Protein 3EUF (pdb70)

Sequence (1174 aa):
DCPVRLLNPNIAKMKEDILYHFNLTTSRHNFPALFGDVKFVCVGGSPSRMKAFIRCVGAELGLDCPGRDYPNICAGTDRYAMYKVGPVLSVSHGMGIPSISIMLHELIKLLYYARCSNVTIIRIGTSGGIGLEPGTVVITEQAVDTCFKAEFEQIVLGKRVIRKTDLNKKLVQELLLCSAELSEFTTVVGNTMCTLDFYEGQGRLDGALCSYTEKDKQAYLEAAYAAGVRNIEMESSVFAAMCSACGLQAAVVCVTLLNRLEGDQISSPRNVLSEYQQRPQRLVSYFIKKKLSDCPVRLLNPNIAKMKEDILYHFNLTTSRHNFPALFGDVKFVCVGGSPSRMKAFIRCVGAELGLDCPGRDYPNICAGTDRYAMYKVGPVLSVSHGMGIPSISIMLHELIKLLYYARCSNVTIIRIGTSGGIGLEPGTVVITEQAVDTCFKAEFEQIVLGKRVIRKTDLNKKLVQELLLCSAELSEFTTVVGNTMCTLDFYEGQGRLDGALCSYTEKDKQAYLEAAYAAGVRNIEMESSVFAAMCSACGLQAAVVCVTLLNRLEGDQISSPRNVLSEYQQRPQRLVSYFIKKKLSDCPVRLLNPNIAKMKEDILYHFNLTTSRHNFPALFGDVKFVCVGGSPSRMKAFIRCVGAELGLDCPGRDYPNICAGTDRYAMYKVGPVLSVSHGMGIPSISIMLHELIKLLYYARCSNVTIIRIGTSGGIGLEPGTVVITEQAVDTCFKAEFEQIVLGKRVIRKTDLNKKLVQELLLCSAELSEFTTVVGNTMCTLDFYEGQGRLDGALCSYTEKDKQAYLEAAYAAGVRNIEMESSVFAAMCSACGLQAAVVCVTLLNRLEGDQISSPRNVLSEYQQRPQRLVSYFIKKKLSKDCPVRLLNPNIAKMKEDILYHFNLTTSRHNFPALFGDVKFVCVGGSPSRMKAFIRCVGAELGLDCPGRDYPNICAGTDRYAMYKVGPVLSVSHGMGIPSISIMLHELIKLLYYARCSNVTIIRIGTSGGIGLEPGTVVITEQAVDTCFKAEFEQIVLGKRVIRKTDLNKKLVQELLLCSAELSEFTTVVGNTMCTLDFYEGQGRLDGALCSYTEKDKQAYLEAAYAAGVRNIEMESSVFAAMCSACGLQAAVVCVTLLNRLEGDQISSPRNVLSEYQQRPQRLVSYFIKKKLSK

B-factor: mean 30.0, std 9.81, range [10.23, 72.26]

Radius of gyration: 35.37 Å; Cα contacts (8 Å, |Δi|>4): 2721; chains: 4; bounding box: 83×85×97 Å

Foldseek 3Di:
DAWFFDPDPVVVVDPKDALPQLRDIPVPDQLLVVQLQAAEEEEEADQVVLLVLVQLLCVLLVVHDPPDDWDFSSPVHVLKTWTDRGNYIGIHQHAFAVSNLSVLVSVSVSSNSSRHGNHAYEYEYAWAFAPDAALEKEKEPAEAELVRAQWDWDADPNRIDIFGFDADPVVSVLLVVLCVVVVPHHYYYWHEYAFGDLDQRQLAPPDPDDPDDPVVNLVSSVVNVVSTHTTYGGHRNSVRRPQVVRRHHYIYMYGHQHHPNVHDDHPDDPVVSVVSSCPSSVSVSSSVSVVVD/DFAFFDPDPCVVVDPKDALPQLRDIVVPDQLQVPQVLAAEEEEEADQVVLQVLQQLLCVLQVNHDVPDRFDFSSPPHDLKTWGDTGRYIGIHQHAFAVSNVSVLVSVSVSSNSNRYGNHAYEYEYAWAFAPDAALEKEWAPAEAELVLHQWDWDADPNRIDIFGFDAAPVVSVLLVVLCVVVVPHHYDYWHEYAFGDDDVRQQAPPDPDHDDDPVVSLVSSVVSVVSTHTTYGGHRRSVRRSCVVRGHRYIYMYGHQYHPNVHDDHPDDPVVSVVSSCVVSVSVSSSVSVVVD/DFWFADDDPCVVVDPWDQLPQLRDIVVPDQLLVPQVLAAEEEEEADPVVLQVLQQLLCVLQVNHDPPDGFDFSSPPHDLKTWGDDGNYIGIHQHAFAVSNLSVLVSVSVSRVSSRYGNHAYEYEYEWAFAPDAALEKEKAQAEAELVLAQWDWDADPNRIDIFGFHADPVVSVLLVVLCVVVVPHHYYYWHEYAFGDDDQRQQAPPDPDDDDDPVVNLVSSVVSVVSTHTTYGHHRRSVRRSQVVRNYRYIYMYGYQHHPNVHDDRPDDPVVSVVSSCVVSVSVSSSVSVVVVD/DFWFADPDPCVVVDPKDALPQLRDIPVPDQLLVPQVLAAEEEEEADQVVLVVLQQLLCVLQVVDDPPDDQDFSSPVHDLKTWGDDGNYIYIYQHAFAVSNLSVLVSVSVSRVSSRHGNHAYEYEYAWAFAPDAALEKEKAQAEAELVLAQWDWDADPNRIDIFGFGAAPVVSVLLVVLCVVVVPHHYYYWHEYAFGDLDVRQQAPDDPDDDDDPVVNLVSSVVNVVSTHTTYGHHRRSVRRSQVVRGHRYIYMYGYQYHPNVHRDHPDDPVVSVVSSCVSSVSVSSSVSVVVVD

Nearest PDB structures (foldseek):
  3eue-assembly1_A  TM=9.875E-01  e=6.104E-57  Homo sapiens
  3kvy-assembly1_A  TM=9.926E-01  e=6.799E-54  Bos taurus
  3kvy-assembly1_B  TM=9.927E-01  e=3.232E-53  Bos taurus
  3kvr-assembly1_A  TM=9.915E-01  e=7.047E-53  Bos taurus
  3p0f-assembly1_A  TM=9.669E-01  e=2.764E-44  Homo sapiens

Structure (mmCIF, N/CA/C/O backbone):
data_3EUF
#
_entry.id   3EUF
#
_cell.length_a   66.197
_cell.length_b   74.442
_cell.length_c   262.707
_cell.angle_alpha   90.00
_cell.angle_beta   90.00
_cell.angle_gamma   90.00
#
_symmetry.space_group_name_H-M   'P 21 21 21'
#
loop_
_entity.id
_entity.type
_entity.pdbx_description
1 polymer 'Uridine phosphorylase 1'
2 non-polymer 1-((2-HYDROXYETHOXY)METHYL)-5-BENZYLPYRIMIDINE-2,4(1H,3H)-DIONE
3 non-polymer 'PHOSPHATE ION'
4 water water
#
loop_
_atom_site.group_PDB
_atom_site.id
_atom_site.type_symbol
_atom_site.label_atom_id
_atom_site.label_alt_id
_atom_site.label_comp_id
_atom_site.label_asym_id
_atom_site.label_entity_id
_atom_site.label_seq_id
_atom_site.pdbx_PDB_ins_code
_atom_site.Cartn_x
_atom_site.Cartn_y
_atom_site.Cartn_z
_atom_site.occupancy
_atom_site.B_iso_or_equiv
_atom_site.auth_seq_id
_atom_site.auth_comp_id
_atom_site.auth_asym_id
_atom_site.auth_atom_id
_atom_site.pdbx_PDB_model_num
ATOM 1 N N . ASP A 1 34 ? 25.049 66.388 3.437 1.00 65.66 16 ASP A N 1
ATOM 2 C CA . ASP A 1 34 ? 25.252 67.758 4.015 1.00 65.29 16 ASP A CA 1
ATOM 3 C C . ASP A 1 34 ? 25.639 68.805 2.956 1.00 64.65 16 ASP A C 1
ATOM 4 O O . ASP A 1 34 ? 24.811 69.655 2.602 1.00 64.86 16 ASP A O 1
ATOM 9 N N . CYS A 1 35 ? 26.882 68.760 2.461 1.00 63.62 17 CYS A N 1
ATOM 10 C CA . CYS A 1 35 ? 27.323 69.722 1.429 1.00 62.02 17 CYS A CA 1
ATOM 11 C C . CYS A 1 35 ? 27.673 69.121 0.043 1.00 60.29 17 CYS A C 1
ATOM 12 O O . CYS A 1 35 ? 28.789 68.621 -0.182 1.00 59.48 17 CYS A O 1
ATOM 15 N N . PRO A 1 36 ? 26.713 69.199 -0.898 1.00 58.77 18 PRO A N 1
ATOM 16 C CA . PRO A 1 36 ? 26.865 68.611 -2.231 1.00 57.03 18 PRO A CA 1
ATOM 17 C C . PRO A 1 36 ? 27.767 69.453 -3.141 1.00 55.00 18 PRO A C 1
ATOM 18 O O . PRO A 1 36 ? 27.733 70.687 -3.097 1.00 53.93 18 PRO A O 1
ATOM 22 N N . VAL A 1 37 ? 28.584 68.784 -3.949 1.00 53.10 19 VAL A N 1
ATOM 23 C CA . VAL A 1 37 ? 29.350 69.503 -4.966 1.00 51.26 19 VAL A CA 1
ATOM 24 C C . VAL A 1 37 ? 28.342 70.199 -5.867 1.00 50.39 19 VAL A C 1
ATOM 25 O O . VAL A 1 37 ? 27.341 69.595 -6.232 1.00 50.36 19 VAL A O 1
ATOM 29 N N . ARG A 1 38 ? 28.610 71.462 -6.193 1.00 49.25 20 ARG A N 1
ATOM 30 C CA . ARG A 1 38 ? 27.754 72.235 -7.075 1.00 48.72 20 ARG A CA 1
ATOM 31 C C . ARG A 1 38 ? 28.494 72.782 -8.311 1.00 47.62 20 ARG A C 1
ATOM 32 O O . ARG A 1 38 ? 29.691 73.106 -8.261 1.00 47.64 20 ARG A O 1
ATOM 40 N N . LEU A 1 39 ? 27.768 72.895 -9.419 1.00 46.12 21 LEU A N 1
ATOM 41 C CA . LEU A 1 39 ? 28.293 73.556 -10.614 1.00 44.85 21 LEU A CA 1
ATOM 42 C C . LEU A 1 39 ? 27.683 74.933 -10.708 1.00 43.99 21 LEU A C 1
ATOM 43 O O . LEU A 1 39 ? 26.616 75.166 -10.141 1.00 43.81 21 LEU A O 1
ATOM 48 N N . LEU A 1 40 ? 28.360 75.827 -11.428 1.00 43.02 22 LEU A N 1
ATOM 49 C CA . LEU A 1 40 ? 27.864 77.171 -11.726 1.00 42.15 22 LEU A CA 1
ATOM 50 C C . LEU A 1 40 ? 27.674 77.317 -13.241 1.00 41.11 22 LEU A C 1
ATOM 51 O O . LEU A 1 40 ? 28.218 78.236 -13.898 1.00 39.73 22 LEU A O 1
ATOM 56 N N . ASN A 1 41 ? 26.903 76.377 -13.779 1.00 40.46 23 ASN A N 1
ATOM 57 C CA . ASN A 1 41 ? 26.606 76.323 -15.209 1.00 39.82 23 ASN A CA 1
ATOM 58 C C . ASN A 1 41 ? 25.195 75.765 -15.474 1.00 39.51 23 ASN A C 1
ATOM 59 O O . ASN A 1 41 ? 24.993 74.561 -15.368 1.00 39.67 23 ASN A O 1
ATOM 64 N N . PRO A 1 42 ? 24.227 76.638 -15.850 1.00 40.28 24 PRO A N 1
ATOM 65 C CA . PRO A 1 42 ? 22.832 76.184 -16.123 1.00 40.47 24 PRO A CA 1
ATOM 66 C C . PRO A 1 42 ? 22.674 75.215 -17.320 1.00 40.70 24 PRO A C 1
ATOM 67 O O . PRO A 1 42 ? 21.680 74.457 -17.390 1.00 40.22 24 PRO A O 1
ATOM 71 N N . ASN A 1 43 ? 23.660 75.208 -18.228 1.00 38.98 25 ASN A N 1
ATOM 72 C CA . ASN A 1 43 ? 23.601 74.379 -19.440 1.00 38.45 25 ASN A CA 1
ATOM 73 C C . ASN A 1 43 ? 23.747 72.884 -19.194 1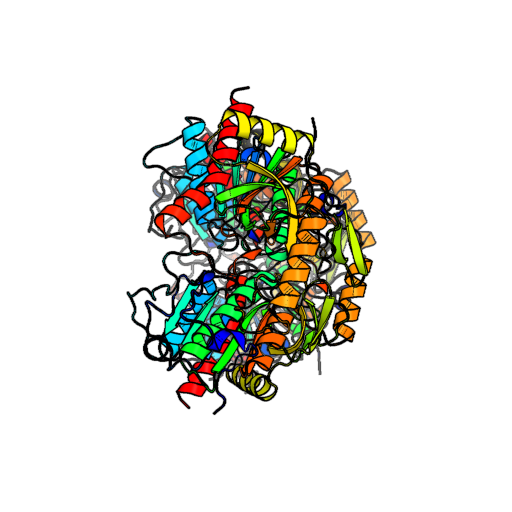.00 38.45 25 ASN A C 1
ATOM 74 O O . ASN A 1 43 ? 23.310 72.074 -20.008 1.00 38.40 25 ASN A O 1
ATOM 79 N N . ILE A 1 44 ? 24.359 72.520 -18.074 1.00 38.20 26 ILE A N 1
ATOM 80 C CA . ILE A 1 44 ? 24.640 71.126 -17.795 1.00 39.15 26 ILE A CA 1
ATOM 81 C C . ILE A 1 44 ? 23.337 70.339 -17.628 1.00 40.49 26 ILE A C 1
ATOM 82 O O . ILE A 1 44 ? 23.203 69.229 -18.150 1.00 40.63 26 ILE A O 1
ATOM 87 N N . ALA A 1 45 ? 22.378 70.954 -16.941 1.00 41.93 27 ALA A N 1
ATOM 88 C CA . ALA A 1 45 ? 21.074 70.343 -16.657 1.00 42.97 27 ALA A CA 1
ATOM 89 C C . ALA A 1 45 ? 20.346 69.888 -17.926 1.00 43.58 27 ALA A C 1
ATOM 90 O O . ALA A 1 45 ? 19.615 68.898 -17.913 1.00 43.81 27 ALA A O 1
ATOM 92 N N . LYS A 1 46 ? 20.588 70.609 -19.022 1.00 44.50 28 LYS A N 1
ATOM 93 C CA . LYS A 1 46 ? 19.901 70.429 -20.311 1.00 44.68 28 LYS A CA 1
ATOM 94 C C . LYS A 1 46 ? 20.557 69.436 -21.249 1.00 44.45 28 LYS A C 1
ATOM 95 O O . LYS A 1 46 ? 20.059 69.207 -22.356 1.00 45.24 28 LYS A O 1
ATOM 101 N N . MET A 1 47 ? 21.684 68.870 -20.834 1.00 43.12 29 MET A N 1
ATOM 102 C CA . MET A 1 47 ? 22.438 67.966 -21.678 1.00 42.22 29 MET A CA 1
ATOM 103 C C . MET A 1 47 ? 21.928 66.539 -21.499 1.00 42.15 29 MET A C 1
ATOM 104 O O . MET A 1 47 ? 21.708 66.088 -20.378 1.00 42.13 29 MET A O 1
ATOM 109 N N . LYS A 1 48 ? 21.761 65.830 -22.608 1.00 42.10 30 LYS A N 1
ATOM 110 C CA . LYS A 1 48 ? 21.361 64.406 -22.578 1.00 42.66 30 LYS A CA 1
ATOM 111 C C . LYS A 1 48 ? 22.480 63.465 -22.053 1.00 41.59 30 LYS A C 1
ATOM 112 O O . LYS A 1 48 ? 22.236 62.589 -21.221 1.00 41.40 30 LYS A O 1
ATOM 118 N N . GLU A 1 49 ? 23.693 63.660 -22.567 1.00 40.26 31 GLU A N 1
ATOM 119 C CA . GLU A 1 49 ? 24.882 62.914 -22.163 1.00 38.63 31 GLU A CA 1
ATOM 120 C C . GLU A 1 49 ? 26.047 63.909 -22.105 1.00 37.52 31 GLU A C 1
ATOM 121 O O . GLU A 1 49 ? 25.992 64.980 -22.725 1.00 38.45 31 GLU A O 1
ATOM 127 N N . ASP A 1 50 ? 27.113 63.551 -21.391 1.00 34.91 32 ASP A N 1
ATOM 128 C CA . ASP A 1 50 ? 28.272 64.434 -21.303 1.00 32.07 32 ASP A CA 1
ATOM 129 C C . ASP A 1 50 ? 29.503 63.577 -21.400 1.00 29.84 32 ASP A C 1
ATOM 130 O O . ASP A 1 50 ? 29.485 62.422 -21.031 1.00 29.58 32 ASP A O 1
ATOM 135 N N . ILE A 1 51 ? 30.543 64.129 -21.996 1.00 28.57 33 ILE A N 1
ATOM 136 C CA . ILE A 1 51 ? 31.782 63.397 -22.174 1.00 27.08 33 ILE A CA 1
ATOM 137 C C . ILE A 1 51 ? 32.883 64.172 -21.475 1.00 26.51 33 ILE A C 1
ATOM 138 O O . ILE A 1 51 ? 33.110 65.334 -21.799 1.00 24.91 33 ILE A O 1
ATOM 143 N N . LEU A 1 52 ? 33.583 63.507 -20.550 1.00 25.63 34 LEU A N 1
ATOM 144 C CA . LEU A 1 52 ? 34.717 64.103 -19.880 1.00 23.93 34 LEU A CA 1
ATOM 145 C C . LEU A 1 52 ? 35.893 63.756 -20.755 1.00 22.95 34 LEU A C 1
ATOM 146 O O . LEU A 1 52 ? 36.537 62.731 -20.563 1.00 20.52 34 LEU A O 1
ATOM 151 N N . TYR A 1 53 ? 36.090 64.576 -21.788 1.00 22.99 35 TYR A N 1
ATOM 152 C CA . TYR A 1 53 ? 36.985 64.249 -22.882 1.00 24.01 35 TYR A CA 1
ATOM 153 C C . TYR A 1 53 ? 38.374 63.863 -22.432 1.00 22.41 35 TYR A C 1
ATOM 154 O O . TYR A 1 53 ? 38.962 62.946 -22.977 1.00 22.10 35 TYR A O 1
ATOM 163 N N . HIS A 1 54 ? 38.912 64.581 -21.455 1.00 21.74 36 HIS A N 1
ATOM 164 C CA . HIS A 1 54 ? 40.320 64.388 -21.104 1.00 21.84 36 HIS A CA 1
ATOM 165 C C . HIS A 1 54 ? 40.575 63.276 -20.079 1.00 22.51 36 HIS A C 1
ATOM 166 O O . HIS A 1 54 ? 41.736 62.981 -19.781 1.00 22.56 36 HIS A O 1
ATOM 173 N N . PHE A 1 55 ? 39.488 62.711 -19.541 1.00 22.59 37 PHE A N 1
ATOM 174 C CA . PHE A 1 55 ? 39.503 61.511 -18.686 1.00 23.87 37 PHE A CA 1
ATOM 175 C C . PHE A 1 55 ? 39.072 60.242 -19.440 1.00 25.06 37 PHE A C 1
ATOM 176 O O . PHE A 1 55 ? 39.228 59.151 -18.910 1.00 25.62 37 PHE A O 1
ATOM 184 N N . ASN A 1 56 ? 38.525 60.381 -20.660 1.00 25.22 38 ASN A N 1
ATOM 185 C CA . ASN A 1 56 ? 37.911 59.229 -21.381 1.00 27.09 38 ASN A CA 1
ATOM 186 C C . ASN A 1 56 ? 36.785 58.558 -20.558 1.00 27.34 38 ASN A C 1
ATOM 187 O O . ASN A 1 56 ? 36.699 57.320 -20.464 1.00 27.96 38 ASN A O 1
ATOM 192 N N . LEU A 1 57 ? 35.970 59.385 -19.904 1.00 27.36 39 LEU A N 1
ATOM 193 C CA . LEU A 1 57 ? 34.812 58.900 -19.158 1.00 27.52 39 LEU A CA 1
ATOM 194 C C . LEU A 1 57 ? 33.545 59.570 -19.726 1.00 27.43 39 LEU A C 1
ATOM 195 O O . LEU A 1 57 ? 33.567 60.746 -20.041 1.00 27.66 39 LEU A O 1
ATOM 200 N N . THR A 1 58 ? 32.454 58.820 -19.876 1.00 27.32 40 THR A N 1
ATOM 201 C CA . THR A 1 58 ? 31.228 59.411 -20.426 1.00 28.81 40 THR A CA 1
ATOM 202 C C . THR A 1 58 ? 30.068 58.904 -19.604 1.00 29.61 40 THR A C 1
ATOM 203 O O . THR A 1 58 ? 30.108 57.764 -19.128 1.00 29.26 40 THR A O 1
ATOM 207 N N . THR A 1 59 ? 29.039 59.736 -19.463 1.00 30.94 41 THR A N 1
ATOM 208 C CA . THR A 1 59 ? 27.836 59.370 -18.716 1.00 33.25 41 THR A CA 1
ATOM 209 C C . THR A 1 59 ? 27.080 58.249 -19.453 1.00 34.36 41 THR A C 1
ATOM 210 O O . THR A 1 59 ? 26.260 57.562 -18.858 1.00 35.93 41 THR A O 1
ATOM 214 N N . SER A 1 60 ? 27.376 58.019 -20.733 1.00 35.17 42 SER A N 1
ATOM 215 C CA . SER A 1 60 ? 26.662 56.963 -21.453 1.00 36.56 42 SER A CA 1
ATOM 216 C C . SER A 1 60 ? 27.233 55.591 -21.106 1.00 36.75 42 SER A C 1
ATOM 217 O O . SER A 1 60 ? 26.503 54.607 -21.081 1.00 37.50 42 SER A O 1
ATOM 220 N N . ARG A 1 61 ? 28.529 55.553 -20.811 1.00 35.93 43 ARG A N 1
ATOM 221 C CA . ARG A 1 61 ? 29.284 54.315 -20.640 1.00 35.98 43 ARG A CA 1
ATOM 222 C C . ARG A 1 61 ? 29.591 54.014 -19.196 1.00 35.51 43 ARG A C 1
ATOM 223 O O . ARG A 1 61 ? 29.817 52.850 -18.839 1.00 35.20 43 ARG A O 1
ATOM 231 N N . HIS A 1 62 ? 29.657 55.061 -18.371 1.00 34.62 44 HIS A N 1
ATOM 232 C CA . HIS A 1 62 ? 30.157 54.902 -16.996 1.00 34.23 44 HIS A CA 1
ATOM 233 C C . HIS A 1 62 ? 29.112 55.261 -15.983 1.00 34.15 44 HIS A C 1
ATOM 234 O O . HIS A 1 62 ? 28.390 56.244 -16.154 1.00 34.04 44 HIS A O 1
ATOM 241 N N . ASN A 1 63 ? 29.035 54.419 -14.955 1.00 33.89 45 ASN A N 1
ATOM 242 C CA . ASN A 1 63 ? 28.120 54.587 -13.837 1.00 34.08 45 ASN A CA 1
ATOM 243 C C . ASN A 1 63 ? 28.811 55.468 -12.769 1.00 33.91 45 ASN A C 1
ATOM 244 O O . ASN A 1 63 ? 29.575 54.965 -11.951 1.00 34.82 45 ASN A O 1
ATOM 249 N N . PHE A 1 64 ? 28.554 56.776 -12.783 1.00 33.53 46 PHE A N 1
ATOM 250 C CA . PHE A 1 64 ? 29.316 57.685 -11.917 1.00 33.98 46 PHE A CA 1
ATOM 251 C C . PHE A 1 64 ? 29.108 57.468 -10.414 1.00 33.90 46 PHE A C 1
ATOM 252 O O . PHE A 1 64 ? 30.090 57.310 -9.696 1.00 34.72 46 PHE A O 1
ATOM 260 N N . PRO A 1 65 ? 27.850 57.429 -9.934 1.00 34.90 47 PRO A N 1
ATOM 261 C CA . PRO A 1 65 ? 27.698 57.117 -8.479 1.00 35.27 47 PRO A CA 1
ATOM 262 C C . PRO A 1 65 ? 28.333 55.776 -8.031 1.00 34.96 47 PRO A C 1
ATOM 263 O O . PRO A 1 65 ? 28.909 55.710 -6.936 1.00 34.00 47 PRO A O 1
ATOM 267 N N . ALA A 1 66 ? 28.241 54.741 -8.872 1.00 34.93 48 ALA A N 1
ATOM 268 C CA . ALA A 1 6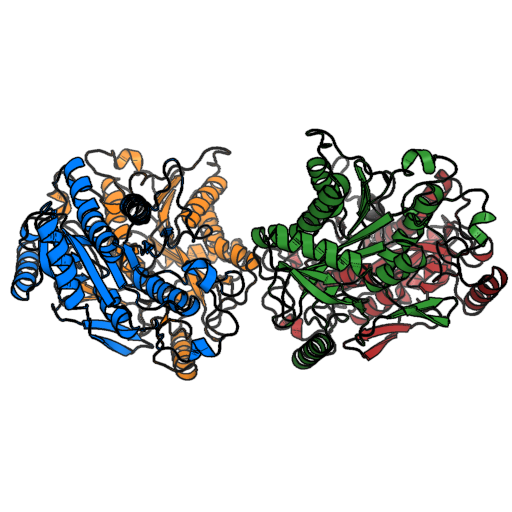6 ? 28.810 53.423 -8.554 1.00 35.73 48 ALA A CA 1
ATOM 269 C C . ALA A 1 66 ? 30.321 53.520 -8.472 1.00 36.02 48 ALA A C 1
ATOM 270 O O . ALA A 1 66 ? 30.928 52.950 -7.544 1.00 37.14 48 ALA A O 1
ATOM 272 N N . LEU A 1 67 ? 30.934 54.269 -9.399 1.00 35.29 49 LEU A N 1
ATOM 273 C CA . LEU A 1 67 ? 32.398 54.368 -9.420 1.00 34.90 49 LEU A CA 1
ATOM 274 C C . LEU A 1 67 ? 32.980 55.304 -8.352 1.00 34.33 49 LEU A C 1
ATOM 275 O O . LEU A 1 67 ? 34.071 55.019 -7.812 1.00 34.98 49 LEU A O 1
ATOM 280 N N . PHE A 1 68 ? 32.290 56.418 -8.072 1.00 33.48 50 PHE A N 1
ATOM 281 C CA . PHE A 1 68 ? 32.905 57.541 -7.334 1.00 32.96 50 PHE A CA 1
ATOM 282 C C . PHE A 1 68 ? 32.057 58.127 -6.240 1.00 31.98 50 PHE A C 1
ATOM 283 O O . PHE A 1 68 ? 32.517 59.023 -5.572 1.00 31.19 50 PHE A O 1
ATOM 291 N N . GLY A 1 69 ? 30.818 57.655 -6.083 1.00 32.14 51 GLY A N 1
ATOM 292 C CA . GLY A 1 69 ? 29.901 58.200 -5.073 1.00 31.76 51 GLY A CA 1
ATOM 293 C C . GLY A 1 69 ? 30.484 58.259 -3.666 1.00 31.96 51 GLY A C 1
ATOM 294 O O . GLY A 1 69 ? 30.141 59.163 -2.887 1.00 32.45 51 GLY A O 1
ATOM 295 N N . ASP A 1 70 ? 31.410 57.352 -3.364 1.00 32.24 52 ASP A N 1
ATOM 296 C CA . ASP A 1 70 ? 31.962 57.287 -2.001 1.00 33.84 52 ASP A CA 1
ATOM 297 C C . ASP A 1 70 ? 33.189 58.178 -1.783 1.00 32.88 52 ASP A C 1
ATOM 298 O O . ASP A 1 70 ? 33.702 58.296 -0.660 1.00 33.38 52 ASP A O 1
ATOM 303 N N . VAL A 1 71 ? 33.623 58.863 -2.836 1.00 31.42 53 VAL A N 1
ATOM 304 C CA . VAL A 1 71 ? 34.772 59.787 -2.706 1.00 29.22 53 VAL A CA 1
ATOM 305 C C . VAL A 1 71 ? 34.605 60.954 -1.695 1.00 28.31 53 VAL A C 1
ATOM 306 O O . VAL A 1 71 ? 33.638 61.740 -1.767 1.00 27.68 53 VAL A O 1
ATOM 310 N N . LYS A 1 72 ? 35.564 61.093 -0.775 1.00 27.27 54 LYS A N 1
ATOM 311 C CA . LYS A 1 72 ? 35.496 62.161 0.235 1.00 27.58 54 LYS A CA 1
ATOM 312 C C . LYS A 1 72 ? 36.745 63.050 0.227 1.00 27.26 54 LYS A C 1
ATOM 313 O O . LYS A 1 72 ? 36.724 64.188 0.695 1.00 27.06 54 LYS A O 1
ATOM 319 N N . PHE A 1 73 ? 37.829 62.501 -0.313 1.00 26.92 55 PHE A N 1
ATOM 320 C CA . PHE A 1 73 ? 39.087 63.225 -0.405 1.00 27.06 55 PHE A CA 1
ATOM 321 C C . PHE A 1 73 ? 39.612 63.136 -1.837 1.00 26.35 55 PHE A C 1
ATOM 322 O O . PHE A 1 73 ? 39.641 62.044 -2.417 1.00 26.99 55 PHE A O 1
ATOM 330 N N . VAL A 1 74 ? 39.992 64.279 -2.407 1.00 26.26 56 VAL A N 1
ATOM 331 C CA . VAL A 1 74 ? 40.639 64.266 -3.713 1.00 24.36 56 VAL A CA 1
ATOM 332 C C . VAL A 1 74 ? 42.008 64.886 -3.558 1.00 23.29 56 VAL A C 1
ATOM 333 O O . VAL A 1 74 ? 42.131 65.979 -3.063 1.00 23.81 56 VAL A O 1
ATOM 337 N N . CYS A 1 75 ? 43.040 64.179 -3.983 1.00 22.86 57 CYS A N 1
ATOM 338 C CA . CYS A 1 75 ? 44.362 64.793 -3.941 1.00 22.89 57 CYS A CA 1
ATOM 339 C C . CYS A 1 75 ? 44.848 64.960 -5.393 1.00 21.67 57 CYS A C 1
ATOM 340 O O . CYS A 1 75 ? 44.702 64.034 -6.171 1.00 21.14 57 CYS A O 1
ATOM 343 N N . VAL A 1 76 ? 45.452 66.114 -5.715 1.00 20.71 58 VAL A N 1
ATOM 344 C CA . VAL A 1 76 ? 45.867 66.395 -7.096 1.00 19.44 58 VAL A CA 1
ATOM 345 C C . VAL A 1 76 ? 47.303 66.915 -7.129 1.00 20.00 58 VAL A C 1
ATOM 346 O O . VAL A 1 76 ? 47.749 67.569 -6.173 1.00 19.66 58 VAL A O 1
ATOM 350 N N . GLY A 1 77 ? 48.047 66.587 -8.193 1.00 18.39 59 GLY A N 1
ATOM 351 C CA . GLY A 1 77 ? 49.471 66.962 -8.282 1.00 19.09 59 GLY A CA 1
ATOM 352 C C . GLY A 1 77 ? 49.924 66.831 -9.733 1.00 18.55 59 GLY A C 1
ATOM 353 O O . GLY A 1 77 ? 49.248 66.241 -10.533 1.00 17.53 59 GLY A O 1
ATOM 354 N N . GLY A 1 78 ? 51.044 67.440 -10.064 1.00 19.50 60 GLY A N 1
ATOM 355 C CA . GLY A 1 78 ? 51.428 67.577 -11.452 1.00 20.47 60 GLY A CA 1
ATOM 356 C C . GLY A 1 78 ? 51.817 66.251 -12.067 1.00 21.65 60 GLY A C 1
ATOM 357 O O . GLY A 1 78 ? 51.428 65.958 -13.181 1.00 21.21 60 GLY A O 1
ATOM 358 N N . SER A 1 79 ? 52.606 65.458 -11.345 1.00 22.02 61 SER A N 1
ATOM 359 C CA . SER A 1 79 ? 53.196 64.233 -11.884 1.00 23.89 61 SER A CA 1
ATOM 360 C C . SER A 1 79 ? 52.351 62.959 -11.683 1.00 25.15 61 SER A C 1
ATOM 361 O O . SER A 1 79 ? 52.055 62.599 -10.528 1.00 23.48 61 SER A O 1
ATOM 364 N N . PRO A 1 80 ? 52.000 62.257 -12.799 1.00 24.95 62 PRO A N 1
ATOM 365 C CA . PRO A 1 80 ? 51.226 60.993 -12.773 1.00 25.43 62 PRO A CA 1
ATOM 366 C C . PRO A 1 80 ? 51.877 59.934 -11.862 1.00 25.82 62 PRO A C 1
ATOM 367 O O . PRO A 1 80 ? 51.186 59.254 -11.100 1.00 25.03 62 PRO A O 1
ATOM 371 N N . SER A 1 81 ? 53.202 59.814 -11.906 1.00 26.40 63 SER A N 1
ATOM 372 C CA . SER A 1 81 ? 53.861 58.830 -11.037 1.00 26.59 63 SER A CA 1
ATOM 373 C C . SER A 1 81 ? 53.848 59.208 -9.544 1.00 26.03 63 SER A C 1
ATOM 374 O O . SER A 1 81 ? 53.734 58.318 -8.695 1.00 24.06 63 SER A O 1
ATOM 377 N N . ARG A 1 82 ? 53.876 60.504 -9.241 1.00 23.44 64 ARG A N 1
ATOM 378 C CA . ARG A 1 82 ? 53.660 60.976 -7.867 1.00 24.95 64 ARG A CA 1
ATOM 379 C C . ARG A 1 82 ? 52.255 60.633 -7.396 1.00 24.19 64 ARG A C 1
ATOM 380 O O . ARG A 1 82 ? 52.053 60.212 -6.236 1.00 24.11 64 ARG A O 1
ATOM 388 N N . MET A 1 83 ? 51.271 60.807 -8.283 1.00 24.05 65 MET A N 1
ATOM 389 C CA . MET A 1 83 ? 49.870 60.550 -7.910 1.00 24.60 65 MET A CA 1
ATOM 390 C C . MET A 1 83 ? 49.561 59.070 -7.692 1.00 25.01 65 MET A C 1
ATOM 391 O O . MET A 1 83 ? 48.765 58.736 -6.815 1.00 24.75 65 MET A O 1
ATOM 396 N N . LYS A 1 84 ? 50.223 58.198 -8.459 1.00 26.33 66 LYS A N 1
ATOM 397 C CA . LYS A 1 84 ? 50.157 56.754 -8.206 1.00 26.74 66 LYS A CA 1
ATOM 398 C C . LYS A 1 84 ? 50.864 56.379 -6.884 1.00 27.34 66 LYS A C 1
ATOM 399 O O . LYS A 1 84 ? 50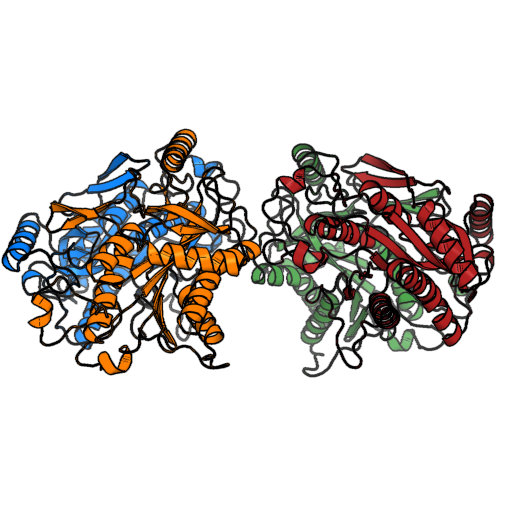.310 55.609 -6.075 1.00 28.26 66 LYS A O 1
ATOM 405 N N . ALA A 1 85 ? 52.070 56.909 -6.672 1.00 26.11 67 ALA A N 1
ATOM 406 C CA . ALA A 1 85 ? 52.795 56.780 -5.382 1.00 25.69 67 ALA A CA 1
ATOM 407 C C . ALA A 1 85 ? 51.931 57.244 -4.231 1.00 25.66 67 ALA A C 1
ATOM 408 O O . ALA A 1 85 ? 51.944 56.627 -3.135 1.00 26.14 67 ALA A O 1
ATOM 410 N N . PHE A 1 86 ? 51.161 58.316 -4.454 1.00 24.14 68 PHE A N 1
ATOM 411 C CA . PHE A 1 86 ? 50.266 58.838 -3.432 1.00 25.63 68 PHE A CA 1
ATOM 412 C C . PHE A 1 86 ? 49.161 57.824 -3.075 1.00 26.58 68 PHE A C 1
ATOM 413 O O . PHE A 1 86 ? 48.931 57.518 -1.892 1.00 26.07 68 PHE A O 1
ATOM 421 N N . ILE A 1 87 ? 48.474 57.314 -4.090 1.00 25.88 69 ILE A N 1
ATOM 422 C CA . ILE A 1 87 ? 47.399 56.387 -3.826 1.00 27.22 69 ILE A CA 1
ATOM 423 C C . ILE A 1 87 ? 47.858 55.118 -3.065 1.00 27.69 69 ILE A C 1
ATOM 424 O O . ILE A 1 87 ? 47.129 54.644 -2.193 1.00 28.07 69 ILE A O 1
ATOM 429 N N . ARG A 1 88 ? 49.041 54.601 -3.411 1.00 29.39 70 ARG A N 1
ATOM 430 C CA . ARG A 1 88 ? 49.666 53.462 -2.773 1.00 31.98 70 ARG A CA 1
ATOM 431 C C . ARG A 1 88 ? 50.006 53.772 -1.310 1.00 33.15 70 ARG A C 1
ATOM 432 O O . ARG A 1 88 ? 49.837 52.929 -0.420 1.00 32.52 70 ARG A O 1
ATOM 440 N N . CYS A 1 89 ? 50.507 54.988 -1.075 1.00 35.25 71 CYS A N 1
ATOM 441 C CA . CYS A 1 89 ? 50.810 55.474 0.284 1.00 36.33 71 CYS A CA 1
ATOM 442 C C . CYS A 1 89 ? 49.555 55.506 1.178 1.00 37.40 71 CYS A C 1
ATOM 443 O O . CYS A 1 89 ? 49.557 54.950 2.296 1.00 36.59 71 CYS A O 1
ATOM 446 N N . VAL A 1 90 ? 48.488 56.128 0.670 1.00 37.91 72 VAL A N 1
ATOM 447 C CA . VAL A 1 90 ? 47.150 56.127 1.294 1.00 39.99 72 VAL A CA 1
ATOM 448 C C . VAL A 1 90 ? 46.569 54.711 1.488 1.00 41.24 72 VAL A C 1
ATOM 449 O O . VAL A 1 90 ? 46.022 54.385 2.558 1.00 41.61 72 VAL A O 1
ATOM 453 N N . GLY A 1 91 ? 46.677 53.871 0.460 1.00 42.48 73 GLY A N 1
ATOM 454 C CA . GLY A 1 91 ? 46.218 52.481 0.551 1.00 44.56 73 GLY A CA 1
ATOM 455 C C . GLY A 1 91 ? 46.780 51.839 1.811 1.00 45.84 73 GLY A C 1
ATOM 456 O O . GLY A 1 91 ? 46.013 51.368 2.675 1.00 46.52 73 GLY A O 1
ATOM 457 N N . ALA A 1 92 ? 48.109 51.867 1.926 1.00 46.15 74 ALA A N 1
ATOM 458 C CA . ALA A 1 92 ? 48.822 51.283 3.052 1.00 47.54 74 ALA A CA 1
ATOM 459 C C . ALA A 1 92 ? 48.530 51.948 4.409 1.00 48.64 74 ALA A C 1
ATOM 460 O O . ALA A 1 92 ? 48.496 51.265 5.438 1.00 49.23 74 ALA A O 1
ATOM 462 N N . GLU A 1 93 ? 48.332 53.264 4.417 1.00 49.20 75 GLU A N 1
ATOM 463 C CA . GLU A 1 93 ? 47.968 53.996 5.639 1.00 50.80 75 GLU A CA 1
ATOM 464 C C . GLU A 1 93 ? 46.607 53.586 6.167 1.00 51.89 75 GLU A C 1
ATOM 465 O O . GLU A 1 93 ? 46.401 53.458 7.377 1.00 52.45 75 GLU A O 1
ATOM 471 N N . LEU A 1 94 ? 45.667 53.425 5.247 1.00 53.08 76 LEU A N 1
ATOM 472 C CA . LEU A 1 94 ? 44.284 53.153 5.583 1.00 54.20 76 LEU A CA 1
ATOM 473 C C . LEU A 1 94 ? 44.066 51.682 5.902 1.00 55.05 76 LEU A C 1
ATOM 474 O O . LEU A 1 94 ? 42.989 51.308 6.371 1.00 55.78 76 LEU A O 1
ATOM 479 N N . GLY A 1 95 ? 45.091 50.862 5.654 1.00 55.94 77 GLY A N 1
ATOM 480 C CA . GLY A 1 95 ? 45.009 49.418 5.823 1.00 56.67 77 GLY A CA 1
ATOM 481 C C . GLY A 1 95 ? 44.002 48.850 4.842 1.00 57.47 77 GLY A C 1
ATOM 482 O O . GLY A 1 95 ? 43.677 47.654 4.879 1.00 57.90 77 GLY A O 1
ATOM 483 N N . LEU A 1 96 ? 43.499 49.715 3.962 1.00 57.93 78 LEU A N 1
ATOM 484 C CA . LEU A 1 96 ? 42.735 49.276 2.791 1.00 58.11 78 LEU A CA 1
ATOM 485 C C . LEU A 1 96 ? 43.719 48.721 1.752 1.00 58.02 78 LEU A C 1
ATOM 486 O O . LEU A 1 96 ? 43.372 48.532 0.588 1.00 58.28 78 LEU A O 1
ATOM 491 N N . ASP A 1 97 ? 44.934 48.436 2.221 1.00 57.75 79 ASP A N 1
ATOM 492 C CA . ASP A 1 97 ? 46.077 48.051 1.401 1.00 58.84 79 ASP A CA 1
ATOM 493 C C . ASP A 1 97 ? 45.811 46.870 0.510 1.00 59.24 79 ASP A C 1
ATOM 494 O O . ASP A 1 97 ? 44.882 46.088 0.736 1.00 59.59 79 ASP A O 1
ATOM 499 N N . CYS A 1 98 ? 46.693 46.728 -0.475 1.00 60.44 80 CYS A N 1
ATOM 500 C CA . CYS A 1 98 ? 46.527 45.848 -1.625 1.00 61.08 80 CYS A CA 1
ATOM 501 C C . CYS A 1 98 ? 47.903 45.174 -1.845 1.00 61.56 80 CYS A C 1
ATOM 502 O O . CYS A 1 98 ? 48.532 45.341 -2.914 1.00 61.59 80 CYS A O 1
ATOM 505 N N . PRO A 1 99 ? 48.366 44.381 -0.833 1.00 61.75 81 PRO A N 1
ATOM 506 C CA . PRO A 1 99 ? 49.793 44.024 -0.666 1.00 61.50 81 PRO A CA 1
ATOM 507 C C . PRO A 1 99 ? 50.225 42.872 -1.586 1.00 61.29 81 PRO A C 1
ATOM 508 O O . PRO A 1 99 ? 49.786 41.722 -1.417 1.00 61.54 81 PRO A O 1
ATOM 512 N N . GLY A 1 100 ? 51.084 43.194 -2.552 1.00 60.97 82 GLY A N 1
ATOM 513 C CA . GLY A 1 100 ? 51.376 42.299 -3.681 1.00 59.82 82 GLY A CA 1
ATOM 514 C C . GLY A 1 100 ? 50.641 42.675 -4.971 1.00 59.45 82 GLY A C 1
ATOM 515 O O . GLY A 1 100 ? 50.864 42.037 -6.010 1.00 59.43 82 GLY A O 1
ATOM 516 N N . ARG A 1 101 ? 49.794 43.720 -4.927 1.00 58.52 83 ARG A N 1
ATOM 517 C CA . ARG A 1 101 ? 48.874 44.029 -6.047 1.00 57.87 83 ARG A CA 1
ATOM 518 C C . ARG A 1 101 ? 48.834 45.514 -6.543 1.00 56.32 83 ARG A C 1
ATOM 519 O O . ARG A 1 101 ? 49.689 46.338 -6.154 1.00 56.27 83 ARG A O 1
ATOM 527 N N . ASP A 1 102 ? 47.828 45.837 -7.376 1.00 53.95 84 ASP A N 1
ATOM 528 C CA . ASP A 1 102 ? 47.847 47.021 -8.270 1.00 51.65 84 ASP A CA 1
ATOM 529 C C . ASP A 1 102 ? 46.672 48.001 -8.138 1.00 49.01 84 ASP A C 1
ATOM 530 O O . ASP A 1 102 ? 45.583 47.638 -7.681 1.00 48.02 84 ASP A O 1
ATOM 535 N N . TYR A 1 103 ? 46.902 49.239 -8.581 1.00 45.82 85 TYR A N 1
ATOM 536 C CA . TYR A 1 103 ? 45.890 50.281 -8.547 1.00 42.70 85 TYR A CA 1
ATOM 537 C C . TYR A 1 103 ? 45.676 50.706 -9.993 1.00 41.09 85 TYR A C 1
ATOM 538 O O . TYR A 1 103 ? 46.558 51.366 -10.585 1.00 40.29 85 TYR A O 1
ATOM 547 N N . PRO A 1 104 ? 44.531 50.318 -10.589 1.00 39.44 86 PRO A N 1
ATOM 548 C CA . PRO A 1 104 ? 44.409 50.615 -12.018 1.00 37.97 86 PRO A CA 1
ATOM 549 C C . PRO A 1 104 ? 44.199 52.114 -12.311 1.00 36.19 86 PRO A C 1
ATOM 550 O O . PRO A 1 104 ? 43.483 52.809 -11.577 1.00 35.93 86 PRO A O 1
ATOM 554 N N . ASN A 1 105 ? 44.833 52.592 -13.382 1.00 34.46 87 ASN A N 1
ATOM 555 C CA . ASN A 1 105 ? 44.540 53.942 -13.937 1.00 32.31 87 ASN A CA 1
ATOM 556 C C . ASN A 1 105 ? 43.129 53.975 -14.513 1.00 32.28 87 ASN A C 1
ATOM 557 O O . ASN A 1 105 ? 42.812 53.301 -15.504 1.00 31.60 87 ASN A O 1
ATOM 562 N N . ILE A 1 106 ? 42.287 54.784 -13.891 1.00 31.64 88 ILE A N 1
ATOM 563 C CA . ILE A 1 106 ? 40.899 54.925 -14.286 1.00 33.00 88 ILE A CA 1
ATOM 564 C C . ILE A 1 106 ? 40.780 55.587 -15.677 1.00 33.88 88 ILE A C 1
ATOM 565 O O . ILE A 1 106 ? 39.751 55.438 -16.367 1.00 33.54 88 ILE A O 1
ATOM 570 N N . CYS A 1 107 ? 41.836 56.316 -16.062 1.00 34.23 89 CYS A N 1
ATOM 571 C CA . CYS A 1 107 ? 41.900 57.013 -17.363 1.00 35.74 89 CYS A CA 1
ATOM 572 C C . CYS A 1 107 ? 42.601 56.198 -18.448 1.00 36.75 89 CYS A C 1
ATOM 573 O O . CYS A 1 107 ? 42.914 56.743 -19.507 1.00 37.97 89 CYS A O 1
ATOM 576 N N . ALA A 1 108 ? 42.904 54.922 -18.197 1.00 37.82 90 ALA A N 1
ATOM 577 C CA . ALA A 1 108 ? 43.485 54.086 -19.247 1.00 39.00 90 ALA A CA 1
ATOM 578 C C . ALA A 1 108 ? 42.677 54.337 -20.554 1.00 39.03 90 ALA A C 1
ATOM 579 O O . ALA A 1 108 ? 41.447 54.534 -20.521 1.00 39.89 90 ALA A O 1
ATOM 581 N N . GLY A 1 109 ? 43.371 54.472 -21.681 1.00 39.04 91 GLY A N 1
ATOM 582 C CA . GLY A 1 109 ? 42.700 54.877 -22.935 1.00 37.41 91 GLY A CA 1
ATOM 583 C C . GLY A 1 109 ? 43.015 56.309 -23.401 1.00 37.16 91 GLY A C 1
ATOM 584 O O . GLY A 1 109 ? 42.762 56.682 -24.553 1.00 36.77 91 GLY A O 1
ATOM 585 N N . THR A 1 110 ? 43.550 57.116 -22.487 1.00 35.74 92 THR A N 1
ATOM 586 C CA . THR A 1 110 ? 43.985 58.490 -22.780 1.00 33.70 92 THR A CA 1
ATOM 587 C C . THR A 1 110 ? 45.255 58.737 -21.979 1.00 31.83 92 THR A C 1
ATOM 588 O O . THR A 1 110 ? 45.497 58.076 -20.958 1.00 31.57 92 THR A O 1
ATOM 592 N N . ASP A 1 111 ? 46.089 59.662 -22.415 1.00 29.01 93 ASP A N 1
ATOM 593 C CA . ASP A 1 111 ? 47.201 60.006 -21.545 1.00 27.72 93 ASP A CA 1
ATOM 594 C C . ASP A 1 111 ? 47.280 61.457 -21.179 1.00 25.48 93 ASP A C 1
ATOM 595 O O . ASP A 1 111 ? 48.340 61.938 -20.849 1.00 25.57 93 ASP A O 1
ATOM 600 N N . ARG A 1 112 ? 46.152 62.158 -21.188 1.00 24.14 94 ARG A N 1
ATOM 601 C CA . ARG A 1 112 ? 46.123 63.564 -20.773 1.00 22.74 94 ARG A CA 1
ATOM 602 C C . ARG A 1 112 ? 46.324 63.679 -19.231 1.00 23.58 94 ARG A C 1
ATOM 603 O O . ARG A 1 112 ? 47.108 64.516 -18.743 1.00 22.80 94 ARG A O 1
ATOM 611 N N . TYR A 1 113 ? 45.623 62.825 -18.479 1.00 21.59 95 TYR A N 1
ATOM 612 C CA . TYR A 1 113 ? 45.743 62.772 -17.019 1.00 23.19 95 TYR A CA 1
ATOM 613 C C . TYR A 1 113 ? 45.659 61.322 -16.579 1.00 23.83 95 TYR A C 1
ATOM 614 O O . TYR A 1 113 ? 45.015 60.520 -17.268 1.00 24.55 95 TYR A O 1
ATOM 623 N N . ALA A 1 114 ? 46.190 61.031 -15.383 1.00 24.01 96 ALA A N 1
ATOM 624 C CA . ALA A 1 114 ? 46.025 59.749 -14.725 1.00 23.93 96 ALA A CA 1
ATOM 625 C C . ALA A 1 114 ? 45.149 59.890 -13.480 1.00 24.35 96 ALA A C 1
ATOM 626 O O . ALA A 1 114 ? 45.103 60.948 -12.847 1.00 23.60 96 ALA A O 1
ATOM 628 N N . MET A 1 115 ? 44.434 58.827 -13.140 1.00 24.30 97 MET A N 1
ATOM 629 C CA . MET A 1 115 ? 43.483 58.884 -12.048 1.00 25.19 97 MET A CA 1
ATOM 630 C C . MET A 1 115 ? 43.411 57.545 -11.307 1.00 25.55 97 MET A C 1
ATOM 631 O O . MET A 1 115 ? 43.327 56.495 -11.935 1.00 23.14 97 MET A O 1
ATOM 636 N N . TYR A 1 116 ? 43.480 57.594 -9.967 1.00 25.68 98 TYR A N 1
ATOM 637 C CA . TYR A 1 116 ? 43.467 56.371 -9.155 1.00 26.86 98 TYR A CA 1
ATOM 638 C C . TYR A 1 116 ? 42.535 56.537 -7.977 1.00 27.21 98 TYR A C 1
ATOM 639 O O . TYR A 1 116 ? 42.258 57.650 -7.547 1.00 26.29 98 TYR A O 1
ATOM 648 N N . LYS A 1 117 ? 42.073 55.411 -7.434 1.00 29.16 99 LYS A N 1
ATOM 649 C CA . LYS A 1 117 ? 41.096 55.422 -6.363 1.00 30.89 99 LYS A CA 1
ATOM 650 C C . LYS A 1 117 ? 41.373 54.283 -5.360 1.00 31.75 99 LYS A C 1
ATOM 651 O O . LYS A 1 117 ? 41.635 53.140 -5.737 1.00 30.44 99 LYS A O 1
ATOM 657 N N . VAL A 1 118 ? 41.358 54.624 -4.079 1.00 33.72 100 VAL A N 1
ATOM 658 C CA . VAL A 1 118 ? 41.383 53.613 -3.011 1.00 34.85 100 VAL A CA 1
ATOM 659 C C . VAL A 1 118 ? 40.445 54.119 -1.928 1.00 34.64 100 VAL A C 1
ATOM 660 O O . VAL A 1 118 ? 40.655 55.173 -1.348 1.00 34.25 100 VAL A O 1
ATOM 664 N N . GLY A 1 119 ? 39.360 53.382 -1.702 1.00 35.69 101 GLY A N 1
ATOM 665 C CA . GLY A 1 119 ? 38.241 53.879 -0.884 1.00 35.42 101 GLY A CA 1
ATOM 666 C C . GLY A 1 119 ? 37.621 55.240 -1.164 1.00 34.39 101 GLY A C 1
ATOM 667 O O . GLY A 1 119 ? 37.186 55.538 -2.284 1.00 36.38 101 GLY A O 1
ATOM 668 N N . PRO A 1 120 ? 37.548 56.100 -0.125 1.00 34.21 102 PRO A N 1
ATOM 669 C CA . PRO A 1 120 ? 36.926 57.392 -0.313 1.00 31.69 102 PRO A CA 1
ATOM 670 C C . PRO A 1 120 ? 37.939 58.425 -0.848 1.00 29.49 102 PRO A C 1
ATOM 671 O O . PRO A 1 120 ? 37.653 59.593 -0.829 1.00 28.75 102 PRO A O 1
ATOM 675 N N . VAL A 1 121 ? 39.092 57.950 -1.298 1.00 28.08 103 VAL A N 1
ATOM 676 C CA . VAL A 1 121 ? 40.163 58.824 -1.792 1.00 27.50 103 VAL A CA 1
ATOM 677 C C . VAL A 1 121 ? 40.407 58.650 -3.316 1.00 27.09 103 VAL A C 1
ATOM 678 O O . VAL A 1 121 ? 40.607 57.528 -3.817 1.00 28.16 103 VAL A O 1
ATOM 682 N N . LEU A 1 122 ? 40.456 59.774 -4.015 1.00 26.44 104 LEU A N 1
ATOM 683 C CA . LEU A 1 122 ? 40.787 59.778 -5.436 1.00 25.72 104 LEU A CA 1
ATOM 684 C C . LEU A 1 122 ? 42.099 60.604 -5.616 1.00 24.44 104 LEU A C 1
ATOM 685 O O . LEU A 1 122 ? 42.305 61.580 -4.914 1.00 23.38 104 LEU A O 1
ATOM 690 N N . SER A 1 123 ? 42.974 60.158 -6.517 1.00 22.79 105 SER A N 1
ATOM 691 C CA . SER A 1 123 ? 44.256 60.809 -6.786 1.00 23.42 105 SER A CA 1
ATOM 692 C C . SER A 1 123 ? 44.240 61.115 -8.283 1.00 23.36 105 SER A C 1
ATOM 693 O O . SER A 1 123 ? 43.891 60.216 -9.075 1.00 24.62 105 SER A O 1
ATOM 696 N N . VAL A 1 124 ? 44.521 62.374 -8.660 1.00 21.50 106 VAL A N 1
ATOM 697 C CA . VAL A 1 124 ? 44.433 62.806 -10.084 1.00 20.97 106 VAL A CA 1
ATOM 698 C C . VAL A 1 124 ? 45.670 63.659 -10.443 1.00 20.91 106 VAL A C 1
ATOM 699 O O . VAL A 1 124 ? 46.003 64.614 -9.715 1.00 19.38 106 VAL A O 1
ATOM 703 N N . SER A 1 125 ? 46.346 63.336 -11.547 1.00 20.75 107 SER A N 1
ATOM 704 C CA . SER A 1 125 ? 47.438 64.200 -12.005 1.00 21.40 107 SER A CA 1
ATOM 705 C C . SER A 1 125 ? 46.838 65.432 -12.726 1.00 22.05 107 SER A C 1
ATOM 706 O O . SER A 1 125 ? 45.634 65.426 -13.127 1.00 22.66 107 SER A O 1
ATOM 709 N N . HIS A 1 126 ? 47.638 66.483 -12.875 1.00 20.38 108 HIS A N 1
ATOM 710 C CA . HIS A 1 126 ? 47.148 67.669 -13.562 1.00 19.69 108 HIS A CA 1
ATOM 711 C C . HIS A 1 126 ? 48.140 68.300 -14.547 1.00 18.62 108 HIS A C 1
ATOM 712 O O . HIS A 1 126 ? 47.831 69.337 -15.094 1.00 16.35 108 HIS A O 1
ATOM 719 N N . GLY A 1 127 ? 49.291 67.672 -14.781 1.00 18.37 109 GLY A N 1
ATOM 720 C CA . GLY A 1 127 ? 50.311 68.330 -15.597 1.00 20.26 109 GLY A CA 1
ATOM 721 C C . GLY A 1 127 ? 50.829 69.634 -14.998 1.00 20.67 109 GLY A C 1
ATOM 722 O O . GLY A 1 127 ? 50.658 69.914 -13.796 1.00 21.74 109 GLY A O 1
ATOM 723 N N . MET A 1 128 ? 51.489 70.449 -15.831 1.00 19.58 110 MET A N 1
ATOM 724 C CA . MET A 1 128 ? 52.027 71.713 -15.391 1.00 19.42 110 MET A CA 1
ATOM 725 C C . MET A 1 128 ? 51.305 72.940 -15.980 1.00 18.76 110 MET A C 1
ATOM 726 O O . MET A 1 128 ? 51.147 73.037 -17.214 1.00 18.05 110 MET A O 1
ATOM 731 N N . GLY A 1 129 ? 50.923 73.862 -15.099 1.00 17.11 111 GLY A N 1
ATOM 732 C CA . GLY A 1 129 ? 50.480 75.191 -15.525 1.00 17.03 111 GLY A CA 1
ATOM 733 C C . GLY A 1 129 ? 48.981 75.387 -15.373 1.00 17.47 111 GLY A C 1
ATOM 734 O O . GLY A 1 129 ? 48.195 74.392 -15.284 1.00 17.68 111 GLY A O 1
ATOM 735 N N . ILE A 1 130 ? 48.582 76.648 -15.328 1.00 16.57 112 ILE A N 1
ATOM 736 C CA . ILE A 1 130 ? 47.147 76.991 -15.164 1.00 18.97 112 ILE A CA 1
ATOM 737 C C . ILE A 1 130 ? 46.212 76.261 -16.130 1.00 17.70 112 ILE A C 1
ATOM 738 O O . ILE A 1 130 ? 45.175 75.684 -15.709 1.00 18.45 112 ILE A O 1
ATOM 743 N N . PRO A 1 131 ? 46.493 76.339 -17.455 1.00 17.72 113 PRO A N 1
ATOM 744 C CA . PRO A 1 131 ? 45.527 75.675 -18.362 1.00 16.81 113 PRO A CA 1
ATOM 745 C C . PRO A 1 131 ? 45.384 74.197 -18.147 1.00 17.22 113 PRO A C 1
ATOM 746 O O . PRO A 1 131 ? 44.299 73.676 -18.324 1.00 18.25 113 PRO A O 1
ATOM 750 N N . SER A 1 132 ? 46.488 73.499 -17.856 1.00 15.95 114 SER A N 1
ATOM 751 C CA . SER A 1 132 ? 46.442 72.048 -17.651 1.00 15.90 114 SER A CA 1
ATOM 752 C C . SER A 1 132 ? 45.616 71.656 -16.415 1.00 16.39 114 SER A C 1
ATOM 753 O O . SER A 1 132 ? 44.754 70.737 -16.465 1.00 16.88 114 SER A O 1
ATOM 756 N N . ILE A 1 133 ? 45.793 72.378 -15.316 1.00 16.20 115 ILE A N 1
ATOM 757 C CA . ILE A 1 133 ? 44.961 72.053 -14.151 1.00 16.46 115 ILE A CA 1
ATOM 758 C C . ILE A 1 133 ? 43.516 72.559 -14.339 1.00 16.12 115 ILE A C 1
ATOM 759 O O . ILE A 1 133 ? 42.603 71.952 -13.848 1.00 16.80 115 ILE A O 1
ATOM 764 N N . SER A 1 134 ? 43.324 73.654 -15.065 1.00 16.48 116 SER A N 1
ATOM 765 C CA . SER A 1 134 ? 41.975 74.200 -15.283 1.00 18.20 116 SER A CA 1
ATOM 766 C C . SER A 1 134 ? 41.083 73.158 -15.989 1.00 17.63 116 SER A C 1
ATOM 767 O O . SER A 1 134 ? 39.935 72.895 -15.568 1.00 16.23 116 SER A O 1
ATOM 770 N N . ILE A 1 135 ? 41.582 72.572 -17.088 1.00 17.77 117 ILE A N 1
ATOM 771 C CA . ILE A 1 135 ? 40.855 71.540 -17.761 1.00 18.89 117 ILE A CA 1
ATOM 772 C C . ILE A 1 135 ? 40.526 70.361 -16.818 1.00 19.64 117 ILE A C 1
ATOM 773 O O . ILE A 1 135 ? 39.376 69.848 -16.827 1.00 19.21 117 ILE A O 1
ATOM 778 N N . MET A 1 136 ? 41.526 69.886 -16.058 1.00 19.51 118 MET A N 1
ATOM 779 C CA . MET A 1 136 ? 41.287 68.795 -15.129 1.00 20.91 118 MET A CA 1
ATOM 780 C C . MET A 1 136 ? 40.172 69.153 -14.151 1.00 19.79 118 MET A C 1
ATOM 781 O O . MET A 1 136 ? 39.272 68.339 -13.896 1.00 21.40 118 MET A O 1
ATOM 786 N N . LEU A 1 137 ? 40.252 70.345 -13.571 1.00 20.46 119 LEU A N 1
ATOM 787 C CA . LEU A 1 137 ? 39.274 70.771 -12.538 1.00 20.95 119 LEU A CA 1
ATOM 788 C C . LEU A 1 137 ? 37.858 70.873 -13.097 1.00 21.40 119 LEU A C 1
ATOM 789 O O . LEU A 1 137 ? 36.894 70.465 -12.414 1.00 19.53 119 LEU A O 1
ATOM 794 N N . HIS A 1 138 ? 37.715 71.414 -14.312 1.00 20.75 120 HIS A N 1
ATOM 795 C CA . HIS A 1 138 ? 36.369 71.491 -14.898 1.00 20.60 120 HIS A CA 1
ATOM 796 C C . HIS A 1 138 ? 35.799 70.096 -15.014 1.00 20.43 120 HIS A C 1
ATOM 797 O O . HIS A 1 138 ? 34.644 69.854 -14.637 1.00 21.04 120 HIS A O 1
ATOM 804 N N . GLU A 1 139 ? 36.587 69.156 -15.544 1.00 20.21 121 GLU A N 1
ATOM 805 C CA . GLU A 1 139 ? 36.116 67.767 -15.693 1.00 20.48 121 GLU A CA 1
ATOM 806 C C . GLU A 1 139 ? 35.945 67.024 -14.364 1.00 20.80 121 GLU A C 1
ATOM 807 O O . GLU A 1 139 ? 34.970 66.313 -14.154 1.00 20.10 121 GLU A O 1
ATOM 813 N N . LEU A 1 140 ? 36.889 67.205 -13.460 1.00 20.42 122 LEU A N 1
ATOM 814 C CA . LEU A 1 140 ? 36.757 66.620 -12.106 1.00 21.22 122 LEU A CA 1
ATOM 815 C C . LEU A 1 140 ? 35.517 67.089 -11.356 1.00 21.87 122 LEU A C 1
ATOM 816 O O . LEU A 1 140 ? 34.814 66.275 -10.746 1.00 22.59 122 LEU A O 1
ATOM 821 N N . ILE A 1 141 ? 35.294 68.390 -11.324 1.00 22.32 123 ILE A N 1
ATOM 822 C CA . ILE A 1 141 ? 34.136 68.922 -10.599 1.00 24.93 123 ILE A CA 1
ATOM 823 C C . ILE A 1 141 ? 32.808 68.358 -11.177 1.00 25.95 123 ILE A C 1
ATOM 824 O O . ILE A 1 141 ? 31.869 68.020 -10.424 1.00 25.68 123 ILE A O 1
ATOM 829 N N . LYS A 1 142 ? 32.715 68.258 -12.506 1.00 25.54 124 LYS A N 1
ATOM 830 C CA . LYS A 1 142 ? 31.547 67.584 -13.118 1.00 25.44 124 LYS A CA 1
ATOM 831 C C . LYS A 1 142 ? 31.422 66.087 -12.775 1.00 26.23 124 LYS A C 1
ATOM 832 O O . LYS A 1 142 ? 30.294 65.586 -12.564 1.00 27.07 124 LYS A O 1
ATOM 838 N N . LEU A 1 143 ? 32.534 65.349 -12.720 1.00 25.38 125 LEU A N 1
ATOM 839 C CA . LEU A 1 143 ? 32.488 63.942 -12.276 1.00 26.35 125 LEU A CA 1
ATOM 840 C C . LEU A 1 143 ? 31.882 63.846 -10.871 1.00 27.59 125 LEU A C 1
ATOM 841 O O . LEU A 1 143 ? 30.999 62.985 -10.605 1.00 26.69 125 LEU A O 1
ATOM 846 N N . LEU A 1 144 ? 32.392 64.700 -9.978 1.00 28.00 126 LEU A N 1
ATOM 847 C CA . LEU A 1 144 ? 31.996 64.670 -8.553 1.00 30.07 126 LEU A CA 1
ATOM 848 C C . LEU A 1 144 ? 30.493 64.942 -8.426 1.00 31.55 126 LEU A C 1
ATOM 849 O O . LEU A 1 144 ? 29.774 64.232 -7.723 1.00 31.83 126 LEU A O 1
ATOM 854 N N . TYR A 1 145 ? 30.053 65.984 -9.118 1.00 33.05 127 TYR A N 1
ATOM 855 C CA . TYR A 1 145 ? 28.637 66.263 -9.321 1.00 34.49 127 TYR A CA 1
ATOM 856 C C . TYR A 1 145 ? 27.838 65.074 -9.925 1.00 33.90 127 TYR A C 1
ATOM 857 O O . TYR A 1 145 ? 26.795 64.669 -9.379 1.00 33.28 127 TYR A O 1
ATOM 866 N N . TYR A 1 146 ? 28.298 64.507 -11.035 1.00 33.41 128 TYR A N 1
ATOM 867 C CA . TYR A 1 146 ? 27.609 63.329 -11.605 1.00 33.25 128 TYR A CA 1
ATOM 868 C C . TYR A 1 146 ? 27.589 62.116 -10.639 1.00 33.06 128 TYR A C 1
ATOM 869 O O . TYR A 1 146 ? 26.636 61.327 -10.642 1.00 32.35 128 TYR A O 1
ATOM 878 N N . ALA A 1 147 ? 28.639 61.983 -9.825 1.00 32.16 129 ALA A N 1
ATOM 879 C CA . ALA A 1 147 ? 28.732 60.918 -8.840 1.00 32.73 129 ALA A CA 1
ATOM 880 C C . ALA A 1 147 ? 27.820 61.146 -7.626 1.00 32.75 129 ALA A C 1
ATOM 881 O O . ALA A 1 147 ? 27.698 60.251 -6.779 1.00 31.84 129 ALA A O 1
ATOM 883 N N . ARG A 1 148 ? 27.228 62.338 -7.528 1.00 33.00 130 ARG A N 1
ATOM 884 C CA . ARG A 1 148 ? 26.493 62.754 -6.348 1.00 35.53 130 ARG A CA 1
ATOM 885 C C . ARG A 1 148 ? 27.368 62.741 -5.065 1.00 34.57 130 ARG A C 1
ATOM 886 O O . ARG A 1 148 ? 26.923 62.350 -3.982 1.00 33.62 130 ARG A O 1
ATOM 894 N N . CYS A 1 149 ? 28.608 63.198 -5.206 1.00 32.63 131 CYS A N 1
ATOM 895 C CA . CYS A 1 149 ? 29.520 63.398 -4.061 1.00 32.28 131 CYS A CA 1
ATOM 896 C C . CYS A 1 149 ? 29.122 64.527 -3.080 1.00 31.77 131 CYS A C 1
ATOM 897 O O . CYS A 1 149 ? 28.529 65.544 -3.449 1.00 31.24 131 CYS A O 1
ATOM 900 N N . SER A 1 150 ? 29.476 64.358 -1.811 1.00 32.76 132 SER A N 1
ATOM 901 C CA . SER A 1 150 ? 29.163 65.383 -0.813 1.00 32.57 132 SER A CA 1
ATOM 902 C C . SER A 1 150 ? 30.308 65.439 0.170 1.00 31.48 132 SER A C 1
ATOM 903 O O . SER A 1 150 ? 30.996 64.421 0.369 1.00 31.51 132 SER A O 1
ATOM 906 N N . ASN A 1 151 ? 30.511 66.616 0.751 1.00 31.35 133 ASN A N 1
ATOM 907 C CA . ASN A 1 151 ? 31.560 66.852 1.772 1.00 32.85 133 ASN A CA 1
ATOM 908 C C . ASN A 1 151 ? 32.972 66.471 1.311 1.00 31.94 133 ASN A C 1
ATOM 909 O O . ASN A 1 151 ? 33.714 65.766 1.996 1.00 32.16 133 ASN A O 1
ATOM 914 N N . VAL A 1 152 ? 33.300 66.925 0.104 1.00 31.33 134 VAL A N 1
ATOM 915 C CA . VAL A 1 152 ? 34.568 66.618 -0.544 1.00 29.92 134 VAL A CA 1
ATOM 916 C C . VAL A 1 152 ? 35.620 67.650 -0.124 1.00 29.31 134 VAL A C 1
ATOM 917 O O . VAL A 1 152 ? 35.390 68.875 -0.143 1.00 29.85 134 VAL A O 1
ATOM 921 N N . THR A 1 153 ? 36.776 67.132 0.261 1.00 28.09 135 THR A N 1
ATOM 922 C CA . THR A 1 153 ? 37.943 67.979 0.502 1.00 29.00 135 THR A CA 1
ATOM 923 C C . THR A 1 153 ? 38.894 67.728 -0.671 1.00 27.02 135 THR A C 1
ATOM 924 O O . THR A 1 153 ? 39.126 66.589 -1.023 1.00 26.94 135 THR A O 1
ATOM 928 N N . ILE A 1 154 ? 39.391 68.801 -1.281 1.00 26.05 136 ILE A N 1
ATOM 929 C CA . ILE A 1 154 ? 40.413 68.683 -2.361 1.00 24.32 136 ILE A CA 1
ATOM 930 C C . ILE A 1 154 ? 41.738 69.347 -1.943 1.00 22.75 136 ILE A C 1
ATOM 931 O O . ILE A 1 154 ? 41.753 70.475 -1.503 1.00 22.29 136 ILE A O 1
ATOM 936 N N . ILE A 1 155 ? 42.846 68.622 -2.059 1.00 22.47 137 ILE A N 1
ATOM 937 C CA . ILE A 1 155 ? 44.132 69.184 -1.708 1.00 22.99 137 ILE A CA 1
ATOM 938 C C . ILE A 1 155 ? 45.138 68.989 -2.842 1.00 21.68 137 ILE A C 1
ATOM 939 O O . ILE A 1 155 ? 45.343 67.881 -3.304 1.00 22.38 137 ILE A O 1
ATOM 944 N N . ARG A 1 156 ? 45.763 70.082 -3.239 1.00 20.97 138 ARG A N 1
ATOM 945 C CA . ARG A 1 156 ? 46.860 70.035 -4.179 1.00 20.95 138 ARG A CA 1
ATOM 946 C C . ARG A 1 156 ? 48.133 69.752 -3.443 1.00 20.32 138 ARG A C 1
ATOM 947 O O . ARG A 1 156 ? 48.492 70.486 -2.509 1.00 21.43 138 ARG A O 1
ATOM 955 N N . ILE A 1 157 ? 48.845 68.718 -3.886 1.00 20.88 139 ILE A N 1
ATOM 956 C CA . ILE A 1 157 ? 50.225 68.536 -3.431 1.00 21.27 139 ILE A CA 1
ATOM 957 C C . ILE A 1 157 ? 51.165 68.897 -4.558 1.00 21.92 139 ILE A C 1
ATOM 958 O O . ILE A 1 157 ? 50.915 68.518 -5.712 1.00 22.78 139 ILE A O 1
ATOM 963 N N . GLY A 1 158 ? 52.221 69.641 -4.268 1.00 20.48 140 GLY A N 1
ATOM 964 C CA . GLY A 1 158 ? 53.138 69.959 -5.339 1.00 21.07 140 GLY A CA 1
ATOM 965 C C . GLY A 1 158 ? 54.541 70.352 -4.913 1.00 20.46 140 GLY A C 1
ATOM 966 O O . GLY A 1 158 ? 54.950 70.091 -3.763 1.00 19.68 140 GLY A O 1
ATOM 967 N N . THR A 1 159 ? 55.276 70.954 -5.859 1.00 18.64 141 THR A N 1
ATOM 968 C CA . THR A 1 159 ? 56.651 71.376 -5.619 1.00 19.47 141 THR A CA 1
ATOM 969 C C . THR A 1 159 ? 56.680 72.859 -5.883 1.00 18.85 141 THR A C 1
ATOM 970 O O . THR A 1 159 ? 55.758 73.404 -6.526 1.00 18.47 141 THR A O 1
ATOM 974 N N . SER A 1 160 ? 57.743 73.545 -5.439 1.00 18.65 142 SER A N 1
ATOM 975 C CA . SER A 1 160 ? 57.751 74.993 -5.554 1.00 18.92 142 SER A CA 1
ATOM 976 C C . SER A 1 160 ? 59.139 75.520 -5.343 1.00 18.69 142 SER A C 1
ATOM 977 O O . SER A 1 160 ? 59.986 74.811 -4.836 1.00 19.69 142 SER A O 1
ATOM 980 N N . GLY A 1 161 ? 59.374 76.759 -5.760 1.00 20.05 143 GLY A N 1
ATOM 981 C CA . GLY A 1 161 ? 60.601 77.495 -5.390 1.00 20.87 143 GLY A CA 1
ATOM 982 C C . GLY A 1 161 ? 60.312 78.233 -4.084 1.00 21.85 143 GLY A C 1
ATOM 983 O O . GLY A 1 161 ? 59.320 78.942 -3.992 1.00 22.74 143 GLY A O 1
ATOM 984 N N . GLY A 1 162 ? 61.169 78.098 -3.082 1.00 23.32 144 GLY A N 1
ATOM 985 C CA . GLY A 1 162 ? 60.992 78.916 -1.854 1.00 23.05 144 GLY A CA 1
ATOM 986 C C . GLY A 1 162 ? 61.639 80.299 -1.952 1.00 24.52 144 GLY A C 1
ATOM 987 O O . GLY A 1 162 ? 62.562 80.504 -2.735 1.00 24.34 144 GLY A O 1
ATOM 988 N N . ILE A 1 163 ? 61.157 81.253 -1.146 1.00 24.93 145 ILE A N 1
ATOM 989 C CA . ILE A 1 163 ? 61.819 82.561 -1.016 1.00 24.75 145 ILE A CA 1
ATOM 990 C C . ILE A 1 163 ? 62.137 82.722 0.467 1.00 25.14 145 ILE A C 1
ATOM 991 O O . ILE A 1 163 ? 61.232 82.922 1.272 1.00 24.78 145 ILE A O 1
ATOM 996 N N . GLY A 1 164 ? 63.418 82.610 0.811 1.00 26.69 146 GLY A N 1
ATOM 997 C CA . GLY A 1 164 ? 63.853 82.794 2.213 1.00 27.13 146 GLY A CA 1
ATOM 998 C C . GLY A 1 164 ? 63.492 81.665 3.162 1.00 27.93 146 GLY A C 1
ATOM 999 O O . GLY A 1 164 ? 63.341 81.893 4.373 1.00 29.63 146 GLY A O 1
ATOM 1000 N N . LEU A 1 165 ? 63.341 80.455 2.623 1.00 27.31 147 LEU A N 1
ATOM 1001 C CA . LEU A 1 165 ? 63.097 79.239 3.427 1.00 27.51 147 LEU A CA 1
ATOM 1002 C C . LEU A 1 165 ? 64.188 78.266 3.093 1.00 27.45 147 LEU A C 1
ATOM 1003 O O . LEU A 1 165 ? 64.653 78.246 1.954 1.00 26.89 147 LEU A O 1
ATOM 1008 N N . GLU A 1 166 ? 64.593 77.432 4.045 1.00 28.42 148 GLU A N 1
ATOM 1009 C CA . GLU A 1 166 ? 65.564 76.383 3.724 1.00 31.29 148 GLU A CA 1
ATOM 1010 C C . GLU A 1 166 ? 64.934 75.373 2.721 1.00 29.46 148 GLU A C 1
ATOM 1011 O O . GLU A 1 166 ? 63.716 75.112 2.789 1.00 27.83 148 GLU A O 1
ATOM 1017 N N . PRO A 1 167 ? 65.750 74.805 1.801 1.00 28.34 149 PRO A N 1
ATOM 1018 C CA . PRO A 1 167 ? 65.198 73.805 0.903 1.00 26.58 149 PRO A CA 1
ATOM 1019 C C . PRO A 1 167 ? 64.571 72.656 1.692 1.00 26.05 149 PRO A C 1
ATOM 1020 O O . PRO A 1 167 ? 65.070 72.268 2.757 1.00 24.36 149 PRO A O 1
ATOM 1024 N N . GLY A 1 168 ? 63.473 72.128 1.177 1.00 24.91 150 GLY A N 1
ATOM 1025 C CA . GLY A 1 168 ? 62.756 71.063 1.847 1.00 23.98 150 GLY A CA 1
ATOM 1026 C C . GLY A 1 168 ? 61.617 71.539 2.734 1.00 23.79 150 GLY A C 1
ATOM 1027 O O . GLY A 1 168 ? 60.906 70.711 3.309 1.00 24.77 150 GLY A O 1
ATOM 1028 N N . THR A 1 169 ? 61.472 72.844 2.921 1.00 22.74 151 THR A N 1
ATOM 1029 C CA . THR A 1 169 ? 60.402 73.337 3.785 1.00 23.67 151 THR A CA 1
ATOM 1030 C C . THR A 1 169 ? 59.072 73.064 3.116 1.00 23.53 151 THR A C 1
ATOM 1031 O O . THR A 1 169 ? 58.974 73.217 1.886 1.00 22.36 151 THR A O 1
ATOM 1035 N N . VAL A 1 170 ? 58.079 72.596 3.898 1.00 22.98 152 VAL A N 1
ATOM 1036 C CA . VAL A 1 170 ? 56.734 72.396 3.345 1.00 23.07 152 VAL A CA 1
ATOM 1037 C C . VAL A 1 170 ? 55.924 73.649 3.627 1.00 23.60 152 VAL A C 1
ATOM 1038 O O . VAL A 1 170 ? 55.885 74.137 4.784 1.00 23.36 152 VAL A O 1
ATOM 1042 N N . VAL A 1 171 ? 55.284 74.204 2.592 1.00 21.77 153 VAL A N 1
ATOM 1043 C CA . VAL A 1 171 ? 54.478 75.391 2.773 1.00 22.02 153 VAL A CA 1
ATOM 1044 C C . VAL A 1 171 ? 53.013 75.005 2.629 1.00 23.06 153 VAL A C 1
ATOM 1045 O O . VAL A 1 171 ? 52.632 74.343 1.630 1.00 22.21 153 VAL A O 1
ATOM 1049 N N . ILE A 1 172 ? 52.206 75.397 3.617 1.00 22.54 154 ILE A N 1
ATOM 1050 C CA . ILE A 1 172 ? 50.752 75.251 3.504 1.00 23.87 154 ILE A CA 1
ATOM 1051 C C . ILE A 1 172 ? 50.279 76.623 3.100 1.00 24.67 154 ILE A C 1
ATOM 1052 O O . ILE A 1 172 ? 50.550 77.607 3.765 1.00 25.46 154 ILE A O 1
ATOM 1057 N N . THR A 1 173 ? 49.620 76.701 1.953 1.00 24.88 155 THR A N 1
ATOM 1058 C CA . THR A 1 173 ? 49.224 77.987 1.399 1.00 24.99 155 THR A CA 1
ATOM 1059 C C . THR A 1 173 ? 48.079 78.659 2.173 1.00 25.19 155 THR A C 1
ATOM 1060 O O . THR A 1 173 ? 47.028 78.052 2.396 1.00 26.92 155 THR A O 1
ATOM 1064 N N . GLU A 1 174 ? 48.307 79.911 2.548 1.00 25.97 156 GLU A N 1
ATOM 1065 C CA . GLU A 1 174 ? 47.312 80.757 3.167 1.00 28.35 156 GLU A CA 1
ATOM 1066 C C . GLU A 1 174 ? 46.490 81.449 2.075 1.00 27.69 156 GLU A C 1
ATOM 1067 O O . GLU A 1 174 ? 45.271 81.190 1.957 1.00 27.13 156 GLU A O 1
ATOM 1073 N N . GLN A 1 175 ? 47.168 82.323 1.308 1.00 26.87 157 GLN A N 1
ATOM 1074 C CA . GLN A 1 175 ? 46.633 82.860 0.050 1.00 27.21 157 GLN A CA 1
ATOM 1075 C C . GLN A 1 175 ? 47.436 82.497 -1.182 1.00 26.36 157 GLN A C 1
ATOM 1076 O O . GLN A 1 175 ? 48.645 82.654 -1.208 1.00 25.60 157 GLN A O 1
ATOM 1082 N N . ALA A 1 176 ? 46.712 82.091 -2.231 1.00 27.17 158 ALA A N 1
ATOM 1083 C CA . ALA A 1 176 ? 47.266 81.951 -3.595 1.00 26.77 158 ALA A CA 1
ATOM 1084 C C . ALA A 1 176 ? 47.226 83.313 -4.280 1.00 27.28 158 ALA A C 1
ATOM 1085 O O . ALA A 1 176 ? 46.157 83.914 -4.383 1.00 27.18 158 ALA A O 1
ATOM 1087 N N . VAL A 1 177 ? 48.379 83.820 -4.716 1.00 26.75 159 VAL A N 1
ATOM 1088 C CA . VAL A 1 177 ? 48.484 85.179 -5.215 1.00 27.17 159 VAL A CA 1
ATOM 1089 C C . VAL A 1 177 ? 49.121 85.246 -6.616 1.00 29.07 159 VAL A C 1
ATOM 1090 O O . VAL A 1 177 ? 49.777 84.291 -7.069 1.00 29.38 159 VAL A O 1
ATOM 1094 N N . ASP A 1 178 ? 48.926 86.385 -7.289 1.00 30.45 160 ASP A N 1
ATOM 1095 C CA . ASP A 1 178 ? 49.466 86.619 -8.627 1.00 31.18 160 ASP A CA 1
ATOM 1096 C C . ASP A 1 178 ? 50.816 87.327 -8.588 1.00 31.52 160 ASP A C 1
ATOM 1097 O O . ASP A 1 178 ? 51.421 87.475 -7.526 1.00 29.70 160 ASP A O 1
ATOM 1102 N N . THR A 1 179 ? 51.280 87.752 -9.760 1.00 32.48 161 THR A N 1
ATOM 1103 C CA . THR A 1 179 ? 52.585 88.349 -9.905 1.00 34.47 161 THR A CA 1
ATOM 1104 C C . THR A 1 179 ? 52.700 89.755 -9.313 1.00 35.58 161 THR A C 1
ATOM 1105 O O . THR A 1 179 ? 53.803 90.294 -9.238 1.00 36.33 161 THR A O 1
ATOM 1109 N N . CYS A 1 180 ? 51.571 90.345 -8.919 1.00 36.49 162 CYS A N 1
ATOM 1110 C CA . CYS A 1 180 ? 51.542 91.569 -8.115 1.00 38.71 162 CYS A CA 1
ATOM 1111 C C . CYS A 1 180 ? 51.287 91.248 -6.653 1.00 38.20 162 CYS A C 1
ATOM 1112 O O . CYS A 1 180 ? 50.999 92.145 -5.842 1.00 38.86 162 CYS A O 1
ATOM 1115 N N . PHE A 1 181 ? 51.389 89.966 -6.314 1.00 37.11 163 PHE A N 1
ATOM 1116 C CA . PHE A 1 181 ? 51.185 89.515 -4.942 1.00 35.90 163 PHE A CA 1
ATOM 1117 C C . PHE A 1 181 ? 49.749 89.751 -4.422 1.00 35.54 163 PHE A C 1
ATOM 1118 O O . PHE A 1 181 ? 49.536 89.831 -3.206 1.00 36.42 163 PHE A O 1
ATOM 1126 N N . LYS A 1 182 ? 48.757 89.818 -5.320 1.00 34.56 164 LYS A N 1
ATOM 1127 C CA . LYS A 1 182 ? 47.346 89.949 -4.887 1.00 33.74 164 LYS A CA 1
ATOM 1128 C C . LYS A 1 182 ? 46.556 88.653 -4.973 1.00 33.18 164 LYS A C 1
ATOM 1129 O O . LYS A 1 182 ? 46.809 87.818 -5.855 1.00 33.23 164 LYS A O 1
ATOM 1135 N N . ALA A 1 183 ? 45.608 88.473 -4.048 1.00 31.81 165 ALA A N 1
ATOM 1136 C CA . ALA A 1 183 ? 44.750 87.266 -3.997 1.00 31.27 165 ALA A CA 1
ATOM 1137 C C . ALA A 1 183 ? 43.684 87.152 -5.106 1.00 31.81 165 ALA A C 1
ATOM 1138 O O . ALA A 1 183 ? 42.484 87.027 -4.818 1.00 29.54 165 ALA A O 1
ATOM 1140 N N . GLU A 1 184 ? 44.151 87.119 -6.353 1.00 31.39 166 GLU A N 1
ATOM 1141 C CA . GLU A 1 184 ? 43.265 87.135 -7.533 1.00 33.60 166 GLU A CA 1
ATOM 1142 C C . GLU A 1 184 ? 43.749 86.174 -8.623 1.00 32.24 166 GLU A C 1
ATOM 1143 O O . GLU A 1 184 ? 44.957 85.978 -8.798 1.00 31.77 166 GLU A O 1
ATOM 1149 N N . PHE A 1 185 ? 42.786 85.619 -9.360 1.00 30.99 167 PHE A N 1
ATOM 1150 C CA . PHE A 1 185 ? 43.025 84.933 -10.627 1.00 28.99 167 PHE A CA 1
ATOM 1151 C C . PHE A 1 185 ? 42.324 85.743 -11.775 1.00 29.09 167 PHE A C 1
ATOM 1152 O O . PHE A 1 185 ? 41.097 85.982 -11.697 1.00 28.08 167 PHE A O 1
ATOM 1160 N N . GLU A 1 186 ? 43.102 86.182 -12.777 1.00 28.56 168 GLU A N 1
ATOM 1161 C CA . GLU A 1 186 ? 42.559 86.851 -13.982 1.00 29.45 168 GLU A CA 1
ATOM 1162 C C . GLU A 1 186 ? 42.642 85.994 -15.256 1.00 28.89 168 GLU A C 1
ATOM 1163 O O . GLU A 1 186 ? 43.672 85.350 -15.516 1.00 26.51 168 GLU A O 1
ATOM 1169 N N . GLN A 1 187 ? 41.576 86.032 -16.058 1.00 27.05 169 GLN A N 1
ATOM 1170 C CA . GLN A 1 187 ? 41.516 85.289 -17.317 1.00 28.68 169 GLN A CA 1
ATOM 1171 C C . GLN A 1 187 ? 40.688 86.138 -18.312 1.00 26.64 169 GLN A C 1
ATOM 1172 O O . GLN A 1 187 ? 39.953 87.037 -17.896 1.00 25.17 169 GLN A O 1
ATOM 1178 N N . ILE A 1 188 ? 40.822 85.870 -19.608 1.00 25.89 170 ILE A N 1
ATOM 1179 C CA . ILE A 1 188 ? 40.003 86.572 -20.623 1.00 25.58 170 ILE A CA 1
ATOM 1180 C C . ILE A 1 188 ? 38.844 85.652 -21.001 1.00 25.31 170 ILE A C 1
ATOM 1181 O O . ILE A 1 188 ? 39.063 84.479 -21.304 1.00 26.34 170 ILE A O 1
ATOM 1186 N N . VAL A 1 189 ? 37.610 86.154 -20.984 1.00 24.68 171 VAL A N 1
ATOM 1187 C CA . VAL A 1 189 ? 36.435 85.340 -21.317 1.00 25.73 171 VAL A CA 1
ATOM 1188 C C . VAL A 1 189 ? 35.636 86.090 -22.411 1.00 25.28 171 VAL A C 1
ATOM 1189 O O . VAL A 1 189 ? 35.198 87.213 -22.188 1.00 24.86 171 VAL A O 1
ATOM 1193 N N . LEU A 1 190 ? 35.504 85.505 -23.599 1.00 25.11 172 LEU A N 1
ATOM 1194 C CA . LEU A 1 190 ? 34.970 86.230 -24.764 1.00 25.66 172 LEU A CA 1
ATOM 1195 C C . LEU A 1 190 ? 35.557 87.647 -24.946 1.00 25.94 172 LEU A C 1
ATOM 1196 O O . LEU A 1 190 ? 34.811 88.637 -25.122 1.00 25.37 172 LEU A O 1
ATOM 1201 N N . GLY A 1 191 ? 36.891 87.752 -24.889 1.00 23.92 173 GLY A N 1
ATOM 1202 C CA . GLY A 1 191 ? 37.589 89.021 -25.126 1.00 26.31 173 GLY A CA 1
ATOM 1203 C C . GLY A 1 191 ? 37.649 89.973 -23.944 1.00 26.18 173 GLY A C 1
ATOM 1204 O O . GLY A 1 191 ? 38.278 91.043 -24.027 1.00 27.98 173 GLY A O 1
ATOM 1205 N N . LYS A 1 192 ? 37.023 89.603 -22.839 1.00 25.82 174 LYS A N 1
ATOM 1206 C CA . LYS A 1 192 ? 36.931 90.514 -21.680 1.00 27.43 174 LYS A CA 1
ATOM 1207 C C . LYS A 1 192 ? 37.749 90.001 -20.474 1.00 26.98 174 LYS A C 1
ATOM 1208 O O . LYS A 1 192 ? 37.615 88.828 -20.098 1.00 25.21 174 LYS A O 1
ATOM 1214 N N . ARG A 1 193 ? 38.583 90.870 -19.896 1.00 27.66 175 ARG A N 1
ATOM 1215 C CA . ARG A 1 193 ? 39.294 90.539 -18.665 1.00 30.40 175 ARG A CA 1
ATOM 1216 C C . ARG A 1 193 ? 38.304 90.295 -17.508 1.00 30.54 175 ARG A C 1
ATOM 1217 O O . ARG A 1 193 ? 37.489 91.162 -17.183 1.00 30.52 175 ARG A O 1
ATOM 1225 N N . VAL A 1 194 ? 38.359 89.111 -16.906 1.00 30.23 176 VAL A N 1
ATOM 1226 C CA . VAL A 1 194 ? 37.504 88.745 -15.790 1.00 31.48 176 VAL A CA 1
ATOM 1227 C C . VAL A 1 194 ? 38.397 88.376 -14.573 1.00 32.89 176 VAL A C 1
ATOM 1228 O O . VAL A 1 194 ? 39.417 87.712 -14.734 1.00 31.56 176 VAL A O 1
ATOM 1232 N N . ILE A 1 195 ? 38.021 88.824 -13.371 1.00 33.43 177 ILE A N 1
ATOM 1233 C CA . ILE A 1 195 ? 38.828 88.556 -12.176 1.00 34.64 177 ILE A CA 1
ATOM 1234 C C . ILE A 1 195 ? 38.019 87.768 -11.166 1.00 35.49 177 ILE A C 1
ATOM 1235 O O . ILE A 1 195 ? 36.861 88.095 -10.904 1.00 35.12 177 ILE A O 1
ATOM 1240 N N . ARG A 1 196 ? 38.609 86.703 -10.619 1.00 35.77 178 ARG A N 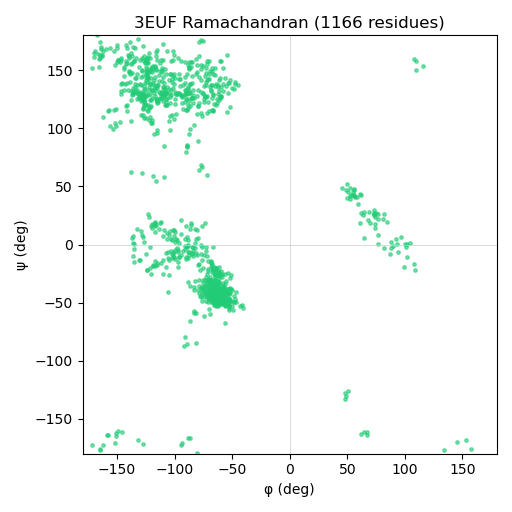1
ATOM 1241 C CA . ARG A 1 196 ? 37.969 85.967 -9.532 1.00 37.50 178 ARG A CA 1
ATOM 1242 C C . ARG A 1 196 ? 38.908 86.004 -8.302 1.00 37.43 178 ARG A C 1
ATOM 1243 O O . ARG A 1 196 ? 40.147 85.984 -8.449 1.00 36.51 178 ARG A O 1
ATOM 1251 N N . LYS A 1 197 ? 38.320 86.104 -7.112 1.00 37.01 179 LYS A N 1
ATOM 1252 C CA . LYS A 1 197 ? 39.092 86.083 -5.883 1.00 38.00 179 LYS A CA 1
ATOM 1253 C C . LYS A 1 197 ? 39.551 84.660 -5.642 1.00 37.07 179 LYS A C 1
ATOM 1254 O O . LYS A 1 197 ? 38.851 83.710 -5.994 1.00 36.79 179 LYS A O 1
ATOM 1260 N N . THR A 1 198 ? 40.752 84.526 -5.091 1.00 36.96 180 THR A N 1
ATOM 1261 C CA . THR A 1 198 ? 41.253 83.225 -4.671 1.00 36.66 180 THR A CA 1
ATOM 1262 C C . THR A 1 198 ? 40.861 82.982 -3.191 1.00 37.36 180 THR A C 1
ATOM 1263 O O . THR A 1 198 ? 40.830 83.918 -2.394 1.00 37.40 180 THR A O 1
ATOM 1267 N N . ASP A 1 199 ? 40.542 81.740 -2.846 1.00 37.99 181 ASP A N 1
ATOM 1268 C CA . ASP A 1 199 ? 40.051 81.393 -1.506 1.00 39.43 181 ASP A CA 1
ATOM 1269 C C . ASP A 1 199 ? 40.404 79.970 -1.099 1.00 38.24 181 ASP A C 1
ATOM 1270 O O . ASP A 1 199 ? 39.958 78.990 -1.737 1.00 39.68 181 ASP A O 1
ATOM 1275 N N . LEU A 1 200 ? 41.219 79.847 -0.044 1.00 36.55 182 LEU A N 1
ATOM 1276 C CA . LEU A 1 200 ? 41.527 78.541 0.547 1.00 34.04 182 LEU A CA 1
ATOM 1277 C C . LEU A 1 200 ? 41.004 78.408 1.990 1.00 33.07 182 LEU A C 1
ATOM 1278 O O . LEU A 1 200 ? 41.187 79.285 2.783 1.00 33.36 182 LEU A O 1
ATOM 1283 N N . ASN A 1 201 ? 40.375 77.287 2.313 1.00 33.54 183 ASN A N 1
ATOM 1284 C CA . ASN A 1 201 ? 39.741 77.063 3.619 1.00 33.74 183 ASN A CA 1
ATOM 1285 C C . ASN A 1 201 ? 40.697 77.278 4.813 1.00 33.84 183 ASN A C 1
ATOM 1286 O O . ASN A 1 201 ? 41.669 76.543 4.977 1.00 32.95 183 ASN A O 1
ATOM 1291 N N . LYS A 1 202 ? 40.420 78.293 5.628 1.00 33.66 184 LYS A N 1
ATOM 1292 C CA . LYS A 1 202 ? 41.250 78.582 6.814 1.00 33.43 184 LYS A CA 1
ATOM 1293 C C . LYS A 1 202 ? 41.329 77.427 7.809 1.00 33.20 184 LYS A C 1
ATOM 1294 O O . LYS A 1 202 ? 42.403 77.141 8.360 1.00 31.62 184 LYS A O 1
ATOM 1300 N N . LYS A 1 203 ? 40.197 76.762 8.040 1.00 32.30 185 LYS A N 1
ATOM 1301 C CA . LYS A 1 203 ? 40.149 75.689 9.030 1.00 32.97 185 LYS A CA 1
ATOM 1302 C C . LYS A 1 203 ? 41.009 74.481 8.571 1.00 31.95 185 LYS A C 1
ATOM 1303 O O . LYS A 1 203 ? 41.692 73.810 9.382 1.00 28.74 185 LYS A O 1
ATOM 1309 N N . LEU A 1 204 ? 40.991 74.229 7.249 1.00 29.50 186 LEU A N 1
ATOM 1310 C CA . LEU A 1 204 ? 41.825 73.181 6.669 1.00 28.57 186 LEU A CA 1
ATOM 1311 C C . LEU A 1 204 ? 43.321 73.470 6.872 1.00 26.52 186 LEU A C 1
ATOM 1312 O O . LEU A 1 204 ? 44.114 72.535 7.090 1.00 27.41 186 LEU A O 1
ATOM 1317 N N . VAL A 1 205 ? 43.709 74.731 6.778 1.00 26.00 187 VAL A N 1
ATOM 1318 C CA . VAL A 1 205 ? 45.123 75.109 6.946 1.00 26.19 187 VAL A CA 1
ATOM 1319 C C . VAL A 1 205 ? 45.537 74.697 8.365 1.00 26.52 187 VAL A C 1
ATOM 1320 O O . VAL A 1 205 ? 46.599 74.089 8.565 1.00 25.39 187 VAL A O 1
ATOM 1324 N N . GLN A 1 206 ? 44.658 74.987 9.331 1.00 26.70 188 GLN A N 1
ATOM 1325 C CA . GLN A 1 206 ? 44.921 74.676 10.733 1.00 27.74 188 GLN A CA 1
ATOM 1326 C C . GLN A 1 206 ? 44.965 73.169 10.990 1.00 28.31 188 GLN A C 1
ATOM 1327 O O . GLN A 1 206 ? 45.814 72.688 11.759 1.00 28.26 188 GLN A O 1
ATOM 1333 N N . GLU A 1 207 ? 44.065 72.408 10.357 1.00 27.24 189 GLU A N 1
ATOM 1334 C CA . GLU A 1 207 ? 44.078 70.961 10.503 1.00 27.25 189 GLU A CA 1
ATOM 1335 C C . GLU A 1 207 ? 45.371 70.353 9.959 1.00 26.49 189 GLU A C 1
ATOM 1336 O O . GLU A 1 207 ? 45.969 69.501 10.621 1.00 24.72 189 GLU A O 1
ATOM 1342 N N . LEU A 1 208 ? 45.795 70.787 8.752 1.00 25.47 190 LEU A N 1
ATOM 1343 C CA . LEU A 1 208 ? 47.081 70.353 8.186 1.00 24.61 190 LEU A CA 1
ATOM 1344 C C . LEU A 1 208 ? 48.285 70.713 9.070 1.00 25.80 190 LEU A C 1
ATOM 1345 O O . LEU A 1 208 ? 49.223 69.903 9.260 1.00 24.78 190 LEU A O 1
ATOM 1350 N N . LEU A 1 209 ? 48.251 71.902 9.650 1.00 26.23 191 LEU A N 1
ATOM 1351 C CA . LEU A 1 209 ? 49.361 72.335 10.500 1.00 28.73 191 LEU A CA 1
ATOM 1352 C C . LEU A 1 209 ? 49.485 71.468 11.785 1.00 29.23 191 LEU A C 1
ATOM 1353 O O . LEU A 1 209 ? 50.583 71.052 12.209 1.00 29.00 191 LEU A O 1
ATOM 1358 N N . LEU A 1 210 ? 48.332 71.163 12.375 1.00 30.11 192 LEU A N 1
ATOM 1359 C CA . LEU A 1 210 ? 48.243 70.281 13.511 1.00 29.32 192 LEU A CA 1
ATOM 1360 C C . LEU A 1 210 ? 48.858 68.922 13.176 1.00 29.26 192 LEU A C 1
ATOM 1361 O O . LEU A 1 210 ? 49.591 68.351 13.973 1.00 27.70 192 LEU A O 1
ATOM 1366 N N . CYS A 1 211 ? 48.575 68.387 11.978 1.00 28.03 193 CYS A N 1
ATOM 1367 C CA . CYS A 1 211 ? 49.125 67.111 11.574 1.00 27.32 193 CYS A CA 1
ATOM 1368 C C . CYS A 1 211 ? 50.635 67.166 11.473 1.00 26.64 193 CYS A C 1
ATOM 1369 O O . CYS A 1 211 ? 51.331 66.210 11.873 1.00 26.17 193 CYS A O 1
ATOM 1372 N N . SER A 1 212 ? 51.124 68.273 10.916 1.00 25.69 194 SER A N 1
ATOM 1373 C CA . SER A 1 212 ? 52.569 68.453 10.677 1.00 26.02 194 SER A CA 1
ATOM 1374 C C . SER A 1 212 ? 53.383 68.510 12.018 1.00 25.69 194 SER A C 1
ATOM 1375 O O . SER A 1 212 ? 54.476 67.955 12.143 1.00 25.95 194 SER A O 1
ATOM 1378 N N . ALA A 1 213 ? 52.830 69.238 12.982 1.00 25.69 195 ALA A N 1
ATOM 1379 C CA . ALA A 1 213 ? 53.343 69.319 14.383 1.00 25.13 195 ALA A CA 1
ATOM 1380 C C . ALA A 1 213 ? 53.389 67.974 15.123 1.00 26.29 195 ALA A C 1
ATOM 1381 O O . ALA A 1 213 ? 54.299 67.711 15.919 1.00 25.75 195 ALA A O 1
ATOM 1383 N N . GLU A 1 214 ? 52.377 67.140 14.898 1.00 26.46 196 GLU A N 1
ATOM 1384 C CA . GLU A 1 214 ? 52.342 65.790 15.425 1.00 28.67 196 GLU A CA 1
ATOM 1385 C C . GLU A 1 214 ? 53.411 64.925 14.736 1.00 28.97 196 GLU A C 1
ATOM 1386 O O . GLU A 1 214 ? 54.141 64.155 15.391 1.00 28.51 196 GLU A O 1
ATOM 1392 N N . LEU A 1 215 ? 53.529 65.047 13.411 1.00 27.96 197 LEU A N 1
ATOM 1393 C CA . LEU A 1 215 ? 54.499 64.226 12.666 1.00 27.63 197 LEU A CA 1
ATOM 1394 C C . LEU A 1 215 ? 55.930 64.558 13.035 1.00 27.04 197 LEU A C 1
ATOM 1395 O O . LEU A 1 215 ? 56.743 63.665 13.151 1.00 27.19 197 LEU A O 1
ATOM 1400 N N . SER A 1 216 ? 56.219 65.852 13.111 1.00 27.43 198 SER A N 1
ATOM 1401 C CA . SER A 1 216 ? 57.550 66.415 13.394 1.00 29.27 198 SER A CA 1
ATOM 1402 C C . SER A 1 216 ? 58.667 65.866 12.488 1.00 29.78 198 SER A C 1
ATOM 1403 O O . SER A 1 216 ? 59.802 65.635 12.947 1.00 29.96 198 SER A O 1
ATOM 1406 N N . GLU A 1 217 ? 58.362 65.675 11.200 1.00 28.62 199 GLU A N 1
ATOM 1407 C CA . GLU A 1 217 ? 59.336 65.056 10.280 1.00 29.13 199 GLU A CA 1
ATOM 1408 C C . GLU A 1 217 ? 60.053 66.069 9.354 1.00 27.79 199 GLU A C 1
ATOM 1409 O O . GLU A 1 217 ? 61.006 65.720 8.653 1.00 28.90 199 GLU A O 1
ATOM 1415 N N . PHE A 1 218 ? 59.589 67.311 9.379 1.00 26.13 200 PHE A N 1
ATOM 1416 C CA . PHE A 1 218 ? 60.086 68.388 8.533 1.00 25.52 200 PHE A CA 1
ATOM 1417 C C . PHE A 1 218 ? 59.500 69.725 8.940 1.00 24.71 200 PHE A C 1
ATOM 1418 O O . PHE A 1 218 ? 58.383 69.815 9.433 1.00 24.74 200 PHE A O 1
ATOM 1426 N N . THR A 1 219 ? 60.240 70.793 8.690 1.00 25.39 201 THR A N 1
ATOM 1427 C CA . THR A 1 219 ? 59.729 72.144 8.908 1.00 26.73 201 THR A CA 1
ATOM 1428 C C . THR A 1 219 ? 58.517 72.421 8.001 1.00 26.65 201 THR A C 1
ATOM 1429 O O . THR A 1 219 ? 58.544 72.084 6.794 1.00 24.20 201 THR A O 1
ATOM 1433 N N . THR A 1 220 ? 57.494 73.029 8.598 1.00 25.71 202 THR A N 1
ATOM 1434 C CA . THR A 1 220 ? 56.307 73.447 7.893 1.00 26.55 202 THR A CA 1
ATOM 1435 C C . THR A 1 220 ? 55.944 74.844 8.282 1.00 26.31 202 THR A C 1
ATOM 1436 O O . THR A 1 220 ? 55.910 75.191 9.482 1.00 25.69 202 THR A O 1
ATOM 1440 N N . VAL A 1 221 ? 55.674 75.657 7.269 1.00 25.72 203 VAL A N 1
ATOM 1441 C CA . VAL A 1 221 ? 55.300 77.048 7.469 1.00 25.28 203 VAL A CA 1
ATOM 1442 C C . VAL A 1 221 ? 54.007 77.318 6.685 1.00 26.00 203 VAL A C 1
ATOM 1443 O O . VAL A 1 221 ? 53.629 76.568 5.781 1.00 24.08 203 VAL A O 1
ATOM 1447 N N . VAL A 1 222 ? 53.337 78.382 7.065 1.00 26.38 204 VAL A N 1
ATOM 1448 C CA . VAL A 1 222 ? 52.110 78.822 6.430 1.00 28.31 204 VAL A CA 1
ATOM 1449 C C . VAL A 1 222 ? 52.452 80.163 5.828 1.00 28.35 204 VAL A C 1
ATOM 1450 O O . VAL A 1 222 ? 52.940 81.046 6.542 1.00 30.37 204 VAL A O 1
ATOM 1454 N N . GLY A 1 223 ? 52.246 80.336 4.522 1.00 26.68 205 GLY A N 1
ATOM 1455 C CA . GLY A 1 223 ? 52.463 81.650 3.896 1.00 26.28 205 GLY A CA 1
ATOM 1456 C C . GLY A 1 223 ? 51.766 81.767 2.530 1.00 24.86 205 GLY A C 1
ATOM 1457 O O . GLY A 1 223 ? 51.045 80.865 2.122 1.00 25.14 205 GLY A O 1
ATOM 1458 N N . ASN A 1 224 ? 52.028 82.847 1.825 1.00 24.53 206 ASN A N 1
ATOM 1459 C CA . ASN A 1 224 ? 51.394 83.043 0.516 1.00 24.76 206 ASN A CA 1
ATOM 1460 C C . ASN A 1 224 ? 52.210 82.391 -0.602 1.00 24.78 206 ASN A C 1
ATOM 1461 O O . ASN A 1 224 ? 53.447 82.256 -0.519 1.00 24.28 206 ASN A O 1
ATOM 1466 N N . THR A 1 225 ? 51.498 81.976 -1.645 1.00 24.66 207 THR A N 1
ATOM 1467 C CA . THR A 1 225 ? 52.078 81.187 -2.713 1.00 24.03 207 THR A CA 1
ATOM 1468 C C . THR A 1 225 ? 51.761 81.965 -3.977 1.00 24.55 207 THR A C 1
ATOM 1469 O O . THR A 1 225 ? 50.583 82.206 -4.259 1.00 22.70 207 THR A O 1
ATOM 1473 N N . MET A 1 226 ? 52.804 82.373 -4.696 1.00 24.33 208 MET A N 1
ATOM 1474 C CA . MET A 1 226 ? 52.648 83.097 -5.945 1.00 25.59 208 MET A CA 1
ATOM 1475 C C . MET A 1 226 ? 52.582 82.115 -7.102 1.00 25.17 208 MET A C 1
ATOM 1476 O O . MET A 1 226 ? 53.394 81.223 -7.216 1.00 25.27 208 MET A O 1
ATOM 1481 N N . CYS A 1 227 ? 51.607 82.307 -7.984 1.00 26.40 209 CYS A N 1
ATOM 1482 C CA . CYS A 1 227 ? 51.378 81.422 -9.113 1.00 26.43 209 CYS A CA 1
ATOM 1483 C C . CYS A 1 227 ? 51.736 82.223 -10.389 1.00 25.87 209 CYS A C 1
ATOM 1484 O O . CYS A 1 227 ? 51.345 83.381 -10.530 1.00 26.36 209 CYS A O 1
ATOM 1487 N N . THR A 1 228 ? 52.579 81.642 -11.226 1.00 25.30 210 THR A N 1
ATOM 1488 C CA . THR A 1 228 ? 53.060 82.282 -12.429 1.00 26.06 210 THR A CA 1
ATOM 1489 C C . THR A 1 228 ? 52.701 81.445 -13.670 1.00 26.02 210 THR A C 1
ATOM 1490 O O . THR A 1 228 ? 52.447 80.219 -13.574 1.00 25.85 210 THR A O 1
ATOM 1494 N N . LEU A 1 229 ? 52.717 82.083 -14.847 1.00 26.65 211 LEU A N 1
ATOM 1495 C CA . LEU A 1 229 ? 52.529 81.367 -16.146 1.00 27.08 211 LEU A CA 1
ATOM 1496 C C . LEU A 1 229 ? 53.810 80.883 -16.906 1.00 27.18 211 LEU A C 1
ATOM 1497 O O . LEU A 1 229 ? 53.734 80.305 -18.012 1.00 28.44 211 LEU A O 1
ATOM 1502 N N . ASP A 1 230 ? 54.980 81.226 -16.413 1.00 26.56 212 ASP A N 1
ATOM 1503 C CA . ASP A 1 230 ? 56.217 80.810 -17.053 1.00 26.20 212 ASP A CA 1
ATOM 1504 C C . ASP A 1 230 ? 57.126 80.490 -15.888 1.00 24.67 212 ASP A C 1
ATOM 1505 O O . ASP A 1 230 ? 57.087 81.200 -14.869 1.00 24.73 212 ASP A O 1
ATOM 1510 N N . PHE A 1 231 ? 57.880 79.412 -16.022 1.00 22.76 213 PHE A N 1
ATOM 1511 C CA . PHE A 1 231 ? 58.760 78.906 -14.955 1.00 21.99 213 PHE A CA 1
ATOM 1512 C C . PHE A 1 231 ? 60.088 79.680 -14.962 1.00 22.71 213 PHE A C 1
ATOM 1513 O O . PHE A 1 231 ? 60.748 79.818 -13.927 1.00 21.28 213 PHE A O 1
ATOM 1521 N N . TYR A 1 232 ? 60.520 80.120 -16.138 1.00 22.55 214 TYR A N 1
ATOM 1522 C CA . TYR A 1 232 ? 61.877 80.740 -16.269 1.00 23.67 214 TYR A CA 1
ATOM 1523 C C . TYR A 1 232 ? 61.754 82.267 -16.071 1.00 24.71 214 TYR A C 1
ATOM 1524 O O . TYR A 1 232 ? 61.840 82.764 -14.926 1.00 23.68 214 TYR A O 1
ATOM 1533 N N . GLU A 1 233 ? 61.477 83.008 -17.151 1.00 25.07 215 GLU A N 1
ATOM 1534 C CA . GLU A 1 233 ? 61.326 84.473 -17.045 1.00 26.64 215 GLU A CA 1
ATOM 1535 C C . GLU A 1 233 ? 60.152 84.866 -16.130 1.00 27.06 215 GLU A C 1
ATOM 1536 O O . GLU A 1 233 ? 60.215 85.869 -15.422 1.00 26.69 215 GLU A O 1
ATOM 1542 N N . GLY A 1 234 ? 59.096 84.048 -16.117 1.00 26.59 216 GLY A N 1
ATOM 1543 C CA . GLY A 1 234 ? 57.960 84.314 -15.214 1.00 26.39 216 GLY A CA 1
ATOM 1544 C C . GLY A 1 234 ? 58.289 84.136 -13.725 1.00 26.22 216 GLY A C 1
ATOM 1545 O O . GLY A 1 234 ? 57.535 84.593 -12.876 1.00 26.75 216 GLY A O 1
ATOM 1546 N N . GLN A 1 235 ? 59.403 83.480 -13.391 1.00 24.90 217 GLN A N 1
ATOM 1547 C CA . GLN A 1 235 ? 59.796 83.363 -11.957 1.00 23.64 217 GLN A CA 1
ATOM 1548 C C . GLN A 1 235 ? 61.172 83.991 -11.661 1.00 24.32 217 GLN A C 1
ATOM 1549 O O . GLN A 1 235 ? 61.761 83.759 -10.610 1.00 25.10 217 GLN A O 1
ATOM 1555 N N . GLY A 1 236 ? 61.680 84.780 -12.599 1.00 24.93 218 GLY A N 1
ATOM 1556 C CA . GLY A 1 236 ? 62.901 85.533 -12.353 1.00 25.34 218 GLY A CA 1
ATOM 1557 C C . GLY A 1 236 ? 64.162 84.707 -12.424 1.00 25.95 218 GLY A C 1
ATOM 1558 O O . GLY A 1 236 ? 65.206 85.109 -11.874 1.00 26.78 218 GLY A O 1
ATOM 1559 N N . ARG A 1 237 ? 64.110 83.571 -13.118 1.00 25.69 219 ARG A N 1
ATOM 1560 C CA . ARG A 1 237 ? 65.303 82.734 -13.302 1.00 26.77 219 ARG A CA 1
ATOM 1561 C C . ARG A 1 237 ? 66.292 83.360 -14.293 1.00 27.12 219 ARG A C 1
ATOM 1562 O O . ARG A 1 237 ? 65.888 84.086 -15.218 1.00 27.06 219 ARG A O 1
ATOM 1570 N N . LEU A 1 238 ? 67.568 83.048 -14.113 1.00 27.58 220 LEU A N 1
ATOM 1571 C CA . LEU A 1 238 ? 68.639 83.465 -15.028 1.00 28.95 220 LEU A CA 1
ATOM 1572 C C . LEU A 1 238 ? 69.118 82.361 -15.970 1.00 29.32 220 LEU A C 1
ATOM 1573 O O . LEU A 1 238 ? 70.084 82.563 -16.722 1.00 31.13 220 LEU A O 1
ATOM 1578 N N . ASP A 1 239 ? 68.481 81.189 -15.918 1.00 27.87 221 ASP A N 1
ATOM 1579 C CA . ASP A 1 239 ? 68.958 80.038 -16.654 1.00 27.76 221 ASP A CA 1
ATOM 1580 C C . ASP A 1 239 ? 68.048 79.596 -17.802 1.00 26.84 221 ASP A C 1
ATOM 1581 O O . ASP A 1 239 ? 68.154 78.474 -18.253 1.00 26.30 221 ASP A O 1
ATOM 1586 N N . GLY A 1 240 ? 67.174 80.476 -18.274 1.00 26.87 222 GLY A N 1
ATOM 1587 C CA . GLY A 1 240 ? 66.305 80.102 -19.415 1.00 26.02 222 GLY A CA 1
ATOM 1588 C C . GLY A 1 240 ? 67.042 80.223 -20.749 1.00 25.96 222 GLY A C 1
ATOM 1589 O O . GLY A 1 240 ? 68.243 80.584 -20.818 1.00 24.69 222 GLY A O 1
ATOM 1590 N N . ALA A 1 241 ? 66.325 79.919 -21.820 1.00 25.73 223 ALA A N 1
ATOM 1591 C CA . ALA A 1 241 ? 66.809 80.167 -23.174 1.00 25.73 223 ALA A CA 1
ATOM 1592 C C . ALA A 1 241 ? 66.814 81.675 -23.467 1.00 26.19 223 ALA A C 1
ATOM 1593 O O . ALA A 1 241 ? 67.486 82.135 -24.392 1.00 27.69 223 ALA A O 1
ATOM 1595 N N . LEU A 1 242 ? 66.015 82.406 -22.699 1.00 27.44 224 LEU A N 1
ATOM 1596 C CA . LEU A 1 242 ? 65.818 83.850 -22.781 1.00 29.08 224 LEU A CA 1
ATOM 1597 C C . LEU A 1 242 ? 65.872 84.435 -21.364 1.00 29.66 224 LEU A C 1
ATOM 1598 O O . LEU A 1 242 ? 65.399 83.820 -20.404 1.00 27.80 224 LEU A O 1
ATOM 1603 N N . CYS A 1 243 ? 66.445 85.628 -21.246 1.00 30.52 225 CYS A N 1
ATOM 1604 C CA . CYS A 1 243 ? 66.514 86.331 -19.973 1.00 32.32 225 CYS A CA 1
ATOM 1605 C C . 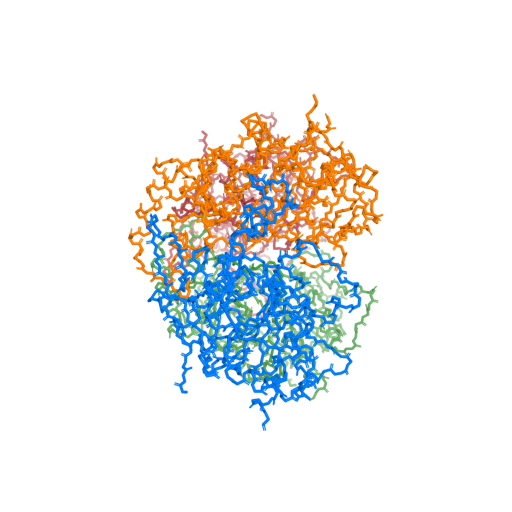CYS A 1 243 ? 66.807 87.804 -20.282 1.00 33.24 225 CYS A C 1
ATOM 1606 O O . CYS A 1 243 ? 67.902 88.134 -20.745 1.00 32.36 225 CYS A O 1
ATOM 1609 N N . SER A 1 244 ? 65.824 88.668 -20.060 1.00 34.79 226 SER A N 1
ATOM 1610 C CA . SER A 1 244 ? 65.981 90.070 -20.430 1.00 37.05 226 SER A CA 1
ATOM 1611 C C . SER A 1 244 ? 66.395 90.969 -19.252 1.00 37.37 226 SER A C 1
ATOM 1612 O O . SER A 1 244 ? 66.494 92.199 -19.421 1.00 38.71 226 SER A O 1
ATOM 1615 N N . TYR A 1 245 ? 66.639 90.368 -18.084 1.00 36.25 227 TYR A N 1
ATOM 1616 C CA . TYR A 1 245 ? 66.907 91.113 -16.837 1.00 35.25 227 TYR A CA 1
ATOM 1617 C C . TYR A 1 245 ? 68.195 90.667 -16.132 1.00 35.83 227 TYR A C 1
ATOM 1618 O O . TYR A 1 245 ? 68.821 89.657 -16.491 1.00 35.53 227 TYR A O 1
ATOM 1627 N N . THR A 1 246 ? 68.581 91.426 -15.105 1.00 35.93 228 THR A N 1
ATOM 1628 C CA . THR A 1 246 ? 69.824 91.195 -14.395 1.00 35.35 228 THR A CA 1
ATOM 1629 C C . THR A 1 246 ? 69.574 90.448 -13.090 1.00 35.12 228 THR A C 1
ATOM 1630 O O . THR A 1 246 ? 68.441 90.381 -12.597 1.00 34.42 228 THR A O 1
ATOM 1634 N N . GLU A 1 247 ? 70.647 89.883 -12.544 1.00 35.72 229 GLU A N 1
ATOM 1635 C CA . GLU A 1 247 ? 70.633 89.286 -11.220 1.00 36.40 229 GLU A CA 1
ATOM 1636 C C . GLU A 1 247 ? 70.074 90.234 -10.141 1.00 36.02 229 GLU A C 1
ATOM 1637 O O . GLU A 1 247 ? 69.301 89.820 -9.291 1.00 34.68 229 GLU A O 1
ATOM 1643 N N . LYS A 1 248 ? 70.457 91.511 -10.197 1.00 36.64 230 LYS A N 1
ATOM 1644 C CA . LYS A 1 248 ? 69.971 92.524 -9.254 1.00 36.80 230 LYS A CA 1
ATOM 1645 C C . LYS A 1 248 ? 68.472 92.792 -9.410 1.00 36.13 230 LYS A C 1
ATOM 1646 O O . LYS A 1 248 ? 67.773 92.963 -8.415 1.00 35.46 230 LYS A O 1
ATOM 1652 N N . ASP A 1 249 ? 68.003 92.831 -10.660 1.00 35.41 231 ASP A N 1
ATOM 1653 C CA . ASP A 1 249 ? 66.569 92.985 -11.004 1.00 35.73 231 ASP A CA 1
ATOM 1654 C C . ASP A 1 249 ? 65.697 91.879 -10.426 1.00 34.11 231 ASP A C 1
ATOM 1655 O O . ASP A 1 249 ? 64.650 92.140 -9.843 1.00 32.93 231 ASP A O 1
ATOM 1660 N N . LYS A 1 250 ? 66.120 90.635 -10.596 1.00 33.94 232 LYS A N 1
ATOM 1661 C CA . LYS A 1 250 ? 65.260 89.540 -10.149 1.00 33.67 232 LYS A CA 1
ATOM 1662 C C . LYS A 1 250 ? 65.314 89.426 -8.630 1.00 33.49 232 LYS A C 1
ATOM 1663 O O . LYS A 1 250 ? 64.311 89.122 -8.000 1.00 32.35 232 LYS A O 1
ATOM 1669 N N . GLN A 1 251 ? 66.478 89.735 -8.051 1.00 33.29 233 GLN A N 1
ATOM 1670 C CA . GLN A 1 251 ? 66.620 89.739 -6.595 1.00 33.17 233 GLN A CA 1
ATOM 1671 C C . GLN A 1 251 ? 65.700 90.767 -5.914 1.00 31.96 233 GLN A C 1
ATOM 1672 O O . GLN A 1 251 ? 65.054 90.459 -4.888 1.00 30.98 233 GLN A O 1
ATOM 1678 N N . ALA A 1 252 ? 65.607 91.973 -6.490 1.00 31.68 234 ALA A N 1
ATOM 1679 C CA . ALA A 1 252 ? 64.654 92.978 -6.015 1.00 31.05 234 ALA A CA 1
ATOM 1680 C C . ALA A 1 252 ? 63.221 92.499 -6.132 1.00 31.44 234 ALA A C 1
ATOM 1681 O O . ALA A 1 252 ? 62.389 92.772 -5.243 1.00 30.15 234 ALA A O 1
ATOM 1683 N N . TYR A 1 253 ? 62.927 91.812 -7.249 1.00 30.35 235 TYR A N 1
ATOM 1684 C CA . TYR A 1 253 ? 61.599 91.216 -7.433 1.00 29.46 235 TYR A CA 1
ATOM 1685 C C . TYR A 1 253 ? 61.292 90.159 -6.352 1.00 28.23 235 TYR A C 1
ATOM 1686 O O . TYR A 1 253 ? 60.223 90.177 -5.778 1.00 27.40 235 TYR A O 1
ATOM 1695 N N . LEU A 1 254 ? 62.236 89.258 -6.070 1.00 27.66 236 LEU A N 1
ATOM 1696 C CA . LEU A 1 254 ? 61.972 88.197 -5.085 1.00 27.92 236 LEU A CA 1
ATOM 1697 C C . LEU A 1 254 ? 61.834 88.716 -3.667 1.00 29.13 236 LEU A C 1
ATOM 1698 O O . LEU A 1 254 ? 61.002 88.226 -2.866 1.00 28.68 236 LEU A O 1
ATOM 1703 N N . GLU A 1 255 ? 62.658 89.712 -3.361 1.00 29.59 237 GLU A N 1
ATOM 1704 C CA . GLU A 1 255 ? 62.528 90.465 -2.112 1.00 30.72 237 GLU A CA 1
ATOM 1705 C C . GLU A 1 255 ? 61.180 91.186 -1.928 1.00 29.16 237 GLU A C 1
ATOM 1706 O O . GLU A 1 255 ? 60.610 91.172 -0.835 1.00 28.54 237 GLU A O 1
ATOM 1712 N N . ALA A 1 256 ? 60.679 91.809 -2.991 1.00 28.05 238 ALA A N 1
ATOM 1713 C CA . ALA A 1 256 ? 59.391 92.462 -2.952 1.00 27.82 238 ALA A CA 1
ATOM 1714 C C . ALA A 1 256 ? 58.280 91.438 -2.693 1.00 28.13 238 ALA A C 1
ATOM 1715 O O . ALA A 1 256 ? 57.325 91.723 -1.963 1.00 27.59 238 ALA A O 1
ATOM 1717 N N . ALA A 1 257 ? 58.407 90.256 -3.299 1.00 25.96 239 ALA A N 1
ATOM 1718 C CA . ALA A 1 257 ? 57.453 89.169 -3.045 1.00 26.60 239 ALA A CA 1
ATOM 1719 C C . ALA A 1 257 ? 57.480 88.772 -1.543 1.00 26.47 239 ALA A C 1
ATOM 1720 O O . ALA A 1 257 ? 56.445 88.674 -0.901 1.00 26.13 239 ALA A O 1
ATOM 1722 N N . TYR A 1 258 ? 58.674 88.540 -1.018 1.00 28.27 240 TYR A N 1
ATOM 1723 C CA . TYR A 1 258 ? 58.846 88.135 0.386 1.00 29.51 240 TYR A CA 1
ATOM 1724 C C . TYR A 1 258 ? 58.187 89.149 1.335 1.00 29.97 240 TYR A C 1
ATOM 1725 O O . TYR A 1 258 ? 57.409 88.769 2.212 1.00 29.31 240 TYR A O 1
ATOM 1734 N N . ALA A 1 259 ? 58.467 90.436 1.122 1.00 31.55 241 ALA A N 1
ATOM 1735 C CA . ALA A 1 259 ? 57.832 91.522 1.903 1.00 32.23 241 ALA A CA 1
ATOM 1736 C C . ALA A 1 259 ? 56.305 91.501 1.828 1.00 32.61 241 ALA A C 1
ATOM 1737 O O . ALA A 1 259 ? 55.637 91.775 2.839 1.00 32.30 241 ALA A O 1
ATOM 1739 N N . ALA A 1 260 ? 55.735 91.155 0.663 1.00 31.95 242 ALA A N 1
ATOM 1740 C CA . ALA A 1 260 ? 54.268 90.975 0.627 1.00 31.32 242 ALA A CA 1
ATOM 1741 C C . ALA A 1 260 ? 53.779 89.624 1.155 1.00 30.65 242 ALA A C 1
ATOM 1742 O O . ALA A 1 260 ? 52.620 89.290 0.980 1.00 30.70 242 ALA A O 1
ATOM 1744 N N . GLY A 1 261 ? 54.638 88.858 1.824 1.00 29.34 243 GLY A N 1
ATOM 1745 C CA . GLY A 1 261 ? 54.173 87.624 2.485 1.00 27.93 243 GLY A CA 1
ATOM 1746 C C . GLY A 1 261 ? 54.294 86.366 1.629 1.00 26.40 243 GLY A C 1
ATOM 1747 O O . GLY A 1 261 ? 53.871 85.285 2.037 1.00 25.25 243 GLY A O 1
ATOM 1748 N N . VAL A 1 262 ? 54.887 86.516 0.448 1.00 26.46 244 VAL A N 1
ATOM 1749 C CA . VAL A 1 262 ? 55.062 85.377 -0.434 1.00 25.33 244 VAL A CA 1
ATOM 1750 C C . VAL A 1 262 ? 56.230 84.529 0.087 1.00 24.51 244 VAL A C 1
ATOM 1751 O O . VAL A 1 262 ? 57.300 85.069 0.383 1.00 24.69 244 VAL A O 1
ATOM 1755 N N . ARG A 1 263 ? 55.999 83.217 0.199 1.00 23.48 245 ARG A N 1
ATOM 1756 C CA . ARG A 1 263 ? 57.029 82.280 0.657 1.00 23.48 245 ARG A CA 1
ATOM 1757 C C . ARG A 1 263 ? 57.427 81.181 -0.335 1.00 22.99 245 ARG A C 1
ATOM 1758 O O . ARG A 1 263 ? 58.476 80.544 -0.180 1.00 21.92 245 ARG A O 1
ATOM 1766 N N . ASN A 1 264 ? 56.585 80.924 -1.336 1.00 22.30 246 ASN A N 1
ATOM 1767 C CA . ASN A 1 264 ? 56.983 79.999 -2.384 1.00 20.09 246 ASN A CA 1
ATOM 1768 C C . ASN A 1 264 ? 56.323 80.369 -3.721 1.00 20.33 246 ASN A C 1
ATOM 1769 O O . ASN A 1 264 ? 55.387 81.200 -3.768 1.00 20.59 246 ASN A O 1
ATOM 1774 N N . ILE A 1 265 ? 56.797 79.719 -4.776 1.00 19.08 247 ILE A N 1
ATOM 1775 C CA . ILE A 1 265 ? 56.395 80.051 -6.147 1.00 19.85 247 ILE A CA 1
ATOM 1776 C C . ILE A 1 265 ? 56.120 78.785 -6.921 1.00 20.16 247 ILE A C 1
ATOM 1777 O O . ILE A 1 265 ? 56.974 77.889 -6.963 1.00 19.49 247 ILE A O 1
ATOM 1782 N N . GLU A 1 266 ? 54.959 78.732 -7.591 1.00 20.05 248 GLU A N 1
ATOM 1783 C CA . GLU A 1 266 ? 54.583 77.524 -8.324 1.00 20.95 248 GLU A CA 1
ATOM 1784 C C . GLU A 1 266 ? 53.687 77.931 -9.502 1.00 21.50 248 GLU A C 1
ATOM 1785 O O . GLU A 1 266 ? 53.705 79.109 -9.848 1.00 20.54 248 GLU A O 1
ATOM 1791 N N . MET A 1 267 ? 52.967 76.985 -10.122 1.00 20.83 249 MET A N 1
ATOM 1792 C CA . MET A 1 267 ? 52.248 77.283 -11.375 1.00 22.87 249 MET A CA 1
ATOM 1793 C C . MET A 1 267 ? 50.770 76.819 -11.489 1.00 22.16 249 MET A C 1
ATOM 1794 O O . MET A 1 267 ? 50.202 76.845 -12.591 1.00 23.89 249 MET A O 1
ATOM 1799 N N . GLU A 1 268 ? 50.130 76.427 -10.384 1.00 21.36 250 GLU A N 1
ATOM 1800 C CA . GLU A 1 268 ? 48.720 75.975 -10.452 1.00 22.37 250 GLU A CA 1
ATOM 1801 C C . GLU A 1 268 ? 47.788 76.608 -9.419 1.00 23.57 250 GLU A C 1
ATOM 1802 O O . GLU A 1 268 ? 46.565 76.495 -9.532 1.00 23.88 250 GLU A O 1
ATOM 1808 N N . SER A 1 269 ? 48.337 77.274 -8.409 1.00 22.89 251 SER A N 1
ATOM 1809 C CA . SER A 1 269 ? 47.519 77.499 -7.200 1.00 23.81 251 SER A CA 1
ATOM 1810 C C . SER A 1 269 ? 46.419 78.540 -7.353 1.00 23.63 251 SER A C 1
ATOM 1811 O O . SER A 1 269 ? 45.371 78.401 -6.716 1.00 24.00 251 SER A O 1
ATOM 1814 N N . SER A 1 270 ? 46.625 79.551 -8.196 1.00 22.44 252 SER A N 1
ATOM 1815 C CA . SER A 1 270 ? 45.628 80.627 -8.320 1.00 24.24 252 SER A CA 1
ATOM 1816 C C . SER A 1 270 ? 44.282 80.129 -8.923 1.00 23.64 252 SER A C 1
ATOM 1817 O O . SER A 1 270 ? 43.202 80.314 -8.315 1.00 22.98 252 SER A O 1
ATOM 1820 N N . VAL A 1 271 ? 44.327 79.455 -10.077 1.00 24.28 253 VAL A N 1
ATOM 1821 C CA . VAL A 1 271 ? 43.063 78.907 -10.659 1.00 23.99 253 VAL A CA 1
ATOM 1822 C C . VAL A 1 271 ? 42.428 77.800 -9.777 1.00 23.28 253 VAL A C 1
ATOM 1823 O O . VAL A 1 271 ? 41.205 77.675 -9.675 1.00 23.15 253 VAL A O 1
ATOM 1827 N N . PHE A 1 272 ? 43.261 76.972 -9.160 1.00 23.05 254 PHE A N 1
ATOM 1828 C CA . PHE A 1 272 ? 42.796 75.944 -8.234 1.00 23.17 254 PHE A CA 1
ATOM 1829 C C . PHE A 1 272 ? 41.960 76.560 -7.080 1.00 23.82 254 PHE A C 1
ATOM 1830 O O . PHE A 1 272 ? 40.847 76.095 -6.796 1.00 23.18 254 PHE A O 1
ATOM 1838 N N . ALA A 1 273 ? 42.498 77.606 -6.448 1.00 25.17 255 ALA A N 1
ATOM 1839 C CA . ALA A 1 273 ? 41.814 78.318 -5.349 1.00 26.30 255 ALA A CA 1
ATOM 1840 C C . ALA A 1 273 ? 40.567 79.054 -5.868 1.00 28.17 255 ALA A C 1
ATOM 1841 O O . ALA A 1 273 ? 39.522 79.072 -5.195 1.00 29.55 255 ALA A O 1
ATOM 1843 N N . ALA A 1 274 ? 40.679 79.692 -7.038 1.00 27.70 256 ALA A N 1
ATOM 1844 C CA . ALA A 1 274 ? 39.533 80.423 -7.597 1.00 28.44 256 ALA A CA 1
ATOM 1845 C C . ALA A 1 274 ? 38.351 79.485 -7.924 1.00 29.47 256 ALA A C 1
ATOM 1846 O O . ALA A 1 274 ? 37.200 79.830 -7.656 1.00 30.10 256 ALA A O 1
ATOM 1848 N N . MET A 1 275 ? 38.626 78.297 -8.474 1.00 29.24 257 MET A N 1
ATOM 1849 C CA . MET A 1 275 ? 37.563 77.355 -8.906 1.00 31.69 257 MET A CA 1
ATOM 1850 C C . MET A 1 275 ? 36.922 76.522 -7.811 1.00 31.50 257 MET A C 1
ATOM 1851 O O . MET A 1 275 ? 35.703 76.308 -7.826 1.00 31.63 257 MET A O 1
ATOM 1856 N N . CYS A 1 276 ? 37.735 76.060 -6.863 1.00 32.02 258 CYS A N 1
ATOM 1857 C CA . CYS A 1 276 ? 37.285 75.072 -5.890 1.00 34.00 258 CYS A CA 1
ATOM 1858 C C . CYS A 1 276 ? 36.285 75.669 -4.905 1.00 36.08 258 CYS A C 1
ATOM 1859 O O . CYS A 1 276 ? 35.235 75.078 -4.660 1.00 36.56 258 CYS A O 1
ATOM 1862 N N . SER A 1 277 ? 36.600 76.850 -4.392 1.00 38.93 259 SER A N 1
ATOM 1863 C CA . SER A 1 277 ? 35.713 77.596 -3.499 1.00 42.07 259 SER A CA 1
ATOM 1864 C C . SER A 1 277 ? 34.361 77.842 -4.181 1.00 42.02 259 SER A C 1
ATOM 1865 O O . SER A 1 277 ? 33.335 77.485 -3.620 1.00 42.99 259 SER A O 1
ATOM 1868 N N . ALA A 1 278 ? 34.393 78.384 -5.406 1.00 42.21 260 ALA A N 1
ATOM 1869 C CA . ALA A 1 278 ? 33.178 78.662 -6.204 1.00 41.98 260 ALA A CA 1
ATOM 1870 C C . ALA A 1 278 ? 32.234 77.463 -6.402 1.00 41.39 260 ALA A C 1
ATOM 1871 O O . ALA A 1 278 ? 31.022 77.651 -6.582 1.00 42.17 260 ALA A O 1
ATOM 1873 N N . CYS A 1 279 ? 32.774 76.248 -6.316 1.00 39.48 261 CYS A N 1
ATOM 1874 C CA . CYS A 1 279 ? 32.015 75.019 -6.553 1.00 38.74 261 CYS A CA 1
ATOM 1875 C C . CYS A 1 279 ? 31.668 74.200 -5.299 1.00 38.35 261 CYS A C 1
ATOM 1876 O O . CYS A 1 279 ? 31.220 73.065 -5.405 1.00 37.49 261 CYS A O 1
ATOM 1879 N N . GLY A 1 280 ? 31.898 74.771 -4.119 1.00 38.87 262 GLY A N 1
ATOM 1880 C CA . GLY A 1 280 ? 31.530 74.110 -2.863 1.00 38.99 262 GLY A CA 1
ATOM 1881 C C . GLY A 1 280 ? 32.526 73.126 -2.315 1.00 38.98 262 GLY A C 1
ATOM 1882 O O . GLY A 1 280 ? 32.178 72.273 -1.492 1.00 40.09 262 GLY A O 1
ATOM 1883 N N . LEU A 1 281 ? 33.777 73.206 -2.757 1.00 38.10 263 LEU A N 1
ATOM 1884 C CA . LEU A 1 281 ? 34.770 72.234 -2.262 1.00 36.93 263 LEU A CA 1
ATOM 1885 C C . LEU A 1 281 ? 35.664 72.956 -1.266 1.00 35.75 263 LEU A C 1
ATOM 1886 O O . LEU A 1 281 ? 35.967 74.120 -1.458 1.00 36.67 263 LEU A O 1
ATOM 1891 N N . GLN A 1 282 ? 36.048 72.282 -0.183 1.00 34.87 264 GLN A N 1
ATOM 1892 C CA . GLN A 1 282 ? 37.040 72.849 0.735 1.00 33.43 264 GLN A CA 1
ATOM 1893 C C . GLN A 1 282 ? 38.426 72.480 0.193 1.00 30.51 264 GLN A C 1
ATOM 1894 O O . GLN A 1 282 ? 38.706 71.306 0.006 1.00 31.53 264 GLN A O 1
ATOM 1900 N N . ALA A 1 283 ? 39.289 73.461 0.003 1.00 28.31 265 ALA A N 1
ATOM 1901 C CA . ALA A 1 283 ? 40.540 73.273 -0.734 1.00 25.52 265 ALA A CA 1
ATOM 1902 C C . ALA A 1 283 ? 41.739 73.760 0.054 1.00 24.26 265 ALA A C 1
ATOM 1903 O O . ALA A 1 283 ? 41.660 74.761 0.763 1.00 24.18 265 ALA A O 1
ATOM 1905 N N . ALA A 1 284 ? 42.862 73.057 -0.116 1.00 23.67 266 ALA A N 1
ATOM 1906 C CA . ALA A 1 284 ? 44.151 73.474 0.438 1.00 23.08 266 ALA A CA 1
ATOM 1907 C C . ALA A 1 284 ? 45.225 73.193 -0.599 1.00 22.66 266 ALA A C 1
ATOM 1908 O O . ALA A 1 284 ? 45.024 72.391 -1.532 1.00 21.26 266 ALA A O 1
ATOM 1910 N N . VAL A 1 285 ? 46.378 73.831 -0.420 1.00 22.35 267 VAL A N 1
ATOM 1911 C CA . VAL A 1 285 ? 47.555 73.578 -1.253 1.00 22.22 267 VAL A CA 1
ATOM 1912 C C . VAL A 1 285 ? 48.768 73.336 -0.342 1.00 21.46 267 VAL A C 1
ATOM 1913 O O . VAL A 1 285 ? 49.045 74.153 0.553 1.00 21.52 267 VAL A O 1
ATOM 1917 N N . VAL A 1 286 ? 49.450 72.217 -0.549 1.00 20.40 268 VAL A N 1
ATOM 1918 C CA . VAL A 1 286 ? 50.592 71.868 0.278 1.00 20.80 268 VAL A CA 1
ATOM 1919 C C . VAL A 1 286 ? 51.760 71.583 -0.679 1.00 21.28 268 VAL A C 1
ATOM 1920 O O . VAL A 1 286 ? 51.713 70.590 -1.422 1.00 20.52 268 VAL A O 1
ATOM 1924 N N . CYS A 1 287 ? 52.771 72.444 -0.688 1.00 21.75 269 CYS A N 1
ATOM 1925 C CA . CYS A 1 287 ? 53.923 72.241 -1.593 1.00 22.97 269 CYS A CA 1
ATOM 1926 C C . CYS A 1 287 ? 55.240 72.202 -0.819 1.00 23.11 269 CYS A C 1
ATOM 1927 O O . CYS A 1 287 ? 55.400 72.889 0.187 1.00 25.39 269 CYS A O 1
ATOM 1930 N N . VAL A 1 288 ? 56.179 71.396 -1.278 1.00 21.04 270 VAL A N 1
ATOM 1931 C CA . VAL A 1 288 ? 57.502 71.405 -0.695 1.00 21.00 270 VAL A CA 1
ATOM 1932 C C . VAL A 1 288 ? 58.402 72.343 -1.530 1.00 21.59 270 VAL A C 1
ATOM 1933 O O . VAL A 1 288 ? 58.270 72.444 -2.760 1.00 22.34 270 VAL A O 1
ATOM 1937 N N . THR A 1 289 ? 59.287 73.075 -0.869 1.00 20.97 271 THR A N 1
ATOM 1938 C CA . THR A 1 289 ? 60.282 73.884 -1.578 1.00 20.26 271 THR A CA 1
ATOM 1939 C C . THR A 1 289 ? 61.492 73.033 -1.962 1.00 20.19 271 THR A C 1
ATOM 1940 O O . THR A 1 289 ? 61.992 72.234 -1.174 1.00 20.72 271 THR A O 1
ATOM 1944 N N . LEU A 1 290 ? 61.936 73.138 -3.206 1.00 19.15 272 LEU A N 1
ATOM 1945 C CA . LEU A 1 290 ? 63.097 72.309 -3.654 1.00 19.95 272 LEU A CA 1
ATOM 1946 C C . LEU A 1 290 ? 64.417 73.072 -3.650 1.00 21.21 272 LEU A C 1
ATOM 1947 O O . LEU A 1 290 ? 65.486 72.468 -3.757 1.00 23.53 272 LEU A O 1
ATOM 1952 N N . LEU A 1 291 ? 64.334 74.375 -3.513 1.00 23.27 273 LEU A N 1
ATOM 1953 C CA . LEU A 1 291 ? 65.505 75.248 -3.371 1.00 25.87 273 LEU A CA 1
ATOM 1954 C C . LEU A 1 291 ? 65.094 76.593 -2.805 1.00 26.17 273 LEU A C 1
ATOM 1955 O O . LEU A 1 291 ? 63.895 76.924 -2.742 1.00 26.56 273 LEU A O 1
ATOM 1960 N N . ASN A 1 292 ? 66.082 77.379 -2.368 1.00 25.63 274 ASN A N 1
ATOM 1961 C CA . ASN A 1 292 ? 65.814 78.745 -1.941 1.00 26.25 274 ASN A CA 1
ATOM 1962 C C . ASN A 1 292 ? 66.170 79.695 -3.083 1.00 26.81 274 ASN A C 1
ATOM 1963 O O . ASN A 1 292 ? 67.362 79.837 -3.407 1.00 26.02 274 ASN A O 1
ATOM 1968 N N . ARG A 1 293 ? 65.161 80.351 -3.669 1.00 25.35 275 ARG A N 1
ATOM 1969 C CA . ARG A 1 293 ? 65.378 81.154 -4.896 1.00 26.82 275 ARG A CA 1
ATOM 1970 C C . ARG A 1 293 ? 66.218 82.415 -4.676 1.00 28.60 275 ARG A C 1
ATOM 1971 O O . ARG A 1 293 ? 66.803 82.964 -5.615 1.00 27.88 275 ARG A O 1
ATOM 1979 N N . LEU A 1 294 ? 66.309 82.857 -3.423 1.00 29.72 276 LEU A N 1
ATOM 1980 C CA . LEU A 1 294 ? 67.207 83.949 -3.096 1.00 31.96 276 LEU A CA 1
ATOM 1981 C C . LEU A 1 294 ? 68.669 83.550 -3.330 1.00 33.85 276 LEU A C 1
ATOM 1982 O O . LEU A 1 294 ? 69.527 84.412 -3.506 1.00 35.12 276 LEU A O 1
ATOM 1987 N N . GLU A 1 295 ? 68.949 82.248 -3.360 1.00 35.14 277 GLU A N 1
ATOM 1988 C CA . GLU A 1 295 ? 70.299 81.751 -3.561 1.00 36.44 277 GLU A CA 1
ATOM 1989 C C . GLU A 1 295 ? 70.582 81.169 -4.946 1.00 36.63 277 GLU A C 1
ATOM 1990 O O . GLU A 1 295 ? 71.714 80.812 -5.236 1.00 36.31 277 GLU A O 1
ATOM 1996 N N . GLY A 1 296 ? 69.562 81.040 -5.794 1.00 35.65 278 GLY A N 1
ATOM 1997 C CA . GLY A 1 296 ? 69.810 80.552 -7.148 1.00 34.96 278 GLY A CA 1
ATOM 1998 C C . GLY A 1 296 ? 68.609 79.850 -7.748 1.00 35.11 278 GLY A C 1
ATOM 1999 O O . GLY A 1 296 ? 67.519 79.860 -7.161 1.00 33.70 278 GLY A O 1
ATOM 2000 N N . ASP A 1 297 ? 68.850 79.168 -8.866 1.00 34.94 279 ASP A N 1
ATOM 2001 C CA . ASP A 1 297 ? 67.784 78.700 -9.774 1.00 35.58 279 ASP A CA 1
ATOM 2002 C C . ASP A 1 297 ? 67.704 77.189 -9.997 1.00 35.96 279 ASP A C 1
ATOM 2003 O O . ASP A 1 297 ? 66.639 76.666 -10.372 1.00 36.27 279 ASP A O 1
ATOM 2008 N N . GLN A 1 298 ? 68.819 76.493 -9.823 1.00 36.56 280 GLN A N 1
ATOM 2009 C CA . GLN A 1 298 ? 68.849 75.024 -10.031 1.00 38.28 280 GLN A CA 1
ATOM 2010 C C . GLN A 1 298 ? 69.034 74.295 -8.689 1.00 38.38 280 GLN A C 1
ATOM 2011 O O . GLN A 1 298 ? 69.608 74.858 -7.740 1.00 37.69 280 GLN A O 1
ATOM 2017 N N . ILE A 1 299 ? 68.514 73.065 -8.614 1.00 39.38 281 ILE A N 1
ATOM 2018 C CA . ILE A 1 299 ? 68.572 72.266 -7.387 1.00 40.60 281 ILE A CA 1
ATOM 2019 C C . ILE A 1 299 ? 69.985 71.734 -7.148 1.00 41.89 281 ILE A C 1
ATOM 2020 O O . ILE A 1 299 ? 70.582 71.121 -8.043 1.00 42.61 281 ILE A O 1
ATOM 2025 N N . SER A 1 300 ? 70.517 71.992 -5.953 1.00 43.48 282 SER A N 1
ATOM 2026 C CA . SER A 1 300 ? 71.848 71.498 -5.561 1.00 45.01 282 SER A CA 1
ATOM 2027 C C . SER A 1 300 ? 71.789 70.472 -4.427 1.00 45.05 282 SER A C 1
ATOM 2028 O O . SER A 1 300 ? 72.809 70.153 -3.794 1.00 46.70 282 SER A O 1
ATOM 2031 N N . SER A 1 301 ? 70.589 69.974 -4.162 1.00 44.76 283 SER A N 1
ATOM 2032 C CA . SER A 1 301 ? 70.394 68.866 -3.249 1.00 43.63 283 SER A CA 1
ATOM 2033 C C . SER A 1 301 ? 70.736 67.574 -3.994 1.00 43.46 283 SER A C 1
ATOM 2034 O O . SER A 1 301 ? 70.300 67.386 -5.147 1.00 42.88 283 SER A O 1
ATOM 2037 N N . PRO A 1 302 ? 71.537 66.677 -3.356 1.00 43.07 284 PRO A N 1
ATOM 2038 C CA . PRO A 1 302 ? 71.781 65.369 -3.969 1.00 42.70 284 PRO A CA 1
ATOM 2039 C C . PRO A 1 302 ? 70.481 64.586 -4.183 1.00 41.95 284 PRO A C 1
ATOM 2040 O O . PRO A 1 302 ? 69.489 64.836 -3.480 1.00 40.67 284 PRO A O 1
ATOM 2044 N N . ARG A 1 303 ? 70.521 63.634 -5.114 1.00 40.82 285 ARG A N 1
ATOM 2045 C CA . ARG A 1 303 ? 69.372 62.814 -5.500 1.00 40.91 285 ARG A CA 1
ATOM 2046 C C . ARG A 1 303 ? 68.571 62.181 -4.343 1.00 39.93 285 ARG A C 1
ATOM 2047 O O . ARG A 1 303 ? 67.334 62.213 -4.367 1.00 39.68 285 ARG A O 1
ATOM 2055 N N . ASN A 1 304 ? 69.250 61.604 -3.340 1.00 38.14 286 ASN A N 1
ATOM 2056 C CA . ASN A 1 304 ? 68.521 61.013 -2.199 1.00 37.14 286 ASN A CA 1
ATOM 2057 C C . ASN A 1 304 ? 67.771 62.072 -1.406 1.00 35.21 286 ASN A C 1
ATOM 2058 O O . ASN A 1 304 ? 66.636 61.848 -0.970 1.00 34.73 286 ASN A O 1
ATOM 2063 N N . VAL A 1 305 ? 68.397 63.230 -1.247 1.00 33.20 287 VAL A N 1
ATOM 2064 C CA . VAL A 1 305 ? 67.787 64.334 -0.514 1.00 32.69 287 VAL A CA 1
ATOM 2065 C C . VAL A 1 305 ? 66.565 64.886 -1.276 1.00 31.91 287 VAL A C 1
ATOM 2066 O O . VAL A 1 305 ? 65.539 65.177 -0.674 1.00 30.96 287 VAL A O 1
ATOM 2070 N N . LEU A 1 306 ? 66.683 65.017 -2.593 1.00 30.86 288 LEU A N 1
ATOM 2071 C CA . LEU A 1 306 ? 65.551 65.493 -3.404 1.00 30.35 288 LEU A CA 1
ATOM 2072 C C . LEU A 1 306 ? 64.364 64.536 -3.361 1.00 29.23 288 LEU A C 1
ATOM 2073 O O . LEU A 1 306 ? 63.222 64.977 -3.238 1.00 27.75 288 LEU A O 1
ATOM 2078 N N . SER A 1 307 ? 64.628 63.226 -3.435 1.00 28.16 289 SER A N 1
ATOM 2079 C CA . SER A 1 307 ? 63.575 62.220 -3.366 1.00 28.85 289 SER A CA 1
ATOM 2080 C C . SER A 1 307 ? 62.844 62.331 -2.034 1.00 28.01 289 SER A C 1
ATOM 2081 O O . SER A 1 307 ? 61.616 62.296 -1.977 1.00 27.81 289 SER A O 1
ATOM 2084 N N . GLU A 1 308 ? 63.600 62.535 -0.970 1.00 27.44 290 GLU A N 1
ATOM 2085 C CA . GLU A 1 308 ? 62.985 62.772 0.329 1.00 26.94 290 GLU A CA 1
ATOM 2086 C C . GLU A 1 308 ? 62.092 64.016 0.364 1.00 25.15 290 GLU A C 1
ATOM 2087 O O . GLU A 1 308 ? 60.990 63.961 0.862 1.00 24.09 290 GLU A O 1
ATOM 2093 N N . TYR A 1 309 ? 62.565 65.148 -0.142 1.00 24.34 291 TYR A N 1
ATOM 2094 C CA . TYR A 1 309 ? 61.726 66.348 -0.194 1.00 23.63 291 TYR A CA 1
ATOM 2095 C C . TYR A 1 309 ? 60.437 66.069 -0.972 1.00 23.94 291 TYR A C 1
ATOM 2096 O O . TYR A 1 309 ? 59.312 66.467 -0.550 1.00 22.20 291 TYR A O 1
ATOM 2105 N N . GLN A 1 310 ? 60.591 65.380 -2.104 1.00 23.60 292 GLN A N 1
ATOM 2106 C CA . GLN A 1 310 ? 59.468 65.157 -3.012 1.00 25.07 292 GLN A CA 1
ATOM 2107 C C . GLN A 1 310 ? 58.318 64.378 -2.395 1.00 24.75 292 GLN A C 1
ATOM 2108 O O . GLN A 1 310 ? 57.200 64.511 -2.830 1.00 24.40 292 GLN A O 1
ATOM 2114 N N . GLN A 1 311 ? 58.581 63.578 -1.367 1.00 24.62 293 GLN A N 1
ATOM 2115 C CA . GLN A 1 311 ? 57.482 62.840 -0.708 1.00 24.97 293 GLN A CA 1
ATOM 2116 C C . GLN A 1 311 ? 56.893 63.504 0.554 1.00 24.20 293 GLN A C 1
ATOM 2117 O O . GLN A 1 311 ? 55.982 62.943 1.180 1.00 24.11 293 GLN A O 1
ATOM 2123 N N . ARG A 1 312 ? 57.392 64.678 0.932 1.00 22.41 294 ARG A N 1
ATOM 2124 C CA . ARG A 1 312 ? 56.898 65.355 2.126 1.00 21.78 294 ARG A CA 1
ATOM 2125 C C . ARG A 1 312 ? 55.399 65.772 2.034 1.00 22.68 294 ARG A C 1
ATOM 2126 O O . ARG A 1 312 ? 54.635 65.488 2.960 1.00 21.74 294 ARG A O 1
ATOM 2134 N N . PRO A 1 313 ? 54.966 66.462 0.919 1.00 22.21 295 PRO A N 1
ATOM 2135 C CA . PRO A 1 313 ? 53.527 66.766 0.815 1.00 21.11 295 PRO A CA 1
ATOM 2136 C C . PRO A 1 313 ? 52.667 65.482 0.858 1.00 21.93 295 PRO A C 1
ATOM 2137 O O . PRO A 1 313 ? 51.651 65.481 1.536 1.00 20.70 295 PRO A O 1
ATOM 2141 N N . GLN A 1 314 ? 53.059 64.420 0.143 1.00 21.28 296 GLN A N 1
ATOM 2142 C CA . GLN A 1 314 ? 52.335 63.125 0.185 1.00 22.55 296 GLN A CA 1
ATOM 2143 C C . GLN A 1 314 ? 52.258 62.569 1.629 1.00 22.90 296 GLN A C 1
ATOM 2144 O O . GLN A 1 314 ? 51.199 62.100 2.073 1.00 22.53 296 GLN A O 1
ATOM 2150 N N . ARG A 1 315 ? 53.379 62.640 2.335 1.00 21.28 297 ARG A N 1
ATOM 2151 C CA . ARG A 1 315 ? 53.447 62.178 3.744 1.00 22.83 297 ARG A CA 1
ATOM 2152 C C . ARG A 1 315 ? 52.423 62.902 4.621 1.00 21.85 297 ARG A C 1
ATOM 2153 O O . ARG A 1 315 ? 51.642 62.248 5.316 1.00 24.25 297 ARG A O 1
ATOM 2161 N N . LEU A 1 316 ? 52.393 64.227 4.553 1.00 22.66 298 LEU A N 1
ATOM 2162 C CA . LEU A 1 316 ? 51.510 65.069 5.381 1.00 23.27 298 LEU A CA 1
ATOM 2163 C C . LEU A 1 316 ? 50.042 64.785 5.087 1.00 24.05 298 LEU A C 1
ATOM 2164 O O . LEU A 1 316 ? 49.196 64.577 5.999 1.00 21.98 298 LEU A O 1
ATOM 2169 N N . VAL A 1 317 ? 49.727 64.804 3.784 1.00 22.83 299 VAL A N 1
ATOM 2170 C CA . VAL A 1 317 ? 48.341 64.640 3.352 1.00 24.13 299 VAL A CA 1
ATOM 2171 C C . VAL A 1 317 ? 47.786 63.247 3.592 1.00 24.39 299 VAL A C 1
ATOM 2172 O O . VAL A 1 317 ? 46.649 63.116 4.046 1.00 25.65 299 VAL A O 1
ATOM 2176 N N . SER A 1 318 ? 48.551 62.206 3.279 1.00 26.05 300 SER A N 1
ATOM 2177 C CA . SER A 1 318 ? 48.126 60.852 3.582 1.00 27.64 300 SER A CA 1
ATOM 2178 C C . SER A 1 318 ? 47.940 60.608 5.108 1.00 28.14 300 SER A C 1
ATOM 2179 O O . SER A 1 318 ? 46.989 59.944 5.519 1.00 28.98 300 SER A O 1
ATOM 2182 N N . TYR A 1 319 ? 48.816 61.180 5.922 1.00 28.44 301 TYR A N 1
ATOM 2183 C CA . TYR A 1 319 ? 48.655 61.202 7.382 1.00 28.30 301 TYR A CA 1
ATOM 2184 C C . TYR A 1 319 ? 47.357 61.921 7.781 1.00 28.39 301 TYR A C 1
ATOM 2185 O O . TYR A 1 319 ? 46.570 61.372 8.565 1.00 28.35 301 TYR A O 1
ATOM 2194 N N . PHE A 1 320 ? 47.115 63.105 7.221 1.00 27.15 302 PHE A N 1
ATOM 2195 C CA . PHE A 1 320 ? 45.884 63.879 7.454 1.00 27.90 302 PHE A CA 1
ATOM 2196 C C . PHE A 1 320 ? 44.610 63.103 7.100 1.00 28.91 302 PHE A C 1
ATOM 2197 O O . PHE A 1 320 ? 43.622 63.089 7.888 1.00 28.19 302 PHE A O 1
ATOM 2205 N N . ILE A 1 321 ? 44.612 62.459 5.926 1.00 28.86 303 ILE A N 1
ATOM 2206 C CA . ILE A 1 321 ? 43.448 61.652 5.496 1.00 30.70 303 ILE A CA 1
ATOM 2207 C C . ILE A 1 321 ? 43.155 60.499 6.468 1.00 32.79 303 ILE A C 1
ATOM 2208 O O . ILE A 1 321 ? 42.014 60.359 6.932 1.00 33.00 303 ILE A O 1
ATOM 2213 N N . LYS A 1 322 ? 44.193 59.720 6.805 1.00 34.90 304 LYS A N 1
ATOM 2214 C CA . LYS A 1 322 ? 44.075 58.614 7.769 1.00 37.80 304 LYS A CA 1
ATOM 2215 C C . LYS A 1 322 ? 43.512 59.038 9.135 1.00 38.79 304 LYS A C 1
ATOM 2216 O O . LYS A 1 322 ? 42.727 58.304 9.772 1.00 39.28 304 LYS A O 1
ATOM 2222 N N . LYS A 1 323 ? 43.948 60.203 9.591 1.00 39.98 305 LYS A N 1
ATOM 2223 C CA . LYS A 1 323 ? 43.435 60.811 10.794 1.00 41.34 305 LYS A CA 1
ATOM 2224 C C . LYS A 1 323 ? 41.942 61.028 10.681 1.00 41.88 305 LYS A C 1
ATOM 2225 O O . LYS A 1 323 ? 41.209 60.676 11.601 1.00 41.37 305 LYS A O 1
ATOM 2231 N N . LYS A 1 324 ? 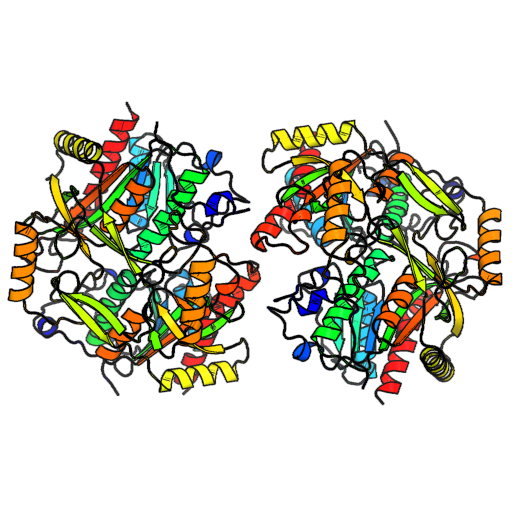41.502 61.618 9.565 1.00 42.04 306 LYS A N 1
ATOM 2232 C CA . LYS A 1 324 ? 40.082 61.919 9.330 1.00 43.19 306 LYS A CA 1
ATOM 2233 C C . LYS A 1 324 ? 39.240 60.664 9.240 1.00 44.46 306 LYS A C 1
ATOM 2234 O O . LYS A 1 324 ? 38.121 60.626 9.752 1.00 45.34 306 LYS A O 1
ATOM 2240 N N . LEU A 1 325 ? 39.784 59.631 8.611 1.00 45.85 307 LEU A N 1
ATOM 2241 C CA . LEU A 1 325 ? 39.086 58.362 8.471 1.00 47.82 307 LEU A CA 1
ATOM 2242 C C . LEU A 1 325 ? 39.244 57.443 9.702 1.00 49.04 307 LEU A C 1
ATOM 2243 O O . LEU A 1 325 ? 38.662 56.346 9.744 1.00 49.46 307 LEU A O 1
ATOM 2248 N N . SER A 1 326 ? 40.020 57.886 10.692 1.00 49.85 308 SER A N 1
ATOM 2249 C CA . SER A 1 326 ? 40.152 57.141 11.942 1.00 50.85 308 SER A CA 1
ATOM 2250 C C . SER A 1 326 ? 38.968 57.471 12.841 1.00 51.17 308 SER A C 1
ATOM 2251 O O . SER A 1 326 ? 38.662 56.713 13.761 1.00 52.32 308 SER A O 1
ATOM 2254 N N . ASP B 1 34 ? 73.964 79.186 -43.100 1.00 55.67 16 ASP B N 1
ATOM 2255 C CA . ASP B 1 34 ? 73.732 78.077 -42.125 1.00 56.03 16 ASP B CA 1
ATOM 2256 C C . ASP B 1 34 ? 73.601 78.582 -40.698 1.00 54.82 16 ASP B C 1
ATOM 2257 O O . ASP B 1 34 ? 74.560 79.090 -40.094 1.00 55.15 16 ASP B O 1
ATOM 2262 N N . CYS B 1 35 ? 72.391 78.414 -40.181 1.00 53.07 17 CYS B N 1
ATOM 2263 C CA . CYS B 1 35 ? 71.874 79.191 -39.069 1.00 50.88 17 CYS B CA 1
ATOM 2264 C C . CYS B 1 35 ? 71.853 78.377 -37.761 1.00 48.17 17 CYS B C 1
ATOM 2265 O O . CYS B 1 35 ? 71.004 77.492 -37.582 1.00 47.34 17 CYS B O 1
ATOM 2268 N N . PRO B 1 36 ? 72.781 78.679 -36.838 1.00 45.66 18 PRO B N 1
ATOM 2269 C CA . PRO B 1 36 ? 72.814 77.887 -35.600 1.00 43.77 18 PRO B CA 1
ATOM 2270 C C . PRO B 1 36 ? 71.665 78.302 -34.695 1.00 42.29 18 PRO B C 1
ATOM 2271 O O . PRO B 1 36 ? 71.183 79.453 -34.772 1.00 40.87 18 PRO B O 1
ATOM 2275 N N . VAL B 1 37 ? 71.227 77.385 -33.837 1.00 39.86 19 VAL B N 1
ATOM 2276 C CA . VAL B 1 37 ? 70.299 77.770 -32.766 1.00 38.60 19 VAL B CA 1
ATOM 2277 C C . VAL B 1 37 ? 70.993 78.788 -31.853 1.00 38.20 19 VAL B C 1
ATOM 2278 O O . VAL B 1 37 ? 72.187 78.656 -31.566 1.00 37.16 19 VAL B O 1
ATOM 2282 N N . ARG B 1 38 ? 70.267 79.836 -31.462 1.00 38.36 20 ARG B N 1
ATOM 2283 C CA . ARG B 1 38 ? 70.838 80.885 -30.599 1.00 39.14 20 ARG B CA 1
ATOM 2284 C C . ARG B 1 38 ? 70.073 81.013 -29.288 1.00 38.12 20 ARG B C 1
ATOM 2285 O O . ARG B 1 38 ? 68.885 80.677 -29.232 1.00 37.98 20 ARG B O 1
ATOM 2293 N N . LEU B 1 39 ? 70.755 81.460 -28.230 1.00 37.25 21 LEU B N 1
ATOM 2294 C CA . LEU B 1 39 ? 70.078 81.807 -26.979 1.00 36.78 21 LEU B CA 1
ATOM 2295 C C . LEU B 1 39 ? 70.071 83.315 -26.782 1.00 37.46 21 LEU B C 1
ATOM 2296 O O . LEU B 1 39 ? 70.989 84.014 -27.239 1.00 37.79 21 LEU B O 1
ATOM 2301 N N . LEU B 1 40 ? 69.059 83.833 -26.090 1.00 36.47 22 LEU B N 1
ATOM 2302 C CA . LEU B 1 40 ? 69.091 85.234 -25.718 1.00 36.31 22 LEU B CA 1
ATOM 2303 C C . LEU B 1 40 ? 69.311 85.388 -24.211 1.00 35.92 22 LEU B C 1
ATOM 2304 O O . LEU B 1 40 ? 68.514 86.002 -23.511 1.00 34.66 22 LEU B O 1
ATOM 2309 N N . ASN B 1 41 ? 70.425 84.833 -23.737 1.00 35.13 23 ASN B N 1
ATOM 2310 C CA . ASN B 1 41 ? 70.721 84.757 -22.316 1.00 35.33 23 ASN B CA 1
ATOM 2311 C C . ASN B 1 41 ? 72.217 84.640 -22.062 1.00 36.56 23 ASN B C 1
ATOM 2312 O O . ASN B 1 41 ? 72.786 83.551 -22.205 1.00 36.46 23 ASN B O 1
ATOM 2317 N N . PRO B 1 42 ? 72.855 85.758 -21.663 1.00 37.92 24 PRO B N 1
ATOM 2318 C CA . PRO B 1 42 ? 74.319 85.872 -21.406 1.00 38.43 24 PRO B CA 1
ATOM 2319 C C . PRO B 1 42 ? 74.820 84.966 -20.255 1.00 39.53 24 PRO B C 1
ATOM 2320 O O . PRO B 1 42 ? 76.011 84.568 -20.225 1.00 40.36 24 PRO B O 1
ATOM 2324 N N . ASN B 1 43 ? 73.920 84.651 -19.322 1.00 39.11 25 ASN B N 1
ATOM 2325 C CA . ASN B 1 43 ? 74.235 83.853 -18.138 1.00 38.90 25 ASN B CA 1
ATOM 2326 C C . ASN B 1 43 ? 74.574 82.405 -18.424 1.00 39.16 25 ASN B C 1
ATOM 2327 O O . ASN B 1 43 ? 75.169 81.738 -17.576 1.00 39.74 25 ASN B O 1
ATOM 2332 N N . ILE B 1 44 ? 74.197 81.910 -19.601 1.00 38.38 26 ILE B N 1
ATOM 2333 C CA . ILE B 1 44 ? 74.369 80.498 -19.916 1.00 38.74 26 ILE B CA 1
ATOM 2334 C C . ILE B 1 44 ? 75.868 80.156 -20.073 1.00 39.76 26 ILE B C 1
ATOM 2335 O O . ILE B 1 44 ? 76.324 79.128 -19.591 1.00 39.36 26 ILE B O 1
ATOM 2340 N N . ALA B 1 45 ? 76.620 81.044 -20.723 1.00 41.80 27 ALA B N 1
ATOM 2341 C CA . ALA B 1 45 ? 78.076 80.874 -20.910 1.00 43.57 27 ALA B CA 1
ATOM 2342 C C . ALA B 1 45 ? 78.866 80.820 -19.590 1.00 44.66 27 ALA B C 1
ATOM 2343 O O . ALA B 1 45 ? 79.914 80.190 -19.533 1.00 46.05 27 ALA B O 1
ATOM 2345 N N . LYS B 1 46 ? 78.338 81.446 -18.540 1.00 45.50 28 LYS B N 1
ATOM 2346 C CA . LYS B 1 46 ? 78.975 81.533 -17.216 1.00 46.21 28 LYS B CA 1
ATOM 2347 C C . LYS B 1 46 ? 78.695 80.319 -16.317 1.00 45.76 28 LYS B C 1
ATOM 2348 O O . LYS B 1 46 ? 79.285 80.189 -15.232 1.00 45.70 28 LYS B O 1
ATOM 2354 N N . MET B 1 47 ? 77.792 79.440 -16.761 1.00 44.84 29 MET B N 1
ATOM 2355 C CA . MET B 1 47 ? 77.467 78.229 -16.022 1.00 44.10 29 MET B CA 1
ATOM 2356 C C . MET B 1 47 ? 78.464 77.144 -16.365 1.00 44.15 29 MET B C 1
ATOM 2357 O O . MET B 1 47 ? 78.850 76.982 -17.530 1.00 44.07 29 MET B O 1
ATOM 2362 N N . LYS B 1 48 ? 78.863 76.403 -15.338 1.00 44.05 30 LYS B N 1
ATOM 2363 C CA . LYS B 1 48 ? 79.771 75.271 -15.465 1.00 44.47 30 LYS B CA 1
ATOM 2364 C C . LYS B 1 48 ? 79.030 74.066 -16.023 1.00 43.93 30 LYS B C 1
ATOM 2365 O O . LYS B 1 48 ? 79.537 73.368 -16.915 1.00 44.38 30 LYS B O 1
ATOM 2371 N N . GLU B 1 49 ? 77.837 73.809 -15.484 1.00 42.08 31 GLU B N 1
ATOM 2372 C CA . GLU B 1 49 ? 76.981 72.760 -16.016 1.00 40.10 31 GLU B CA 1
ATOM 2373 C C . GLU B 1 49 ? 75.531 73.237 -16.003 1.00 37.23 31 GLU B C 1
ATOM 2374 O O . GLU B 1 49 ? 75.211 74.206 -15.342 1.00 36.22 31 GLU B O 1
ATOM 2380 N N . ASP B 1 50 ? 74.673 72.554 -16.756 1.00 34.47 32 ASP B N 1
ATOM 2381 C CA . ASP B 1 50 ? 73.251 72.916 -16.808 1.00 32.28 32 ASP B CA 1
ATOM 2382 C C . ASP B 1 50 ? 72.386 71.645 -16.736 1.00 31.09 32 ASP B C 1
ATOM 2383 O O . ASP B 1 50 ? 72.635 70.669 -17.448 1.00 32.39 32 ASP B O 1
ATOM 2388 N N . ILE B 1 51 ? 71.384 71.655 -15.870 1.00 28.71 33 ILE B N 1
ATOM 2389 C CA . ILE B 1 51 ? 70.481 70.521 -15.742 1.00 27.49 33 ILE B CA 1
ATOM 2390 C C . ILE B 1 51 ? 69.144 70.879 -16.430 1.00 26.77 33 ILE B C 1
ATOM 2391 O O . ILE B 1 51 ? 68.503 71.866 -16.054 1.00 27.86 33 ILE B O 1
ATOM 2396 N N . LEU B 1 52 ? 68.734 70.088 -17.416 1.00 24.25 34 LEU B N 1
ATOM 2397 C CA . LEU B 1 52 ? 67.435 70.311 -18.074 1.00 22.37 34 LEU B CA 1
ATOM 2398 C C . LEU B 1 52 ? 66.448 69.509 -17.249 1.00 20.96 34 LEU B C 1
ATOM 2399 O O . LEU B 1 52 ? 66.179 68.345 -17.545 1.00 19.78 34 LEU B O 1
ATOM 2404 N N . TYR B 1 53 ? 65.966 70.131 -16.175 1.00 20.30 35 TYR B N 1
ATOM 2405 C CA . TYR B 1 53 ? 65.268 69.400 -15.101 1.00 21.56 35 TYR B CA 1
ATOM 2406 C C . TYR B 1 53 ? 64.112 68.533 -15.630 1.00 21.10 35 TYR B C 1
ATOM 2407 O O . TYR B 1 53 ? 63.935 67.364 -15.227 1.00 21.36 35 TYR B O 1
ATOM 2416 N N . HIS B 1 54 ? 63.339 69.088 -16.559 1.00 19.65 36 HIS B N 1
ATOM 2417 C CA . HIS B 1 54 ? 62.087 68.441 -16.953 1.00 20.04 36 HIS B CA 1
ATOM 2418 C C . HIS B 1 54 ? 62.268 67.359 -18.041 1.00 19.46 36 HIS B C 1
ATOM 2419 O O . HIS B 1 54 ? 61.334 66.588 -18.367 1.00 19.96 36 HIS B O 1
ATOM 2426 N N . PHE B 1 55 ? 63.482 67.256 -18.577 1.00 19.52 37 PHE B N 1
ATOM 2427 C CA . PHE B 1 55 ? 63.895 66.129 -19.441 1.00 20.64 37 PHE B CA 1
ATOM 2428 C C . PHE B 1 55 ? 64.749 65.083 -18.705 1.00 22.00 37 PHE B C 1
ATOM 2429 O O . PHE B 1 55 ? 65.046 64.012 -19.265 1.00 22.15 37 PHE B O 1
ATOM 2437 N N . ASN B 1 56 ? 65.129 65.373 -17.455 1.00 23.40 38 ASN B N 1
ATOM 2438 C CA . ASN B 1 56 ? 66.068 64.520 -16.714 1.00 25.88 38 ASN B CA 1
ATOM 2439 C C . ASN B 1 56 ? 67.395 64.303 -17.491 1.00 25.34 38 ASN B C 1
ATOM 2440 O O . ASN B 1 56 ? 67.899 63.185 -17.562 1.00 25.68 38 ASN B O 1
ATOM 2445 N N . LEU B 1 57 ? 67.919 65.374 -18.091 1.00 25.19 39 LEU B N 1
ATOM 2446 C CA . LEU B 1 57 ? 69.187 65.348 -18.804 1.00 25.67 39 LEU B CA 1
ATOM 2447 C C . LEU B 1 57 ? 70.063 66.422 -18.215 1.00 27.40 39 LEU B C 1
ATOM 2448 O O . LEU B 1 57 ? 69.571 67.458 -17.812 1.00 27.32 39 LEU B O 1
ATOM 2453 N N . THR B 1 58 ? 71.377 66.197 -18.173 1.00 29.64 40 THR B N 1
ATOM 2454 C CA . THR B 1 58 ? 72.295 67.240 -17.717 1.00 31.11 40 THR B CA 1
ATOM 2455 C C . THR B 1 58 ? 73.511 67.284 -18.610 1.00 31.92 40 THR B C 1
ATOM 2456 O O . THR B 1 58 ? 73.850 66.289 -19.251 1.00 32.30 40 THR B O 1
ATOM 2460 N N . THR B 1 59 ? 74.168 68.430 -18.644 1.00 33.50 41 THR B N 1
ATOM 2461 C CA . THR B 1 59 ? 75.323 68.605 -19.534 1.00 36.76 41 THR B CA 1
ATOM 2462 C C . THR B 1 59 ? 76.586 67.905 -19.007 1.00 38.48 41 THR B C 1
ATOM 2463 O O . THR B 1 59 ? 77.571 67.799 -19.731 1.00 39.65 41 THR B O 1
ATOM 2467 N N . SER B 1 60 ? 76.590 67.480 -17.745 1.00 40.74 42 SER B N 1
ATOM 2468 C CA . SER B 1 60 ? 77.782 66.832 -17.209 1.00 43.07 42 SER B CA 1
ATOM 2469 C C . SER B 1 60 ? 77.699 65.346 -17.505 1.00 44.95 42 SER B C 1
ATOM 2470 O O . SER B 1 60 ? 78.713 64.700 -17.787 1.00 46.65 42 SER B O 1
ATOM 2473 N N . ARG B 1 61 ? 76.475 64.827 -17.526 1.00 45.68 43 ARG B N 1
ATOM 2474 C CA . ARG B 1 61 ? 76.236 63.415 -17.727 1.00 46.53 43 ARG B CA 1
ATOM 2475 C C . ARG B 1 61 ? 75.909 63.005 -19.161 1.00 45.87 43 ARG B C 1
ATOM 2476 O O . ARG B 1 61 ? 75.897 61.805 -19.453 1.00 46.27 43 ARG B O 1
ATOM 2484 N N . HIS B 1 62 ? 75.657 63.970 -20.054 1.00 44.73 44 HIS B N 1
ATOM 2485 C CA . HIS B 1 62 ? 75.283 63.623 -21.440 1.00 43.18 44 HIS B CA 1
ATOM 2486 C C . HIS B 1 62 ? 76.098 64.426 -22.469 1.00 41.48 44 HIS B C 1
ATOM 2487 O O . HIS B 1 62 ? 76.173 65.650 -22.364 1.00 42.01 44 HIS B O 1
ATOM 2494 N N . ASN B 1 63 ? 76.691 63.731 -23.453 1.00 38.83 45 ASN B N 1
ATOM 2495 C CA . ASN B 1 63 ? 77.456 64.364 -24.561 1.00 36.24 45 ASN B CA 1
ATOM 2496 C C . ASN B 1 63 ? 76.463 64.885 -25.612 1.00 32.99 45 ASN B C 1
ATOM 2497 O O . ASN B 1 63 ? 76.110 64.160 -26.551 1.00 31.46 45 ASN B O 1
ATOM 2502 N N . PHE B 1 64 ? 76.013 66.134 -25.441 1.00 30.39 46 PHE B N 1
ATOM 2503 C CA . PHE B 1 64 ? 74.929 66.702 -26.257 1.00 28.21 46 PHE B CA 1
ATOM 2504 C C . PHE B 1 64 ? 75.288 66.822 -27.746 1.00 26.62 46 PHE B C 1
ATOM 2505 O O . PHE B 1 64 ? 74.446 66.503 -28.581 1.00 24.93 46 PHE B O 1
ATOM 2513 N N . PRO B 1 65 ? 76.517 67.305 -28.077 1.00 26.29 47 PRO B N 1
ATOM 2514 C CA . PRO B 1 65 ? 76.922 67.274 -29.492 1.00 26.13 47 PRO B CA 1
ATOM 2515 C C . PRO B 1 65 ? 76.834 65.887 -30.140 1.00 26.02 47 PRO B C 1
ATOM 2516 O O . PRO B 1 65 ? 76.251 65.762 -31.245 1.00 25.00 47 PRO B O 1
ATOM 2520 N N . ALA B 1 66 ? 77.364 64.845 -29.496 1.00 24.65 48 ALA B N 1
ATOM 2521 C CA . ALA B 1 66 ? 77.277 63.505 -30.101 1.00 24.29 48 ALA B CA 1
ATOM 2522 C C . ALA B 1 66 ? 75.836 62.988 -30.189 1.00 24.13 48 ALA B C 1
ATOM 2523 O O . ALA B 1 66 ? 75.403 62.425 -31.219 1.00 22.85 48 ALA B O 1
ATOM 2525 N N . LEU B 1 67 ? 75.067 63.240 -29.128 1.00 23.19 49 LEU B N 1
ATOM 2526 C CA . LEU B 1 67 ? 73.733 62.670 -29.010 1.00 22.92 49 LEU B CA 1
ATOM 2527 C C . LEU B 1 67 ? 72.733 63.329 -29.968 1.00 21.72 49 LEU B C 1
ATOM 2528 O O . LEU B 1 67 ? 71.927 62.648 -30.592 1.00 23.19 49 LEU B O 1
ATOM 2533 N N . PHE B 1 68 ? 72.757 64.647 -30.070 1.00 20.89 50 PHE B N 1
ATOM 2534 C CA . PHE B 1 68 ? 71.677 65.357 -30.745 1.00 21.78 50 PHE B CA 1
ATOM 2535 C C . PHE B 1 68 ? 72.167 66.184 -31.909 1.00 22.30 50 PHE B C 1
ATOM 2536 O O . PHE B 1 68 ? 71.361 66.844 -32.542 1.00 21.95 50 PHE B O 1
ATOM 2544 N N . GLY B 1 69 ? 73.495 66.200 -32.144 1.00 21.73 51 GLY B N 1
ATOM 2545 C CA . GLY B 1 69 ? 74.098 67.097 -33.115 1.00 22.71 51 GLY B CA 1
ATOM 2546 C C . GLY B 1 69 ? 73.512 66.974 -34.525 1.00 22.25 51 GLY B C 1
ATOM 2547 O O . GLY B 1 69 ? 73.543 67.942 -35.279 1.00 23.12 51 GLY B O 1
ATOM 2548 N N . ASP B 1 70 ? 72.957 65.811 -34.871 1.00 23.23 52 ASP B N 1
ATOM 2549 C CA . ASP B 1 70 ? 72.395 65.616 -36.222 1.00 23.37 52 ASP B CA 1
ATOM 2550 C C . ASP B 1 70 ? 70.952 66.101 -36.394 1.00 23.11 52 ASP B C 1
ATOM 2551 O O . ASP B 1 70 ? 70.410 65.975 -37.488 1.00 22.29 52 ASP B O 1
ATOM 2556 N N . VAL B 1 71 ? 70.344 66.602 -35.327 1.00 22.32 53 VAL B N 1
ATOM 2557 C CA . VAL B 1 71 ? 68.926 66.995 -35.399 1.00 21.04 53 VAL B CA 1
ATOM 2558 C C . VAL B 1 71 ? 68.685 68.140 -36.385 1.00 21.65 53 VAL B C 1
ATOM 2559 O O . VAL B 1 71 ? 69.336 69.191 -36.306 1.00 21.88 53 VAL B O 1
ATOM 2563 N N . LYS B 1 72 ? 67.769 67.910 -37.323 1.00 22.03 54 LYS B N 1
ATOM 2564 C CA . LYS B 1 72 ? 67.354 68.963 -38.286 1.00 22.83 54 LYS B CA 1
ATOM 2565 C C . LYS B 1 72 ? 65.863 69.290 -38.260 1.00 22.55 54 LYS B C 1
ATOM 2566 O O . LYS B 1 72 ? 65.456 70.347 -38.747 1.00 21.51 54 LYS B O 1
ATOM 2572 N N . PHE B 1 73 ? 65.066 68.368 -37.731 1.00 21.69 55 PHE B N 1
ATOM 2573 C CA . PHE B 1 73 ? 63.625 68.576 -37.596 1.00 21.30 55 PHE B CA 1
ATOM 2574 C C . PHE B 1 73 ? 63.183 68.181 -36.203 1.00 20.40 55 PHE B C 1
ATOM 2575 O O . PHE B 1 73 ? 63.586 67.127 -35.682 1.00 20.16 55 PHE B O 1
ATOM 2583 N N . VAL B 1 74 ? 62.322 69.002 -35.626 1.00 19.11 56 VAL B N 1
ATOM 2584 C CA . VAL B 1 74 ? 61.788 68.678 -34.322 1.00 18.78 56 VAL B CA 1
ATOM 2585 C C . VAL B 1 74 ? 60.279 68.763 -34.436 1.00 19.77 56 VAL B C 1
ATOM 2586 O O . VAL B 1 74 ? 59.770 69.784 -34.870 1.00 20.66 56 VAL B O 1
ATOM 2590 N N . CYS B 1 75 ? 59.560 67.709 -34.080 1.00 19.87 57 CYS B N 1
ATOM 2591 C CA . CYS B 1 75 ? 58.090 67.783 -34.118 1.00 18.98 57 CYS B CA 1
ATOM 2592 C C . CYS B 1 75 ? 57.576 67.756 -32.662 1.00 18.80 57 CYS B C 1
ATOM 2593 O O . CYS B 1 75 ? 58.024 66.918 -31.856 1.00 18.48 57 CYS B O 1
ATOM 2596 N N . VAL B 1 76 ? 56.691 68.691 -32.316 1.00 17.09 58 VAL B N 1
ATOM 2597 C CA . VAL B 1 76 ? 56.195 68.770 -30.920 1.00 16.89 58 VAL B CA 1
ATOM 2598 C C . VAL B 1 76 ? 54.653 68.676 -30.895 1.00 17.94 58 VAL B C 1
ATOM 2599 O O . VAL B 1 76 ? 53.992 69.137 -31.810 1.00 18.20 58 VAL B O 1
ATOM 2603 N N . GLY B 1 77 ? 54.087 68.090 -29.846 1.00 16.30 59 GLY B N 1
ATOM 2604 C CA . GLY B 1 77 ? 52.621 68.031 -29.738 1.00 18.71 59 GLY B CA 1
ATOM 2605 C C . GLY B 1 77 ? 52.277 67.673 -28.316 1.00 18.36 59 GLY B C 1
ATOM 2606 O O . GLY B 1 77 ? 53.176 67.400 -27.486 1.00 16.27 59 GLY B O 1
ATOM 2607 N N . GLY B 1 78 ? 50.987 67.691 -28.019 1.00 19.51 60 GLY B N 1
ATOM 2608 C CA . GLY B 1 78 ? 50.574 67.647 -26.595 1.00 20.62 60 GLY B CA 1
ATOM 2609 C C . GLY B 1 78 ? 50.753 66.257 -25.987 1.00 21.65 60 GLY B C 1
ATOM 2610 O O . GLY B 1 78 ? 51.229 66.125 -24.863 1.00 22.00 60 GLY B O 1
ATOM 2611 N N . SER B 1 79 ? 50.340 65.226 -26.717 1.00 22.14 61 SER B N 1
ATOM 2612 C CA . SER B 1 79 ? 50.192 63.888 -26.182 1.00 24.14 61 SER B CA 1
ATOM 2613 C C . SER B 1 79 ? 51.452 63.032 -26.406 1.00 24.64 61 SER B C 1
ATOM 2614 O O . SER B 1 79 ? 51.886 62.905 -27.557 1.00 23.44 61 SER B O 1
ATOM 2617 N N . PRO B 1 80 ? 52.005 62.415 -25.330 1.00 25.28 62 PRO B N 1
ATOM 2618 C CA . PRO B 1 80 ? 53.156 61.503 -25.523 1.00 25.31 62 PRO B CA 1
ATOM 2619 C C . PRO B 1 80 ? 52.837 60.307 -26.442 1.00 25.30 62 PRO B C 1
ATOM 2620 O O . PRO B 1 80 ? 53.671 59.877 -27.245 1.00 25.08 62 PRO B O 1
ATOM 2624 N N . SER B 1 81 ? 51.642 59.757 -26.341 1.00 25.45 63 SER B N 1
ATOM 2625 C CA . SER B 1 81 ? 51.338 58.654 -27.230 1.00 26.03 63 SER B CA 1
ATOM 2626 C C . SER B 1 81 ? 51.264 59.109 -28.696 1.00 25.35 63 SER B C 1
ATOM 2627 O O . SER B 1 81 ? 51.703 58.368 -29.575 1.00 24.30 63 SER B O 1
ATOM 2630 N N . ARG B 1 82 ? 50.795 60.339 -28.974 1.00 23.86 64 ARG B N 1
ATOM 2631 C CA . ARG B 1 82 ? 50.823 60.842 -30.350 1.00 22.79 64 ARG B CA 1
ATOM 2632 C C . ARG B 1 82 ? 52.274 61.043 -30.809 1.00 21.62 64 ARG B C 1
ATOM 2633 O O . ARG B 1 82 ? 52.613 60.814 -31.971 1.00 20.91 64 ARG B O 1
ATOM 2641 N N . MET B 1 83 ? 53.113 61.526 -29.910 1.00 20.12 65 MET B N 1
ATOM 2642 C CA . MET B 1 83 ? 54.479 61.829 -30.323 1.00 20.36 65 MET B CA 1
ATOM 2643 C C . MET B 1 83 ? 55.284 60.518 -30.568 1.00 20.55 65 MET B C 1
ATOM 2644 O O . MET B 1 83 ? 56.180 60.499 -31.395 1.00 19.78 65 MET B O 1
ATOM 2649 N N . LYS B 1 84 ? 54.970 59.476 -29.808 1.00 21.76 66 LYS B N 1
ATOM 2650 C CA . LYS B 1 84 ? 55.560 58.163 -30.066 1.00 24.18 66 LYS B CA 1
ATOM 2651 C C . LYS B 1 84 ? 55.041 57.627 -31.435 1.00 22.83 66 LYS B C 1
ATOM 2652 O O . LYS B 1 84 ? 55.819 57.128 -32.224 1.00 23.27 66 LYS B O 1
ATOM 2658 N N . ALA B 1 85 ? 53.734 57.744 -31.701 1.00 22.51 67 ALA B N 1
ATOM 2659 C CA . ALA B 1 85 ? 53.174 57.314 -32.985 1.00 21.81 67 ALA B CA 1
ATOM 2660 C C . ALA B 1 85 ? 53.856 58.073 -34.118 1.00 22.44 67 ALA B C 1
ATOM 2661 O O . ALA B 1 85 ? 54.087 57.501 -35.222 1.00 22.62 67 ALA B O 1
ATOM 2663 N N . PHE B 1 86 ? 54.108 59.373 -33.880 1.00 21.36 68 PHE B N 1
ATOM 2664 C CA . PHE B 1 86 ? 54.736 60.217 -34.883 1.00 21.29 68 PHE B CA 1
ATOM 2665 C C . PHE B 1 86 ? 56.136 59.710 -35.239 1.00 21.48 68 PHE B C 1
ATOM 2666 O O . PHE B 1 86 ? 56.524 59.672 -36.435 1.00 19.53 68 PHE B O 1
ATOM 2674 N N . ILE B 1 87 ? 56.927 59.410 -34.222 1.00 20.66 69 ILE B N 1
ATOM 2675 C CA . ILE B 1 87 ? 58.312 58.976 -34.511 1.00 22.46 69 ILE B CA 1
ATOM 2676 C C . ILE B 1 87 ? 58.308 57.668 -35.288 1.00 23.20 69 ILE B C 1
ATOM 2677 O O . ILE B 1 87 ? 59.127 57.492 -36.189 1.00 23.34 69 ILE B O 1
ATOM 2682 N N . ARG B 1 88 ? 57.369 56.767 -34.942 1.00 24.40 70 ARG B N 1
ATOM 2683 C CA . ARG B 1 88 ? 57.244 55.462 -35.634 1.00 27.61 70 ARG B CA 1
ATOM 2684 C C . ARG B 1 88 ? 56.868 55.711 -37.077 1.00 26.11 70 ARG B C 1
ATOM 2685 O O . ARG B 1 88 ? 57.423 55.099 -37.977 1.00 25.93 70 ARG B O 1
ATOM 2693 N N . CYS B 1 89 ? 55.946 56.652 -37.299 1.00 26.37 71 CYS B N 1
ATOM 2694 C CA . CYS B 1 89 ? 55.522 57.029 -38.627 1.00 26.13 71 CYS B CA 1
ATOM 2695 C C . CYS B 1 89 ? 56.666 57.617 -39.473 1.00 25.89 71 CYS B C 1
ATOM 2696 O O . CYS B 1 89 ? 56.918 57.158 -40.624 1.00 25.28 71 CYS B O 1
ATOM 2699 N N . VAL B 1 90 ? 57.358 58.625 -38.941 1.00 23.85 72 VAL B N 1
ATOM 2700 C CA . VAL B 1 90 ? 58.387 59.291 -39.720 1.00 24.84 72 VAL B CA 1
ATOM 2701 C C . VAL B 1 90 ? 59.570 58.334 -39.930 1.00 24.78 72 VAL B C 1
ATOM 2702 O O . VAL B 1 90 ? 60.198 58.379 -41.007 1.00 27.21 72 VAL B O 1
ATOM 2706 N N . GLY B 1 91 ? 59.794 57.432 -38.971 1.00 25.34 73 GLY B N 1
ATOM 2707 C CA . GLY B 1 91 ? 60.902 56.412 -39.053 1.00 25.94 73 GLY B CA 1
ATOM 2708 C C . GLY B 1 91 ? 60.672 55.511 -40.280 1.00 27.14 73 GLY B C 1
ATOM 2709 O O . GLY B 1 91 ? 61.608 55.250 -41.089 1.00 27.68 73 GLY B O 1
ATOM 2710 N N . ALA B 1 92 ? 59.431 55.049 -40.439 1.00 27.72 74 ALA B N 1
ATOM 2711 C CA . ALA B 1 92 ? 59.035 54.237 -41.609 1.00 29.36 74 ALA B CA 1
ATOM 2712 C C . ALA B 1 92 ? 59.204 55.017 -42.930 1.00 30.59 74 ALA B C 1
ATOM 2713 O O . ALA B 1 92 ? 59.829 54.515 -43.853 1.00 30.49 74 ALA B O 1
ATOM 2715 N N . GLU B 1 93 ? 58.710 56.255 -43.006 1.00 31.11 75 GLU B N 1
ATOM 2716 C CA . GLU B 1 93 ? 58.932 57.115 -44.161 1.00 32.57 75 GLU B CA 1
ATOM 2717 C C . GLU B 1 93 ? 60.405 57.236 -44.584 1.00 33.33 75 GLU B C 1
ATOM 2718 O O . GLU B 1 93 ? 60.712 57.329 -45.790 1.00 32.85 75 GLU B O 1
ATOM 2724 N N . LEU B 1 94 ? 61.300 57.282 -43.603 1.00 31.99 76 LEU B N 1
ATOM 2725 C CA . LEU B 1 94 ? 62.703 57.553 -43.867 1.00 32.91 76 LEU B CA 1
ATOM 2726 C C . LEU B 1 94 ? 63.507 56.280 -44.174 1.00 33.17 76 LEU B C 1
ATOM 2727 O O . LEU B 1 94 ? 64.692 56.364 -44.532 1.00 33.52 76 LEU B O 1
ATOM 2732 N N . GLY B 1 95 ? 62.849 55.138 -44.025 1.00 33.16 77 GLY B N 1
ATOM 2733 C CA . GLY B 1 95 ? 63.454 53.810 -44.192 1.00 35.71 77 GLY B CA 1
ATOM 2734 C C . GLY B 1 95 ? 64.365 53.450 -43.034 1.00 36.72 77 GLY B C 1
ATOM 2735 O O . GLY B 1 95 ? 65.333 52.709 -43.204 1.00 35.55 77 GLY B O 1
ATOM 2736 N N . LEU B 1 96 ? 64.046 53.981 -41.854 1.00 37.45 78 LEU B N 1
ATOM 2737 C CA . LEU B 1 96 ? 64.843 53.773 -40.650 1.00 39.71 78 LEU B CA 1
ATOM 2738 C C . LEU B 1 96 ? 64.129 52.898 -39.639 1.00 41.53 78 LEU B C 1
ATOM 2739 O O . LEU B 1 96 ? 64.618 52.712 -38.532 1.00 40.85 78 LEU B O 1
ATOM 2744 N N . ASP B 1 97 ? 62.989 52.334 -40.029 1.00 44.96 79 ASP B N 1
ATOM 2745 C CA . ASP B 1 97 ? 62.159 51.590 -39.090 1.00 48.67 79 ASP B CA 1
ATOM 2746 C C . ASP B 1 97 ? 62.736 50.223 -38.680 1.00 50.83 79 ASP B C 1
ATOM 2747 O O . ASP B 1 97 ? 63.254 49.472 -39.505 1.00 50.82 79 ASP B O 1
ATOM 2752 N N . CYS B 1 98 ? 62.635 49.944 -37.385 1.00 53.61 80 CYS B N 1
ATOM 2753 C CA . CYS B 1 98 ? 63.098 48.714 -36.749 1.00 56.40 80 CYS B CA 1
ATOM 2754 C C . CYS B 1 98 ? 61.907 47.878 -36.317 1.00 57.07 80 CYS B C 1
ATOM 2755 O O . CYS B 1 98 ? 61.499 47.963 -35.154 1.00 57.54 80 CYS B O 1
ATOM 2758 N N . PRO B 1 99 ? 61.341 47.063 -37.234 1.00 57.91 81 PRO B N 1
ATOM 2759 C CA . PRO B 1 99 ? 60.222 46.195 -36.836 1.00 58.30 81 PRO B CA 1
ATOM 2760 C C . PRO B 1 99 ? 60.548 45.352 -35.593 1.00 58.26 81 PRO B C 1
ATOM 2761 O O . PRO B 1 99 ? 61.497 44.553 -35.603 1.00 58.70 81 PRO B O 1
ATOM 2765 N N . GLY B 1 100 ? 59.788 45.552 -34.527 1.00 57.76 82 GLY B N 1
ATOM 2766 C CA . GLY B 1 100 ? 60.005 44.786 -33.307 1.00 57.22 82 GLY B CA 1
ATOM 2767 C C . GLY B 1 100 ? 60.921 45.426 -32.273 1.00 56.60 82 GLY B C 1
ATOM 2768 O O . GLY B 1 100 ? 61.177 44.840 -31.220 1.00 57.02 82 GLY B O 1
ATOM 2769 N N . ARG B 1 101 ? 61.431 46.615 -32.568 1.00 55.48 83 ARG B N 1
ATOM 2770 C CA . ARG B 1 101 ? 62.112 47.421 -31.554 1.00 54.67 83 ARG B CA 1
ATOM 2771 C C . ARG B 1 101 ? 61.282 48.640 -31.085 1.00 52.60 83 ARG B C 1
ATOM 2772 O O . ARG B 1 101 ? 60.757 49.396 -31.902 1.00 52.38 83 ARG B O 1
ATOM 2780 N N . ASP B 1 102 ? 61.169 48.775 -29.760 1.00 50.23 84 ASP B N 1
ATOM 2781 C CA . ASP B 1 102 ? 60.651 49.974 -29.055 1.00 47.65 84 ASP B CA 1
ATOM 2782 C C . ASP B 1 102 ? 61.466 51.215 -29.411 1.00 43.79 84 ASP B C 1
ATOM 2783 O O . ASP B 1 102 ? 62.682 51.130 -29.501 1.00 43.83 84 ASP B O 1
ATOM 2788 N N . TYR B 1 103 ? 60.824 52.359 -29.641 1.00 38.62 85 TYR B N 1
ATOM 2789 C CA . TYR B 1 103 ? 61.573 53.615 -29.661 1.00 33.80 85 TYR B CA 1
ATOM 2790 C C . TYR B 1 103 ? 61.764 53.992 -28.185 1.00 31.41 85 TYR B C 1
ATOM 2791 O O . TYR B 1 103 ? 60.794 54.142 -27.465 1.00 31.26 85 TYR B O 1
ATOM 2800 N N . PRO B 1 104 ? 63.015 54.101 -27.716 1.00 29.39 86 PRO B N 1
ATOM 2801 C CA . PRO B 1 104 ? 63.168 54.435 -26.292 1.00 27.92 86 PRO B CA 1
ATOM 2802 C C . PRO B 1 104 ? 62.810 55.904 -25.980 1.00 26.03 86 PRO B C 1
ATOM 2803 O O . PRO B 1 104 ? 63.146 56.803 -26.749 1.00 24.93 86 PRO B O 1
ATOM 2807 N N . ASN B 1 105 ? 62.129 56.121 -24.858 1.00 24.46 87 ASN B N 1
ATOM 2808 C CA . ASN B 1 105 ? 61.947 57.483 -24.336 1.00 23.88 87 ASN B CA 1
ATOM 2809 C C . ASN B 1 105 ? 63.258 58.067 -23.798 1.00 23.71 87 ASN B C 1
ATOM 2810 O O . ASN B 1 105 ? 63.851 57.571 -22.810 1.00 23.68 87 ASN B O 1
ATOM 2815 N N . ILE B 1 106 ? 63.737 59.118 -24.449 1.00 22.65 88 ILE B N 1
ATOM 2816 C CA . ILE B 1 106 ? 65.001 59.737 -24.041 1.00 23.96 88 ILE B CA 1
ATOM 2817 C C . ILE B 1 106 ? 64.908 60.391 -22.645 1.00 25.29 88 ILE B C 1
ATOM 2818 O O . ILE B 1 106 ? 65.924 60.521 -21.932 1.00 25.32 88 ILE B O 1
ATOM 2823 N N . CYS B 1 107 ? 63.686 60.768 -22.257 1.00 25.57 89 CYS B N 1
ATOM 2824 C CA . CYS B 1 107 ? 63.404 61.344 -20.941 1.00 27.51 89 CYS B CA 1
ATOM 2825 C C . CYS B 1 107 ? 63.051 60.321 -19.839 1.00 28.98 89 CYS B C 1
ATOM 2826 O O . CYS B 1 107 ? 62.540 60.718 -18.792 1.00 30.61 89 CYS B O 1
ATOM 2829 N N . ALA B 1 108 ? 63.330 59.027 -20.038 1.00 31.13 90 ALA B N 1
ATOM 2830 C CA . ALA B 1 108 ? 63.105 58.011 -18.986 1.00 31.68 90 ALA B CA 1
ATOM 2831 C C . ALA B 1 108 ? 63.687 58.506 -17.667 1.00 31.79 90 ALA B C 1
ATOM 2832 O O . ALA B 1 108 ? 64.752 59.124 -17.619 1.00 33.07 90 ALA B O 1
ATOM 2834 N N . GLY B 1 109 ? 62.965 58.300 -16.580 1.00 32.14 91 GLY B N 1
ATOM 2835 C CA . GLY B 1 109 ? 63.440 58.842 -15.319 1.00 30.43 91 GLY B CA 1
ATOM 2836 C C . GLY B 1 109 ? 62.597 60.014 -14.853 1.00 29.98 91 GLY B C 1
ATOM 2837 O O . GLY B 1 109 ? 62.573 60.315 -13.657 1.00 30.17 91 GLY B O 1
ATOM 2838 N N . THR B 1 110 ? 61.895 60.665 -15.787 1.00 27.92 92 THR B N 1
ATOM 2839 C CA . THR B 1 110 ? 60.895 61.678 -15.444 1.00 26.44 92 THR B CA 1
ATOM 2840 C C . THR B 1 110 ? 59.601 61.386 -16.185 1.00 25.77 92 THR B C 1
ATOM 2841 O O . THR B 1 110 ? 59.619 60.666 -17.188 1.00 25.97 92 THR B O 1
ATOM 2845 N N . ASP B 1 111 ? 58.478 61.905 -15.692 1.00 24.65 93 ASP B N 1
ATOM 2846 C CA . ASP B 1 111 ? 57.247 61.837 -16.485 1.00 25.09 93 ASP B CA 1
ATOM 2847 C C . ASP B 1 111 ? 56.675 63.198 -16.898 1.00 23.45 93 ASP B C 1
ATOM 2848 O O . ASP B 1 111 ? 55.516 63.266 -17.328 1.00 22.59 93 ASP B O 1
ATOM 2853 N N . ARG B 1 112 ? 57.509 64.238 -16.856 1.00 20.69 94 ARG B N 1
ATOM 2854 C CA . ARG B 1 112 ? 57.060 65.596 -17.266 1.00 20.47 94 ARG B CA 1
ATOM 2855 C C . ARG B 1 112 ? 56.790 65.725 -18.796 1.00 20.42 94 ARG B C 1
ATOM 2856 O O . ARG B 1 112 ? 55.818 66.384 -19.211 1.00 16.56 94 ARG B O 1
ATOM 2864 N N . TYR B 1 113 ? 57.687 65.137 -19.592 1.00 18.21 95 TYR B N 1
ATOM 2865 C CA . TYR B 1 113 ? 57.604 65.141 -21.071 1.00 18.84 95 TYR B CA 1
ATOM 2866 C C . TYR B 1 113 ? 58.245 63.824 -21.561 1.00 20.30 95 TYR B C 1
ATOM 2867 O O . TYR B 1 113 ? 59.096 63.195 -20.857 1.00 20.80 95 TYR B O 1
ATOM 2876 N N . ALA B 1 114 ? 57.885 63.430 -22.774 1.00 19.57 96 ALA B N 1
ATOM 2877 C CA . ALA B 1 114 ? 58.546 62.301 -23.419 1.00 19.88 96 ALA B CA 1
ATOM 2878 C C . ALA B 1 114 ? 59.235 62.816 -24.658 1.00 18.83 96 ALA B C 1
ATOM 2879 O O . ALA B 1 114 ? 58.792 63.803 -25.242 1.00 18.06 96 ALA B O 1
ATOM 2881 N N . MET B 1 115 ? 60.293 62.119 -25.079 1.00 17.89 97 MET B N 1
ATOM 2882 C CA . MET B 1 115 ? 61.062 62.519 -26.248 1.00 19.81 97 MET B CA 1
ATOM 2883 C C . MET B 1 115 ? 61.579 61.281 -26.966 1.00 18.79 97 MET B C 1
ATOM 2884 O O . MET B 1 115 ? 62.041 60.316 -26.320 1.00 17.40 97 MET B O 1
ATOM 2889 N N . TYR B 1 116 ? 61.501 61.305 -28.298 1.00 18.04 98 TYR B N 1
ATOM 2890 C CA . TYR B 1 116 ? 61.926 60.157 -29.144 1.00 19.17 98 TYR B CA 1
ATOM 2891 C C . TYR B 1 116 ? 62.747 60.691 -30.294 1.00 19.10 98 TYR B C 1
ATOM 2892 O O . TYR B 1 116 ? 62.658 61.908 -30.620 1.00 18.33 98 TYR B O 1
ATOM 2901 N N . LYS B 1 117 ? 63.578 59.805 -30.873 1.00 19.17 99 LYS B N 1
ATOM 2902 C CA . LYS B 1 117 ? 64.504 60.207 -31.928 1.00 20.36 99 LYS B CA 1
ATOM 2903 C C . LYS B 1 117 ? 64.626 59.122 -32.977 1.00 21.19 99 LYS B C 1
ATOM 2904 O O . LYS B 1 117 ? 64.664 57.930 -32.647 1.00 21.55 99 LYS B O 1
ATOM 2910 N N . VAL B 1 118 ? 64.642 59.537 -34.246 1.00 21.91 100 VAL B N 1
ATOM 2911 C CA . VAL B 1 118 ? 65.021 58.635 -35.326 1.00 21.88 100 VAL B CA 1
ATOM 2912 C C . VAL B 1 118 ? 65.827 59.470 -36.347 1.00 23.47 100 VAL B C 1
ATOM 2913 O O . VAL B 1 118 ? 65.347 60.487 -36.898 1.00 20.69 100 VAL B O 1
ATOM 2917 N N . GLY B 1 119 ? 67.086 59.063 -36.562 1.00 23.53 101 GLY B N 1
ATOM 2918 C CA . GLY B 1 119 ? 67.997 59.844 -37.415 1.00 23.28 101 GLY B CA 1
ATOM 2919 C C . GLY B 1 119 ? 67.967 61.312 -37.028 1.00 22.37 101 GLY B C 1
ATOM 2920 O O . GLY B 1 119 ? 68.027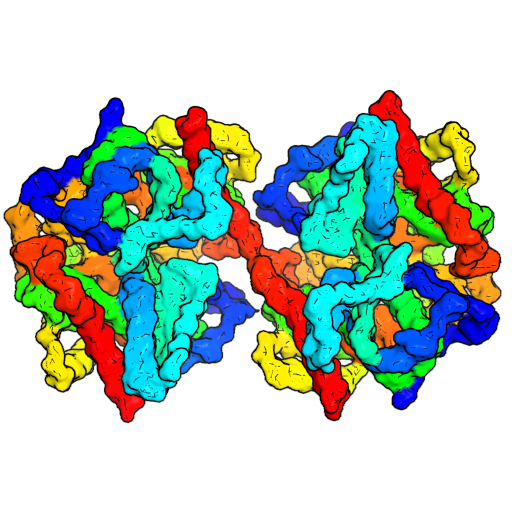 61.624 -35.836 1.00 23.16 101 GLY B O 1
ATOM 2921 N N . PRO B 1 120 ? 67.746 62.220 -38.011 1.00 21.85 102 PRO B N 1
ATOM 2922 C CA . PRO B 1 120 ? 67.794 63.646 -37.728 1.00 21.76 102 PRO B CA 1
ATOM 2923 C C . PRO B 1 120 ? 66.470 64.231 -37.216 1.00 20.96 102 PRO B C 1
ATOM 2924 O O . PRO B 1 120 ? 66.304 65.429 -37.247 1.00 21.01 102 PRO B O 1
ATOM 2928 N N . VAL B 1 121 ? 65.552 63.385 -36.765 1.00 21.66 103 VAL B N 1
ATOM 2929 C CA . VAL B 1 121 ? 64.234 63.878 -36.322 1.00 21.46 103 VAL B CA 1
ATOM 2930 C C . VAL B 1 121 ? 64.024 63.566 -34.805 1.00 21.53 103 VAL B C 1
ATOM 2931 O O . VAL B 1 121 ? 64.210 62.438 -34.389 1.00 21.57 103 VAL B O 1
ATOM 2935 N N . LEU B 1 122 ? 63.621 64.587 -34.044 1.00 21.42 104 LEU B N 1
ATOM 2936 C CA . LEU B 1 122 ? 63.263 64.517 -32.632 1.00 21.44 104 LEU B CA 1
ATOM 2937 C C . LEU B 1 122 ? 61.745 64.747 -32.508 1.00 21.63 104 LEU B C 1
ATOM 2938 O O . LEU B 1 122 ? 61.181 65.577 -33.247 1.00 20.89 104 LEU B O 1
ATOM 2943 N N . SER B 1 123 ? 61.080 64.004 -31.617 1.00 20.68 105 SER B N 1
ATOM 2944 C CA . SER B 1 123 ? 59.648 64.139 -31.364 1.00 20.10 105 SER B CA 1
ATOM 2945 C C . SER B 1 123 ? 59.541 64.372 -29.843 1.00 20.47 105 SER B C 1
ATOM 2946 O O . SER B 1 123 ? 60.149 63.597 -29.064 1.00 19.68 105 SER B O 1
ATOM 2949 N N . VAL B 1 124 ? 58.837 65.430 -29.416 1.00 18.31 106 VAL B N 1
ATOM 2950 C CA . VAL B 1 124 ? 58.797 65.778 -27.978 1.00 17.92 106 VAL B CA 1
ATOM 2951 C C . VAL B 1 124 ? 57.358 66.120 -27.599 1.00 17.94 106 VAL B C 1
ATOM 2952 O O . VAL B 1 124 ? 56.704 66.890 -28.316 1.00 16.82 106 VAL B O 1
ATOM 2956 N N . SER B 1 125 ? 56.872 65.590 -26.476 1.00 17.30 107 SER B N 1
ATOM 2957 C CA . SER B 1 125 ? 55.520 65.950 -25.997 1.00 17.70 107 SER B CA 1
ATOM 2958 C C . SER B 1 125 ? 55.600 67.269 -25.254 1.00 19.84 107 SER B C 1
ATOM 2959 O O . SER B 1 125 ? 56.689 67.715 -24.803 1.00 20.04 107 SER B O 1
ATOM 2962 N N . HIS B 1 126 ? 54.459 67.941 -25.128 1.00 19.35 108 HIS B N 1
ATOM 2963 C CA . HIS B 1 126 ? 54.491 69.203 -24.439 1.00 19.53 108 HIS B CA 1
ATOM 2964 C C . HIS B 1 126 ? 53.342 69.438 -23.431 1.00 18.55 108 HIS B C 1
ATOM 2965 O O . HIS B 1 126 ? 53.297 70.515 -22.860 1.00 19.41 108 HIS B O 1
ATOM 2972 N N . GLY B 1 127 ? 52.444 68.462 -23.260 1.00 17.21 109 GLY B N 1
ATOM 2973 C CA . GLY B 1 127 ? 51.280 68.615 -22.354 1.00 18.36 109 GLY B CA 1
ATOM 2974 C C . GLY B 1 127 ? 50.371 69.721 -22.917 1.00 18.63 109 GLY B C 1
ATOM 2975 O O . GLY B 1 127 ? 50.472 70.098 -24.096 1.00 21.52 109 GLY B O 1
ATOM 2976 N N . MET B 1 128 ? 49.507 70.269 -22.085 1.00 17.58 110 MET B N 1
ATOM 2977 C CA . MET B 1 128 ? 48.495 71.208 -22.545 1.00 20.22 110 MET B CA 1
ATOM 2978 C C . MET B 1 128 ? 48.683 72.607 -21.943 1.00 19.50 110 MET B C 1
ATOM 2979 O O . MET B 1 128 ? 48.746 72.739 -20.695 1.00 19.48 110 MET B O 1
ATOM 2984 N N . GLY B 1 129 ? 48.775 73.617 -22.815 1.00 19.20 111 GLY B N 1
ATOM 2985 C CA . GLY B 1 129 ? 48.738 75.016 -22.408 1.00 17.41 111 GLY B CA 1
ATOM 2986 C C . GLY B 1 129 ? 50.064 75.740 -22.536 1.00 17.10 111 GLY B C 1
ATOM 2987 O O . GLY B 1 129 ? 51.135 75.116 -22.569 1.00 16.33 111 GLY B O 1
ATOM 2988 N N . ILE B 1 130 ? 49.992 77.057 -22.616 1.00 15.49 112 ILE B N 1
ATOM 2989 C CA . ILE B 1 130 ? 51.183 77.914 -22.703 1.00 17.20 112 ILE B CA 1
ATOM 2990 C C . ILE B 1 130 ? 52.317 77.619 -21.666 1.00 17.34 112 ILE B C 1
ATOM 2991 O O . ILE B 1 130 ? 53.497 77.495 -22.056 1.00 17.73 112 ILE B O 1
ATOM 2996 N N . PRO B 1 131 ? 51.984 77.499 -20.360 1.00 16.49 113 PRO B N 1
ATOM 2997 C CA . PRO B 1 131 ? 53.077 77.263 -19.420 1.00 15.94 113 PRO B CA 1
ATOM 2998 C C . PRO B 1 131 ? 53.787 75.944 -19.685 1.00 15.46 113 PRO B C 1
ATOM 2999 O O . PRO B 1 131 ? 54.983 75.892 -19.545 1.00 17.22 113 PRO B O 1
ATOM 3003 N N . SER B 1 132 ? 53.046 74.889 -20.035 1.00 14.54 114 SER B N 1
ATOM 3004 C CA . SER B 1 132 ? 53.619 73.538 -20.191 1.00 14.80 114 SER B CA 1
ATOM 3005 C C . SER B 1 132 ? 54.534 73.506 -21.398 1.00 15.28 114 SER B C 1
ATOM 3006 O O . SER B 1 132 ? 55.649 72.989 -21.330 1.00 16.24 114 SER B O 1
ATOM 3009 N N . ILE B 1 133 ? 54.086 74.082 -22.502 1.00 14.36 115 ILE B N 1
ATOM 3010 C CA . ILE B 1 133 ? 54.946 74.107 -23.706 1.00 15.83 115 ILE B CA 1
ATOM 3011 C C . ILE B 1 133 ? 56.133 75.077 -23.502 1.00 16.82 115 ILE B C 1
ATOM 3012 O O . ILE B 1 133 ? 57.241 74.871 -24.074 1.00 16.55 115 ILE B O 1
ATOM 3017 N N . SER B 1 134 ? 55.909 76.132 -22.704 1.00 14.72 116 SER B N 1
ATOM 3018 C CA . SER B 1 134 ? 56.958 77.118 -22.439 1.00 18.28 116 SER B CA 1
ATOM 3019 C C . SER B 1 134 ? 58.159 76.472 -21.757 1.00 17.93 116 SER B C 1
ATOM 3020 O O . SER B 1 134 ? 59.331 76.732 -22.147 1.00 18.63 116 SER B O 1
ATOM 3023 N N . ILE B 1 135 ? 57.886 75.652 -20.732 1.00 17.01 117 ILE B N 1
ATOM 3024 C CA . ILE B 1 135 ? 58.956 74.936 -20.062 1.00 18.40 117 ILE B CA 1
ATOM 3025 C C . ILE B 1 135 ? 59.736 74.054 -21.005 1.00 18.66 117 ILE B C 1
ATOM 3026 O O . ILE B 1 135 ? 60.992 74.063 -21.014 1.00 17.59 117 ILE B O 1
ATOM 3031 N N . MET B 1 136 ? 59.000 73.272 -21.786 1.00 18.51 118 MET B N 1
ATOM 3032 C CA . MET B 1 136 ? 59.605 72.368 -22.743 1.00 19.12 118 MET B CA 1
ATOM 3033 C C . MET B 1 136 ? 60.485 73.141 -23.732 1.00 18.71 118 MET B C 1
ATOM 3034 O O . MET B 1 136 ? 61.611 72.729 -23.983 1.00 17.73 118 MET B O 1
ATOM 3039 N N . LEU B 1 137 ? 59.985 74.249 -24.276 1.00 17.80 119 LEU B N 1
ATOM 3040 C CA . LEU B 1 137 ? 60.749 75.026 -25.286 1.00 18.30 119 LEU B CA 1
ATOM 3041 C C . LEU B 1 137 ? 62.024 75.667 -24.705 1.00 17.93 119 LEU B C 1
ATOM 3042 O O . LEU B 1 137 ? 63.068 75.648 -25.374 1.00 19.45 119 LEU B O 1
ATOM 3047 N N . HIS B 1 138 ? 61.984 76.180 -23.481 1.00 17.02 120 HIS B N 1
ATOM 3048 C CA . HIS B 1 138 ? 63.248 76.709 -22.893 1.00 17.63 120 HIS B CA 1
ATOM 3049 C C . HIS B 1 138 ? 64.305 75.590 -22.858 1.00 18.77 120 HIS B C 1
ATOM 3050 O O . HIS B 1 138 ? 65.487 75.831 -23.200 1.00 20.91 120 HIS B O 1
ATOM 3057 N N . GLU B 1 139 ? 63.917 74.401 -22.389 1.00 16.97 121 GLU B N 1
ATOM 3058 C CA . GLU B 1 139 ? 64.897 73.281 -22.250 1.00 18.24 121 GLU B CA 1
ATOM 3059 C C . GLU B 1 139 ? 65.297 72.677 -23.587 1.00 18.35 121 GLU B C 1
ATOM 3060 O O . GLU B 1 139 ? 66.466 72.333 -23.772 1.00 17.54 121 GLU B O 1
ATOM 3066 N N . LEU B 1 140 ? 64.329 72.531 -24.495 1.00 16.93 122 LEU B N 1
ATOM 3067 C CA . LEU B 1 140 ? 64.612 72.043 -25.849 1.00 18.88 122 LEU B CA 1
ATOM 3068 C C . LEU B 1 140 ? 65.587 72.982 -26.570 1.00 18.69 122 LEU B C 1
ATOM 3069 O O . LEU B 1 140 ? 66.557 72.513 -27.169 1.00 19.51 122 LEU B O 1
ATOM 3074 N N . ILE B 1 141 ? 65.302 74.289 -26.559 1.00 20.17 123 ILE B N 1
ATOM 3075 C CA . ILE B 1 141 ? 66.178 75.286 -27.232 1.00 20.56 123 ILE B CA 1
ATOM 3076 C C . ILE B 1 141 ? 67.623 75.293 -26.624 1.00 20.96 123 ILE B C 1
ATOM 3077 O O . ILE B 1 141 ? 68.647 75.325 -27.350 1.00 20.71 123 ILE B O 1
ATOM 3082 N N . LYS B 1 142 ? 67.708 75.186 -25.298 1.00 20.71 124 LYS B N 1
ATOM 3083 C CA . LYS B 1 142 ? 69.017 74.911 -24.680 1.00 19.65 124 LYS B CA 1
ATOM 3084 C C . LYS B 1 142 ? 69.691 73.621 -25.154 1.00 20.81 124 LYS B C 1
ATOM 3085 O O . LYS B 1 142 ? 70.881 73.650 -25.490 1.00 21.45 124 LYS B O 1
ATOM 3091 N N . LEU B 1 143 ? 68.965 72.487 -25.175 1.00 19.24 125 LEU B N 1
ATOM 3092 C CA . LEU B 1 143 ? 69.500 71.225 -25.669 1.00 19.20 125 LEU B CA 1
ATOM 3093 C C . LEU B 1 143 ? 70.108 71.376 -27.080 1.00 19.99 125 LEU B C 1
ATOM 3094 O O . LEU B 1 143 ? 71.234 70.903 -27.330 1.00 19.15 125 LEU B O 1
ATOM 3099 N N . LEU B 1 144 ? 69.341 72.006 -27.980 1.00 19.48 126 LEU B N 1
ATOM 3100 C CA . LEU B 1 144 ? 69.723 72.191 -29.411 1.00 20.79 126 LEU B CA 1
ATOM 3101 C C . LEU B 1 144 ? 70.939 73.111 -29.487 1.00 21.78 126 LEU B C 1
ATOM 3102 O O . LEU B 1 144 ? 71.797 72.931 -30.336 1.00 23.11 126 LEU B O 1
ATOM 3107 N N . TYR B 1 145 ? 71.003 74.080 -28.585 1.00 22.39 127 TYR B N 1
ATOM 3108 C CA . TYR B 1 145 ? 72.160 74.947 -28.494 1.00 23.63 127 TYR B CA 1
ATOM 3109 C C . TYR B 1 145 ? 73.424 74.161 -28.028 1.00 24.26 127 TYR B C 1
ATOM 3110 O O . TYR B 1 145 ? 74.507 74.239 -28.674 1.00 22.49 127 TYR B O 1
ATOM 3119 N N . TYR B 1 146 ? 73.287 73.399 -26.944 1.00 22.87 128 TYR B N 1
ATOM 3120 C CA . TYR B 1 146 ? 74.399 72.580 -26.432 1.00 24.02 128 TYR B CA 1
ATOM 3121 C C . TYR B 1 146 ? 74.842 71.529 -27.456 1.00 24.99 128 TYR B C 1
ATOM 3122 O O . TYR B 1 146 ? 76.031 71.187 -27.540 1.00 23.99 128 TYR B O 1
ATOM 3131 N N . ALA B 1 147 ? 73.903 71.028 -28.261 1.00 23.74 129 ALA B N 1
ATOM 3132 C CA . ALA B 1 147 ? 74.238 70.038 -29.255 1.00 25.74 129 ALA B CA 1
ATOM 3133 C C . ALA B 1 147 ? 74.923 70.615 -30.497 1.00 25.77 129 ALA B C 1
ATOM 3134 O O . ALA B 1 147 ? 75.380 69.845 -31.352 1.00 26.10 129 ALA B O 1
ATOM 3136 N N . ARG B 1 148 ? 74.965 71.938 -30.586 1.00 27.00 130 ARG B N 1
ATOM 3137 C CA . ARG B 1 148 ? 75.520 72.673 -31.741 1.00 29.24 130 ARG B CA 1
ATOM 3138 C C . ARG B 1 148 ? 74.750 72.384 -33.037 1.00 29.93 130 ARG B C 1
ATOM 3139 O O . ARG B 1 148 ? 75.342 72.185 -34.130 1.00 29.99 130 ARG B O 1
ATOM 3147 N N . CYS B 1 149 ? 73.413 72.353 -32.905 1.00 28.95 131 CYS B N 1
ATOM 3148 C CA . CYS B 1 149 ? 72.524 72.135 -34.046 1.00 28.76 131 CYS B CA 1
ATOM 3149 C C . CYS B 1 149 ? 72.385 73.391 -34.882 1.00 27.70 131 CYS B C 1
ATOM 3150 O O . CYS B 1 149 ? 72.438 74.493 -34.360 1.00 28.30 131 CYS B O 1
ATOM 3153 N N . SER B 1 150 ? 72.137 73.231 -36.173 1.00 28.41 132 SER B N 1
ATOM 3154 C CA . SER B 1 150 ? 71.950 74.382 -37.051 1.00 29.32 132 SER B CA 1
ATOM 3155 C C . SER B 1 150 ? 70.895 74.042 -38.093 1.00 27.77 132 SER B C 1
ATOM 3156 O O . SER B 1 150 ? 70.710 72.871 -38.433 1.00 27.13 132 SER B O 1
ATOM 3159 N N . ASN B 1 151 ? 70.217 75.073 -38.580 1.00 28.65 133 ASN B N 1
ATOM 3160 C CA . ASN B 1 151 ? 69.242 74.911 -39.658 1.00 29.36 133 ASN B CA 1
ATOM 3161 C C . ASN B 1 151 ? 68.141 73.978 -39.205 1.00 28.19 133 ASN B C 1
ATOM 3162 O O . ASN B 1 151 ? 67.727 73.076 -39.935 1.00 29.82 133 ASN B O 1
ATOM 3167 N N . VAL B 1 152 ? 67.691 74.186 -37.966 1.00 26.10 134 VAL B N 1
ATOM 3168 C CA . VAL B 1 152 ? 66.656 73.352 -37.377 1.00 23.44 134 VAL B CA 1
ATOM 3169 C C . VAL B 1 152 ? 65.245 73.885 -37.751 1.00 22.41 134 VAL B C 1
ATOM 3170 O O . VAL B 1 152 ? 65.008 75.070 -37.743 1.00 21.80 134 VAL B O 1
ATOM 3174 N N . THR B 1 153 ? 64.336 72.983 -38.073 1.00 20.37 135 THR B N 1
ATOM 3175 C CA . THR B 1 153 ? 62.959 73.328 -38.371 1.00 21.76 135 THR B CA 1
ATOM 3176 C C . THR B 1 153 ? 62.175 72.669 -37.250 1.00 20.67 135 THR B C 1
ATOM 3177 O O . THR B 1 153 ? 62.448 71.524 -36.890 1.00 20.86 135 THR B O 1
ATOM 3181 N N . ILE B 1 154 ? 61.205 73.393 -36.710 1.00 20.85 136 ILE B N 1
ATOM 3182 C CA . ILE B 1 154 ? 60.372 72.881 -35.621 1.00 19.38 136 ILE B CA 1
ATOM 3183 C C . ILE B 1 154 ? 58.896 73.054 -35.967 1.00 18.85 136 ILE B C 1
ATOM 3184 O O . ILE B 1 154 ? 58.464 74.140 -36.383 1.00 19.06 136 ILE B O 1
ATOM 3189 N N . ILE B 1 155 ? 58.138 71.989 -35.841 1.00 17.26 137 ILE B N 1
ATOM 3190 C CA . ILE B 1 155 ? 56.748 72.051 -36.242 1.00 18.69 137 ILE B CA 1
ATOM 3191 C C . ILE B 1 155 ? 55.877 71.476 -35.131 1.00 18.56 137 ILE B C 1
ATOM 3192 O O . ILE B 1 155 ? 56.051 70.336 -34.708 1.00 17.61 137 ILE B O 1
ATOM 3197 N N . ARG B 1 156 ? 54.890 72.263 -34.711 1.00 18.20 138 ARG B N 1
ATOM 3198 C CA . ARG B 1 156 ? 53.914 71.772 -33.781 1.00 19.02 138 ARG B CA 1
ATOM 3199 C C . ARG B 1 156 ? 52.795 71.074 -34.569 1.00 19.93 138 ARG B C 1
ATOM 3200 O O . ARG B 1 156 ? 52.252 71.636 -35.566 1.00 18.46 138 ARG B O 1
ATOM 3208 N N . ILE B 1 157 ? 52.461 69.863 -34.143 1.00 18.99 139 ILE B N 1
ATOM 3209 C CA . ILE B 1 157 ? 51.245 69.181 -34.619 1.00 20.31 139 ILE B CA 1
ATOM 3210 C C . ILE B 1 157 ? 50.263 69.133 -33.476 1.00 20.97 139 ILE B C 1
ATOM 3211 O O . ILE B 1 157 ? 50.664 68.959 -32.319 1.00 21.39 139 ILE B O 1
ATOM 3216 N N . GLY B 1 158 ? 48.980 69.258 -33.769 1.00 19.95 140 GLY B N 1
ATOM 3217 C CA . GLY B 1 158 ? 47.992 69.272 -32.687 1.00 20.76 140 GLY B CA 1
ATOM 3218 C C . GLY B 1 158 ? 46.542 69.230 -33.170 1.00 19.35 140 GLY B C 1
ATOM 3219 O O . GLY B 1 158 ? 46.293 68.952 -34.320 1.00 17.73 140 GLY B O 1
ATOM 3220 N N . THR B 1 159 ? 45.604 69.404 -32.230 1.00 18.66 141 THR B N 1
ATOM 3221 C CA . THR B 1 159 ? 44.174 69.354 -32.533 1.00 18.20 141 THR B CA 1
ATOM 3222 C C . THR B 1 159 ? 43.693 70.777 -32.234 1.00 18.01 141 THR B C 1
ATOM 3223 O O . THR B 1 159 ? 44.421 71.610 -31.595 1.00 18.73 141 THR B O 1
ATOM 3227 N N . SER B 1 160 ? 42.471 71.083 -32.664 1.00 16.27 142 SER B N 1
ATOM 3228 C CA . SER B 1 160 ? 41.974 72.437 -32.556 1.00 15.87 142 SER B CA 1
ATOM 3229 C C . SER B 1 160 ? 40.475 72.422 -32.710 1.00 15.66 142 SER B C 1
ATOM 3230 O O . SER B 1 160 ? 39.936 71.433 -33.186 1.00 15.61 142 SER B O 1
ATOM 3233 N N . GLY B 1 161 ? 39.823 73.512 -32.284 1.00 16.18 143 GLY B N 1
ATOM 3234 C CA . GLY B 1 161 ? 38.411 73.733 -32.587 1.00 17.21 143 GLY B CA 1
ATOM 3235 C C . GLY B 1 161 ? 38.350 74.585 -33.877 1.00 17.74 143 GLY B C 1
ATOM 3236 O O . GLY B 1 161 ? 39.037 75.618 -33.964 1.00 18.07 143 GLY B O 1
ATOM 3237 N N . GLY B 1 162 ? 37.590 74.125 -34.876 1.00 16.62 144 GLY B N 1
ATOM 3238 C CA . GLY B 1 162 ? 37.484 74.832 -36.162 1.00 17.63 144 GLY B CA 1
ATOM 3239 C C . GLY B 1 162 ? 36.485 75.975 -36.021 1.00 18.48 144 GLY B C 1
ATOM 3240 O O . GLY B 1 162 ? 35.638 75.903 -35.146 1.00 19.77 144 GLY B O 1
ATOM 3241 N N . ILE B 1 163 ? 36.623 77.024 -36.846 1.00 20.14 145 ILE B N 1
ATOM 3242 C CA . ILE B 1 163 ? 35.575 78.082 -36.971 1.00 19.87 145 ILE B CA 1
ATOM 3243 C C . ILE B 1 163 ? 35.214 78.240 -38.457 1.00 20.08 145 ILE B C 1
ATOM 3244 O O . ILE B 1 163 ? 35.994 78.800 -39.235 1.00 20.01 145 ILE B O 1
ATOM 3249 N N . GLY B 1 164 ? 34.014 77.786 -38.811 1.00 21.26 146 GLY B N 1
ATOM 3250 C CA . GLY B 1 164 ? 33.551 77.783 -40.205 1.00 23.05 146 GLY B CA 1
ATOM 3251 C C . GLY B 1 164 ? 34.355 76.871 -41.138 1.00 24.35 146 GLY B C 1
ATOM 3252 O O . GLY B 1 164 ? 34.504 77.181 -42.344 1.00 25.18 146 GLY B O 1
ATOM 3253 N N . LEU B 1 165 ? 34.937 75.806 -40.578 1.00 23.48 147 LEU B N 1
ATOM 3254 C CA . LEU B 1 165 ? 35.581 74.753 -41.378 1.00 23.70 147 LEU B CA 1
ATOM 3255 C C . LEU B 1 165 ? 34.881 73.453 -41.109 1.00 23.18 147 LEU B C 1
ATOM 3256 O O . LEU B 1 165 ? 34.400 73.265 -40.002 1.00 24.22 147 LEU B O 1
ATOM 3261 N N . GLU B 1 166 ? 34.828 72.558 -42.095 1.00 23.37 148 GLU B N 1
ATOM 3262 C CA . GLU B 1 166 ? 34.346 71.184 -41.864 1.00 25.41 148 GLU B CA 1
ATOM 3263 C C . GLU B 1 166 ? 35.267 70.491 -40.824 1.00 24.09 148 GLU B C 1
ATOM 3264 O O . GLU B 1 166 ? 36.497 70.732 -40.829 1.00 23.12 148 GLU B O 1
ATOM 3270 N N . PRO B 1 167 ? 34.694 69.645 -39.936 1.00 22.86 149 PRO B N 1
ATOM 3271 C CA . PRO B 1 167 ? 35.524 68.803 -39.060 1.00 21.68 149 PRO B CA 1
ATOM 3272 C C . PRO B 1 167 ? 36.559 67.991 -39.849 1.00 21.33 149 PRO B C 1
ATOM 3273 O O . PRO B 1 167 ? 36.233 67.474 -40.950 1.00 19.89 149 PRO B O 1
ATOM 3277 N N . GLY B 1 168 ? 37.779 67.902 -39.305 1.00 19.37 150 GLY B N 1
ATOM 3278 C CA . GLY B 1 168 ? 38.870 67.152 -39.920 1.00 18.57 150 GLY B CA 1
ATOM 3279 C C . GLY B 1 168 ? 39.723 67.948 -40.921 1.00 18.35 150 GLY B C 1
ATOM 3280 O O . GLY B 1 168 ? 40.647 67.392 -41.561 1.00 18.08 150 GLY B O 1
ATOM 3281 N N . THR B 1 169 ? 39.411 69.234 -41.088 1.00 18.82 151 THR B N 1
ATOM 3282 C CA . THR B 1 169 ? 40.214 70.134 -41.962 1.00 18.88 151 THR B CA 1
ATOM 3283 C C . THR B 1 169 ? 41.562 70.370 -41.298 1.00 19.18 151 THR B C 1
ATOM 3284 O O . THR B 1 169 ? 41.617 70.591 -40.081 1.00 17.49 151 THR B O 1
ATOM 3288 N N . VAL B 1 170 ? 42.647 70.294 -42.069 1.00 17.63 152 VAL B N 1
ATOM 3289 C CA . VAL B 1 170 ? 43.957 70.613 -41.486 1.00 18.52 152 VAL B CA 1
ATOM 3290 C C . VAL B 1 170 ? 44.279 72.088 -41.787 1.00 19.09 152 VAL B C 1
ATOM 3291 O O . VAL B 1 170 ? 44.150 72.549 -42.975 1.00 19.93 152 VAL B O 1
ATOM 3295 N N . VAL B 1 171 ? 44.655 72.823 -40.733 1.00 18.18 153 VAL B N 1
ATOM 3296 C CA . VAL B 1 171 ? 44.996 74.249 -40.793 1.00 18.37 153 VAL B CA 1
ATOM 3297 C C . VAL B 1 171 ? 46.489 74.399 -40.622 1.00 18.62 153 VAL B C 1
ATOM 3298 O O . VAL B 1 171 ? 47.063 73.956 -39.602 1.00 17.81 153 VAL B O 1
ATOM 3302 N N . ILE B 1 172 ? 47.104 74.985 -41.646 1.00 17.85 154 ILE B N 1
ATOM 3303 C CA . ILE B 1 172 ? 48.501 75.412 -41.561 1.00 19.25 154 ILE B CA 1
ATOM 3304 C C . ILE B 1 172 ? 48.417 76.853 -41.103 1.00 18.96 154 ILE B C 1
ATOM 3305 O O . ILE B 1 172 ? 47.846 77.700 -41.809 1.00 17.90 154 ILE B O 1
ATOM 3310 N N . THR B 1 173 ? 48.949 77.136 -39.910 1.00 19.19 155 THR B N 1
ATOM 3311 C CA . THR B 1 173 ? 48.766 78.432 -39.286 1.00 19.62 155 THR B CA 1
ATOM 3312 C C . THR B 1 173 ? 49.600 79.497 -40.013 1.00 21.47 155 THR B C 1
ATOM 3313 O O . THR B 1 173 ? 50.842 79.345 -40.162 1.00 20.67 155 THR B O 1
ATOM 3317 N N . GLU B 1 174 ? 48.937 80.588 -40.423 1.00 21.84 156 GLU B N 1
ATOM 3318 C CA . GLU B 1 174 ? 49.627 81.767 -41.005 1.00 24.93 156 GLU B CA 1
ATOM 3319 C C . GLU B 1 174 ? 50.189 82.653 -39.921 1.00 25.00 156 GLU B C 1
ATOM 3320 O O . GLU B 1 174 ? 51.410 82.914 -39.893 1.00 25.89 156 GLU B O 1
ATOM 3326 N N . GLN B 1 175 ? 49.298 83.138 -39.049 1.00 24.70 157 GLN B N 1
ATOM 3327 C CA . GLN B 1 175 ? 49.664 83.913 -37.839 1.00 24.24 157 GLN B CA 1
ATOM 3328 C C . GLN B 1 175 ? 48.965 83.304 -36.625 1.00 22.56 157 GLN B C 1
ATOM 3329 O O . GLN B 1 175 ? 47.772 82.927 -36.656 1.00 20.88 157 GLN B O 1
ATOM 3335 N N . ALA B 1 176 ? 49.722 83.196 -35.542 1.00 23.47 158 ALA B N 1
ATOM 3336 C CA . ALA B 1 176 ? 49.154 82.804 -34.257 1.00 23.35 158 ALA B CA 1
ATOM 3337 C C . ALA B 1 176 ? 48.689 84.105 -33.577 1.00 24.07 158 ALA B C 1
ATOM 3338 O O . ALA B 1 176 ? 49.499 85.056 -33.338 1.00 25.19 158 ALA B O 1
ATOM 3340 N N . VAL B 1 177 ? 47.400 84.173 -33.296 1.00 22.26 159 VAL B N 1
ATOM 3341 C CA . VAL B 1 177 ? 46.823 85.408 -32.766 1.00 23.08 159 VAL B CA 1
ATOM 3342 C C . VAL B 1 177 ? 46.257 85.261 -31.357 1.00 23.69 159 VAL B C 1
ATOM 3343 O O . VAL B 1 177 ? 46.015 84.165 -30.894 1.00 22.28 159 VAL B O 1
ATOM 3347 N N . ASP B 1 178 ? 46.055 86.396 -30.686 1.00 25.31 160 ASP B N 1
ATOM 3348 C CA . ASP B 1 178 ? 45.486 86.409 -29.349 1.00 26.62 160 ASP B CA 1
ATOM 3349 C C . ASP B 1 178 ? 43.978 86.628 -29.408 1.00 27.30 160 ASP B C 1
ATOM 3350 O O . ASP B 1 178 ? 43.389 86.620 -30.502 1.00 26.94 160 ASP B O 1
ATOM 3355 N N . THR B 1 179 ? 43.360 86.807 -28.243 1.00 28.27 161 THR B N 1
ATOM 3356 C CA . THR B 1 179 ? 41.879 86.949 -28.130 1.00 29.82 161 THR B CA 1
ATOM 3357 C C . THR B 1 179 ? 41.318 88.289 -28.640 1.00 31.07 161 THR B C 1
ATOM 3358 O O . THR B 1 179 ? 40.094 88.511 -28.646 1.00 31.18 161 THR B O 1
ATOM 3362 N N . CYS B 1 180 ? 42.220 89.150 -29.076 1.00 31.65 162 CYS B N 1
ATOM 3363 C CA . CYS B 1 180 ? 41.860 90.379 -29.783 1.00 34.54 162 CYS B CA 1
ATOM 3364 C C . CYS B 1 180 ? 41.969 90.132 -31.274 1.00 33.70 162 CYS B C 1
ATOM 3365 O O . CYS B 1 180 ? 41.686 91.018 -32.083 1.00 34.31 162 CYS B O 1
ATOM 3368 N N . PHE B 1 181 ? 42.450 88.937 -31.608 1.00 31.78 163 PHE B N 1
ATOM 3369 C CA . PHE B 1 181 ? 42.714 88.506 -32.960 1.00 31.74 163 PHE B CA 1
ATOM 3370 C C . PHE B 1 181 ? 43.969 89.168 -33.574 1.00 31.97 163 PHE B C 1
ATOM 3371 O O . PHE B 1 181 ? 44.085 89.230 -34.791 1.00 32.68 163 PHE B O 1
ATOM 3379 N N . LYS B 1 182 ? 44.916 89.590 -32.729 1.00 31.40 164 LYS B N 1
ATOM 3380 C CA . LYS B 1 182 ? 46.208 90.181 -33.148 1.00 32.02 164 LYS B CA 1
ATOM 3381 C C . LYS B 1 182 ? 47.458 89.282 -32.948 1.00 30.97 164 LYS B C 1
ATOM 3382 O O . LYS B 1 182 ? 47.531 88.533 -31.965 1.00 28.99 164 LYS B O 1
ATOM 3388 N N . ALA B 1 183 ? 48.452 89.406 -33.840 1.00 30.03 165 ALA B N 1
ATOM 3389 C CA . ALA B 1 183 ? 49.650 88.548 -33.828 1.00 30.92 165 ALA B CA 1
ATOM 3390 C C . ALA B 1 183 ? 50.691 88.959 -32.772 1.00 31.71 165 ALA B C 1
ATOM 3391 O O . ALA B 1 183 ? 51.838 89.310 -33.107 1.00 31.25 165 ALA B O 1
ATOM 3393 N N . GLU B 1 184 ? 50.275 88.846 -31.504 1.00 32.04 166 GLU B N 1
ATOM 3394 C CA . GLU B 1 184 ? 51.075 89.242 -30.324 1.00 34.38 166 GLU B CA 1
ATOM 3395 C C . GLU B 1 184 ? 50.924 88.231 -29.189 1.00 33.65 166 GLU B C 1
ATOM 3396 O O . GLU B 1 184 ? 49.860 87.662 -29.038 1.00 34.36 166 GLU B O 1
ATOM 3402 N N . PHE B 1 185 ? 51.981 88.059 -28.384 1.00 33.38 167 PHE B N 1
ATOM 3403 C CA . PHE B 1 185 ? 51.989 87.212 -27.169 1.00 32.77 167 PHE B CA 1
ATOM 3404 C C . PHE B 1 185 ? 52.486 88.116 -26.021 1.00 33.35 167 PHE B C 1
ATOM 3405 O O . PHE B 1 185 ? 53.605 88.648 -26.095 1.00 31.99 167 PHE B O 1
ATOM 3413 N N . GLU B 1 186 ? 51.636 88.293 -25.009 1.00 33.92 168 GLU B N 1
ATOM 3414 C CA . GLU B 1 186 ? 51.954 89.041 -23.784 1.00 35.73 168 GLU B CA 1
ATOM 3415 C C . GLU B 1 186 ? 52.288 88.071 -22.629 1.00 35.40 168 GLU B C 1
ATOM 3416 O O . GLU B 1 186 ? 51.591 87.061 -22.404 1.00 32.57 168 GLU B O 1
ATOM 3422 N N . GLN B 1 187 ? 53.369 88.394 -21.918 1.00 35.91 169 GLN B N 1
ATOM 3423 C CA . GLN B 1 187 ? 53.780 87.662 -20.723 1.00 37.43 169 GLN B CA 1
ATOM 3424 C C . GLN B 1 187 ? 54.138 88.646 -19.599 1.00 36.26 169 GLN B C 1
ATOM 3425 O O . GLN B 1 187 ? 54.380 89.839 -19.856 1.00 36.59 169 GLN B O 1
ATOM 3431 N N . ILE B 1 188 ? 54.138 88.163 -18.359 1.00 35.09 170 ILE B N 1
ATOM 3432 C CA . ILE B 1 188 ? 54.578 88.985 -17.207 1.00 34.50 170 ILE B CA 1
ATOM 3433 C C . ILE B 1 188 ? 56.009 88.592 -16.881 1.00 33.13 170 ILE B C 1
ATOM 3434 O O . ILE B 1 188 ? 56.282 87.407 -16.691 1.00 31.40 170 ILE B O 1
ATOM 3439 N N . VAL B 1 189 ? 56.920 89.568 -16.853 1.00 32.16 171 VAL B N 1
ATOM 3440 C CA . VAL B 1 189 ? 58.334 89.363 -16.489 1.00 32.30 171 VAL B CA 1
ATOM 3441 C C . VAL B 1 189 ? 58.646 90.286 -15.301 1.00 32.82 171 VAL B C 1
ATOM 3442 O O . VAL B 1 189 ? 58.525 91.503 -15.429 1.00 32.60 171 VAL B O 1
ATOM 3446 N N . LEU B 1 190 ? 58.999 89.712 -14.144 1.00 32.48 172 LEU B N 1
ATOM 3447 C CA . LEU B 1 190 ? 59.215 90.487 -12.891 1.00 33.36 172 LEU B CA 1
ATOM 3448 C C . LEU B 1 190 ? 58.062 91.462 -12.587 1.00 34.00 172 LEU B C 1
ATOM 3449 O O . LEU B 1 190 ? 58.284 92.632 -12.293 1.00 35.16 172 LEU B O 1
ATOM 3454 N N . GLY B 1 191 ? 56.833 90.973 -12.691 1.00 35.10 173 GLY B N 1
ATOM 3455 C CA . GLY B 1 191 ? 55.638 91.763 -12.376 1.00 36.98 173 GLY B CA 1
ATOM 3456 C C . GLY B 1 191 ? 55.219 92.795 -13.416 1.00 37.84 173 GLY B C 1
ATOM 3457 O O . GLY B 1 191 ? 54.275 93.546 -13.179 1.00 39.05 173 GLY B O 1
ATOM 3458 N N . LYS B 1 192 ? 55.864 92.776 -14.577 1.00 38.22 174 LYS B N 1
ATOM 3459 C CA . LYS B 1 192 ? 55.690 93.766 -15.661 1.00 39.72 174 LYS B CA 1
ATOM 3460 C C . LYS B 1 192 ? 55.199 93.126 -16.998 1.00 39.26 174 LYS B C 1
ATOM 3461 O O . LYS B 1 192 ? 55.762 92.127 -17.442 1.00 37.73 174 LYS B O 1
ATOM 3467 N N . ARG B 1 193 ? 54.184 93.715 -17.640 1.00 39.95 175 ARG B N 1
ATOM 3468 C CA . ARG B 1 193 ? 53.715 93.233 -18.967 1.00 40.98 175 ARG B CA 1
ATOM 3469 C C . ARG B 1 193 ? 54.706 93.456 -20.079 1.00 40.83 175 ARG B C 1
ATOM 3470 O O . ARG B 1 193 ? 55.253 94.539 -20.210 1.00 41.28 175 ARG B O 1
ATOM 3478 N N . VAL B 1 194 ? 54.945 92.414 -20.870 1.00 40.42 176 VAL B N 1
ATOM 3479 C CA . VAL B 1 194 ? 55.870 92.446 -21.995 1.00 41.22 176 VAL B CA 1
ATOM 3480 C C . VAL B 1 194 ? 55.136 91.863 -23.200 1.00 41.77 176 VAL B C 1
ATOM 3481 O O . VAL B 1 194 ? 54.533 90.794 -23.102 1.00 41.09 176 VAL B O 1
ATOM 3485 N N . ILE B 1 195 ? 55.183 92.573 -24.324 1.00 41.93 177 ILE B N 1
ATOM 3486 C CA . ILE B 1 195 ? 54.482 92.138 -25.538 1.00 42.31 177 ILE B CA 1
ATOM 3487 C C . ILE B 1 195 ? 55.503 91.685 -26.569 1.00 42.42 177 ILE B C 1
ATOM 3488 O O . ILE B 1 195 ? 56.479 92.387 -26.836 1.00 41.97 177 ILE B O 1
ATOM 3493 N N . ARG B 1 196 ? 55.319 90.476 -27.096 1.00 41.75 178 ARG B N 1
ATOM 3494 C CA . ARG B 1 196 ? 56.183 89.987 -28.151 1.00 42.37 178 ARG B CA 1
ATOM 3495 C C . ARG B 1 196 ? 55.378 89.682 -29.400 1.00 41.38 178 ARG B C 1
ATOM 3496 O O . ARG B 1 196 ? 54.172 89.417 -29.340 1.00 41.15 178 ARG B O 1
ATOM 3504 N N . LYS B 1 197 ? 56.039 89.771 -30.542 1.00 40.82 179 LYS B N 1
ATOM 3505 C CA . LYS B 1 197 ? 55.397 89.437 -31.804 1.00 39.94 179 LYS B CA 1
ATOM 3506 C C . LYS B 1 197 ? 55.394 87.945 -32.018 1.00 39.06 179 LYS B C 1
ATOM 3507 O O . LYS B 1 197 ? 56.334 87.237 -31.619 1.00 39.18 179 LYS B O 1
ATOM 3513 N N . THR B 1 198 ? 54.341 87.463 -32.667 1.00 37.52 180 THR B N 1
ATOM 3514 C CA . THR B 1 198 ? 54.333 86.088 -33.094 1.00 36.37 180 THR B CA 1
ATOM 3515 C C . THR B 1 198 ? 54.768 86.007 -34.553 1.00 37.49 180 THR B C 1
ATOM 3516 O O . THR B 1 198 ? 54.296 86.768 -35.401 1.00 38.06 180 THR B O 1
ATOM 3520 N N . ASP B 1 199 ? 55.710 85.112 -34.813 1.00 37.64 181 ASP B N 1
ATOM 3521 C CA . ASP B 1 199 ? 56.313 85.004 -36.130 1.00 37.93 181 ASP B CA 1
ATOM 3522 C C . ASP B 1 199 ? 56.472 83.562 -36.525 1.00 34.81 181 ASP B C 1
ATOM 3523 O O . ASP B 1 199 ? 57.371 82.859 -36.039 1.00 38.55 181 ASP B O 1
ATOM 3528 N N . LEU B 1 200 ? 55.627 83.114 -37.437 1.00 32.52 182 LEU B N 1
ATOM 3529 C CA . LEU B 1 200 ? 55.810 81.787 -38.078 1.00 28.84 182 LEU B CA 1
ATOM 3530 C C . LEU B 1 200 ? 56.425 81.952 -39.449 1.00 28.09 182 LEU B C 1
ATOM 3531 O O . LEU B 1 200 ? 56.017 82.828 -40.207 1.00 28.46 182 LEU B O 1
ATOM 3536 N N . ASN B 1 201 ? 57.376 81.092 -39.774 1.00 26.34 183 ASN B N 1
ATOM 3537 C CA . ASN B 1 201 ? 58.169 81.259 -40.966 1.00 25.99 183 ASN B CA 1
ATOM 3538 C C . ASN B 1 201 ? 57.291 81.155 -42.234 1.00 25.84 183 ASN B C 1
ATOM 3539 O O . ASN B 1 201 ? 56.661 80.128 -42.482 1.00 22.50 183 ASN B O 1
ATOM 3544 N N . LYS B 1 202 ? 57.275 82.231 -43.032 1.00 26.96 184 LYS B N 1
ATOM 3545 C CA . LYS B 1 202 ? 56.432 82.300 -44.228 1.00 28.21 184 LYS B CA 1
ATOM 3546 C C . LYS B 1 202 ? 56.822 81.280 -45.279 1.00 27.16 184 LYS B C 1
ATOM 3547 O O . LYS B 1 202 ? 55.954 80.614 -45.849 1.00 27.49 184 LYS B O 1
ATOM 3553 N N . LYS B 1 203 ? 58.121 81.097 -45.505 1.00 26.29 185 LYS B N 1
ATOM 3554 C CA . LYS B 1 203 ? 58.583 80.041 -46.390 1.00 27.37 185 LYS B CA 1
ATOM 3555 C C . LYS B 1 203 ? 58.138 78.619 -46.007 1.00 24.71 185 LYS B C 1
ATOM 3556 O O . LYS B 1 203 ? 57.815 77.856 -46.882 1.00 22.72 185 LYS B O 1
ATOM 3562 N N . LEU B 1 204 ? 58.182 78.267 -44.721 1.00 22.81 186 LEU B N 1
ATOM 3563 C CA . LEU B 1 204 ? 57.806 76.912 -44.282 1.00 22.45 186 LEU B CA 1
ATOM 3564 C C . LEU B 1 204 ? 56.303 76.665 -44.470 1.00 20.57 186 LEU B C 1
ATOM 3565 O O . LEU B 1 204 ? 55.894 75.567 -44.791 1.00 20.03 186 LEU B O 1
ATOM 3570 N N . VAL B 1 205 ? 55.493 77.689 -44.251 1.00 21.39 187 VAL B N 1
ATOM 3571 C CA . VAL B 1 205 ? 54.025 77.619 -44.483 1.00 21.81 187 VAL B CA 1
ATOM 3572 C C . VAL B 1 205 ? 53.753 77.235 -45.956 1.00 21.99 187 VAL B C 1
ATOM 3573 O O . VAL B 1 205 ? 52.945 76.344 -46.268 1.00 19.61 187 VAL B O 1
ATOM 3577 N N . GLN B 1 206 ? 54.442 77.932 -46.837 1.00 21.45 188 GLN B N 1
ATOM 3578 C CA . GLN B 1 206 ? 54.347 77.680 -48.270 1.00 22.93 188 GLN B CA 1
ATOM 3579 C C . GLN B 1 206 ? 54.781 76.269 -48.613 1.00 21.99 188 GLN B C 1
ATOM 3580 O O . GLN B 1 206 ? 54.142 75.611 -49.402 1.00 22.02 188 GLN B O 1
ATOM 3586 N N . GLU B 1 207 ? 55.861 75.776 -47.998 1.00 21.74 189 GLU B N 1
ATOM 3587 C CA . GLU B 1 207 ? 56.330 74.436 -48.315 1.00 21.13 189 GLU B CA 1
ATOM 3588 C C . GLU B 1 207 ? 55.340 73.387 -47.814 1.00 19.73 189 GLU B C 1
ATOM 3589 O O . GLU B 1 207 ? 55.112 72.395 -48.474 1.00 19.28 189 GLU B O 1
ATOM 3595 N N . LEU B 1 208 ? 54.758 73.623 -46.644 1.00 18.46 190 LEU B N 1
ATOM 3596 C CA . LEU B 1 208 ? 53.742 72.700 -46.117 1.00 18.80 190 LEU B CA 1
ATOM 3597 C C . LEU B 1 208 ? 52.467 72.705 -46.971 1.00 18.30 190 LEU B C 1
ATOM 3598 O O . LEU B 1 208 ? 51.861 71.658 -47.157 1.00 19.37 190 LEU B O 1
ATOM 3603 N N . LEU B 1 209 ? 52.066 73.884 -47.442 1.00 18.98 191 LEU B N 1
ATOM 3604 C CA . LEU B 1 209 ? 50.905 74.023 -48.350 1.00 19.76 191 LEU B CA 1
ATOM 3605 C C . LEU B 1 209 ? 51.157 73.259 -49.660 1.00 19.46 191 LEU B C 1
ATOM 3606 O O . LEU B 1 209 ? 50.312 72.496 -50.112 1.00 18.21 191 LEU B O 1
ATOM 3611 N N . LEU B 1 210 ? 52.344 73.396 -50.237 1.00 20.59 192 LEU B N 1
ATOM 3612 C CA . LEU B 1 210 ? 52.697 72.663 -51.476 1.00 21.36 192 LEU B CA 1
ATOM 3613 C C . LEU B 1 210 ? 52.710 71.158 -51.279 1.00 22.20 192 LEU B C 1
ATOM 3614 O O . LEU B 1 210 ? 52.289 70.373 -52.135 1.00 21.88 192 LEU B O 1
ATOM 3619 N N . CYS B 1 211 ? 53.216 70.741 -50.125 1.00 23.29 193 CYS B N 1
ATOM 3620 C CA . CYS B 1 211 ? 53.200 69.353 -49.736 1.00 22.82 193 CYS B CA 1
ATOM 3621 C C . CYS B 1 211 ? 51.784 68.841 -49.623 1.00 20.23 193 CYS B C 1
ATOM 3622 O O . CYS B 1 211 ? 51.507 67.726 -50.052 1.00 21.03 193 CYS B O 1
ATOM 3625 N N . SER B 1 212 ? 50.898 69.641 -49.029 1.00 18.73 194 SER B N 1
ATOM 3626 C CA . SER B 1 212 ? 49.526 69.193 -48.812 1.00 20.39 194 SER B CA 1
ATOM 3627 C C . SER B 1 212 ? 48.820 69.013 -50.158 1.00 19.65 194 SER B C 1
ATOM 3628 O O . SER B 1 212 ? 48.030 68.085 -50.325 1.00 20.26 194 SER B O 1
ATOM 3631 N N . ALA B 1 213 ? 49.095 69.917 -51.092 1.00 19.71 195 ALA B N 1
ATOM 3632 C CA . ALA B 1 213 ? 48.460 69.881 -52.431 1.00 20.04 195 ALA B CA 1
ATOM 3633 C C . ALA B 1 213 ? 48.935 68.651 -53.235 1.00 20.31 195 ALA B C 1
ATOM 3634 O O . ALA B 1 213 ? 48.172 67.989 -53.977 1.00 20.72 195 ALA B O 1
ATOM 3636 N N . GLU B 1 214 ? 50.184 68.267 -53.021 1.00 21.47 196 GLU B N 1
ATOM 3637 C CA . GLU B 1 214 ? 50.728 67.068 -53.638 1.00 23.40 196 GLU B CA 1
ATOM 3638 C C . GLU B 1 214 ? 50.183 65.778 -52.990 1.00 23.43 196 GLU B C 1
ATOM 3639 O O . GLU B 1 214 ? 49.809 64.821 -53.664 1.00 21.81 196 GLU B O 1
ATOM 3645 N N . LEU B 1 215 ? 50.087 65.760 -51.663 1.00 23.23 197 LEU B N 1
ATOM 3646 C CA . LEU B 1 215 ? 49.525 64.601 -50.970 1.00 24.40 197 LEU B CA 1
ATOM 3647 C C . LEU B 1 215 ? 48.066 64.352 -51.339 1.00 24.77 197 LEU B C 1
ATOM 3648 O O . LEU B 1 215 ? 47.674 63.227 -51.654 1.00 24.46 197 LEU B O 1
ATOM 3653 N N . SER B 1 216 ? 47.262 65.412 -51.261 1.00 24.92 198 SER B N 1
ATOM 3654 C CA . SER B 1 216 ? 45.845 65.424 -51.602 1.00 25.55 198 SER B CA 1
ATOM 3655 C C . SER B 1 216 ? 45.062 64.302 -50.888 1.00 26.41 198 SER B C 1
ATOM 3656 O O . SER B 1 216 ? 44.278 63.571 -51.513 1.00 25.37 198 SER B O 1
ATOM 3659 N N . GLU B 1 217 ? 45.278 64.185 -49.578 1.00 24.53 199 GLU B N 1
ATOM 3660 C CA . GLU B 1 217 ? 44.550 63.203 -48.763 1.00 24.86 199 GLU B CA 1
ATOM 3661 C C . GLU B 1 217 ? 43.474 63.821 -47.868 1.00 23.86 199 GLU B C 1
ATOM 3662 O O . GLU B 1 217 ? 42.650 63.085 -47.352 1.00 25.24 199 GLU B O 1
ATOM 3668 N N . PHE B 1 218 ? 43.450 65.157 -47.713 1.00 22.11 200 PHE B N 1
ATOM 3669 C CA . PHE B 1 218 ? 42.418 65.811 -46.917 1.00 20.88 200 PHE B CA 1
ATOM 3670 C C . PHE B 1 218 ? 42.362 67.299 -47.188 1.00 21.31 200 PHE B C 1
ATOM 3671 O O . PHE B 1 218 ? 43.355 67.893 -47.670 1.00 21.47 200 PHE B O 1
ATOM 3679 N N . THR B 1 219 ? 41.235 67.923 -46.849 1.00 19.61 201 THR B N 1
ATOM 3680 C CA . THR B 1 219 ? 41.129 69.371 -46.961 1.00 21.47 201 THR B CA 1
ATOM 3681 C C . THR B 1 219 ? 42.192 70.044 -46.088 1.00 21.84 201 THR B C 1
ATOM 3682 O O . THR B 1 219 ? 42.259 69.777 -44.883 1.00 19.57 201 THR B O 1
ATOM 3686 N N . THR B 1 220 ? 42.963 70.947 -46.710 1.00 21.13 202 THR B N 1
ATOM 3687 C CA . THR B 1 220 ? 44.009 71.726 -46.047 1.00 22.45 202 THR B CA 1
ATOM 3688 C C . THR B 1 220 ? 43.814 73.204 -46.381 1.00 22.06 202 THR B C 1
ATOM 3689 O O . THR B 1 220 ? 43.689 73.557 -47.581 1.00 20.81 202 THR B O 1
ATOM 3693 N N . VAL B 1 221 ? 43.760 74.057 -45.343 1.00 21.96 203 VAL B N 1
ATOM 3694 C CA . VAL B 1 221 ? 43.684 75.509 -45.516 1.00 21.86 203 VAL B CA 1
ATOM 3695 C C . VAL B 1 221 ? 44.815 76.268 -44.787 1.00 21.81 203 VAL B C 1
ATOM 3696 O O . VAL B 1 221 ? 45.439 75.746 -43.857 1.00 20.13 203 VAL B O 1
ATOM 3700 N N . VAL B 1 222 ? 45.061 77.504 -45.203 1.00 20.64 204 VAL B N 1
ATOM 3701 C CA . VAL B 1 222 ? 46.000 78.354 -44.491 1.00 21.72 204 VAL B CA 1
ATOM 3702 C C . VAL B 1 222 ? 45.173 79.473 -43.836 1.00 22.78 204 VAL B C 1
ATOM 3703 O O . VAL B 1 222 ? 44.410 80.187 -44.500 1.00 22.47 204 VAL B O 1
ATOM 3707 N N . GLY B 1 223 ? 45.320 79.656 -42.540 1.00 21.45 205 GLY B N 1
ATOM 3708 C CA . GLY B 1 223 ? 44.596 80.762 -41.927 1.00 22.31 205 GLY B CA 1
ATOM 3709 C C . GLY B 1 223 ? 45.163 81.045 -40.550 1.00 21.84 205 GLY B C 1
ATOM 3710 O O . GLY B 1 223 ? 46.150 80.404 -40.128 1.00 21.47 205 GLY B O 1
ATOM 3711 N N . ASN B 1 224 ? 44.536 81.986 -39.853 1.00 21.10 206 ASN B N 1
ATOM 3712 C CA . ASN B 1 224 ? 45.024 82.380 -38.526 1.00 20.91 206 ASN B CA 1
ATOM 3713 C C . ASN B 1 224 ? 44.454 81.461 -37.463 1.00 21.17 206 ASN B C 1
ATOM 3714 O O . ASN B 1 224 ? 43.381 80.849 -37.646 1.00 19.44 206 ASN B O 1
ATOM 3719 N N . THR B 1 225 ? 45.213 81.339 -36.367 1.00 21.41 207 THR B N 1
ATOM 3720 C CA . THR B 1 225 ? 44.914 80.405 -35.314 1.00 20.66 207 THR B CA 1
ATOM 3721 C C . THR B 1 225 ? 44.894 81.235 -34.047 1.00 20.54 207 THR B C 1
ATOM 3722 O O . THR B 1 225 ? 45.870 81.937 -33.758 1.00 21.41 207 THR B O 1
ATOM 3726 N N . MET B 1 226 ? 43.765 81.243 -33.347 1.00 19.59 208 MET B N 1
ATOM 3727 C CA . MET B 1 226 ? 43.691 81.973 -32.081 1.00 22.34 208 MET B CA 1
ATOM 3728 C C . MET B 1 226 ? 44.147 81.095 -30.924 1.00 21.04 208 MET B C 1
ATOM 3729 O O . MET B 1 226 ? 43.694 79.972 -30.782 1.00 20.27 208 MET B O 1
ATOM 3734 N N . CYS B 1 227 ? 45.053 81.626 -30.102 1.00 22.23 209 CYS B N 1
ATOM 3735 C CA . CYS B 1 227 ? 45.634 80.882 -28.980 1.00 22.57 209 CYS B CA 1
ATOM 3736 C C . CYS B 1 227 ? 45.037 81.503 -27.701 1.00 23.10 209 CYS B C 1
ATOM 3737 O O . CYS B 1 227 ? 45.144 82.734 -27.502 1.00 23.38 209 CYS B O 1
ATOM 3740 N N . THR B 1 228 ? 44.335 80.670 -26.919 1.00 22.08 210 THR B N 1
ATOM 3741 C CA . THR B 1 228 ? 43.743 81.049 -25.632 1.00 22.22 210 THR B CA 1
ATOM 3742 C C . THR B 1 228 ? 44.472 80.368 -24.441 1.00 23.38 210 THR B C 1
ATOM 3743 O O . THR B 1 228 ? 45.172 79.326 -24.581 1.00 21.64 210 THR B O 1
ATOM 3747 N N . LEU B 1 229 ? 44.327 80.955 -23.264 1.00 23.28 211 LEU B N 1
ATOM 3748 C CA . LEU B 1 229 ? 44.952 80.393 -22.072 1.00 24.73 211 LEU B CA 1
ATOM 3749 C C . LEU B 1 229 ? 44.262 79.117 -21.700 1.00 25.20 211 LEU B C 1
ATOM 3750 O O . LEU B 1 229 ? 44.907 78.056 -21.715 1.00 24.89 211 LEU B O 1
ATOM 3755 N N . ASP B 1 230 ? 42.944 79.186 -21.517 1.00 23.43 212 ASP B N 1
ATOM 3756 C CA . ASP B 1 230 ? 42.120 78.075 -21.027 1.00 24.62 212 ASP B CA 1
ATOM 3757 C C . ASP B 1 230 ? 41.194 77.488 -22.117 1.00 24.09 212 ASP B C 1
ATOM 3758 O O . ASP B 1 230 ? 41.115 78.060 -23.217 1.00 24.48 212 ASP B O 1
ATOM 3763 N N . PHE B 1 231 ? 40.517 76.370 -21.824 1.00 23.05 213 PHE B N 1
ATOM 3764 C CA . PHE B 1 231 ? 39.805 75.558 -22.837 1.00 22.57 213 PHE B CA 1
ATOM 3765 C C . PHE B 1 231 ? 38.277 75.743 -22.742 1.00 23.93 213 PHE B C 1
ATOM 3766 O O . PHE B 1 231 ? 37.577 75.784 -23.773 1.00 22.87 213 PHE B O 1
ATOM 3774 N N . TYR B 1 232 ? 37.760 75.790 -21.504 1.00 22.88 214 TYR B N 1
ATOM 3775 C CA . TYR B 1 232 ? 36.301 75.823 -21.292 1.00 23.39 214 TYR B CA 1
ATOM 3776 C C . TYR B 1 232 ? 35.800 77.262 -21.481 1.00 24.51 214 TYR B C 1
ATOM 3777 O O . TYR B 1 232 ? 35.428 77.651 -22.620 1.00 24.05 214 TYR B O 1
ATOM 3786 N N . GLU B 1 233 ? 35.869 78.089 -20.430 1.00 24.32 215 GLU B N 1
ATOM 3787 C CA . GLU B 1 233 ? 35.457 79.500 -20.555 1.00 24.52 215 GLU B CA 1
ATOM 3788 C C . GLU B 1 233 ? 36.424 80.285 -21.424 1.00 24.21 215 GLU B C 1
ATOM 3789 O O . GLU B 1 233 ? 36.038 81.247 -22.086 1.00 25.40 215 GLU B O 1
ATOM 3795 N N . GLY B 1 234 ? 37.687 79.865 -21.456 1.00 22.18 216 GLY B N 1
ATOM 3796 C CA . GLY B 1 234 ? 38.651 80.542 -22.332 1.00 21.50 216 GLY B CA 1
ATOM 3797 C C . GLY B 1 234 ? 38.338 80.412 -23.836 1.00 19.94 216 GLY B C 1
ATOM 3798 O O . GLY B 1 234 ? 38.801 81.221 -24.608 1.00 21.94 216 GLY B O 1
ATOM 3799 N N . GLN B 1 235 ? 37.534 79.422 -24.247 1.00 19.67 217 GLN B N 1
ATOM 3800 C CA . GLN B 1 235 ? 37.164 79.277 -25.667 1.00 20.03 217 GLN B CA 1
ATOM 3801 C C . GLN B 1 235 ? 35.631 79.363 -25.885 1.00 21.16 217 GLN B C 1
ATOM 3802 O O . GLN B 1 235 ? 35.117 78.961 -26.933 1.00 21.16 217 GLN B O 1
ATOM 3808 N N . GLY B 1 236 ? 34.935 79.862 -24.867 1.00 22.20 218 GLY B N 1
ATOM 3809 C CA . GLY B 1 236 ? 33.486 80.117 -24.944 1.00 23.23 218 GLY B CA 1
ATOM 3810 C C . GLY B 1 236 ? 32.618 78.875 -25.015 1.00 23.59 218 GLY B C 1
ATOM 3811 O O . GLY B 1 236 ? 31.507 78.938 -25.573 1.00 23.49 218 GLY B O 1
ATOM 3812 N N . ARG B 1 237 ? 33.095 77.752 -24.454 1.00 22.86 219 ARG B N 1
ATOM 3813 C CA . ARG B 1 237 ? 32.293 76.540 -24.393 1.00 23.64 219 ARG B CA 1
ATOM 3814 C C . ARG B 1 237 ? 31.172 76.695 -23.377 1.00 24.44 219 ARG B C 1
ATOM 3815 O O . ARG B 1 237 ? 31.305 77.454 -22.410 1.00 23.30 219 ARG B O 1
ATOM 3823 N N . LEU B 1 238 ? 30.108 75.917 -23.570 1.00 24.82 220 LEU B N 1
ATOM 3824 C CA . LEU B 1 238 ? 28.982 75.962 -22.678 1.00 27.59 220 LEU B CA 1
ATOM 3825 C C . LEU B 1 238 ? 28.951 74.758 -21.754 1.00 27.80 220 LEU B C 1
ATOM 3826 O O . LEU B 1 238 ? 27.974 74.563 -21.063 1.00 28.58 220 LEU B O 1
ATOM 3831 N N . ASP B 1 239 ? 30.010 73.940 -21.758 1.00 27.64 221 ASP B N 1
ATOM 3832 C CA . ASP B 1 239 ? 29.959 72.642 -21.048 1.00 27.90 221 ASP B CA 1
ATOM 3833 C C . ASP B 1 239 ? 30.944 72.464 -19.879 1.00 27.83 221 ASP B C 1
ATOM 3834 O O . ASP B 1 239 ? 31.167 71.339 -19.423 1.00 27.86 221 ASP B O 1
ATOM 3839 N N . GLY B 1 240 ? 31.506 73.571 -19.400 1.00 27.97 222 GLY B N 1
ATOM 3840 C CA . GLY B 1 240 ? 32.429 73.536 -18.267 1.00 28.96 222 GLY B CA 1
ATOM 3841 C C . GLY B 1 240 ? 31.676 73.424 -16.946 1.00 30.40 222 GLY B C 1
ATOM 3842 O O . GLY B 1 240 ? 30.431 73.529 -16.892 1.00 29.42 222 GLY B O 1
ATOM 3843 N N . ALA B 1 241 ? 32.424 73.261 -15.860 1.00 30.76 223 ALA B N 1
ATOM 3844 C CA . ALA B 1 241 ? 31.792 73.313 -14.525 1.00 31.04 223 ALA B CA 1
ATOM 3845 C C . ALA B 1 241 ? 31.229 74.715 -14.226 1.00 31.76 223 ALA B C 1
ATOM 3846 O O . ALA B 1 241 ? 30.285 74.857 -13.402 1.00 32.61 223 ALA B O 1
ATOM 3848 N N . LEU B 1 242 ? 31.846 75.726 -14.854 1.00 31.67 224 LEU B N 1
ATOM 3849 C CA . LEU B 1 242 ? 31.488 77.130 -14.754 1.00 32.99 224 LEU B CA 1
ATOM 3850 C C . LEU B 1 242 ? 31.214 77.704 -16.129 1.00 33.34 224 LEU B C 1
ATOM 3851 O O . LEU B 1 242 ? 31.960 77.420 -17.073 1.00 32.50 224 LEU B O 1
ATOM 3856 N N . CYS B 1 243 ? 30.180 78.551 -16.232 1.00 33.40 225 CYS B N 1
ATOM 3857 C CA . CYS B 1 243 ? 29.879 79.248 -17.478 1.00 34.25 225 CYS B CA 1
ATOM 3858 C C . CYS B 1 243 ? 29.160 80.573 -17.235 1.00 34.47 225 CYS B C 1
ATOM 3859 O O . CYS B 1 243 ? 28.009 80.591 -16.769 1.00 34.57 225 CYS B O 1
ATOM 3862 N N . SER B 1 244 ? 29.805 81.670 -17.591 1.00 34.01 226 SER B N 1
ATOM 3863 C CA . SER B 1 244 ? 29.286 83.001 -17.237 1.00 34.89 226 SER B CA 1
ATOM 3864 C C . SER B 1 244 ? 28.502 83.763 -18.326 1.00 34.16 226 SER B C 1
ATOM 3865 O O . SER B 1 244 ? 28.110 84.916 -18.077 1.00 36.45 226 SER B O 1
ATOM 3868 N N . TYR B 1 245 ? 28.250 83.139 -19.490 1.00 32.03 227 TYR B N 1
ATOM 3869 C CA . TYR B 1 245 ? 27.722 83.817 -20.706 1.00 30.39 227 TYR B CA 1
ATOM 3870 C C . TYR B 1 245 ? 26.702 82.926 -21.432 1.00 30.29 227 TYR B C 1
ATOM 3871 O O . TYR B 1 245 ? 26.586 81.729 -21.154 1.00 30.96 227 TYR B O 1
ATOM 3880 N N . THR B 1 246 ? 26.009 83.509 -22.402 1.00 30.41 228 THR B N 1
ATOM 3881 C CA . THR B 1 246 ? 24.973 82.808 -23.164 1.00 30.85 228 THR B CA 1
ATOM 3882 C C . THR B 1 246 ? 25.511 82.200 -24.460 1.00 30.29 228 THR B C 1
ATOM 3883 O O . THR B 1 246 ? 26.510 82.642 -24.988 1.00 29.68 228 THR B O 1
ATOM 3887 N N . GLU B 1 247 ? 24.817 81.190 -24.976 1.00 30.27 229 GLU B N 1
ATOM 3888 C CA . GLU B 1 247 ? 25.072 80.693 -26.309 1.00 31.02 229 GLU B CA 1
ATOM 3889 C C . GLU B 1 247 ? 25.172 81.827 -27.361 1.00 29.57 229 GLU B C 1
ATOM 3890 O O . GLU B 1 247 ? 26.087 81.830 -28.198 1.00 27.99 229 GLU B O 1
ATOM 3896 N N . LYS B 1 248 ? 24.214 82.772 -27.334 1.00 28.00 230 LYS B N 1
ATOM 3897 C CA . LYS B 1 248 ? 24.256 83.923 -28.226 1.00 27.39 230 LYS B CA 1
ATOM 3898 C C . LYS B 1 248 ? 25.556 84.749 -28.144 1.00 25.49 230 LYS B C 1
ATOM 3899 O O . LYS B 1 248 ? 26.143 85.147 -29.161 1.00 25.09 230 LYS B O 1
ATOM 3905 N N . ASP B 1 249 ? 26.012 84.994 -26.934 1.00 26.52 231 ASP B N 1
ATOM 3906 C CA . ASP B 1 249 ? 27.233 85.756 -26.761 1.00 27.26 231 ASP B CA 1
ATOM 3907 C C . ASP B 1 249 ? 28.479 85.025 -27.241 1.00 25.19 231 ASP B C 1
ATOM 3908 O O . ASP B 1 249 ? 29.338 85.638 -27.853 1.00 23.99 231 ASP B O 1
ATOM 3913 N N . LYS B 1 250 ? 28.582 83.725 -26.964 1.00 25.94 232 LYS B N 1
ATOM 3914 C CA . LYS B 1 250 ? 29.751 82.967 -27.486 1.00 24.87 232 LYS B CA 1
ATOM 3915 C C . LYS B 1 250 ? 29.703 82.871 -29.021 1.00 24.57 232 LYS B C 1
ATOM 3916 O O . LYS B 1 250 ? 30.708 83.078 -29.690 1.00 23.43 232 LYS B O 1
ATOM 3922 N N . GLN B 1 251 ? 28.507 82.665 -29.595 1.00 25.44 233 GLN B N 1
ATOM 3923 C CA . GLN B 1 251 ? 28.361 82.625 -31.044 1.00 26.34 233 GLN B CA 1
ATOM 3924 C C . GLN B 1 251 ? 28.839 83.923 -31.732 1.00 26.03 233 GLN B C 1
ATOM 3925 O O . GLN B 1 251 ? 29.508 83.866 -32.735 1.00 25.61 233 GLN B O 1
ATOM 3931 N N . ALA B 1 252 ? 28.484 85.080 -31.159 1.00 26.87 234 ALA B N 1
ATOM 3932 C CA . ALA B 1 252 ? 28.875 86.402 -31.667 1.00 26.13 234 ALA B CA 1
ATOM 3933 C C . ALA B 1 252 ? 30.404 86.587 -31.617 1.00 26.03 234 ALA B C 1
ATOM 3934 O O . ALA B 1 252 ? 31.039 87.128 -32.543 1.00 25.97 234 ALA B O 1
ATOM 3936 N N . TYR B 1 253 ? 30.981 86.160 -30.504 1.00 25.44 235 TYR B N 1
ATOM 3937 C CA . TYR B 1 253 ? 32.425 86.230 -30.326 1.00 25.17 235 TYR B CA 1
ATOM 3938 C C . TYR B 1 253 ? 33.155 85.351 -31.371 1.00 23.87 235 TYR B C 1
ATOM 3939 O O . TYR B 1 253 ? 34.142 85.785 -31.976 1.00 22.77 235 TYR B O 1
ATOM 3948 N N . LEU B 1 254 ? 32.684 84.109 -31.565 1.00 23.46 236 LEU B N 1
ATOM 3949 C CA . LEU B 1 254 ? 33.228 83.219 -32.616 1.00 23.82 236 LEU B CA 1
ATOM 3950 C C . LEU B 1 254 ? 33.070 83.807 -34.027 1.00 23.68 236 LEU B C 1
ATOM 3951 O O . LEU B 1 254 ? 33.951 83.673 -34.868 1.00 21.80 236 LEU B O 1
ATOM 3956 N N . GLU B 1 255 ? 31.924 84.439 -34.277 1.00 24.43 237 GLU B N 1
ATOM 3957 C CA . GLU B 1 255 ? 31.727 85.150 -35.533 1.00 25.16 237 GLU B CA 1
ATOM 3958 C C . GLU B 1 255 ? 32.684 86.317 -35.707 1.00 24.56 237 GLU B C 1
ATOM 3959 O O . GLU B 1 255 ? 33.126 86.554 -36.821 1.00 25.17 237 GLU B O 1
ATOM 3965 N N . ALA B 1 256 ? 33.005 87.031 -34.621 1.00 24.91 238 ALA B N 1
ATOM 3966 C CA . ALA B 1 256 ? 33.935 88.170 -34.719 1.00 24.14 238 ALA B CA 1
ATOM 3967 C C . ALA B 1 256 ? 35.350 87.656 -34.998 1.00 24.50 238 ALA B C 1
ATOM 3968 O O . ALA B 1 256 ? 36.096 88.267 -35.771 1.00 23.75 238 ALA B O 1
ATOM 3970 N N . ALA B 1 257 ? 35.707 86.540 -34.359 1.00 24.03 239 ALA B N 1
ATOM 3971 C CA . ALA B 1 257 ? 36.990 85.856 -34.664 1.00 23.52 239 ALA B CA 1
ATOM 3972 C C . ALA B 1 257 ? 37.087 85.486 -36.145 1.00 22.66 239 ALA B C 1
ATOM 3973 O O . ALA B 1 257 ? 38.079 85.788 -36.813 1.00 22.46 239 ALA B O 1
ATOM 3975 N N . TYR B 1 258 ? 36.032 84.878 -36.666 1.00 23.45 240 TYR B N 1
ATOM 3976 C CA . TYR B 1 258 ? 36.008 84.446 -38.055 1.00 24.93 240 TYR B CA 1
ATOM 3977 C C . TYR B 1 258 ? 36.146 85.635 -38.996 1.00 25.10 240 TYR B C 1
ATOM 3978 O O . TYR B 1 258 ? 36.926 85.592 -39.941 1.00 25.16 240 TYR B O 1
ATOM 3987 N N . ALA B 1 259 ? 35.393 86.699 -38.725 1.00 26.07 241 ALA B N 1
ATOM 3988 C CA . ALA B 1 259 ? 35.462 87.906 -39.556 1.00 27.03 241 ALA B CA 1
ATOM 3989 C C . ALA B 1 259 ? 36.912 88.469 -39.586 1.00 27.56 241 ALA B C 1
ATOM 3990 O O . ALA B 1 259 ? 37.373 88.977 -40.615 1.00 28.12 241 ALA B O 1
ATOM 3992 N N . ALA B 1 260 ? 37.635 88.316 -38.474 1.00 27.59 242 ALA B N 1
ATOM 3993 C CA . ALA B 1 260 ? 39.033 88.726 -38.377 1.00 26.81 242 ALA B CA 1
ATOM 3994 C C . ALA B 1 260 ? 40.106 87.764 -38.956 1.00 26.89 242 ALA B C 1
ATOM 3995 O O . ALA B 1 260 ? 41.323 88.044 -38.849 1.00 27.21 242 ALA B O 1
ATOM 3997 N N . GLY B 1 261 ? 39.679 86.673 -39.593 1.00 24.65 243 GLY B N 1
ATOM 3998 C CA . GLY B 1 261 ? 40.589 85.747 -40.269 1.00 24.09 243 GLY B CA 1
ATOM 3999 C C . GLY B 1 261 ? 40.928 84.478 -39.470 1.00 22.15 243 GLY B C 1
ATOM 4000 O O . GLY B 1 261 ? 41.686 83.606 -39.943 1.00 23.30 243 GLY B O 1
ATOM 4001 N N . VAL B 1 262 ? 40.364 84.358 -38.265 1.00 22.41 244 VAL B N 1
ATOM 4002 C CA . VAL B 1 262 ? 40.656 83.193 -37.412 1.00 20.76 244 VAL B CA 1
ATOM 4003 C C . VAL B 1 262 ? 39.881 81.989 -37.989 1.00 21.35 244 VAL B C 1
ATOM 4004 O O . VAL B 1 262 ? 38.638 82.057 -38.185 1.00 21.26 244 VAL B O 1
ATOM 4008 N N . ARG B 1 263 ? 40.584 80.867 -38.197 1.00 19.04 245 ARG B N 1
ATOM 4009 C CA . ARG B 1 263 ? 39.931 79.642 -38.638 1.00 18.86 245 ARG B CA 1
ATOM 4010 C C . ARG B 1 263 ? 39.987 78.464 -37.639 1.00 17.76 245 ARG B C 1
ATOM 4011 O O . ARG B 1 263 ? 39.249 77.473 -37.783 1.00 17.79 245 ARG B O 1
ATOM 4019 N N . ASN B 1 264 ? 40.875 78.558 -36.641 1.00 17.45 246 ASN B N 1
ATOM 4020 C CA . ASN B 1 264 ? 40.864 77.556 -35.621 1.00 17.15 246 ASN B CA 1
ATOM 4021 C C . ASN B 1 264 ? 41.390 78.095 -34.297 1.00 17.11 246 ASN B C 1
ATOM 4022 O O . ASN B 1 264 ? 41.930 79.220 -34.223 1.00 17.99 246 ASN B O 1
ATOM 4027 N N . ILE B 1 265 ? 41.143 77.312 -33.265 1.00 16.41 247 ILE B N 1
ATOM 4028 C CA . ILE B 1 265 ? 41.402 77.733 -31.889 1.00 18.59 247 ILE B CA 1
ATOM 4029 C C . ILE B 1 265 ? 42.183 76.627 -31.169 1.00 19.04 247 ILE B C 1
ATOM 4030 O O . ILE B 1 265 ? 41.755 75.487 -31.122 1.00 17.69 247 ILE B O 1
ATOM 4035 N N . GLU B 1 266 ? 43.316 76.995 -30.583 1.00 18.90 248 GLU B N 1
ATOM 4036 C CA . GLU B 1 266 ? 44.035 76.065 -29.748 1.00 19.58 248 GLU B CA 1
ATOM 4037 C C . GLU B 1 266 ? 44.732 76.739 -28.566 1.00 19.26 248 GLU B C 1
ATOM 4038 O O . GLU B 1 266 ? 44.339 77.855 -28.199 1.00 18.02 248 GLU B O 1
ATOM 4044 N N . MET B 1 267 ? 45.721 76.080 -27.948 1.00 19.18 249 MET B N 1
ATOM 4045 C CA . MET B 1 267 ? 46.228 76.576 -26.638 1.00 22.23 249 MET B CA 1
ATOM 4046 C C . MET B 1 267 ? 47.748 76.786 -26.510 1.00 21.72 249 MET B C 1
ATOM 4047 O O . MET B 1 267 ? 48.238 77.050 -25.396 1.00 24.20 249 MET B O 1
ATOM 4052 N N . GLU B 1 268 ? 48.495 76.640 -27.592 1.00 21.05 250 GLU B N 1
ATOM 4053 C CA . GLU B 1 268 ? 49.964 76.772 -27.474 1.00 21.11 250 GLU B CA 1
ATOM 4054 C C . GLU B 1 268 ? 50.669 77.569 -28.546 1.00 22.59 250 GLU B C 1
ATOM 4055 O O . GLU B 1 268 ? 51.881 77.862 -28.386 1.00 21.04 250 GLU B O 1
ATOM 4061 N N . SER B 1 269 ? 49.952 77.926 -29.624 1.00 20.85 251 SER B N 1
ATOM 4062 C CA . SER B 1 269 ? 50.649 78.507 -30.795 1.00 22.98 251 SER B CA 1
ATOM 4063 C C . SER B 1 269 ? 51.358 79.859 -30.559 1.00 22.78 251 SER B C 1
ATOM 4064 O O . SER B 1 269 ? 52.437 80.112 -31.135 1.00 21.76 251 SER B O 1
ATOM 4067 N N . SER B 1 270 ? 50.770 80.717 -29.726 1.00 22.07 252 SER B N 1
ATOM 4068 C CA . SER B 1 270 ? 51.326 82.078 -29.546 1.00 23.04 252 SER B CA 1
ATOM 4069 C C . SER B 1 270 ? 52.767 82.049 -28.918 1.00 22.55 252 SER B C 1
ATOM 4070 O O . SER B 1 270 ? 53.739 82.574 -29.518 1.00 21.71 252 SER B O 1
ATOM 4073 N N . VAL B 1 271 ? 52.932 81.364 -27.770 1.00 22.05 253 VAL B N 1
ATOM 4074 C CA . VAL B 1 271 ? 54.247 81.297 -27.136 1.00 20.49 253 VAL B CA 1
ATOM 4075 C C . VAL B 1 271 ? 55.278 80.487 -27.974 1.00 19.67 253 VAL B C 1
ATOM 4076 O O . VAL B 1 271 ? 56.428 80.860 -28.080 1.00 20.68 253 VAL B O 1
ATOM 4080 N N . PHE B 1 272 ? 54.817 79.437 -28.632 1.00 19.15 254 PHE B N 1
ATOM 4081 C CA . PHE B 1 272 ? 55.641 78.635 -29.569 1.00 20.12 254 PHE B CA 1
ATOM 4082 C C . PHE B 1 272 ? 56.213 79.558 -30.665 1.00 20.56 254 PHE B C 1
ATOM 4083 O O . PHE B 1 272 ? 57.416 79.557 -30.912 1.00 20.88 254 PHE B O 1
ATOM 4091 N N . ALA B 1 273 ? 55.348 80.341 -31.318 1.00 20.86 255 ALA B N 1
ATOM 4092 C CA . ALA B 1 273 ? 55.800 81.241 -32.403 1.00 21.60 255 ALA B CA 1
ATOM 4093 C C . ALA B 1 273 ? 56.812 82.282 -31.887 1.00 23.39 255 ALA B C 1
ATOM 4094 O O . ALA B 1 273 ? 57.894 82.407 -32.465 1.00 24.43 255 ALA B O 1
ATOM 4096 N N . ALA B 1 274 ? 56.464 82.979 -30.791 1.00 23.95 256 ALA B N 1
ATOM 4097 C CA . ALA B 1 274 ? 57.320 83.985 -30.109 1.00 24.50 256 ALA B CA 1
ATOM 4098 C C . ALA B 1 274 ? 58.709 83.449 -29.756 1.00 25.92 256 ALA B C 1
ATOM 4099 O O . ALA B 1 274 ? 59.710 84.075 -30.108 1.00 26.66 256 ALA B O 1
ATOM 4101 N N . MET B 1 275 ? 58.784 82.309 -29.070 1.00 25.78 257 MET B N 1
ATOM 4102 C CA . MET B 1 275 ? 60.086 81.736 -28.654 1.00 26.89 257 MET B CA 1
ATOM 4103 C C . MET B 1 275 ? 60.941 81.200 -29.817 1.00 27.86 257 MET B C 1
ATOM 4104 O O . MET B 1 275 ? 62.147 81.454 -29.887 1.00 26.86 257 MET B O 1
ATOM 4109 N N . CYS B 1 276 ? 60.321 80.451 -30.728 1.00 27.09 258 CYS B N 1
ATOM 4110 C CA . CYS B 1 276 ? 61.096 79.807 -31.799 1.00 29.50 258 CYS B CA 1
ATOM 4111 C C . CYS B 1 276 ? 61.802 80.794 -32.716 1.00 31.36 258 CYS B C 1
ATOM 4112 O O . CYS B 1 276 ? 63.014 80.617 -32.987 1.00 31.24 258 CYS B O 1
ATOM 4115 N N . SER B 1 277 ? 61.066 81.836 -33.136 1.00 32.45 259 SER B N 1
ATOM 4116 C CA . SER B 1 277 ? 61.597 82.923 -33.962 1.00 35.79 259 SER B CA 1
ATOM 4117 C C . SER B 1 277 ? 62.713 83.683 -33.249 1.00 35.73 259 SER B C 1
ATOM 4118 O O . SER B 1 277 ? 63.751 83.922 -33.850 1.00 37.20 259 SER B O 1
ATOM 4121 N N . ALA B 1 278 ? 62.526 84.007 -31.969 1.00 35.39 260 ALA B N 1
ATOM 4122 C CA . ALA B 1 278 ? 63.591 84.621 -31.175 1.00 34.67 260 ALA B CA 1
ATOM 4123 C C . ALA B 1 278 ? 64.920 83.840 -31.208 1.00 34.21 260 ALA B C 1
ATOM 4124 O O . ALA B 1 278 ? 66.003 84.447 -31.297 1.00 34.93 260 ALA B O 1
ATOM 4126 N N . CYS B 1 279 ? 64.846 82.510 -31.190 1.00 32.83 261 CYS B N 1
ATOM 4127 C CA . CYS B 1 279 ? 66.037 81.669 -30.993 1.00 31.52 261 CYS B CA 1
ATOM 4128 C C . CYS B 1 279 ? 66.602 81.037 -32.273 1.00 31.24 261 CYS B C 1
ATOM 4129 O O . CYS B 1 279 ? 67.449 80.121 -32.223 1.00 31.91 261 CYS B O 1
ATOM 4132 N N . GLY B 1 280 ? 66.121 81.520 -33.411 1.00 31.56 262 GLY B N 1
ATOM 4133 C CA . GLY B 1 280 ? 66.635 81.106 -34.726 1.00 31.30 262 GLY B CA 1
ATOM 4134 C C . GLY B 1 280 ? 66.211 79.754 -35.272 1.00 31.47 262 GLY B C 1
ATOM 4135 O O . GLY B 1 280 ? 66.937 79.175 -36.083 1.00 31.21 262 GLY B O 1
ATOM 4136 N N . LEU B 1 281 ? 65.043 79.267 -34.843 1.00 30.18 263 LEU B N 1
ATOM 4137 C CA . LEU B 1 281 ? 64.437 78.056 -35.403 1.00 29.46 263 LEU B CA 1
ATOM 4138 C C . LEU B 1 281 ? 63.377 78.531 -36.387 1.00 28.51 263 LEU B C 1
ATOM 4139 O O . LEU B 1 281 ? 62.727 79.535 -36.145 1.00 29.05 263 LEU B O 1
ATOM 4144 N N . GLN B 1 282 ? 63.226 77.819 -37.495 1.00 27.06 264 GLN B N 1
ATOM 4145 C CA . GLN B 1 282 ? 62.144 78.057 -38.436 1.00 25.65 264 GLN B CA 1
ATOM 4146 C C . GLN B 1 282 ? 60.970 77.254 -37.938 1.00 23.41 264 GLN B C 1
ATOM 4147 O O . GLN B 1 282 ? 61.035 76.024 -37.926 1.00 22.50 264 GLN B O 1
ATOM 4153 N N . ALA B 1 283 ? 59.859 77.925 -37.614 1.00 20.79 265 ALA B N 1
ATOM 4154 C CA . ALA B 1 283 ? 58.764 77.229 -36.982 1.00 20.43 265 ALA B CA 1
ATOM 4155 C C . ALA B 1 283 ? 57.435 77.260 -37.753 1.00 20.54 265 ALA B C 1
ATOM 4156 O O . ALA B 1 283 ? 57.112 78.256 -38.434 1.00 19.95 265 ALA B O 1
ATOM 4158 N N . ALA B 1 284 ? 56.640 76.216 -37.562 1.00 19.39 266 ALA B N 1
ATOM 4159 C CA . ALA B 1 284 ? 55.281 76.151 -38.139 1.00 18.95 266 ALA B CA 1
ATOM 4160 C C . ALA B 1 284 ? 54.330 75.398 -37.243 1.00 18.99 266 ALA B C 1
ATOM 4161 O O . ALA B 1 284 ? 54.747 74.625 -36.352 1.00 18.22 266 ALA B O 1
ATOM 4163 N N . VAL B 1 285 ? 53.032 75.654 -37.429 1.00 17.97 267 VAL B N 1
ATOM 4164 C CA . VAL B 1 285 ? 51.985 74.971 -36.663 1.00 18.75 267 VAL B CA 1
ATOM 4165 C C . VAL B 1 285 ? 50.999 74.309 -37.661 1.00 18.11 267 VAL B C 1
ATOM 4166 O O . VAL B 1 285 ? 50.533 74.966 -38.583 1.00 17.90 267 VAL B O 1
ATOM 4170 N N . VAL B 1 286 ? 50.733 73.017 -37.494 1.00 16.37 268 VAL B N 1
ATOM 4171 C CA . VAL B 1 286 ? 49.843 72.258 -38.330 1.00 17.04 268 VAL B CA 1
ATOM 4172 C C . VAL B 1 286 ? 48.866 71.540 -37.358 1.00 18.26 268 VAL B C 1
ATOM 4173 O O . VAL B 1 286 ? 49.272 70.636 -36.597 1.00 18.09 268 VAL B O 1
ATOM 4177 N N . CYS B 1 287 ? 47.594 71.943 -37.375 1.00 17.47 269 CYS B N 1
ATOM 4178 C CA . CYS B 1 287 ? 46.565 71.334 -36.528 1.00 19.41 269 CYS B CA 1
ATOM 4179 C C . CYS B 1 287 ? 45.395 70.828 -37.303 1.00 19.32 269 CYS B C 1
ATOM 4180 O O . CYS B 1 287 ? 45.079 71.375 -38.372 1.00 21.53 269 CYS B O 1
ATOM 4183 N N . VAL B 1 288 ? 44.711 69.812 -36.766 1.00 17.16 270 VAL B N 1
ATOM 4184 C CA . VAL B 1 288 ? 43.471 69.369 -37.395 1.00 16.04 270 VAL B CA 1
ATOM 4185 C C . VAL B 1 288 ? 42.263 69.877 -36.557 1.00 17.04 270 VAL B C 1
ATOM 4186 O O . VAL B 1 288 ? 42.329 69.974 -35.320 1.00 16.89 270 VAL B O 1
ATOM 4190 N N . THR B 1 289 ? 41.162 70.196 -37.213 1.00 16.86 271 THR B N 1
ATOM 4191 C CA . THR B 1 289 ? 39.988 70.600 -36.490 1.00 15.89 271 THR B CA 1
ATOM 4192 C C . THR B 1 289 ? 39.173 69.346 -36.144 1.00 17.07 271 THR B C 1
ATOM 4193 O O . THR B 1 289 ? 38.989 68.438 -36.974 1.00 18.26 271 THR B O 1
ATOM 4197 N N . LEU B 1 290 ? 38.702 69.265 -34.898 1.00 16.97 272 LEU B N 1
ATOM 4198 C CA . LEU B 1 290 ? 37.926 68.110 -34.474 1.00 17.57 272 LEU B CA 1
ATOM 4199 C C . LEU B 1 290 ? 36.409 68.369 -34.563 1.00 18.94 272 LEU B C 1
ATOM 4200 O O . LEU B 1 290 ? 35.596 67.437 -34.470 1.00 19.91 272 LEU B O 1
ATOM 4205 N N . LEU B 1 291 ? 36.037 69.634 -34.699 1.00 20.02 273 LEU B N 1
ATOM 4206 C CA . LEU B 1 291 ? 34.621 70.052 -34.831 1.00 20.57 273 LEU B CA 1
ATOM 4207 C C . LEU B 1 291 ? 34.592 71.461 -35.359 1.00 21.23 273 LEU B C 1
ATOM 4208 O O . LEU B 1 291 ? 35.630 72.198 -35.357 1.00 19.79 273 LEU B O 1
ATOM 4213 N N . ASN B 1 292 ? 33.403 71.881 -35.756 1.00 19.56 274 ASN B N 1
ATOM 4214 C CA . ASN B 1 292 ? 33.168 73.275 -36.098 1.00 20.39 274 ASN B CA 1
ATOM 4215 C C . ASN B 1 292 ? 32.433 73.985 -34.944 1.00 20.40 274 ASN B C 1
ATOM 4216 O O . ASN B 1 292 ? 31.262 73.687 -34.682 1.00 21.43 274 ASN B O 1
ATOM 4221 N N . ARG B 1 293 ? 33.115 74.908 -34.266 1.00 19.82 275 ARG B N 1
ATOM 4222 C CA . ARG B 1 293 ? 32.568 75.535 -33.049 1.00 21.26 275 ARG B CA 1
ATOM 4223 C C . ARG B 1 293 ? 31.327 76.401 -33.311 1.00 23.23 275 ARG B C 1
ATOM 4224 O O . ARG B 1 293 ? 30.558 76.677 -32.388 1.00 23.16 275 ARG B O 1
ATOM 4232 N N . LEU B 1 294 ? 31.128 76.820 -34.560 1.00 24.23 276 LEU B N 1
ATOM 4233 C CA . LEU B 1 294 ? 29.887 77.509 -34.923 1.00 27.20 276 LEU B CA 1
ATOM 4234 C C . LEU B 1 294 ? 28.669 76.584 -34.878 1.00 30.29 276 LEU B C 1
ATOM 4235 O O . LEU B 1 294 ? 27.535 77.081 -34.885 1.00 31.09 276 LEU B O 1
ATOM 4240 N N . GLU B 1 295 ? 28.893 75.264 -34.823 1.00 31.97 277 GLU B N 1
ATOM 4241 C CA . GLU B 1 295 ? 27.812 74.292 -34.658 1.00 35.64 277 GLU B CA 1
ATOM 4242 C C . GLU B 1 295 ? 27.644 73.770 -33.223 1.00 36.28 277 GLU B C 1
ATOM 4243 O O . GLU B 1 295 ? 26.738 72.976 -32.968 1.00 36.44 277 GLU B O 1
ATOM 4249 N N . GLY B 1 296 ? 28.521 74.161 -32.298 1.00 37.00 278 GLY B N 1
ATOM 4250 C CA . GLY B 1 296 ? 28.526 73.570 -30.960 1.00 38.05 278 GLY B CA 1
ATOM 4251 C C . GLY B 1 296 ? 29.875 73.167 -30.407 1.00 38.76 278 GLY B C 1
ATOM 4252 O O . GLY B 1 296 ? 30.907 73.362 -31.062 1.00 38.42 278 GLY B O 1
ATOM 4253 N N . ASP B 1 297 ? 29.875 72.562 -29.218 1.00 38.45 279 ASP B N 1
ATOM 4254 C CA . ASP B 1 297 ? 31.110 72.368 -28.478 1.00 40.12 279 ASP B CA 1
ATOM 4255 C C . ASP B 1 297 ? 31.596 70.932 -28.320 1.00 40.61 279 ASP B C 1
ATOM 4256 O O . ASP B 1 297 ? 32.740 70.722 -27.919 1.00 41.72 279 ASP B O 1
ATOM 4261 N N . GLN B 1 298 ? 30.752 69.942 -28.567 1.00 42.07 280 GLN B N 1
ATOM 4262 C CA . GLN B 1 298 ? 31.242 68.546 -28.493 1.00 43.39 280 GLN B CA 1
ATOM 4263 C C . GLN B 1 298 ? 31.247 67.853 -29.874 1.00 41.72 280 GLN B C 1
ATOM 4264 O O . GLN B 1 298 ? 30.577 68.259 -30.818 1.00 42.17 280 GLN B O 1
ATOM 4270 N N . ILE B 1 299 ? 32.092 66.845 -29.974 1.00 42.11 281 ILE B N 1
ATOM 4271 C CA . ILE B 1 299 ? 32.452 66.220 -31.228 1.00 40.72 281 ILE B CA 1
ATOM 4272 C C . ILE B 1 299 ? 31.321 65.286 -31.703 1.00 41.30 281 ILE B C 1
ATOM 4273 O O . ILE B 1 299 ? 31.030 64.289 -31.063 1.00 41.74 281 ILE B O 1
ATOM 4278 N N . SER B 1 300 ? 30.665 65.618 -32.810 1.00 41.19 282 SER B N 1
ATOM 4279 C CA . SER B 1 300 ? 29.603 64.736 -33.336 1.00 40.56 282 SER B CA 1
ATOM 4280 C C . SER B 1 300 ? 30.168 63.539 -34.124 1.00 39.68 282 SER B C 1
ATOM 4281 O O . SER B 1 300 ? 29.470 62.553 -34.347 1.00 39.58 282 SER B O 1
ATOM 4284 N N . SER B 1 301 ? 31.433 63.632 -34.534 1.00 38.04 283 SER B N 1
ATOM 4285 C CA . SER B 1 301 ? 32.126 62.583 -35.308 1.00 36.57 283 SER B CA 1
ATOM 4286 C C . SER B 1 301 ? 32.167 61.197 -34.604 1.00 36.01 283 SER B C 1
ATOM 4287 O O . SER B 1 301 ? 32.500 61.113 -33.411 1.00 35.85 283 SER B O 1
ATOM 4290 N N . PRO B 1 302 ? 31.823 60.095 -35.323 1.00 35.16 284 PRO B N 1
ATOM 4291 C CA . PRO B 1 302 ? 32.075 58.819 -34.638 1.00 34.49 284 PRO B CA 1
ATOM 4292 C C . PRO B 1 302 ? 33.568 58.685 -34.247 1.00 34.28 284 PRO B C 1
ATOM 4293 O O . PRO B 1 302 ? 34.445 59.257 -34.904 1.00 32.77 284 PRO B O 1
ATOM 4297 N N . ARG B 1 303 ? 33.853 57.941 -33.196 1.00 33.12 285 ARG B N 1
ATOM 4298 C CA . ARG B 1 303 ? 35.229 57.836 -32.714 1.00 34.36 285 ARG B CA 1
ATOM 4299 C C . ARG B 1 303 ? 36.191 57.217 -33.727 1.00 34.63 285 ARG B C 1
ATOM 4300 O O . ARG B 1 303 ? 37.390 57.568 -33.757 1.00 34.24 285 ARG B O 1
ATOM 4308 N N . ASN B 1 304 ? 35.684 56.315 -34.566 1.00 33.59 286 ASN B N 1
ATOM 4309 C CA . ASN B 1 304 ? 36.552 55.783 -35.622 1.00 32.89 286 ASN B CA 1
ATOM 4310 C C . ASN B 1 304 ? 36.997 56.875 -36.597 1.00 30.69 286 ASN B C 1
ATOM 4311 O O . ASN B 1 304 ? 38.160 56.935 -36.975 1.00 29.59 286 ASN B O 1
ATOM 4316 N N . VAL B 1 305 ? 36.080 57.784 -36.921 1.00 28.69 287 VAL B N 1
ATOM 4317 C CA . VAL B 1 305 ? 36.385 58.953 -37.758 1.00 28.05 287 VAL B CA 1
ATOM 4318 C C . VAL B 1 305 ? 37.374 59.918 -37.054 1.00 27.33 287 VAL B C 1
ATOM 4319 O O . VAL B 1 305 ? 38.303 60.441 -37.668 1.00 25.17 287 VAL B O 1
ATOM 4323 N N . LEU B 1 306 ? 37.180 60.144 -35.757 1.00 26.43 288 LEU B N 1
ATOM 4324 C CA . LEU B 1 306 ? 38.029 61.074 -35.042 1.00 27.06 288 LEU B CA 1
ATOM 4325 C C . LEU B 1 306 ? 39.449 60.552 -35.043 1.00 25.98 288 LEU B C 1
ATOM 4326 O O . LEU B 1 306 ? 40.395 61.306 -35.117 1.00 22.73 288 LEU B O 1
ATOM 4331 N N . SER B 1 307 ? 39.582 59.243 -34.930 1.00 25.61 289 SER B N 1
ATOM 4332 C CA . SER B 1 307 ? 40.879 58.569 -34.992 1.00 27.35 289 SER B CA 1
ATOM 4333 C C . SER B 1 307 ? 41.628 58.836 -36.350 1.00 26.43 289 SER B C 1
ATOM 4334 O O . SER B 1 307 ? 42.837 59.105 -36.379 1.00 24.65 289 SER B O 1
ATOM 4337 N N . GLU B 1 308 ? 40.903 58.762 -37.468 1.00 26.26 290 GLU B N 1
ATOM 4338 C CA . GLU B 1 308 ? 41.473 59.161 -38.790 1.00 24.89 290 GLU B CA 1
ATOM 4339 C C . GLU B 1 308 ? 41.867 60.644 -38.814 1.00 23.27 290 GLU B C 1
ATOM 4340 O O . GLU B 1 308 ? 42.958 60.995 -39.284 1.00 23.38 290 GLU B O 1
ATOM 4346 N N . TYR B 1 309 ? 41.012 61.523 -38.290 1.00 21.31 291 TYR B N 1
ATOM 4347 C CA . TYR B 1 309 ? 41.359 62.950 -38.222 1.00 20.52 291 TYR B CA 1
ATOM 4348 C C . TYR B 1 309 ? 42.630 63.218 -37.412 1.00 21.00 291 TYR B C 1
ATOM 4349 O O . TYR B 1 309 ? 43.490 64.029 -37.809 1.00 19.61 291 TYR B O 1
ATOM 4358 N N . GLN B 1 310 ? 42.761 62.538 -36.277 1.00 20.62 292 GLN B N 1
ATOM 4359 C CA . GLN B 1 310 ? 43.891 62.789 -35.378 1.00 22.36 292 GLN B CA 1
ATOM 4360 C C . GLN B 1 310 ? 45.234 62.515 -35.974 1.00 21.42 292 GLN B C 1
ATOM 4361 O O . GLN B 1 310 ? 46.220 63.022 -35.485 1.00 23.07 292 GLN B O 1
ATOM 4367 N N . GLN B 1 311 ? 45.254 61.659 -36.987 1.00 20.92 293 GLN B N 1
ATOM 4368 C CA . GLN B 1 311 ? 46.458 61.201 -37.672 1.00 21.44 293 GLN B CA 1
ATOM 4369 C C . GLN B 1 311 ? 46.832 62.144 -38.832 1.00 18.87 293 GLN B C 1
ATOM 4370 O O . GLN B 1 311 ? 47.918 62.078 -39.348 1.00 17.44 293 GLN B O 1
ATOM 4376 N N . ARG B 1 312 ? 45.946 63.057 -39.219 1.00 16.76 294 ARG B N 1
ATOM 4377 C CA . ARG B 1 312 ? 46.227 63.921 -40.384 1.00 16.43 294 ARG B CA 1
ATOM 4378 C C . ARG B 1 312 ? 47.453 64.881 -40.254 1.00 16.70 294 ARG B C 1
ATOM 4379 O O . ARG B 1 312 ? 48.262 64.938 -41.199 1.00 17.87 294 ARG B O 1
ATOM 4387 N N . PRO B 1 313 ? 47.611 65.647 -39.133 1.00 16.98 295 PRO B N 1
ATOM 4388 C CA . PRO B 1 313 ? 48.849 66.453 -39.077 1.00 16.08 295 PRO B CA 1
ATOM 4389 C C . PRO B 1 313 ? 50.128 65.627 -39.113 1.00 17.52 295 PRO B C 1
ATOM 4390 O O . PRO B 1 313 ? 51.108 66.062 -39.736 1.00 18.43 295 PRO B O 1
ATOM 4394 N N . GLN B 1 314 ? 50.132 64.502 -38.414 1.00 17.69 296 GLN B N 1
ATOM 4395 C CA . GLN B 1 314 ? 51.237 63.539 -38.485 1.00 19.40 296 GLN B CA 1
ATOM 4396 C C . GLN B 1 314 ? 51.576 63.125 -39.947 1.00 19.41 296 GLN B C 1
ATOM 4397 O O . GLN B 1 314 ? 52.766 63.066 -40.328 1.00 19.09 296 GLN B O 1
ATOM 4403 N N . ARG B 1 315 ? 50.532 62.798 -40.714 1.00 18.80 297 ARG B N 1
ATOM 4404 C CA . ARG B 1 315 ? 50.659 62.355 -42.075 1.00 19.72 297 ARG B CA 1
ATOM 4405 C C . ARG B 1 315 ? 51.338 63.451 -42.888 1.00 19.69 297 ARG B C 1
ATOM 4406 O O . ARG B 1 315 ? 52.351 63.174 -43.561 1.00 20.36 297 ARG B O 1
ATOM 4414 N N . LEU B 1 316 ? 50.817 64.675 -42.797 1.00 18.75 298 LEU B N 1
ATOM 4415 C CA . LEU B 1 316 ? 51.397 65.825 -43.541 1.00 19.54 298 LEU B CA 1
ATOM 4416 C C . LEU B 1 316 ? 52.851 66.101 -43.179 1.00 18.83 298 LEU B C 1
ATOM 4417 O O . LEU B 1 316 ? 53.705 66.337 -44.052 1.00 17.93 298 LEU B O 1
ATOM 4422 N N . VAL B 1 317 ? 53.153 66.115 -41.882 1.00 18.94 299 VAL B N 1
ATOM 4423 C CA . VAL B 1 317 ? 54.497 66.565 -41.483 1.00 19.07 299 VAL B CA 1
ATOM 4424 C C . VAL B 1 317 ? 55.564 65.469 -41.765 1.00 19.42 299 VAL B C 1
ATOM 4425 O O . VAL B 1 317 ? 56.715 65.788 -42.139 1.00 19.50 299 VAL B O 1
ATOM 4429 N N . SER B 1 318 ? 55.200 64.207 -41.580 1.00 20.54 300 SER B N 1
ATOM 4430 C CA . SER B 1 318 ? 56.145 63.090 -41.853 1.00 22.43 300 SER B CA 1
ATOM 4431 C C . SER B 1 318 ? 56.474 63.064 -43.357 1.00 23.75 300 SER B C 1
ATOM 4432 O O . SER B 1 318 ? 57.618 62.903 -43.749 1.00 23.45 300 SER B O 1
ATOM 4435 N N . TYR B 1 319 ? 55.445 63.271 -44.176 1.00 23.92 301 TYR B N 1
ATOM 4436 C CA . TYR B 1 319 ? 55.587 63.402 -45.623 1.00 25.53 301 TYR B CA 1
ATOM 4437 C C . TYR B 1 319 ? 56.508 64.568 -46.033 1.00 24.75 301 TYR B C 1
ATOM 4438 O O . TYR B 1 319 ? 57.444 64.373 -46.828 1.00 24.69 301 TYR B O 1
ATOM 4447 N N . PHE B 1 320 ? 56.255 65.756 -45.472 1.00 23.42 302 PHE B N 1
ATOM 4448 C CA . PHE B 1 320 ? 57.090 66.938 -45.608 1.00 22.67 302 PHE B CA 1
ATOM 4449 C C . PHE B 1 320 ? 58.586 66.648 -45.244 1.00 23.54 302 PHE B C 1
ATOM 4450 O O . PHE B 1 320 ? 59.520 67.030 -45.987 1.00 24.06 302 PHE B O 1
ATOM 4458 N N . ILE B 1 321 ? 58.799 65.993 -44.104 1.00 22.71 303 ILE B N 1
ATOM 4459 C CA . ILE B 1 321 ? 60.160 65.634 -43.679 1.00 23.95 303 ILE B CA 1
ATOM 4460 C C . ILE B 1 321 ? 60.848 64.666 -44.686 1.00 25.29 303 ILE B C 1
ATOM 4461 O O . ILE B 1 321 ? 62.010 64.895 -45.069 1.00 25.76 303 ILE B O 1
ATOM 4466 N N . LYS B 1 322 ? 60.127 63.623 -45.104 1.00 27.46 304 LYS B N 1
ATOM 4467 C CA . LYS B 1 322 ? 60.601 62.709 -46.148 1.00 31.78 304 LYS B CA 1
ATOM 4468 C C . LYS B 1 322 ? 61.049 63.453 -47.424 1.00 33.50 304 LYS B C 1
ATOM 4469 O O . LYS B 1 322 ? 62.159 63.207 -47.925 1.00 33.34 304 LYS B O 1
ATOM 4475 N N . LYS B 1 323 ? 60.220 64.371 -47.920 1.00 33.76 305 LYS B N 1
ATOM 4476 C CA . LYS B 1 323 ? 60.566 65.173 -49.103 1.00 36.18 305 LYS B CA 1
ATOM 4477 C C . LYS B 1 323 ? 61.822 65.994 -48.869 1.00 37.02 305 LYS B C 1
ATOM 4478 O O . LYS B 1 323 ? 62.737 66.018 -49.712 1.00 36.47 305 LYS B O 1
ATOM 4484 N N . LYS B 1 324 ? 61.869 66.680 -47.729 1.00 37.91 306 LYS B N 1
ATOM 4485 C CA . LYS B 1 324 ? 63.002 67.546 -47.397 1.00 39.41 306 LYS B CA 1
ATOM 4486 C C . LYS B 1 324 ? 64.312 66.781 -47.324 1.00 40.24 306 LYS B C 1
ATOM 4487 O O . LYS B 1 324 ? 65.342 67.294 -47.740 1.00 41.07 306 LYS B O 1
ATOM 4493 N N . LEU B 1 325 ? 64.266 65.561 -46.802 1.00 41.13 307 LEU B N 1
ATOM 4494 C CA . LEU B 1 325 ? 65.470 64.743 -46.607 1.00 41.88 307 LEU B CA 1
ATOM 4495 C C . LEU B 1 325 ? 65.805 63.825 -47.799 1.00 43.56 307 LEU B C 1
ATOM 4496 O O . LEU B 1 325 ? 66.840 63.148 -47.787 1.00 44.28 307 LEU B O 1
ATOM 4501 N N . SER B 1 326 ? 64.949 63.797 -48.820 1.00 44.27 308 SER B N 1
ATOM 4502 C CA . SER B 1 326 ? 65.257 63.041 -50.019 1.00 46.07 308 SER B CA 1
ATOM 4503 C C . SER B 1 326 ? 65.392 63.986 -51.213 1.00 46.79 308 SER B C 1
ATOM 4504 O O . SER B 1 326 ? 65.813 65.139 -51.066 1.00 47.90 308 SER B O 1
ATOM 4507 N N . ASP C 1 34 ? 12.582 14.922 -23.460 1.00 58.84 16 ASP C N 1
ATOM 4508 C CA . ASP C 1 34 ? 11.141 15.281 -23.667 1.00 58.62 16 ASP C CA 1
ATOM 4509 C C . ASP C 1 34 ? 10.792 15.471 -25.146 1.00 57.52 16 ASP C C 1
ATOM 4510 O O . ASP C 1 34 ? 10.843 14.522 -25.936 1.00 58.07 16 ASP C O 1
ATOM 4515 N N . CYS C 1 35 ? 10.472 16.717 -25.498 1.00 55.63 17 CYS C N 1
ATOM 4516 C CA . CYS C 1 35 ? 9.762 17.071 -26.720 1.00 53.57 17 CYS C CA 1
ATOM 4517 C C . CYS C 1 35 ? 10.564 16.827 -28.007 1.00 51.62 17 CYS C C 1
ATOM 4518 O O . CYS C 1 35 ? 11.584 17.488 -28.222 1.00 51.26 17 CYS C O 1
ATOM 4521 N N . PRO C 1 36 ? 10.098 15.895 -28.876 1.00 49.55 18 PRO C N 1
ATOM 4522 C CA . PRO C 1 36 ? 10.786 15.712 -30.166 1.00 47.54 18 PRO C CA 1
ATOM 4523 C C . PRO C 1 36 ? 10.571 16.900 -31.106 1.00 45.42 18 PRO C C 1
ATOM 4524 O O . PRO C 1 36 ? 9.479 17.490 -31.160 1.00 44.49 18 PRO C O 1
ATOM 4528 N N . VAL C 1 37 ? 11.613 17.249 -31.840 1.00 43.59 19 VAL C N 1
ATOM 4529 C CA . VAL C 1 37 ? 11.440 18.093 -33.024 1.00 41.97 19 VAL C CA 1
ATOM 4530 C C . VAL C 1 37 ? 10.373 17.447 -33.940 1.00 41.60 19 VAL C C 1
ATOM 4531 O O . VAL C 1 37 ? 10.422 16.246 -34.213 1.00 40.80 19 VAL C O 1
ATOM 4535 N N . ARG C 1 38 ? 9.396 18.242 -34.368 1.00 41.17 20 ARG C N 1
ATOM 4536 C CA . ARG C 1 38 ? 8.374 17.792 -35.284 1.00 41.86 20 ARG C CA 1
ATOM 4537 C C . ARG C 1 38 ? 8.299 18.697 -36.508 1.00 41.32 20 ARG C C 1
ATOM 4538 O O . ARG C 1 38 ? 8.693 19.881 -36.456 1.00 41.34 20 ARG C O 1
ATOM 4546 N N . LEU C 1 39 ? 7.774 18.139 -37.600 1.00 40.23 21 LEU C N 1
ATOM 4547 C CA . LEU C 1 39 ? 7.489 18.911 -38.809 1.00 39.57 21 LEU C CA 1
ATOM 4548 C C . LEU C 1 39 ? 5.987 19.103 -38.928 1.00 39.61 21 LEU C C 1
ATOM 4549 O O . LEU C 1 39 ? 5.215 18.464 -38.202 1.00 39.45 21 LEU C O 1
ATOM 4554 N N . LEU C 1 40 ? 5.565 20.001 -39.812 1.00 38.70 22 LEU C N 1
ATOM 4555 C CA . LEU C 1 40 ? 4.143 20.145 -40.091 1.00 39.13 22 LEU C CA 1
ATOM 4556 C C . LEU C 1 40 ? 3.987 20.075 -41.592 1.00 38.90 22 LEU C C 1
ATOM 4557 O O . LEU C 1 40 ? 3.553 21.025 -42.234 1.00 38.13 22 LEU C O 1
ATOM 4562 N N . ASN C 1 41 ? 4.381 18.927 -42.124 1.00 39.71 23 ASN C N 1
ATOM 4563 C CA . ASN C 1 41 ? 4.375 18.644 -43.547 1.00 39.90 23 ASN C CA 1
ATOM 4564 C C . ASN C 1 41 ? 4.205 17.134 -43.746 1.00 41.15 23 ASN C C 1
ATOM 4565 O O . ASN C 1 41 ? 5.151 16.375 -43.534 1.00 41.15 23 ASN C O 1
ATOM 4570 N N . PRO C 1 42 ? 2.999 16.689 -44.145 1.00 42.54 24 PRO C N 1
ATOM 4571 C CA . PRO C 1 42 ? 2.787 15.242 -44.389 1.00 43.85 24 PRO C CA 1
ATOM 4572 C C . PRO C 1 42 ? 3.667 14.681 -45.534 1.00 44.98 24 PRO C C 1
ATOM 4573 O O . PRO C 1 42 ? 4.119 13.533 -45.462 1.00 45.54 24 PRO C O 1
ATOM 4577 N N . ASN C 1 43 ? 3.954 15.510 -46.539 1.00 45.44 25 ASN C N 1
ATOM 4578 C CA . ASN C 1 43 ? 4.710 15.089 -47.718 1.00 46.05 25 ASN C CA 1
ATOM 4579 C C . ASN C 1 43 ? 6.117 14.538 -47.446 1.00 46.54 25 ASN C C 1
ATOM 4580 O O . ASN C 1 43 ? 6.628 13.770 -48.261 1.00 47.06 25 ASN C O 1
ATOM 4585 N N . ILE C 1 44 ? 6.743 14.928 -46.329 1.00 47.19 26 ILE C N 1
ATOM 4586 C CA . ILE C 1 44 ? 8.105 14.485 -45.985 1.00 47.55 26 ILE C CA 1
ATOM 4587 C C . ILE C 1 44 ? 8.231 12.954 -45.818 1.00 49.25 26 ILE C C 1
ATOM 4588 O O . ILE C 1 44 ? 9.245 12.371 -46.204 1.00 49.57 26 ILE C O 1
ATOM 4593 N N . ALA C 1 45 ? 7.214 12.325 -45.226 1.00 50.26 27 ALA C N 1
ATOM 4594 C CA . ALA C 1 45 ? 7.146 10.862 -45.074 1.00 51.65 27 ALA C CA 1
ATOM 4595 C C . ALA C 1 45 ? 7.224 10.174 -46.436 1.00 52.27 27 ALA C C 1
ATOM 4596 O O . ALA C 1 45 ? 7.970 9.215 -46.638 1.00 52.75 27 ALA C O 1
ATOM 4598 N N . LYS C 1 46 ? 6.460 10.702 -47.376 1.00 53.24 28 LYS C N 1
ATOM 4599 C CA . LYS C 1 46 ? 6.371 10.159 -48.724 1.00 54.18 28 LYS C CA 1
ATOM 4600 C C . LYS C 1 46 ? 7.680 10.289 -49.500 1.00 54.60 28 LYS C C 1
ATOM 4601 O O . LYS C 1 46 ? 7.779 9.836 -50.648 1.00 55.04 28 LYS C O 1
ATOM 4607 N N . MET C 1 47 ? 8.692 10.896 -48.887 1.00 54.81 29 MET C N 1
ATOM 4608 C CA . MET C 1 47 ? 9.940 11.145 -49.608 1.00 54.80 29 MET C CA 1
ATOM 4609 C C . MET C 1 47 ? 10.943 10.012 -49.475 1.00 54.69 29 MET C C 1
ATOM 4610 O O . MET C 1 47 ? 11.232 9.525 -48.368 1.00 54.78 29 MET C O 1
ATOM 4615 N N . LYS C 1 48 ? 11.455 9.620 -50.639 1.00 54.56 30 LYS C N 1
ATOM 4616 C CA . LYS C 1 48 ? 12.568 8.694 -50.809 1.00 53.83 30 LYS C CA 1
ATOM 4617 C C . LYS C 1 48 ? 13.820 9.166 -50.058 1.00 52.63 30 LYS C C 1
ATOM 4618 O O . LYS C 1 48 ? 14.269 8.537 -49.082 1.00 52.76 30 LYS C O 1
ATOM 4624 N N . GLU C 1 49 ? 14.387 10.271 -50.533 1.00 50.51 31 GLU C N 1
ATOM 4625 C CA . GLU C 1 49 ? 15.535 10.907 -49.888 1.00 48.77 31 GLU C CA 1
ATOM 4626 C C . GLU C 1 49 ? 15.336 12.425 -49.793 1.00 45.99 31 GLU C C 1
ATOM 4627 O O . GLU C 1 49 ? 14.410 12.958 -50.382 1.00 45.76 31 GLU C O 1
ATOM 4633 N N . ASP C 1 50 ? 16.198 13.102 -49.037 1.00 43.26 32 ASP C N 1
ATOM 4634 C CA . ASP C 1 50 ? 16.126 14.561 -48.930 1.00 40.35 32 ASP C CA 1
ATOM 4635 C C . ASP C 1 50 ? 17.470 15.240 -49.104 1.00 38.24 32 ASP C C 1
ATOM 4636 O O . ASP C 1 50 ? 18.469 14.819 -48.539 1.00 38.34 32 ASP C O 1
ATOM 4641 N N . ILE C 1 51 ? 17.489 16.280 -49.921 1.00 35.23 33 ILE C N 1
ATOM 4642 C CA . ILE C 1 51 ? 18.685 17.051 -50.114 1.00 33.17 33 ILE C CA 1
ATOM 4643 C C . ILE C 1 51 ? 18.462 18.375 -49.381 1.00 31.46 33 ILE C C 1
ATOM 4644 O O . ILE C 1 51 ? 17.491 19.109 -49.676 1.00 30.05 33 ILE C O 1
ATOM 4649 N N . LEU C 1 52 ? 19.332 18.643 -48.418 1.00 28.89 34 LEU C N 1
ATOM 4650 C CA . LEU C 1 52 ? 19.344 19.923 -47.708 1.00 27.82 34 LEU C CA 1
ATOM 4651 C C . LEU C 1 52 ? 20.275 20.833 -48.484 1.00 26.06 34 LEU C C 1
ATOM 4652 O O . LEU C 1 52 ? 21.425 21.005 -48.133 1.00 24.49 34 LEU C O 1
ATOM 4657 N N . TYR C 1 53 ? 19.757 21.392 -49.576 1.00 26.70 35 TYR C N 1
ATOM 4658 C CA . TYR C 1 53 ? 20.613 22.021 -50.604 1.00 26.41 35 TYR C CA 1
ATOM 4659 C C . TYR C 1 53 ? 21.532 23.119 -50.092 1.00 25.32 35 TYR C C 1
ATOM 4660 O O . TYR C 1 53 ? 22.698 23.194 -50.490 1.00 24.14 35 TYR C O 1
ATOM 4669 N N . HIS C 1 54 ? 21.034 23.963 -49.180 1.00 22.97 36 HIS C N 1
ATOM 4670 C CA . HIS C 1 54 ? 21.833 25.121 -48.743 1.00 23.71 36 HIS C CA 1
ATOM 4671 C C . HIS C 1 54 ? 22.877 24.756 -47.669 1.00 23.77 36 HIS C C 1
ATOM 4672 O O . HIS C 1 54 ? 23.707 25.582 -47.292 1.00 23.37 36 HIS C O 1
ATOM 4679 N N . PHE C 1 55 ? 22.814 23.516 -47.187 1.00 24.50 37 PHE C N 1
ATOM 4680 C CA . PHE C 1 55 ? 23.846 22.983 -46.269 1.00 26.18 37 PHE C CA 1
ATOM 4681 C C . PHE C 1 55 ? 24.826 22.030 -46.980 1.00 27.30 37 PHE C C 1
ATOM 4682 O O . PHE C 1 55 ? 25.796 21.552 -46.363 1.00 27.98 37 PHE C O 1
ATOM 4690 N N . ASN C 1 56 ? 24.549 21.736 -48.244 1.00 29.29 38 ASN C N 1
ATOM 4691 C CA . ASN C 1 56 ? 25.245 20.646 -48.988 1.00 31.21 38 ASN C CA 1
ATOM 4692 C C . ASN C 1 56 ? 25.211 19.273 -48.284 1.00 32.35 38 ASN C C 1
ATOM 4693 O O . ASN C 1 56 ? 26.222 18.569 -48.242 1.00 33.06 38 ASN C O 1
ATOM 4698 N N . LEU C 1 57 ? 24.052 18.914 -47.725 1.00 32.68 39 LEU C N 1
ATOM 4699 C CA . LEU C 1 57 ? 23.863 17.652 -47.007 1.00 35.00 39 LEU C CA 1
ATOM 4700 C C . LEU C 1 57 ? 22.710 16.879 -47.623 1.00 36.07 39 LEU C C 1
ATOM 4701 O O . LEU C 1 57 ? 21.721 17.463 -48.069 1.00 35.68 39 LEU C O 1
ATOM 4706 N N . THR C 1 58 ? 22.856 15.558 -47.671 1.00 38.47 40 THR C N 1
ATOM 4707 C CA . THR C 1 58 ? 21.824 14.679 -48.216 1.00 40.65 40 THR C CA 1
ATOM 4708 C C . THR C 1 58 ? 21.548 13.576 -47.208 1.00 41.69 40 THR C C 1
ATOM 4709 O O . THR C 1 58 ? 22.462 13.113 -46.535 1.00 42.14 40 THR C O 1
ATOM 4713 N N . THR C 1 59 ? 20.297 13.161 -47.111 1.00 43.36 41 THR C N 1
ATOM 4714 C CA . THR C 1 59 ? 19.939 12.046 -46.232 1.00 46.24 41 THR C CA 1
ATOM 4715 C C . THR C 1 59 ? 20.518 10.725 -46.744 1.00 48.21 41 THR C C 1
ATOM 4716 O O . THR C 1 59 ? 20.853 9.846 -45.952 1.00 48.71 41 THR C O 1
ATOM 4720 N N . SER C 1 60 ? 20.670 10.614 -48.066 1.00 50.18 42 SER C N 1
ATOM 4721 C CA . SER C 1 60 ? 21.229 9.413 -48.678 1.00 52.27 42 SER C CA 1
ATOM 4722 C C . SER C 1 60 ? 22.702 9.188 -48.316 1.00 53.46 42 SER C C 1
ATOM 4723 O O . SER C 1 60 ? 23.094 8.048 -48.042 1.00 54.24 42 SER C O 1
ATOM 4726 N N . ARG C 1 61 ? 23.507 10.256 -48.316 1.00 54.58 43 ARG C N 1
ATOM 4727 C CA . ARG C 1 61 ? 24.928 10.163 -47.942 1.00 55.82 43 ARG C CA 1
ATOM 4728 C C . ARG C 1 61 ? 25.121 9.993 -46.442 1.00 55.97 43 ARG C C 1
ATOM 4729 O O . ARG C 1 61 ? 25.647 8.972 -45.999 1.00 56.63 43 ARG C O 1
ATOM 4737 N N . HIS C 1 62 ? 24.669 10.983 -45.670 1.00 55.79 44 HIS C N 1
ATOM 4738 C CA . HIS C 1 62 ? 24.980 11.097 -44.239 1.00 54.96 44 HIS C CA 1
ATOM 4739 C C . HIS C 1 62 ? 23.943 10.398 -43.339 1.00 53.80 44 HIS C C 1
ATOM 4740 O O . HIS C 1 62 ? 22.740 10.498 -43.595 1.00 54.88 44 HIS C O 1
ATOM 4747 N N . ASN C 1 63 ? 24.407 9.701 -42.294 1.00 51.64 45 ASN C N 1
ATOM 4748 C CA . ASN C 1 63 ? 23.507 9.128 -41.276 1.00 49.52 45 ASN C CA 1
ATOM 4749 C C . ASN C 1 63 ? 23.144 10.209 -40.243 1.00 46.79 45 ASN C C 1
ATOM 4750 O O . ASN C 1 63 ? 23.949 10.542 -39.379 1.00 46.75 45 ASN C O 1
ATOM 4755 N N . PHE C 1 64 ? 21.946 10.767 -40.349 1.00 43.41 46 PHE C N 1
ATOM 4756 C CA . PHE C 1 64 ? 21.600 11.919 -39.524 1.00 40.15 46 PHE C CA 1
ATOM 4757 C C . PHE C 1 64 ? 21.508 11.609 -38.021 1.00 37.86 46 PHE C C 1
ATOM 4758 O O . PHE C 1 64 ? 22.102 12.321 -37.230 1.00 36.09 46 PHE C O 1
ATOM 4766 N N . PRO C 1 65 ? 20.801 10.519 -37.629 1.00 37.15 47 PRO C N 1
ATOM 4767 C CA . PRO C 1 65 ? 20.773 10.201 -36.184 1.00 36.41 47 PRO C CA 1
ATOM 4768 C C . PRO C 1 65 ? 22.179 10.026 -35.587 1.00 36.06 47 PRO C C 1
ATOM 4769 O O . PRO C 1 65 ? 22.467 10.554 -34.517 1.00 35.82 47 PRO C O 1
ATOM 4773 N N . ALA C 1 66 ? 23.063 9.339 -36.306 1.00 36.05 48 ALA C N 1
ATOM 4774 C CA . ALA C 1 66 ? 24.443 9.137 -35.887 1.00 36.25 48 ALA C CA 1
ATOM 4775 C C . ALA C 1 66 ? 25.280 10.421 -35.715 1.00 35.98 48 ALA C C 1
ATOM 4776 O O . ALA C 1 66 ? 26.025 10.571 -34.739 1.00 35.32 48 ALA C O 1
ATOM 4778 N N . LEU C 1 67 ? 25.112 11.359 -36.645 1.00 35.26 49 LEU C N 1
ATOM 4779 C CA . LEU C 1 67 ? 25.922 12.563 -36.729 1.00 35.13 49 LEU C CA 1
ATOM 4780 C C . LEU C 1 67 ? 25.423 13.674 -35.790 1.00 33.65 49 LEU C C 1
ATOM 4781 O O . LEU C 1 67 ? 26.209 14.429 -35.212 1.00 33.23 49 LEU C O 1
ATOM 4786 N N . PHE C 1 68 ? 24.113 13.759 -35.667 1.00 33.55 50 PHE C N 1
ATOM 4787 C CA . PHE C 1 68 ? 23.493 14.910 -35.003 1.00 34.11 50 PHE C CA 1
ATOM 4788 C C . PHE C 1 68 ? 22.553 14.567 -33.845 1.00 34.61 50 PHE C C 1
ATOM 4789 O O . PHE C 1 68 ? 22.106 15.465 -33.131 1.00 34.41 50 PHE C O 1
ATOM 4797 N N . GLY C 1 69 ? 22.251 13.275 -33.661 1.00 34.87 51 GLY C N 1
ATOM 4798 C CA . GLY C 1 69 ? 21.239 12.847 -32.686 1.00 33.52 51 GLY C CA 1
ATOM 4799 C C . GLY C 1 69 ? 21.373 13.386 -31.254 1.00 33.11 51 GLY C C 1
ATOM 4800 O O . GLY C 1 69 ? 20.376 13.475 -30.554 1.00 32.94 51 GLY C O 1
ATOM 4801 N N . ASP C 1 70 ? 22.593 13.725 -30.850 1.00 32.15 52 ASP C N 1
ATOM 4802 C CA . ASP C 1 70 ? 22.945 14.227 -29.520 1.00 32.56 52 ASP C CA 1
ATOM 4803 C C . ASP C 1 70 ? 22.741 15.741 -29.355 1.00 31.96 52 ASP C C 1
ATOM 4804 O O . ASP C 1 70 ? 22.874 16.274 -28.253 1.00 32.26 52 ASP C O 1
ATOM 4809 N N . VAL C 1 71 ? 22.471 16.439 -30.452 1.00 30.66 53 VAL C N 1
ATOM 4810 C CA . VAL C 1 71 ? 22.387 17.899 -30.403 1.00 28.84 53 VAL C CA 1
ATOM 4811 C C . VAL C 1 71 ? 21.258 18.333 -29.459 1.00 28.10 53 VAL C C 1
ATOM 4812 O O . VAL C 1 71 ? 20.093 17.946 -29.634 1.00 28.17 53 VAL C O 1
ATOM 4816 N N . LYS C 1 72 ? 21.631 19.149 -28.482 1.00 29.12 54 LYS C N 1
ATOM 4817 C CA . LYS C 1 72 ? 20.673 19.716 -27.490 1.00 29.36 54 LYS C CA 1
ATOM 4818 C C . LYS C 1 72 ? 20.537 21.248 -27.523 1.00 28.92 54 LYS C C 1
ATOM 4819 O O . LYS C 1 72 ? 19.541 21.810 -26.999 1.00 28.46 54 LYS C O 1
ATOM 4825 N N . PHE C 1 73 ? 21.522 21.920 -28.129 1.00 28.27 55 PHE C N 1
ATOM 4826 C CA . PHE C 1 73 ? 21.561 23.380 -28.202 1.00 28.70 55 PHE C CA 1
ATOM 4827 C C . PHE C 1 73 ? 21.983 23.847 -29.596 1.00 28.59 55 PHE C C 1
ATOM 4828 O O . PHE C 1 73 ? 22.996 23.390 -30.133 1.00 28.44 55 PHE C O 1
ATOM 4836 N N . VAL C 1 74 ? 21.199 24.747 -30.179 1.00 26.89 56 VAL C N 1
ATOM 4837 C CA . VAL C 1 74 ? 21.558 25.285 -31.487 1.00 25.82 56 VAL C CA 1
ATOM 4838 C C . VAL C 1 74 ? 21.648 26.809 -31.352 1.00 25.78 56 VAL C C 1
ATOM 4839 O O . VAL C 1 74 ? 20.678 27.426 -30.951 1.00 26.24 56 VAL C O 1
ATOM 4843 N N . CYS C 1 75 ? 22.805 27.415 -31.631 1.00 24.21 57 CYS C N 1
ATOM 4844 C CA . CYS C 1 75 ? 22.925 28.861 -31.569 1.00 23.82 57 CYS C CA 1
ATOM 4845 C C . CYS C 1 75 ? 23.044 29.367 -33.018 1.00 22.63 57 CYS C C 1
ATOM 4846 O O . CYS C 1 75 ? 23.799 28.805 -33.799 1.00 21.59 57 CYS C O 1
ATOM 4849 N N . VAL C 1 76 ? 22.237 30.356 -33.386 1.00 21.66 58 VAL C N 1
ATOM 4850 C CA . VAL C 1 76 ? 22.230 30.872 -34.781 1.00 20.60 58 VAL C CA 1
ATOM 4851 C C . VAL C 1 76 ? 22.492 32.391 -34.797 1.00 21.01 58 VAL C C 1
ATOM 4852 O O . VAL C 1 76 ? 22.146 33.124 -33.830 1.00 19.89 58 VAL C O 1
ATOM 4856 N N . GLY C 1 77 ? 23.091 32.898 -35.885 1.00 17.61 59 GLY C N 1
ATOM 4857 C CA . GLY C 1 77 ? 23.461 34.308 -35.920 1.00 19.16 59 GLY C CA 1
ATOM 4858 C C . GLY C 1 77 ? 23.790 34.681 -37.351 1.00 18.50 59 GLY C C 1
ATOM 4859 O O . GLY C 1 77 ? 23.956 33.771 -38.150 1.00 18.75 59 GLY C O 1
ATOM 4860 N N . GLY C 1 78 ? 23.834 35.967 -37.669 1.00 18.98 60 GLY C N 1
ATOM 4861 C CA . GLY C 1 78 ? 23.953 36.413 -39.087 1.00 21.20 60 GLY C CA 1
ATOM 4862 C C . GLY C 1 78 ? 25.337 36.124 -39.674 1.00 23.43 60 GLY C C 1
ATOM 4863 O O . GLY C 1 78 ? 25.452 35.625 -40.809 1.00 23.43 60 GLY C O 1
ATOM 4864 N N . SER C 1 79 ? 26.383 36.436 -38.906 1.00 23.79 61 SER C N 1
ATOM 4865 C CA . SER C 1 79 ? 27.768 36.420 -39.396 1.00 27.12 61 SER C CA 1
ATOM 4866 C C . SER C 1 79 ? 28.450 35.041 -39.231 1.00 27.78 61 SER C C 1
ATOM 4867 O O . SER C 1 79 ? 28.478 34.499 -38.121 1.00 26.69 61 SER C O 1
ATOM 4870 N N . PRO C 1 80 ? 28.985 34.467 -40.336 1.00 27.15 62 PRO C N 1
ATOM 4871 C CA . PRO C 1 80 ? 29.799 33.242 -40.252 1.00 26.91 62 PRO C CA 1
ATOM 4872 C C . PRO C 1 80 ? 31.013 33.320 -39.304 1.00 26.81 62 PRO C C 1
ATOM 4873 O O . PRO C 1 80 ? 31.287 32.334 -38.599 1.00 27.35 62 PRO C O 1
ATOM 4877 N N . SER C 1 81 ? 31.747 34.432 -39.289 1.00 26.57 63 SER C N 1
ATOM 4878 C CA . SER C 1 81 ? 32.864 34.537 -38.347 1.00 27.52 63 SER C CA 1
ATOM 4879 C C . SER C 1 81 ? 32.393 34.608 -36.901 1.00 26.52 63 SER C C 1
ATOM 4880 O O . SER C 1 81 ? 33.050 34.049 -36.041 1.00 25.96 63 SER C O 1
ATOM 4883 N N . ARG C 1 82 ? 31.267 35.273 -36.636 1.00 24.78 64 ARG C N 1
ATOM 4884 C CA . ARG C 1 82 ? 30.731 35.277 -35.281 1.00 24.41 64 ARG C CA 1
ATOM 4885 C C . ARG C 1 82 ? 30.336 33.868 -34.843 1.00 23.06 64 ARG C C 1
ATOM 4886 O O . ARG C 1 82 ? 30.573 33.504 -33.690 1.00 22.78 64 ARG C O 1
ATOM 4894 N N . MET C 1 83 ? 29.738 33.074 -35.738 1.00 21.68 65 MET C N 1
ATOM 4895 C CA . MET C 1 83 ? 29.317 31.723 -35.367 1.00 23.39 65 MET C CA 1
ATOM 4896 C C . MET C 1 83 ? 30.510 30.759 -35.157 1.00 23.73 65 MET C C 1
ATOM 4897 O O . MET C 1 83 ? 30.426 29.829 -34.345 1.00 24.15 65 MET C O 1
ATOM 4902 N N . LYS C 1 84 ? 31.607 30.996 -35.866 1.00 24.71 66 LYS C N 1
ATOM 4903 C CA . LYS C 1 84 ? 32.845 30.213 -35.593 1.00 25.53 66 LYS C CA 1
ATOM 4904 C C . LYS C 1 84 ? 33.448 30.641 -34.256 1.00 25.74 66 LYS C C 1
ATOM 4905 O O . LYS C 1 84 ? 33.880 29.780 -33.457 1.00 27.61 66 LYS C O 1
ATOM 4911 N N . ALA C 1 85 ? 33.484 31.955 -33.989 1.00 25.83 67 ALA C N 1
ATOM 4912 C CA . ALA C 1 85 ? 33.927 32.470 -32.681 1.00 26.18 67 ALA C CA 1
ATOM 4913 C C . ALA C 1 85 ? 33.089 31.920 -31.525 1.00 26.37 67 ALA C C 1
ATOM 4914 O O . ALA C 1 85 ? 33.614 31.640 -30.402 1.00 26.08 67 ALA C O 1
ATOM 4916 N N . PHE C 1 86 ? 31.797 31.747 -31.783 1.00 25.52 68 PHE C N 1
ATOM 4917 C CA . PHE C 1 86 ? 30.900 31.217 -30.775 1.00 26.00 68 PHE C CA 1
ATOM 4918 C C . PHE C 1 86 ? 31.235 29.760 -30.428 1.00 27.16 68 PHE C C 1
ATOM 4919 O O . PHE C 1 86 ? 31.365 29.420 -29.231 1.00 25.95 68 PHE C O 1
ATOM 4927 N N . ILE C 1 87 ? 31.380 28.904 -31.455 1.00 26.77 69 ILE C N 1
ATOM 4928 C CA . ILE C 1 87 ? 31.699 27.490 -31.228 1.00 27.29 69 ILE C CA 1
ATOM 4929 C C . ILE C 1 87 ? 33.001 27.302 -30.455 1.00 27.91 69 ILE C C 1
ATOM 4930 O O . ILE C 1 87 ? 33.063 26.454 -29.567 1.00 28.74 69 ILE C O 1
ATOM 4935 N N . ARG C 1 88 ? 33.997 28.137 -30.736 1.00 28.85 70 ARG C N 1
ATOM 4936 C CA . ARG C 1 88 ? 35.260 28.123 -29.989 1.00 30.52 70 ARG C CA 1
ATOM 4937 C C . ARG C 1 88 ? 35.048 28.529 -28.538 1.00 30.57 70 ARG C C 1
ATOM 4938 O O . ARG C 1 88 ? 35.552 27.886 -27.604 1.00 28.67 70 ARG C O 1
ATOM 4946 N N . CYS C 1 89 ? 34.283 29.602 -28.359 1.00 30.82 71 CYS C N 1
ATOM 4947 C CA . CYS C 1 89 ? 33.943 30.083 -27.047 1.00 30.95 71 CYS C CA 1
ATOM 4948 C C . CYS C 1 89 ? 33.240 29.009 -26.237 1.00 30.93 71 CYS C C 1
ATOM 4949 O O . CYS C 1 89 ? 33.632 28.742 -25.094 1.00 31.44 71 CYS C O 1
ATOM 4952 N N . VAL C 1 90 ? 32.228 28.374 -26.817 1.00 29.85 72 VAL C N 1
ATOM 4953 C CA . VAL C 1 90 ? 31.466 27.352 -26.092 1.00 31.00 72 VAL C CA 1
ATOM 4954 C C . VAL C 1 90 ? 32.222 25.992 -25.923 1.00 31.09 72 VAL C C 1
ATOM 4955 O O . VAL C 1 90 ? 32.106 25.349 -24.877 1.00 31.20 72 VAL C O 1
ATOM 4959 N N . GLY C 1 91 ? 32.993 25.576 -26.926 1.00 31.36 73 GLY C N 1
ATOM 4960 C CA . GLY C 1 91 ? 33.940 24.446 -26.758 1.00 31.44 73 GLY C CA 1
ATOM 4961 C C . GLY C 1 91 ? 34.853 24.592 -25.533 1.00 32.07 73 GLY C C 1
ATOM 4962 O O . GLY C 1 91 ? 34.998 23.645 -24.749 1.00 31.95 73 GLY C O 1
ATOM 4963 N N . ALA C 1 92 ? 35.472 25.760 -25.363 1.00 32.72 74 ALA C N 1
ATOM 4964 C CA . ALA C 1 92 ? 36.343 26.012 -24.213 1.00 33.90 74 ALA C CA 1
ATOM 4965 C C . ALA C 1 92 ? 35.579 26.069 -22.878 1.00 35.15 74 ALA C C 1
ATOM 4966 O O . ALA C 1 92 ? 36.097 25.630 -21.863 1.00 35.39 74 ALA C O 1
ATOM 4968 N N . GLU C 1 93 ? 34.346 26.578 -22.889 1.00 35.88 75 GLU C N 1
ATOM 4969 C CA . GLU C 1 93 ? 33.447 26.515 -21.721 1.00 36.55 75 GLU C CA 1
ATOM 4970 C C . GLU C 1 93 ? 33.153 25.094 -21.282 1.00 36.61 75 GLU C C 1
ATOM 4971 O O . GLU C 1 93 ? 33.063 24.819 -20.087 1.00 36.09 75 GLU C O 1
ATOM 4977 N N . LEU C 1 94 ? 32.987 24.198 -22.251 1.00 36.00 76 LEU C N 1
ATOM 4978 C CA . LEU C 1 94 ? 32.619 22.826 -21.970 1.00 36.01 76 LEU C CA 1
ATOM 4979 C C . LEU C 1 94 ? 33.825 21.911 -21.715 1.00 35.98 76 LEU C C 1
ATOM 4980 O O . LEU C 1 94 ? 33.647 20.712 -21.449 1.00 36.94 76 LEU C O 1
ATOM 4985 N N . GLY C 1 95 ? 35.026 22.478 -21.788 1.00 36.46 77 GLY C N 1
ATOM 4986 C CA . GLY C 1 95 ? 36.285 21.747 -21.603 1.00 37.16 77 GLY C CA 1
ATOM 4987 C C . GLY C 1 95 ? 36.671 20.836 -22.761 1.00 38.33 77 GLY C C 1
ATOM 4988 O O . GLY C 1 95 ? 37.389 19.854 -22.568 1.00 37.21 77 GLY C O 1
ATOM 4989 N N . LEU C 1 96 ? 36.220 21.178 -23.967 1.00 38.97 78 LEU C N 1
ATOM 4990 C CA . LEU C 1 96 ? 36.405 20.361 -25.162 1.00 40.52 78 LEU C CA 1
ATOM 4991 C C . LEU C 1 96 ? 37.251 21.050 -26.224 1.00 42.60 78 LEU C C 1
ATOM 4992 O O . LEU C 1 96 ? 37.310 20.572 -27.353 1.00 41.77 78 LEU C O 1
ATOM 4997 N N . ASP C 1 97 ? 37.883 22.174 -25.877 1.00 45.47 79 ASP C N 1
ATOM 4998 C CA . ASP C 1 97 ? 38.674 22.938 -26.840 1.00 48.93 79 ASP C CA 1
ATOM 4999 C C . ASP C 1 97 ? 40.014 22.281 -27.162 1.00 50.94 79 ASP C C 1
ATOM 5000 O O . ASP C 1 97 ? 40.714 21.818 -26.278 1.00 50.82 79 ASP C O 1
ATOM 5005 N N . CYS C 1 98 ? 40.358 22.271 -28.446 1.00 53.24 80 CYS C N 1
ATOM 5006 C CA . CYS C 1 98 ? 41.647 21.792 -28.906 1.00 55.37 80 CYS C CA 1
ATOM 5007 C C . CYS C 1 98 ? 42.416 22.941 -29.526 1.00 56.48 80 CYS C C 1
ATOM 5008 O O . CYS C 1 98 ? 42.235 23.244 -30.714 1.00 56.55 80 CYS C O 1
ATOM 5011 N N . PRO C 1 99 ? 43.295 23.570 -28.728 1.00 57.69 81 PRO C N 1
ATOM 5012 C CA . PRO C 1 99 ? 44.153 24.650 -29.209 1.00 58.41 81 PRO C CA 1
ATOM 5013 C C . PRO C 1 99 ? 45.044 24.112 -30.340 1.00 58.62 81 PRO C C 1
ATOM 5014 O O . PRO C 1 99 ? 45.710 23.079 -30.175 1.00 59.24 81 PRO C O 1
ATOM 5018 N N . GLY C 1 100 ? 45.011 24.776 -31.490 1.00 58.36 82 GLY C N 1
ATOM 5019 C CA . GLY C 1 100 ? 45.760 24.329 -32.658 1.00 57.71 82 GLY C CA 1
ATOM 5020 C C . GLY C 1 100 ? 44.942 23.512 -33.648 1.00 57.32 82 GLY C C 1
ATOM 5021 O O . GLY C 1 100 ? 45.493 22.970 -34.613 1.00 57.65 82 GLY C O 1
ATOM 5022 N N . ARG C 1 101 ? 43.635 23.413 -33.408 1.00 55.98 83 ARG C N 1
ATOM 5023 C CA . ARG C 1 101 ? 42.737 22.651 -34.273 1.00 55.41 83 ARG C CA 1
ATOM 5024 C C . ARG C 1 101 ? 41.526 23.487 -34.746 1.00 53.50 83 ARG C C 1
ATOM 5025 O O . ARG C 1 101 ? 40.791 24.053 -33.934 1.00 53.03 83 ARG C O 1
ATOM 5033 N N . ASP C 1 102 ? 41.369 23.570 -36.065 1.00 51.14 84 ASP C N 1
ATOM 5034 C CA . ASP C 1 102 ? 40.171 24.098 -36.740 1.00 49.19 84 ASP C CA 1
ATOM 5035 C C . ASP C 1 102 ? 38.911 23.372 -36.289 1.00 46.30 84 ASP C C 1
ATOM 5036 O O . ASP C 1 102 ? 38.938 22.140 -36.192 1.00 46.41 84 ASP C O 1
ATOM 5041 N N . TYR C 1 103 ? 37.811 24.096 -36.024 1.00 41.92 85 TYR C N 1
ATOM 5042 C CA . TYR C 1 103 ? 36.482 23.458 -36.066 1.00 38.92 85 TYR C CA 1
ATOM 5043 C C . TYR C 1 103 ? 36.074 23.341 -37.540 1.00 37.50 85 TYR C C 1
ATOM 5044 O O . TYR C 1 103 ? 36.040 24.354 -38.245 1.00 36.38 85 TYR C O 1
ATOM 5053 N N . PRO C 1 104 ? 35.807 22.105 -38.022 1.00 36.40 86 PRO C N 1
ATOM 5054 C CA . PRO C 1 104 ? 35.424 21.960 -39.428 1.00 34.90 86 PRO C CA 1
ATOM 5055 C C . PRO C 1 104 ? 34.058 22.588 -39.726 1.00 33.29 86 PRO C C 1
ATOM 5056 O O . PRO C 1 104 ? 33.103 22.407 -38.966 1.00 30.66 86 PRO C O 1
ATOM 5060 N N . ASN C 1 105 ? 33.986 23.283 -40.861 1.00 31.75 87 ASN C N 1
ATOM 5061 C CA . ASN C 1 105 ? 32.714 23.769 -41.361 1.00 30.31 87 ASN C CA 1
ATOM 5062 C C . ASN C 1 105 ? 31.950 22.608 -41.967 1.00 30.91 87 ASN C C 1
ATOM 5063 O O . ASN C 1 105 ? 32.334 22.057 -43.016 1.00 30.81 87 ASN C O 1
ATOM 5068 N N . ILE C 1 106 ? 30.874 22.207 -41.303 1.00 28.97 88 ILE C N 1
ATOM 5069 C CA . ILE C 1 106 ? 30.063 21.078 -41.724 1.00 30.14 88 ILE C CA 1
ATOM 5070 C C . ILE C 1 106 ? 29.470 21.263 -43.134 1.00 30.83 88 ILE C C 1
ATOM 5071 O O . ILE C 1 106 ? 29.173 20.269 -43.841 1.00 29.73 88 ILE C O 1
ATOM 5076 N N . CYS C 1 107 ? 29.290 22.528 -43.526 1.00 30.66 89 CYS C N 1
ATOM 5077 C CA . CYS C 1 107 ? 28.736 22.883 -44.849 1.00 31.30 89 CYS C CA 1
ATOM 5078 C C . CYS C 1 107 ? 29.836 23.155 -45.893 1.00 31.86 89 CYS C C 1
ATOM 5079 O O . CYS C 1 107 ? 29.590 23.832 -46.896 1.00 31.72 89 CYS C O 1
ATOM 5082 N N . ALA C 1 108 ? 31.042 22.638 -45.661 1.00 32.15 90 ALA C N 1
ATOM 5083 C CA . ALA C 1 108 ? 32.131 22.756 -46.637 1.00 33.29 90 ALA C CA 1
ATOM 5084 C C . ALA C 1 108 ? 31.628 22.362 -48.039 1.00 32.78 90 ALA C C 1
ATOM 5085 O O . ALA C 1 108 ? 30.912 21.378 -48.202 1.00 33.18 90 ALA C O 1
ATOM 5087 N N . GLY C 1 109 ? 31.951 23.165 -49.039 1.00 33.22 91 GLY C N 1
ATOM 5088 C CA . GLY C 1 109 ? 31.499 22.879 -50.405 1.00 32.43 91 GLY C CA 1
ATOM 5089 C C . GLY C 1 109 ? 30.308 23.741 -50.831 1.00 32.74 91 GLY C C 1
ATOM 5090 O O . GLY C 1 109 ? 29.928 23.758 -52.007 1.00 32.36 91 GLY C O 1
ATOM 5091 N N . THR C 1 110 ? 29.721 24.450 -49.861 1.00 31.10 92 THR C N 1
ATOM 5092 C CA . THR C 1 110 ? 28.786 25.532 -50.167 1.00 30.27 92 THR C CA 1
ATOM 5093 C C . THR C 1 110 ? 29.211 26.814 -49.429 1.00 28.68 92 THR C C 1
ATOM 5094 O O . THR C 1 110 ? 29.953 26.773 -48.431 1.00 28.14 92 THR C O 1
ATOM 5098 N N . ASP C 1 111 ? 28.756 27.957 -49.912 1.00 25.78 93 ASP C N 1
ATOM 5099 C CA . ASP C 1 111 ? 28.950 29.126 -49.121 1.00 24.98 93 ASP C CA 1
ATOM 5100 C C . ASP C 1 111 ? 27.658 29.864 -48.758 1.00 23.23 93 ASP C C 1
ATOM 5101 O O . ASP C 1 111 ? 27.712 30.998 -48.383 1.00 23.64 93 ASP C O 1
ATOM 5106 N N . ARG C 1 112 ? 26.535 29.177 -48.752 1.00 21.97 94 ARG C N 1
ATOM 5107 C CA . ARG C 1 112 ? 25.270 29.811 -48.359 1.00 22.14 94 ARG C CA 1
ATOM 5108 C C . ARG C 1 112 ? 25.213 30.060 -46.842 1.00 21.98 94 ARG C C 1
ATOM 5109 O O . ARG C 1 112 ? 24.775 31.123 -46.372 1.00 21.48 94 ARG C O 1
ATOM 5117 N N . TYR C 1 113 ? 25.687 29.081 -46.065 1.00 21.95 95 TYR C N 1
ATOM 5118 C CA . TYR C 1 113 ? 25.613 29.114 -44.601 1.00 21.02 95 TYR C CA 1
ATOM 5119 C C . TYR C 1 113 ? 26.810 28.296 -44.132 1.00 22.85 95 TYR C C 1
ATOM 5120 O O . TYR C 1 113 ? 27.234 27.383 -44.846 1.00 21.92 95 TYR C O 1
ATOM 5129 N N . ALA C 1 114 ? 27.290 28.573 -42.918 1.00 23.15 96 ALA C N 1
ATOM 5130 C CA . ALA C 1 114 ? 28.352 27.782 -42.288 1.00 23.40 96 ALA C CA 1
ATOM 5131 C C . ALA C 1 114 ? 27.778 27.126 -41.051 1.00 24.29 96 ALA C C 1
ATOM 5132 O O . ALA C 1 114 ? 26.832 27.664 -40.459 1.00 22.70 96 ALA C O 1
ATOM 5134 N N . MET C 1 115 ? 28.318 25.964 -40.671 1.00 23.14 97 MET C N 1
ATOM 5135 C CA . MET C 1 115 ? 27.803 25.227 -39.487 1.00 24.64 97 MET C CA 1
ATOM 5136 C C . MET C 1 115 ? 28.972 24.538 -38.802 1.00 24.64 97 MET C C 1
ATOM 5137 O O . MET C 1 115 ? 29.831 23.970 -39.477 1.00 23.87 97 MET C O 1
ATOM 5142 N N . TYR C 1 116 ? 28.967 24.569 -37.466 1.00 25.25 98 TYR C N 1
ATOM 5143 C CA . TYR C 1 116 ? 30.052 24.055 -36.618 1.00 26.11 98 TYR C CA 1
ATOM 5144 C C . TYR C 1 116 ? 29.380 23.320 -35.480 1.00 25.76 98 TYR C C 1
ATOM 5145 O O . TYR C 1 116 ? 28.191 23.577 -35.167 1.00 23.36 98 TYR C O 1
ATOM 5154 N N . LYS C 1 117 ? 30.125 22.372 -34.907 1.00 26.39 99 LYS C N 1
ATOM 5155 C CA . LYS C 1 117 ? 29.602 21.503 -33.853 1.00 27.87 99 LYS C CA 1
ATOM 5156 C C . LYS C 1 117 ? 30.682 21.290 -32.779 1.00 28.29 99 LYS C C 1
ATOM 5157 O O . LYS C 1 117 ? 31.842 21.022 -33.090 1.00 26.75 99 LYS C O 1
ATOM 5163 N N . VAL C 1 118 ? 30.307 21.436 -31.514 1.00 28.55 100 VAL C N 1
ATOM 5164 C CA . VAL C 1 118 ? 31.154 20.927 -30.427 1.00 29.18 100 VAL C CA 1
ATOM 5165 C C . VAL C 1 118 ? 30.222 20.258 -29.399 1.00 29.85 100 VAL C C 1
ATOM 5166 O O . VAL C 1 118 ? 29.242 20.864 -28.951 1.00 28.72 100 VAL C O 1
ATOM 5170 N N . GLY C 1 119 ? 30.490 18.984 -29.093 1.00 29.82 101 GLY C N 1
ATOM 5171 C CA . GLY C 1 119 ? 29.585 18.203 -28.241 1.00 30.05 101 GLY C CA 1
ATOM 5172 C C . GLY C 1 119 ? 28.128 18.317 -28.664 1.00 29.53 101 GLY C C 1
ATOM 5173 O O . GLY C 1 119 ? 27.810 18.194 -29.881 1.00 30.20 101 GLY C O 1
ATOM 5174 N N . PRO C 1 120 ? 27.217 18.554 -27.699 1.00 28.31 102 PRO C N 1
ATOM 5175 C CA . PRO C 1 120 ? 25.794 18.613 -28.039 1.00 28.18 102 PRO C CA 1
ATOM 5176 C C . PRO C 1 120 ? 25.355 19.997 -28.608 1.00 26.85 102 PRO C C 1
ATOM 5177 O O . PRO C 1 120 ? 24.154 20.279 -28.629 1.00 27.30 102 PRO C O 1
ATOM 5181 N N . VAL C 1 121 ? 26.328 20.830 -28.976 1.00 26.71 103 VAL C N 1
ATOM 5182 C CA . VAL C 1 121 ? 26.098 22.224 -29.458 1.00 26.82 103 VAL C CA 1
ATOM 5183 C C . VAL C 1 121 ? 26.408 22.383 -30.973 1.00 27.01 103 VAL C C 1
ATOM 5184 O O . VAL C 1 121 ? 27.491 22.023 -31.446 1.00 26.96 103 VAL C O 1
ATOM 5188 N N . LEU C 1 122 ? 25.453 22.978 -31.673 1.00 26.51 104 LEU C N 1
ATOM 5189 C CA . LEU C 1 122 ? 25.560 23.321 -33.095 1.00 26.59 104 LEU C CA 1
ATOM 5190 C C . LEU C 1 122 ? 25.557 24.864 -33.179 1.00 25.69 104 LEU C C 1
ATOM 5191 O O . LEU C 1 122 ? 24.842 25.548 -32.401 1.00 24.21 104 LEU C O 1
ATOM 5196 N N . SER C 1 123 ? 26.376 25.434 -34.073 1.00 23.21 105 SER C N 1
ATOM 5197 C CA . SER C 1 123 ? 26.414 26.869 -34.296 1.00 22.65 105 SER C CA 1
ATOM 5198 C C . SER C 1 123 ? 26.213 27.065 -35.820 1.00 22.71 105 SER C C 1
ATOM 5199 O O . SER C 1 123 ? 26.906 26.386 -36.600 1.00 23.63 105 SER C O 1
ATOM 5202 N N . VAL C 1 124 ? 25.240 27.887 -36.243 1.00 21.39 106 VAL C N 1
ATOM 5203 C CA . VAL C 1 124 ? 24.877 27.976 -37.692 1.00 20.99 106 VAL C CA 1
ATOM 5204 C C . VAL C 1 124 ? 24.751 29.453 -38.057 1.00 21.35 106 VAL C C 1
ATOM 5205 O O . VAL C 1 124 ? 24.105 30.249 -37.310 1.00 19.67 106 VAL C O 1
ATOM 5209 N N . SER C 1 125 ? 25.309 29.855 -39.201 1.00 20.20 107 SER C N 1
ATOM 5210 C CA . SER C 1 125 ? 25.147 31.255 -39.634 1.00 20.60 107 SER C CA 1
ATOM 5211 C C . SER C 1 125 ? 23.829 31.353 -40.381 1.00 21.30 107 SER C C 1
ATOM 5212 O O . SER C 1 125 ? 23.312 30.345 -40.878 1.00 22.40 107 SER C O 1
ATOM 5215 N N . HIS C 1 126 ? 23.235 32.543 -40.469 1.00 20.95 108 HIS C N 1
ATOM 5216 C CA . HIS C 1 126 ? 21.997 32.624 -41.241 1.00 20.56 108 HIS C CA 1
ATOM 5217 C C . HIS C 1 126 ? 21.887 33.831 -42.191 1.00 20.63 108 HIS C C 1
ATOM 5218 O O . HIS C 1 126 ? 20.797 34.064 -42.753 1.00 19.50 108 HIS C O 1
ATOM 5225 N N . GLY C 1 127 ? 22.963 34.609 -42.348 1.00 19.57 109 GLY C N 1
ATOM 5226 C CA . GLY C 1 127 ? 22.867 35.779 -43.214 1.00 20.90 109 GLY C CA 1
ATOM 5227 C C . GLY C 1 127 ? 21.915 36.854 -42.638 1.00 20.91 109 GLY C C 1
ATOM 5228 O O . GLY C 1 127 ? 21.546 36.825 -41.441 1.00 20.61 109 GLY C O 1
ATOM 5229 N N . MET C 1 128 ? 21.500 37.785 -43.486 1.00 18.48 110 MET C N 1
ATOM 5230 C CA . MET C 1 128 ? 20.682 38.931 -43.056 1.00 20.69 110 MET C CA 1
ATOM 5231 C C . MET C 1 128 ? 19.298 38.868 -43.691 1.00 20.32 110 MET C C 1
ATOM 5232 O O . MET C 1 128 ? 19.200 38.833 -44.914 1.00 19.10 110 MET C O 1
ATOM 5237 N N . GLY C 1 129 ? 18.239 38.881 -42.863 1.00 19.72 111 GLY C N 1
ATOM 5238 C CA . GLY C 1 129 ? 16.895 39.145 -43.366 1.00 17.84 111 GLY C CA 1
ATOM 5239 C C . GLY C 1 129 ? 16.033 37.910 -43.169 1.00 18.79 111 GLY C C 1
ATOM 5240 O O . GLY C 1 129 ? 16.570 36.816 -43.068 1.00 18.46 111 GLY C O 1
ATOM 5241 N N . ILE C 1 130 ? 14.715 38.113 -43.047 1.00 17.33 112 ILE C N 1
ATOM 5242 C CA . ILE C 1 130 ? 13.708 37.033 -42.981 1.00 18.73 112 ILE C CA 1
ATOM 5243 C C . ILE C 1 130 ? 13.927 35.872 -43.996 1.00 17.87 112 ILE C C 1
ATOM 5244 O O . ILE C 1 130 ? 13.931 34.686 -43.607 1.00 17.19 112 ILE C O 1
ATOM 5249 N N . PRO C 1 131 ? 14.070 36.190 -45.311 1.00 17.56 113 PRO C N 1
ATOM 5250 C CA . PRO C 1 131 ? 14.223 35.081 -46.238 1.00 17.92 113 PRO C CA 1
ATOM 5251 C C . PRO C 1 131 ? 15.448 34.217 -45.960 1.00 17.03 113 PRO C C 1
ATOM 5252 O O . PRO C 1 131 ? 15.365 33.023 -46.136 1.00 18.07 113 PRO C O 1
ATOM 5256 N N . SER C 1 132 ? 16.575 34.844 -45.618 1.00 17.12 114 SER C N 1
ATOM 5257 C CA . SER C 1 132 ? 17.856 34.138 -45.418 1.00 17.66 114 SER C CA 1
ATOM 5258 C C . SER C 1 132 ? 17.773 33.227 -44.208 1.00 17.57 114 SER C C 1
ATOM 5259 O O . SER C 1 132 ? 18.154 32.043 -44.276 1.00 18.52 114 SER C O 1
ATOM 5262 N N . ILE C 1 133 ? 17.263 33.732 -43.093 1.00 17.81 115 ILE C N 1
ATOM 5263 C CA . ILE C 1 133 ? 17.082 32.860 -41.950 1.00 18.41 115 ILE C CA 1
ATOM 5264 C C . ILE C 1 133 ? 15.988 31.792 -42.181 1.00 18.95 115 ILE C C 1
ATOM 5265 O O . ILE C 1 133 ? 16.099 30.684 -41.667 1.00 19.61 115 ILE C O 1
ATOM 5270 N N . SER C 1 134 ? 14.925 32.132 -42.891 1.00 18.59 116 SER C N 1
ATOM 5271 C CA . SER C 1 134 ? 13.836 31.168 -43.159 1.00 19.94 116 SER C CA 1
ATOM 5272 C C . SER C 1 134 ? 14.372 29.914 -43.879 1.00 19.62 116 SER C C 1
ATOM 5273 O O . SER C 1 134 ? 14.002 28.783 -43.532 1.00 19.07 116 SER C O 1
ATOM 5276 N N . ILE C 1 135 ? 15.218 30.113 -44.898 1.00 19.16 117 ILE C N 1
ATOM 5277 C CA . ILE C 1 135 ? 15.783 28.963 -45.606 1.00 20.33 117 ILE C CA 1
ATOM 5278 C C . ILE C 1 135 ? 16.583 28.092 -44.670 1.00 20.30 117 ILE C C 1
ATOM 5279 O O . ILE C 1 135 ? 16.432 26.876 -44.682 1.00 20.42 117 ILE C O 1
ATOM 5284 N N . MET C 1 136 ? 17.458 28.710 -43.879 1.00 21.75 118 MET C N 1
ATOM 5285 C CA . MET C 1 136 ? 18.299 27.970 -42.945 1.00 22.39 118 MET C CA 1
ATOM 5286 C C . MET C 1 136 ? 17.384 27.204 -41.957 1.00 22.55 118 MET C C 1
ATOM 5287 O O . MET C 1 136 ? 17.581 26.020 -41.675 1.00 22.11 118 MET C O 1
ATOM 5292 N N . LEU C 1 137 ? 16.357 27.864 -41.445 1.00 21.38 119 LEU C N 1
ATOM 5293 C CA . LEU C 1 137 ? 15.481 27.203 -40.471 1.00 22.29 119 LEU C CA 1
ATOM 5294 C C . LEU C 1 137 ? 14.680 26.012 -41.051 1.00 21.77 119 LEU C C 1
ATOM 5295 O O . LEU C 1 137 ? 14.492 24.988 -40.381 1.00 22.44 119 LEU C O 1
ATOM 5300 N N . HIS C 1 138 ? 14.180 26.123 -42.276 1.00 21.63 120 HIS C N 1
ATOM 5301 C CA . HIS C 1 138 ? 13.483 24.964 -42.853 1.00 21.73 120 HIS C CA 1
ATOM 5302 C C . HIS C 1 138 ? 14.453 23.788 -42.917 1.00 22.74 120 HIS C C 1
ATOM 5303 O O . HIS C 1 138 ? 14.096 22.646 -42.610 1.00 22.80 120 HIS C O 1
ATOM 5310 N N . GLU C 1 139 ? 15.687 24.058 -43.335 1.00 21.68 121 GLU C N 1
ATOM 5311 C CA . GLU C 1 139 ? 16.649 22.966 -43.497 1.00 23.41 121 GLU C CA 1
ATOM 5312 C C . GLU C 1 139 ? 17.215 22.471 -42.172 1.00 23.87 121 GLU C C 1
ATOM 5313 O O . GLU C 1 139 ? 17.427 21.256 -41.996 1.00 22.52 121 GLU C O 1
ATOM 5319 N N . LEU C 1 140 ? 17.462 23.400 -41.243 1.00 23.50 122 LEU C N 1
ATOM 5320 C CA . LEU C 1 140 ? 17.937 23.023 -39.904 1.00 24.04 122 LEU C CA 1
ATOM 5321 C C . LEU C 1 140 ? 16.918 22.142 -39.181 1.00 24.52 122 LEU C C 1
ATOM 5322 O O . LEU C 1 140 ? 17.285 21.108 -38.619 1.00 26.18 122 LEU C O 1
ATOM 5327 N N . ILE C 1 141 ? 15.647 22.534 -39.173 1.00 23.96 123 ILE C N 1
ATOM 5328 C CA . ILE C 1 141 ? 14.603 21.752 -38.495 1.00 25.05 123 ILE C CA 1
ATOM 5329 C C . ILE C 1 141 ? 14.449 20.334 -39.080 1.00 26.01 123 ILE C C 1
ATOM 5330 O O . ILE C 1 141 ? 14.279 19.358 -38.345 1.00 25.48 123 ILE C O 1
ATOM 5335 N N . LYS C 1 142 ? 14.544 20.212 -40.400 1.00 26.47 124 LYS C N 1
ATOM 5336 C CA . LYS C 1 142 ? 14.547 18.881 -41.017 1.00 26.76 124 LYS C CA 1
ATOM 5337 C C . LYS C 1 142 ? 15.756 18.058 -40.616 1.00 26.79 124 LYS C C 1
ATOM 5338 O O . LYS C 1 142 ? 15.594 16.870 -40.364 1.00 27.54 124 LYS C O 1
ATOM 5344 N N . LEU C 1 143 ? 16.943 18.670 -40.538 1.00 27.01 125 LEU C N 1
ATOM 5345 C CA . LEU C 1 143 ? 18.154 17.984 -40.087 1.00 27.66 125 LEU C CA 1
ATOM 5346 C C . LEU C 1 143 ? 17.980 17.440 -38.638 1.00 28.85 125 LEU C C 1
ATOM 5347 O O . LEU C 1 143 ? 18.378 16.305 -38.322 1.00 27.42 125 LEU C O 1
ATOM 5352 N N . LEU C 1 144 ? 17.396 18.268 -37.777 1.00 28.54 126 LEU C N 1
ATOM 5353 C CA . LEU C 1 144 ? 17.087 17.855 -36.402 1.00 29.58 126 LEU C CA 1
ATOM 5354 C C . LEU C 1 144 ? 16.010 16.761 -36.332 1.00 29.80 126 LEU C C 1
ATOM 5355 O O . LEU C 1 144 ? 16.136 15.824 -35.524 1.00 31.59 126 LEU C O 1
ATOM 5360 N N . TYR C 1 145 ? 14.972 16.867 -37.153 1.00 31.00 127 TYR C N 1
ATOM 5361 C CA . TYR C 1 145 ? 13.952 15.828 -37.229 1.00 32.74 127 TYR C CA 1
ATOM 5362 C C . TYR C 1 145 ? 14.471 14.500 -37.818 1.00 33.46 127 TYR C C 1
ATOM 5363 O O . TYR C 1 145 ? 14.055 13.427 -37.381 1.00 33.57 127 TYR C O 1
ATOM 5372 N N . TYR C 1 146 ? 15.350 14.568 -38.813 1.00 32.87 128 TYR C N 1
ATOM 5373 C CA . TYR C 1 146 ? 16.010 13.357 -39.339 1.00 33.56 128 TYR C CA 1
ATOM 5374 C C . TYR C 1 146 ? 16.974 12.752 -38.333 1.00 32.98 128 TYR C C 1
ATOM 5375 O O . TYR C 1 146 ? 17.120 11.548 -38.295 1.00 34.56 128 TYR C O 1
ATOM 5384 N N . ALA C 1 147 ? 17.641 13.575 -37.532 1.00 32.42 129 ALA C N 1
ATOM 5385 C CA . ALA C 1 147 ? 18.521 13.080 -36.501 1.00 33.59 129 ALA C CA 1
ATOM 5386 C C . ALA C 1 147 ? 17.771 12.549 -35.260 1.00 34.12 129 ALA C C 1
ATOM 5387 O O . ALA C 1 147 ? 18.418 12.077 -34.318 1.00 34.77 129 ALA C O 1
ATOM 5389 N N . ARG C 1 148 ? 16.441 12.630 -35.300 1.00 35.25 130 ARG C N 1
ATOM 5390 C CA . ARG C 1 148 ? 15.534 12.264 -34.189 1.00 37.35 130 ARG C CA 1
ATOM 5391 C C . ARG C 1 148 ? 15.853 13.011 -32.898 1.00 37.54 130 ARG C C 1
ATOM 5392 O O . ARG C 1 148 ? 15.870 12.416 -31.802 1.00 37.38 130 ARG C O 1
ATOM 5400 N N . CYS C 1 149 ? 16.124 14.312 -33.024 1.00 36.29 131 CYS C N 1
ATOM 5401 C CA . CYS C 1 149 ? 16.484 15.114 -31.873 1.00 35.98 131 CYS C CA 1
ATOM 5402 C C . CYS C 1 149 ? 15.221 15.451 -31.057 1.00 35.76 131 CYS C C 1
ATOM 5403 O O . CYS C 1 149 ? 14.094 15.516 -31.587 1.00 36.15 131 CYS C O 1
ATOM 5406 N N . SER C 1 150 ? 15.421 15.703 -29.771 1.00 36.35 132 SER C N 1
ATOM 5407 C CA . SER C 1 150 ? 14.330 16.063 -28.869 1.00 35.46 132 SER C CA 1
ATOM 5408 C C . SER C 1 150 ? 14.877 16.966 -27.767 1.00 34.52 132 SER C C 1
ATOM 5409 O O . SER C 1 150 ? 16.069 16.952 -27.472 1.00 34.12 132 SER C O 1
ATOM 5412 N N . ASN C 1 151 ? 13.998 17.748 -27.150 1.00 34.06 133 ASN C N 1
ATOM 5413 C CA . ASN C 1 151 ? 14.441 18.722 -26.140 1.00 33.76 133 ASN C CA 1
ATOM 5414 C C . ASN C 1 151 ? 15.513 19.681 -26.670 1.00 31.72 133 ASN C C 1
ATOM 5415 O O . ASN C 1 151 ? 16.510 19.961 -26.018 1.00 30.44 133 ASN C O 1
ATOM 5420 N N . VAL C 1 152 ? 15.292 20.193 -27.874 1.00 30.60 134 VAL C N 1
ATOM 5421 C CA . VAL C 1 152 ? 16.242 21.126 -28.451 1.00 28.87 134 VAL C CA 1
ATOM 5422 C C . VAL C 1 152 ? 15.889 22.572 -28.103 1.00 28.36 134 VAL C C 1
ATOM 5423 O O . VAL C 1 152 ? 14.757 22.991 -28.295 1.00 29.35 134 VAL C O 1
ATOM 5427 N N . THR C 1 153 ? 16.893 23.292 -27.606 1.00 26.65 135 THR C N 1
ATOM 5428 C CA . THR C 1 153 ? 16.838 24.701 -27.333 1.00 27.25 135 THR C CA 1
ATOM 5429 C C . THR C 1 153 ? 17.607 25.422 -28.442 1.00 26.11 135 THR C C 1
ATOM 5430 O O . THR C 1 153 ? 18.747 25.078 -28.757 1.00 26.61 135 THR C O 1
ATOM 5434 N N . ILE C 1 154 ? 16.976 26.420 -29.013 1.00 25.12 136 ILE C N 1
ATOM 5435 C CA . ILE C 1 154 ? 17.613 27.209 -30.108 1.00 23.70 136 ILE C CA 1
ATOM 5436 C C . ILE C 1 154 ? 17.611 28.678 -29.731 1.00 23.72 136 ILE C C 1
ATOM 5437 O O . ILE C 1 154 ? 16.577 29.233 -29.341 1.00 22.52 136 ILE C O 1
ATOM 5442 N N . ILE C 1 155 ? 18.762 29.324 -29.841 1.00 21.76 137 ILE C N 1
ATOM 5443 C CA . ILE C 1 155 ? 18.868 30.688 -29.463 1.00 21.84 137 ILE C CA 1
ATOM 5444 C C . ILE C 1 155 ? 19.503 31.475 -30.610 1.00 21.07 137 ILE C C 1
ATOM 5445 O O . ILE C 1 155 ? 20.571 31.107 -31.105 1.00 20.77 137 ILE C O 1
ATOM 5450 N N . ARG C 1 156 ? 18.824 32.519 -31.062 1.00 18.76 138 ARG C N 1
ATOM 5451 C CA . ARG C 1 156 ? 19.474 33.516 -31.920 1.00 20.23 138 ARG C CA 1
ATOM 5452 C C . ARG C 1 156 ? 20.326 34.549 -31.146 1.00 20.72 138 ARG C C 1
ATOM 5453 O O . ARG C 1 156 ? 19.852 35.193 -30.180 1.00 20.78 138 ARG C O 1
ATOM 5461 N N . ILE C 1 157 ? 21.588 34.716 -31.547 1.00 19.80 139 ILE C N 1
ATOM 5462 C CA . ILE C 1 157 ? 22.384 35.828 -31.088 1.00 20.98 139 ILE C CA 1
ATOM 5463 C C . ILE C 1 157 ? 22.573 36.792 -32.253 1.00 22.30 139 ILE C C 1
ATOM 5464 O O . ILE C 1 157 ? 22.796 36.381 -33.393 1.00 21.76 139 ILE C O 1
ATOM 5469 N N . GLY C 1 158 ? 22.386 38.061 -31.977 1.00 22.74 140 GLY C N 1
ATOM 5470 C CA . GLY C 1 158 ? 22.609 39.087 -33.004 1.00 23.69 140 GLY C CA 1
ATOM 5471 C C . GLY C 1 158 ? 22.879 40.478 -32.476 1.00 22.04 140 GLY C C 1
ATOM 5472 O O . GLY C 1 158 ? 23.234 40.678 -31.306 1.00 21.70 140 GLY C O 1
ATOM 5473 N N . THR C 1 159 ? 22.749 41.457 -33.386 1.00 20.76 141 THR C N 1
ATOM 5474 C CA . THR C 1 159 ? 23.044 42.835 -33.099 1.00 19.66 141 THR C CA 1
ATOM 5475 C C . THR C 1 159 ? 21.744 43.554 -33.436 1.00 19.27 141 THR C C 1
ATOM 5476 O O . THR C 1 159 ? 20.869 43.002 -34.110 1.00 18.76 141 THR C O 1
ATOM 5480 N N . SER C 1 160 ? 21.604 44.750 -32.911 1.00 19.68 142 SER C N 1
ATOM 5481 C CA . SER C 1 160 ? 20.338 45.442 -33.099 1.00 18.11 142 SER C CA 1
ATOM 5482 C C . SER C 1 160 ? 20.507 46.925 -32.881 1.00 17.83 142 SER C C 1
ATOM 5483 O O . SER C 1 160 ? 21.528 47.391 -32.355 1.00 19.29 142 SER C O 1
ATOM 5486 N N . GLY C 1 161 ? 19.472 47.686 -33.255 1.00 16.20 143 GLY C N 1
ATOM 5487 C CA . GLY C 1 161 ? 19.429 49.107 -32.965 1.00 18.09 143 GLY C CA 1
ATOM 5488 C C . GLY C 1 161 ? 18.618 49.228 -31.680 1.00 18.22 143 GLY C C 1
ATOM 5489 O O . GLY C 1 161 ? 17.541 48.647 -31.594 1.00 19.13 143 GLY C O 1
ATOM 5490 N N . GLY C 1 162 ? 19.120 49.960 -30.683 1.00 18.96 144 GLY C N 1
ATOM 5491 C CA . GLY C 1 162 ? 18.341 50.035 -29.411 1.00 17.98 144 GLY C CA 1
ATOM 5492 C C . GLY C 1 162 ? 17.416 51.234 -29.508 1.00 19.20 144 GLY C C 1
ATOM 5493 O O . GLY C 1 162 ? 17.635 52.118 -30.331 1.00 18.96 144 GLY C O 1
ATOM 5494 N N . ILE C 1 163 ? 16.337 51.227 -28.728 1.00 19.87 145 ILE C N 1
ATOM 5495 C CA . ILE C 1 163 ? 15.514 52.436 -28.593 1.00 20.02 145 ILE C CA 1
ATOM 5496 C C . ILE C 1 163 ? 15.458 52.787 -27.088 1.00 20.55 145 ILE C C 1
ATOM 5497 O O . ILE C 1 163 ? 14.897 52.019 -26.282 1.00 20.10 145 ILE C O 1
ATOM 5502 N N . GLY C 1 164 ? 16.026 53.927 -26.711 1.00 20.06 146 GLY C N 1
ATOM 5503 C CA . GLY C 1 164 ? 15.954 54.310 -25.287 1.00 21.74 146 GLY C CA 1
ATOM 5504 C C . GLY C 1 164 ? 16.852 53.526 -24.359 1.00 22.85 146 GLY C C 1
ATOM 5505 O O . GLY C 1 164 ? 16.650 53.553 -23.152 1.00 22.64 146 GLY C O 1
ATOM 5506 N N . LEU C 1 165 ? 17.818 52.794 -24.913 1.00 22.01 147 LEU C N 1
ATOM 5507 C CA . LEU C 1 165 ? 18.822 52.040 -24.126 1.00 23.29 147 LEU C CA 1
ATOM 5508 C C . LEU C 1 165 ? 20.217 52.576 -24.450 1.00 23.54 147 LEU C C 1
ATOM 5509 O O . LEU C 1 165 ? 20.432 53.086 -25.550 1.00 22.95 147 LEU C O 1
ATOM 5514 N N . GLU C 1 166 ? 21.153 52.437 -23.520 1.00 23.55 148 GLU C N 1
ATOM 5515 C CA . GLU C 1 166 ? 22.544 52.826 -23.816 1.00 26.73 148 GLU C CA 1
ATOM 5516 C C . GLU C 1 166 ? 23.194 51.783 -24.781 1.00 24.10 148 GLU C C 1
ATOM 5517 O O . GLU C 1 166 ? 22.854 50.592 -24.732 1.00 21.80 148 GLU C O 1
ATOM 5523 N N . PRO C 1 167 ? 24.105 52.244 -25.657 1.00 23.85 149 PRO C N 1
ATOM 5524 C CA . PRO C 1 167 ? 24.806 51.324 -26.563 1.00 23.51 149 PRO C CA 1
ATOM 5525 C C . PRO C 1 167 ? 25.450 50.193 -25.752 1.00 22.64 149 PRO C C 1
ATOM 5526 O O . PRO C 1 167 ? 25.954 50.453 -24.635 1.00 23.91 149 PRO C O 1
ATOM 5530 N N . GLY C 1 168 ? 25.369 48.967 -26.253 1.00 22.12 150 GLY C N 1
ATOM 5531 C CA . GLY C 1 168 ? 25.983 47.797 -25.621 1.00 22.71 150 GLY C CA 1
ATOM 5532 C C . GLY C 1 168 ? 25.075 47.090 -24.633 1.00 22.36 150 GLY C C 1
ATOM 5533 O O . GLY C 1 168 ? 25.451 46.067 -24.064 1.00 22.01 150 GLY C O 1
ATOM 5534 N N . THR C 1 169 ? 23.862 47.618 -24.444 1.00 21.69 151 THR C N 1
ATOM 5535 C CA . THR C 1 169 ? 22.837 46.878 -23.664 1.00 21.94 151 THR C CA 1
ATOM 5536 C C . THR C 1 169 ? 22.443 45.574 -24.341 1.00 22.56 151 THR C C 1
ATOM 5537 O O . THR C 1 169 ? 22.237 45.504 -25.576 1.00 22.29 151 THR C O 1
ATOM 5541 N N . VAL C 1 170 ? 22.305 44.512 -23.544 1.00 21.63 152 VAL C N 1
ATOM 5542 C CA . VAL C 1 170 ? 21.820 43.279 -24.073 1.00 21.12 152 VAL C CA 1
ATOM 5543 C C . VAL C 1 170 ? 20.300 43.151 -23.803 1.00 21.30 152 VAL C C 1
ATOM 5544 O O . VAL C 1 170 ? 19.825 43.386 -22.672 1.00 21.22 152 VAL C O 1
ATOM 5548 N N . VAL C 1 171 ? 19.544 42.846 -24.864 1.00 19.92 153 VAL C N 1
ATOM 5549 C CA . VAL C 1 171 ? 18.082 42.667 -24.790 1.00 20.80 153 VAL C CA 1
ATOM 5550 C C . VAL C 1 171 ? 17.742 41.231 -24.996 1.00 20.71 153 VAL C C 1
ATOM 5551 O O . VAL C 1 171 ? 18.136 40.636 -26.011 1.00 22.76 153 VAL C O 1
ATOM 5555 N N . ILE C 1 172 ? 17.041 40.647 -24.026 1.00 20.34 154 ILE C N 1
ATOM 5556 C CA . ILE C 1 172 ? 16.432 39.319 -24.201 1.00 21.05 154 ILE C CA 1
ATOM 5557 C C . ILE C 1 172 ? 14.999 39.570 -24.667 1.00 20.65 154 ILE C C 1
ATOM 5558 O O . ILE C 1 172 ? 14.227 40.245 -23.988 1.00 21.56 154 ILE C O 1
ATOM 5563 N N . THR C 1 173 ? 14.636 39.039 -25.834 1.00 20.85 155 THR C N 1
ATOM 5564 C CA . THR C 1 173 ? 13.364 39.358 -26.462 1.00 20.61 155 THR C CA 1
ATOM 5565 C C . THR C 1 173 ? 12.231 38.649 -25.737 1.00 21.62 155 THR C C 1
ATOM 5566 O O . THR C 1 173 ? 12.270 37.437 -25.548 1.00 20.67 155 THR C O 1
ATOM 5570 N N . GLU C 1 174 ? 11.230 39.424 -25.306 1.00 23.54 156 GLU C N 1
ATOM 5571 C CA . GLU C 1 174 ? 10.001 38.851 -24.722 1.00 26.05 156 GLU C CA 1
ATOM 5572 C C . GLU C 1 174 ? 9.088 38.460 -25.887 1.00 24.90 156 GLU C C 1
ATOM 5573 O O . GLU C 1 174 ? 8.690 37.278 -26.013 1.00 27.31 156 GLU C O 1
ATOM 5579 N N . GLN C 1 175 ? 8.729 39.439 -26.722 1.00 24.26 157 GLN C N 1
ATOM 5580 C CA . GLN C 1 175 ? 7.958 39.189 -27.956 1.00 23.26 157 GLN C CA 1
ATOM 5581 C C . GLN C 1 175 ? 8.679 39.774 -29.157 1.00 21.67 157 GLN C C 1
ATOM 5582 O O . GLN C 1 175 ? 9.236 40.879 -29.090 1.00 20.32 157 GLN C O 1
ATOM 5588 N N . ALA C 1 176 ? 8.683 39.023 -30.258 1.00 21.51 158 ALA C N 1
ATOM 5589 C CA . ALA C 1 176 ? 9.174 39.533 -31.525 1.00 22.04 158 ALA C CA 1
ATOM 5590 C C . ALA C 1 176 ? 7.952 40.147 -32.184 1.00 22.09 158 ALA C C 1
ATOM 5591 O O . ALA C 1 176 ? 6.941 39.457 -32.368 1.00 25.13 158 ALA C O 1
ATOM 5593 N N . VAL C 1 177 ? 8.063 41.422 -32.571 1.00 22.15 159 VAL C N 1
ATOM 5594 C CA . VAL C 1 177 ? 6.908 42.166 -33.069 1.00 22.33 159 VAL C CA 1
ATOM 5595 C C . VAL C 1 177 ? 7.107 42.754 -34.456 1.00 23.17 159 VAL C C 1
ATOM 5596 O O . VAL C 1 177 ? 8.247 42.925 -34.957 1.00 22.93 159 VAL C O 1
ATOM 5600 N N . ASP C 1 178 ? 5.983 43.012 -35.108 1.00 23.86 160 ASP C N 1
ATOM 5601 C CA . ASP C 1 178 ? 6.030 43.603 -36.425 1.00 25.38 160 ASP C CA 1
ATOM 5602 C C . ASP C 1 178 ? 6.083 45.157 -36.341 1.00 26.26 160 ASP C C 1
ATOM 5603 O O . ASP C 1 178 ? 6.299 45.746 -35.256 1.00 24.67 160 ASP C O 1
ATOM 5608 N N . THR C 1 179 ? 5.845 45.808 -37.472 1.00 26.71 161 THR C N 1
ATOM 5609 C CA . THR C 1 179 ? 5.986 47.276 -37.573 1.00 28.80 161 THR C CA 1
ATOM 5610 C C . THR C 1 179 ? 4.774 48.035 -37.062 1.00 29.78 161 THR C C 1
ATOM 5611 O O . THR C 1 179 ? 4.798 49.262 -37.008 1.00 29.27 161 THR C O 1
ATOM 5615 N N . CYS C 1 180 ? 3.759 47.266 -36.664 1.00 30.33 162 CYS C N 1
ATOM 5616 C CA . CYS C 1 180 ? 2.602 47.725 -35.902 1.00 32.62 162 CYS C CA 1
ATOM 5617 C C . CYS C 1 180 ? 2.773 47.436 -34.424 1.00 31.10 162 CYS C C 1
ATOM 5618 O O . CYS C 1 180 ? 1.893 47.758 -33.636 1.00 30.67 162 CYS C O 1
ATOM 5621 N N . PHE C 1 181 ? 3.885 46.778 -34.077 1.00 29.35 163 PHE C N 1
ATOM 5622 C CA . PHE C 1 181 ? 4.257 46.443 -32.706 1.00 28.15 163 PHE C CA 1
ATOM 5623 C C . PHE C 1 181 ? 3.411 45.308 -32.158 1.00 28.20 163 PHE C C 1
ATOM 5624 O O . PHE C 1 181 ? 3.298 45.174 -30.949 1.00 27.54 163 PHE C O 1
ATOM 5632 N N . LYS C 1 182 ? 2.848 44.479 -33.051 1.00 27.97 164 LYS C N 1
ATOM 5633 C CA . LYS C 1 182 ? 2.072 43.275 -32.652 1.00 29.10 164 LYS C CA 1
ATOM 5634 C C . LYS C 1 182 ? 2.887 41.986 -32.791 1.00 28.72 164 LYS C C 1
ATOM 5635 O O . LYS C 1 182 ? 3.690 41.865 -33.731 1.00 27.26 164 LYS C O 1
ATOM 5641 N N . ALA C 1 183 ? 2.665 41.024 -31.884 1.00 28.88 165 ALA C N 1
ATOM 5642 C CA . ALA C 1 183 ? 3.399 39.738 -31.910 1.00 28.94 165 ALA C CA 1
ATOM 5643 C C . ALA C 1 183 ? 2.883 38.779 -32.978 1.00 30.05 165 ALA C C 1
ATOM 5644 O O . ALA C 1 183 ? 2.302 37.723 -32.680 1.00 28.63 165 ALA C O 1
ATOM 5646 N N . GLU C 1 184 ? 3.126 39.167 -34.226 1.00 31.49 166 GLU C N 1
ATOM 5647 C CA . GLU C 1 184 ? 2.641 38.457 -35.407 1.00 33.37 166 GLU C CA 1
ATOM 5648 C C . GLU C 1 184 ? 3.635 38.483 -36.578 1.00 33.25 166 GLU C C 1
ATOM 5649 O O . GLU C 1 184 ? 4.332 39.478 -36.789 1.00 32.59 166 GLU C O 1
ATOM 5655 N N . PHE C 1 185 ? 3.666 37.376 -37.325 1.00 33.63 167 PHE C N 1
ATOM 5656 C CA . PHE C 1 185 ? 4.463 37.235 -38.539 1.00 33.87 167 PHE C CA 1
ATOM 5657 C C . PHE C 1 185 ? 3.517 36.935 -39.724 1.00 34.21 167 PHE C C 1
ATOM 5658 O O . PHE C 1 185 ? 2.821 35.927 -39.705 1.00 34.36 167 PHE C O 1
ATOM 5666 N N . GLU C 1 186 ? 3.510 37.818 -40.722 1.00 34.33 168 GLU C N 1
ATOM 5667 C CA . GLU C 1 186 ? 2.700 37.677 -41.942 1.00 35.82 168 GLU C CA 1
ATOM 5668 C C . GLU C 1 186 ? 3.559 37.215 -43.129 1.00 34.57 168 GLU C C 1
ATOM 5669 O O . GLU C 1 186 ? 4.599 37.803 -43.420 1.00 32.81 168 GLU C O 1
ATOM 5675 N N . GLN C 1 187 ? 3.116 36.170 -43.811 1.00 34.24 169 GLN C N 1
ATOM 5676 C CA . GLN C 1 187 ? 3.740 35.814 -45.083 1.00 36.07 169 GLN C CA 1
ATOM 5677 C C . GLN C 1 187 ? 2.680 35.581 -46.155 1.00 34.86 169 GLN C C 1
ATOM 5678 O O . GLN C 1 187 ? 1.498 35.668 -45.876 1.00 34.34 169 GLN C O 1
ATOM 5684 N N . ILE C 1 188 ? 3.127 35.316 -47.378 1.00 34.10 170 ILE C N 1
ATOM 5685 C CA . ILE C 1 188 ? 2.239 35.064 -48.508 1.00 33.64 170 ILE C CA 1
ATOM 5686 C C . ILE C 1 188 ? 2.477 33.631 -48.932 1.00 33.39 170 ILE C C 1
ATOM 5687 O O . ILE C 1 188 ? 3.627 33.249 -49.200 1.00 32.24 170 ILE C O 1
ATOM 5692 N N . VAL C 1 189 ? 1.408 32.830 -48.953 1.00 32.35 171 VAL C N 1
ATOM 5693 C CA . VAL C 1 189 ? 1.482 31.410 -49.292 1.00 32.56 171 VAL C CA 1
ATOM 5694 C C . VAL C 1 189 ? 0.501 31.199 -50.456 1.00 33.30 171 VAL C C 1
ATOM 5695 O O . VAL C 1 189 ? -0.702 31.481 -50.327 1.00 32.29 171 VAL C O 1
ATOM 5699 N N . LEU C 1 190 ? 1.030 30.823 -51.622 1.00 32.92 172 LEU C N 1
ATOM 5700 C CA . LEU C 1 190 ? 0.224 30.709 -52.843 1.00 33.61 172 LEU C CA 1
ATOM 5701 C C . LEU C 1 190 ? -0.590 31.966 -53.162 1.00 34.39 172 LEU C C 1
ATOM 5702 O O . LEU C 1 190 ? -1.764 31.879 -53.566 1.00 34.98 172 LEU C O 1
ATOM 5707 N N . GLY C 1 191 ? 0.032 33.126 -52.992 1.00 34.21 173 GLY C N 1
ATOM 5708 C CA . GLY C 1 191 ? -0.600 34.397 -53.259 1.00 36.12 173 GLY C CA 1
ATOM 5709 C C . GLY C 1 191 ? -1.591 34.893 -52.204 1.00 37.82 173 GLY C C 1
ATOM 5710 O O . GLY C 1 191 ? -2.165 35.947 -52.393 1.00 38.86 173 GLY C O 1
ATOM 5711 N N . LYS C 1 192 ? -1.805 34.142 -51.119 1.00 39.12 174 LYS C N 1
ATOM 5712 C CA . LYS C 1 192 ? -2.704 34.573 -50.031 1.00 39.95 174 LYS C CA 1
ATOM 5713 C C . LYS C 1 192 ? -1.937 34.955 -48.750 1.00 39.27 174 LYS C C 1
ATOM 5714 O O . LYS C 1 192 ? -1.013 34.244 -48.334 1.00 38.54 174 LYS C O 1
ATOM 5720 N N . ARG C 1 193 ? -2.328 36.076 -48.141 1.00 39.60 175 ARG C N 1
ATOM 5721 C CA . ARG C 1 193 ? -1.734 36.529 -46.869 1.00 40.67 175 ARG C CA 1
ATOM 5722 C C . ARG C 1 193 ? -2.071 35.565 -45.734 1.00 40.24 175 ARG C C 1
ATOM 5723 O O . ARG C 1 193 ? -3.229 35.189 -45.559 1.00 39.69 175 ARG C O 1
ATOM 5731 N N . VAL C 1 194 ? -1.042 35.124 -45.006 1.00 39.97 176 VAL C N 1
ATOM 5732 C CA . VAL C 1 194 ? -1.179 34.173 -43.891 1.00 40.37 176 VAL C CA 1
ATOM 5733 C C . VAL C 1 194 ? -0.510 34.827 -42.678 1.00 40.44 176 VAL C C 1
ATOM 5734 O O . VAL C 1 194 ? 0.607 35.324 -42.798 1.00 40.23 176 VAL C O 1
ATOM 5738 N N . ILE C 1 195 ? -1.174 34.790 -41.519 1.00 40.51 177 ILE C N 1
ATOM 5739 C CA . ILE C 1 195 ? -0.617 35.354 -40.275 1.00 40.46 177 ILE C CA 1
ATOM 5740 C C . ILE C 1 195 ? -0.284 34.265 -39.263 1.00 41.03 177 ILE C C 1
ATOM 5741 O O . ILE C 1 195 ? -1.122 33.434 -38.942 1.00 40.88 177 ILE C O 1
ATOM 5746 N N . ARG C 1 196 ? 0.953 34.242 -38.780 1.00 41.77 178 ARG C N 1
ATOM 5747 C CA . ARG C 1 196 ? 1.317 33.348 -37.682 1.00 43.13 178 ARG C CA 1
ATOM 5748 C C . ARG C 1 196 ? 1.673 34.155 -36.443 1.00 42.72 178 ARG C C 1
ATOM 5749 O O . ARG C 1 196 ? 2.230 35.256 -36.534 1.00 42.24 178 ARG C O 1
ATOM 5757 N N . LYS C 1 197 ? 1.346 33.611 -35.276 1.00 42.88 179 LYS C N 1
ATOM 5758 C CA . LYS C 1 197 ? 1.735 34.268 -34.039 1.00 42.31 179 LYS C CA 1
ATOM 5759 C C . LYS C 1 197 ? 3.185 33.978 -33.692 1.00 41.28 179 LYS C C 1
ATOM 5760 O O . LYS C 1 197 ? 3.724 32.934 -34.066 1.00 40.79 179 LYS C O 1
ATOM 5766 N N . THR C 1 198 ? 3.842 34.933 -33.039 1.00 39.24 180 THR C N 1
ATOM 5767 C CA . THR C 1 198 ? 5.206 34.709 -32.619 1.00 38.73 180 THR C CA 1
ATOM 5768 C C . THR C 1 198 ? 5.207 34.339 -31.131 1.00 39.48 180 THR C C 1
ATOM 5769 O O . THR C 1 198 ? 4.563 35.005 -30.319 1.00 39.90 180 THR C O 1
ATOM 5773 N N . ASP C 1 199 ? 5.913 33.262 -30.792 1.00 39.57 181 ASP C N 1
ATOM 5774 C CA . ASP C 1 199 ? 6.041 32.826 -29.383 1.00 39.82 181 ASP C CA 1
ATOM 5775 C C . ASP C 1 199 ? 7.492 32.527 -29.070 1.00 37.28 181 ASP C C 1
ATOM 5776 O O . ASP C 1 199 ? 8.156 31.765 -29.789 1.00 39.37 181 ASP C O 1
ATOM 5781 N N . LEU C 1 200 ? 8.014 33.159 -28.029 1.00 34.75 182 LEU C N 1
ATOM 5782 C CA . LEU C 1 200 ? 9.348 32.794 -27.538 1.00 31.40 182 LEU C CA 1
ATOM 5783 C C . LEU C 1 200 ? 9.215 32.259 -26.123 1.00 30.31 182 LEU C C 1
ATOM 5784 O O . LEU C 1 200 ? 8.409 32.761 -25.362 1.00 30.14 182 LEU C O 1
ATOM 5789 N N . ASN C 1 201 ? 10.014 31.267 -25.762 1.00 28.49 183 ASN C N 1
ATOM 5790 C CA . ASN C 1 201 ? 9.766 30.542 -24.538 1.00 28.57 183 ASN C CA 1
ATOM 5791 C C . ASN C 1 201 ? 9.945 31.402 -23.276 1.00 27.98 183 ASN C C 1
ATOM 5792 O O . ASN C 1 201 ? 11.014 31.933 -23.037 1.00 26.20 183 ASN C O 1
ATOM 5797 N N . LYS C 1 202 ? 8.887 31.527 -22.472 1.00 28.58 184 LYS C N 1
ATOM 5798 C CA . LYS C 1 202 ? 8.943 32.355 -21.257 1.00 29.19 184 LYS C CA 1
ATOM 5799 C C . LYS C 1 202 ? 9.945 31.914 -20.204 1.00 29.06 184 LYS C C 1
ATOM 5800 O O . LYS C 1 202 ? 10.652 32.735 -19.623 1.00 28.01 184 LYS C O 1
ATOM 5806 N N . LYS C 1 203 ? 9.959 30.613 -19.930 1.00 28.89 185 LYS C N 1
ATOM 5807 C CA . LYS C 1 203 ? 10.923 30.030 -18.983 1.00 29.14 185 LYS C CA 1
ATOM 5808 C C . LYS C 1 203 ? 12.355 30.266 -19.438 1.00 26.77 185 LYS C C 1
ATOM 5809 O O . LYS C 1 203 ? 13.254 30.580 -18.633 1.00 24.65 185 LYS C O 1
ATOM 5815 N N . LEU C 1 204 ? 12.582 30.149 -20.745 1.00 25.76 186 LEU C N 1
ATOM 5816 C CA . LEU C 1 204 ? 13.940 30.371 -21.230 1.00 24.39 186 LEU C CA 1
ATOM 5817 C C . LEU C 1 204 ? 14.361 31.827 -21.048 1.00 23.52 186 LEU C C 1
ATOM 5818 O O . LEU C 1 204 ? 15.516 32.110 -20.764 1.00 23.26 186 LEU C O 1
ATOM 5823 N N . VAL C 1 205 ? 13.448 32.765 -21.244 1.00 23.94 187 VAL C N 1
ATOM 5824 C CA . VAL C 1 205 ? 13.771 34.179 -20.971 1.00 24.33 187 VAL C CA 1
ATOM 5825 C C . VAL C 1 205 ? 14.310 34.357 -19.535 1.00 24.31 187 VAL C C 1
ATOM 5826 O O . VAL C 1 205 ? 15.313 35.063 -19.295 1.00 24.77 187 VAL C O 1
ATOM 5830 N N . GLN C 1 206 ? 13.605 33.737 -18.596 1.00 25.12 188 GLN C N 1
ATOM 5831 C CA . GLN C 1 206 ? 13.959 33.842 -17.174 1.00 25.62 188 GLN C CA 1
ATOM 5832 C C . GLN C 1 206 ? 15.289 33.142 -16.841 1.00 25.23 188 GLN C C 1
ATOM 5833 O O . GLN C 1 206 ? 16.055 33.640 -16.004 1.00 25.29 188 GLN C O 1
ATOM 5839 N N . GLU C 1 207 ? 15.585 32.011 -17.488 1.00 24.30 189 GLU C N 1
ATOM 5840 C CA . GLU C 1 207 ? 16.891 31.323 -17.312 1.00 25.31 189 GLU C CA 1
ATOM 5841 C C . GLU C 1 207 ? 18.057 32.155 -17.840 1.00 23.66 189 GLU C C 1
ATOM 5842 O O . GLU C 1 207 ? 19.108 32.241 -17.190 1.00 22.87 189 GLU C O 1
ATOM 5848 N N . LEU C 1 208 ? 17.859 32.785 -19.017 1.00 22.12 190 LEU C N 1
ATOM 5849 C CA . LEU C 1 208 ? 18.851 33.716 -19.556 1.00 21.99 190 LEU C CA 1
ATOM 5850 C C . LEU C 1 208 ? 19.058 34.950 -18.690 1.00 22.53 190 LEU C C 1
ATOM 5851 O O . LEU C 1 208 ? 20.187 35.413 -18.471 1.00 22.67 190 LEU C O 1
ATOM 5856 N N . LEU C 1 209 ? 17.968 35.515 -18.200 1.00 23.40 191 LEU C N 1
ATOM 5857 C CA . LEU C 1 209 ? 18.060 36.607 -17.217 1.00 25.60 191 LEU C CA 1
ATOM 5858 C C . LEU C 1 209 ? 18.825 36.199 -15.922 1.00 25.32 191 LEU C C 1
ATOM 5859 O O . LEU C 1 209 ? 19.669 36.952 -15.418 1.00 24.08 191 LEU C O 1
ATOM 5864 N N . LEU C 1 210 ? 18.592 34.985 -15.430 1.00 26.10 192 LEU C N 1
ATOM 5865 C CA . LEU C 1 210 ? 19.290 34.473 -14.250 1.00 26.22 192 LEU C CA 1
ATOM 5866 C C . LEU C 1 210 ? 20.797 34.395 -14.506 1.00 26.48 192 LEU C C 1
ATOM 5867 O O . LEU C 1 210 ? 21.622 34.797 -13.674 1.00 24.19 192 LEU C O 1
ATOM 5872 N N . CYS C 1 211 ? 21.167 33.872 -15.677 1.00 24.70 193 CYS C N 1
ATOM 5873 C CA . CYS C 1 211 ? 22.548 33.912 -16.102 1.00 26.27 193 CYS C CA 1
ATOM 5874 C C . CYS C 1 211 ? 23.157 35.292 -16.194 1.00 24.77 193 CYS C C 1
ATOM 5875 O O . CYS C 1 211 ? 24.314 35.507 -15.779 1.00 26.06 193 CYS C O 1
ATOM 5878 N N . SER C 1 212 ? 22.412 36.243 -16.748 1.00 24.71 194 SER C N 1
ATOM 5879 C CA . SER C 1 212 ? 22.932 37.601 -16.892 1.00 25.16 194 SER C CA 1
ATOM 5880 C C . SER C 1 212 ? 23.174 38.263 -15.506 1.00 24.74 194 SER C C 1
ATOM 5881 O O . SER C 1 212 ? 24.162 38.961 -15.298 1.00 23.17 194 SER C O 1
ATOM 5884 N N . ALA C 1 213 ? 22.259 38.006 -14.570 1.00 24.80 195 ALA C N 1
ATOM 5885 C CA . ALA C 1 213 ? 22.368 38.568 -13.188 1.00 25.20 195 ALA C CA 1
ATOM 5886 C C . ALA C 1 213 ? 23.544 37.991 -12.425 1.00 25.78 195 ALA C C 1
ATOM 5887 O O . ALA C 1 213 ? 24.190 38.681 -11.661 1.00 28.41 195 ALA C O 1
ATOM 5889 N N . GLU C 1 214 ? 23.841 36.717 -12.646 1.00 27.70 196 GLU C N 1
ATOM 5890 C CA . GLU C 1 214 ? 25.018 36.096 -12.082 1.00 28.08 196 GLU C CA 1
ATOM 5891 C C . GLU C 1 214 ? 26.312 36.662 -12.693 1.00 27.63 196 GLU C C 1
ATOM 5892 O O . GLU C 1 214 ? 27.274 36.975 -11.973 1.00 26.85 196 GLU C O 1
ATOM 5898 N N . LEU C 1 215 ? 26.344 36.799 -14.017 1.00 25.83 197 LEU C N 1
ATOM 5899 C CA . LEU C 1 215 ? 27.524 37.378 -14.683 1.00 25.58 197 LEU C CA 1
ATOM 5900 C C . LEU C 1 215 ? 27.841 38.788 -14.252 1.00 25.78 197 LEU C C 1
ATOM 5901 O O . LEU C 1 215 ? 28.999 39.112 -13.941 1.00 25.29 197 LEU C O 1
ATOM 5906 N N . SER C 1 216 ? 26.802 39.639 -14.267 1.00 26.51 198 SER C N 1
ATOM 5907 C CA . SER C 1 216 ? 26.919 41.040 -13.955 1.00 26.91 198 SER C CA 1
ATOM 5908 C C . SER C 1 216 ? 28.044 41.742 -14.726 1.00 27.43 198 SER C C 1
ATOM 5909 O O . SER C 1 216 ? 28.816 42.565 -14.179 1.00 26.54 198 SER C O 1
ATOM 5912 N N . GLU C 1 217 ? 28.110 41.452 -16.027 1.00 27.77 199 GLU C N 1
ATOM 5913 C CA . GLU C 1 217 ? 29.145 42.037 -16.882 1.00 28.33 199 GLU C CA 1
ATOM 5914 C C . GLU C 1 217 ? 28.592 43.156 -17.791 1.00 28.18 199 GLU C C 1
ATOM 5915 O O . GLU C 1 217 ? 29.345 43.916 -18.392 1.00 28.84 199 GLU C O 1
ATOM 5921 N N . PHE C 1 218 ? 27.268 43.263 -17.894 1.00 26.56 200 PHE C N 1
ATOM 5922 C CA . PHE C 1 218 ? 26.656 44.261 -18.769 1.00 26.49 200 PHE C CA 1
ATOM 5923 C C . PHE C 1 218 ? 25.183 44.384 -18.421 1.00 25.48 200 PHE C C 1
ATOM 5924 O O . PHE C 1 218 ? 24.579 43.403 -18.016 1.00 24.97 200 PHE C O 1
ATOM 5932 N N . THR C 1 219 ? 24.627 45.561 -18.684 1.00 25.75 201 THR C N 1
ATOM 5933 C CA . THR C 1 219 ? 23.191 45.837 -18.502 1.00 26.55 201 THR C CA 1
ATOM 5934 C C . THR C 1 219 ? 22.398 44.895 -19.396 1.00 25.39 201 THR C C 1
ATOM 5935 O O . THR C 1 219 ? 22.646 44.830 -20.615 1.00 23.91 201 THR C O 1
ATOM 5939 N N . THR C 1 220 ? 21.434 44.200 -18.817 1.00 25.73 202 THR C N 1
ATOM 5940 C CA . THR C 1 220 ? 20.587 43.273 -19.573 1.00 25.14 202 THR C CA 1
ATOM 5941 C C . THR C 1 220 ? 19.143 43.644 -19.283 1.00 24.75 202 THR C C 1
ATOM 5942 O O . THR C 1 220 ? 18.769 43.815 -18.088 1.00 22.84 202 THR C O 1
ATOM 5946 N N . VAL C 1 221 ? 18.348 43.790 -20.351 1.00 23.07 203 VAL C N 1
ATOM 5947 C CA . VAL C 1 221 ? 16.911 44.117 -20.213 1.00 23.60 203 VAL C CA 1
ATOM 5948 C C . VAL C 1 221 ? 16.005 43.092 -20.918 1.00 22.95 203 VAL C C 1
ATOM 5949 O O . VAL C 1 221 ? 16.434 42.381 -21.806 1.00 22.57 203 VAL C O 1
ATOM 5953 N N . VAL C 1 222 ? 14.755 42.991 -20.490 1.00 22.01 204 VAL C N 1
ATOM 5954 C CA . VAL C 1 222 ? 13.735 42.205 -21.189 1.00 23.05 204 VAL C CA 1
ATOM 5955 C C . VAL C 1 222 ? 12.764 43.168 -21.885 1.00 23.64 204 VAL C C 1
ATOM 5956 O O . VAL C 1 222 ? 12.214 44.076 -21.250 1.00 23.13 204 VAL C O 1
ATOM 5960 N N . GLY C 1 223 ? 12.554 43.015 -23.191 1.00 22.50 205 GLY C N 1
ATOM 5961 C CA . GLY C 1 223 ? 11.596 43.877 -23.871 1.00 22.52 205 GLY C CA 1
ATOM 5962 C C . GLY C 1 223 ? 11.212 43.339 -25.233 1.00 21.03 205 GLY C C 1
ATOM 5963 O O . GLY C 1 223 ? 11.655 42.305 -25.616 1.00 20.34 205 GLY C O 1
ATOM 5964 N N . ASN C 1 224 ? 10.398 44.060 -25.977 1.00 20.23 206 ASN C N 1
ATOM 5965 C CA . ASN C 1 224 ? 10.017 43.536 -27.275 1.00 21.24 206 ASN C CA 1
ATOM 5966 C C . ASN C 1 224 ? 11.006 43.950 -28.352 1.00 21.29 206 ASN C C 1
ATOM 5967 O O . ASN C 1 224 ? 11.667 44.978 -28.242 1.00 20.09 206 ASN C O 1
ATOM 5972 N N . THR C 1 225 ? 11.062 43.139 -29.411 1.00 21.84 207 THR C N 1
ATOM 5973 C CA . THR C 1 225 ? 12.009 43.377 -30.500 1.00 22.23 207 THR C CA 1
ATOM 5974 C C . THR C 1 225 ? 11.230 43.534 -31.777 1.00 21.90 207 THR C C 1
ATOM 5975 O O . THR C 1 225 ? 10.472 42.629 -32.166 1.00 21.90 207 THR C O 1
ATOM 5979 N N . MET C 1 226 ? 11.342 44.710 -32.395 1.00 21.79 208 MET C N 1
ATOM 5980 C CA . MET C 1 226 ? 10.661 44.908 -33.679 1.00 23.96 208 MET C CA 1
ATOM 5981 C C . MET C 1 226 ? 11.529 44.362 -34.806 1.00 22.89 208 MET C C 1
ATOM 5982 O O . MET C 1 226 ? 12.705 44.724 -34.916 1.00 23.43 208 MET C O 1
ATOM 5987 N N . CYS C 1 227 ? 10.937 43.518 -35.646 1.00 23.85 209 CYS C N 1
ATOM 5988 C CA . CYS C 1 227 ? 11.634 42.902 -36.750 1.00 25.08 209 CYS C CA 1
ATOM 5989 C C . CYS C 1 227 ? 11.156 43.529 -38.049 1.00 24.55 209 CYS C C 1
ATOM 5990 O O . CYS C 1 227 ? 9.942 43.573 -38.314 1.00 24.58 209 CYS C O 1
ATOM 5993 N N . THR C 1 228 ? 12.092 44.030 -38.841 1.00 24.22 210 THR C N 1
ATOM 5994 C CA . THR C 1 228 ? 11.743 44.715 -40.069 1.00 24.80 210 THR C CA 1
ATOM 5995 C C . THR C 1 228 ? 12.249 43.968 -41.287 1.00 26.65 210 THR C C 1
ATOM 5996 O O . THR C 1 228 ? 13.177 43.136 -41.200 1.00 26.53 210 THR C O 1
ATOM 6000 N N . LEU C 1 229 ? 11.629 44.261 -42.420 1.00 27.66 211 LEU C N 1
ATOM 6001 C CA . LEU C 1 229 ? 12.068 43.656 -43.653 1.00 28.92 211 LEU C CA 1
ATOM 6002 C C . LEU C 1 229 ? 13.393 44.224 -43.997 1.00 29.64 211 LEU C C 1
ATOM 6003 O O . LEU C 1 229 ? 14.378 43.474 -43.976 1.00 31.27 211 LEU C O 1
ATOM 6008 N N . ASP C 1 230 ? 13.455 45.539 -44.171 1.00 29.24 212 ASP C N 1
ATOM 6009 C CA . ASP C 1 230 ? 14.657 46.234 -44.593 1.00 29.45 212 ASP C CA 1
ATOM 6010 C C . ASP C 1 230 ? 15.345 47.166 -43.558 1.00 28.69 212 ASP C C 1
ATOM 6011 O O . ASP C 1 230 ? 14.740 47.586 -42.564 1.00 29.20 212 ASP C O 1
ATOM 6016 N N . PHE C 1 231 ? 16.621 47.437 -43.777 1.00 23.95 213 PHE C N 1
ATOM 6017 C CA . PHE C 1 231 ? 17.484 48.066 -42.750 1.00 24.04 213 PHE C CA 1
ATOM 6018 C C . PHE C 1 231 ? 17.434 49.601 -42.736 1.00 23.68 213 PHE C C 1
ATOM 6019 O O . PHE C 1 231 ? 17.609 50.218 -41.672 1.00 25.25 213 PHE C O 1
ATOM 6027 N N . TYR C 1 232 ? 17.304 50.222 -43.913 1.00 22.94 214 TYR C N 1
ATOM 6028 C CA . TYR C 1 232 ? 17.438 51.689 -44.064 1.00 21.97 214 TYR C CA 1
ATOM 6029 C C . TYR C 1 232 ? 16.077 52.377 -43.904 1.00 22.68 214 TYR C C 1
ATOM 6030 O O . TYR C 1 232 ? 15.742 52.839 -42.815 1.00 22.98 214 TYR C O 1
ATOM 6039 N N . GLU C 1 233 ? 15.256 52.358 -44.946 1.00 22.17 215 GLU C N 1
ATOM 6040 C CA . GLU C 1 233 ? 13.908 52.964 -44.795 1.00 23.75 215 GLU C CA 1
ATOM 6041 C C . GLU C 1 233 ? 13.015 52.166 -43.843 1.00 24.07 215 GLU C C 1
ATOM 6042 O O . GLU C 1 233 ? 12.193 52.750 -43.130 1.00 24.47 215 GLU C O 1
ATOM 6048 N N . GLY C 1 234 ? 13.250 50.848 -43.798 1.00 24.04 216 GLY C N 1
ATOM 6049 C CA . GLY C 1 234 ? 12.496 49.920 -42.961 1.00 24.07 216 GLY C CA 1
ATOM 6050 C C . GLY C 1 234 ? 12.677 50.198 -41.475 1.00 23.17 216 GLY C C 1
ATOM 6051 O O . GLY C 1 234 ? 11.808 49.874 -40.687 1.00 23.99 216 GLY C O 1
ATOM 6052 N N . GLN C 1 235 ? 13.778 50.841 -41.101 1.00 19.87 217 GLN C N 1
ATOM 6053 C CA . GLN C 1 235 ? 14.036 51.126 -39.668 1.00 19.07 217 GLN C CA 1
ATOM 6054 C C . GLN C 1 235 ? 14.095 52.641 -39.391 1.00 19.46 217 GLN C C 1
ATOM 6055 O O . GLN C 1 235 ? 14.591 53.070 -38.349 1.00 20.74 217 GLN C O 1
ATOM 6061 N N . GLY C 1 236 ? 13.561 53.454 -40.317 1.00 19.95 218 GLY C N 1
ATOM 6062 C CA . GLY C 1 236 ? 13.552 54.912 -40.145 1.00 20.07 218 GLY C CA 1
ATOM 6063 C C . GLY C 1 236 ? 14.904 55.605 -40.228 1.00 20.63 218 GLY C C 1
ATOM 6064 O O . GLY C 1 236 ? 15.035 56.717 -39.761 1.00 20.54 218 GLY C O 1
ATOM 6065 N N . ARG C 1 237 ? 15.937 54.961 -40.799 1.00 20.86 219 ARG C N 1
ATOM 6066 C CA . ARG C 1 237 ? 17.236 55.642 -40.943 1.00 20.97 219 ARG C CA 1
ATOM 6067 C C . ARG C 1 237 ? 17.167 56.800 -41.927 1.00 21.93 219 ARG C C 1
ATOM 6068 O O . ARG C 1 237 ? 16.352 56.786 -42.889 1.00 22.73 219 ARG C O 1
ATOM 6076 N N . LEU C 1 238 ? 18.032 57.785 -41.704 1.00 21.22 220 LEU C N 1
ATOM 6077 C CA . LEU C 1 238 ? 18.164 58.938 -42.580 1.00 22.37 220 LEU C CA 1
ATOM 6078 C C . LEU C 1 238 ? 19.355 58.836 -43.558 1.00 22.38 220 LEU C C 1
ATOM 6079 O O . LEU C 1 238 ? 19.555 59.734 -44.336 1.00 23.20 220 LEU C O 1
ATOM 6084 N N . ASP C 1 239 ? 20.096 57.721 -43.530 1.00 22.57 221 ASP C N 1
ATOM 6085 C CA . ASP C 1 239 ? 21.377 57.625 -44.279 1.00 22.53 221 ASP C CA 1
ATOM 6086 C C . ASP C 1 239 ? 21.309 56.622 -45.445 1.00 21.34 221 ASP C C 1
ATOM 6087 O O . ASP C 1 239 ? 22.340 56.184 -45.926 1.00 20.93 221 ASP C O 1
ATOM 6092 N N . GLY C 1 240 ? 20.095 56.263 -45.891 1.00 19.67 222 GLY C N 1
ATOM 6093 C CA . GLY C 1 240 ? 19.951 55.368 -47.041 1.00 19.26 222 GLY C CA 1
ATOM 6094 C C . GLY C 1 240 ? 20.246 56.075 -48.358 1.00 19.53 222 GLY C C 1
ATOM 6095 O O . GLY C 1 240 ? 20.489 57.309 -48.405 1.00 19.61 222 GLY C O 1
ATOM 6096 N N . ALA C 1 241 ? 20.228 55.295 -49.445 1.00 20.33 223 ALA C N 1
ATOM 6097 C CA . ALA C 1 241 ? 20.267 55.887 -50.804 1.00 21.23 223 ALA C CA 1
ATOM 6098 C C . ALA C 1 241 ? 18.897 56.561 -51.109 1.00 23.14 223 ALA C C 1
ATOM 6099 O O . ALA C 1 241 ? 18.804 57.483 -51.938 1.00 23.24 223 ALA C O 1
ATOM 6101 N N . LEU C 1 242 ? 17.843 56.072 -50.442 1.00 23.39 224 LEU C N 1
ATOM 6102 C CA . LEU C 1 242 ? 16.498 56.632 -50.537 1.00 23.30 224 LEU C CA 1
ATOM 6103 C C . LEU C 1 242 ? 16.011 57.020 -49.158 1.00 23.53 224 LEU C C 1
ATOM 6104 O O . LEU C 1 242 ? 16.248 56.281 -48.204 1.00 23.87 224 LEU C O 1
ATOM 6109 N N . CYS C 1 243 ? 15.280 58.142 -49.047 1.00 23.90 225 CYS C N 1
ATOM 6110 C CA . CYS C 1 243 ? 14.656 58.520 -47.774 1.00 24.31 225 CYS C CA 1
ATOM 6111 C C . CYS C 1 243 ? 13.477 59.470 -48.016 1.00 25.36 225 CYS C C 1
ATOM 6112 O O . CYS C 1 243 ? 13.676 60.589 -48.499 1.00 25.18 225 CYS C O 1
ATOM 6115 N N . SER C 1 244 ? 12.282 59.002 -47.692 1.00 26.27 226 SER C N 1
ATOM 6116 C CA . SER C 1 244 ? 11.031 59.754 -48.000 1.00 29.37 226 SER C CA 1
ATOM 6117 C C . SER C 1 244 ? 10.413 60.544 -46.820 1.00 29.47 226 SER C C 1
ATOM 6118 O O . SER C 1 244 ? 9.329 61.138 -46.948 1.00 31.53 226 SER C O 1
ATOM 6121 N N . TYR C 1 245 ? 11.102 60.623 -45.694 1.00 27.78 227 TYR C N 1
ATOM 6122 C CA . TYR C 1 245 ? 10.490 61.195 -44.489 1.00 25.89 227 TYR C CA 1
ATOM 6123 C C . TYR C 1 245 ? 11.550 62.064 -43.828 1.00 26.12 227 TYR C C 1
ATOM 6124 O O . TYR C 1 245 ? 12.726 62.062 -44.243 1.00 25.41 227 TYR C O 1
ATOM 6133 N N . THR C 1 246 ? 11.143 62.771 -42.774 1.00 26.27 228 THR C N 1
ATOM 6134 C CA . THR C 1 246 ? 12.029 63.681 -42.059 1.00 25.85 228 THR C CA 1
ATOM 6135 C C . THR C 1 246 ? 12.559 63.079 -40.761 1.00 25.06 228 THR C C 1
ATOM 6136 O O . THR C 1 246 ? 12.089 62.059 -40.279 1.00 23.96 228 THR C O 1
ATOM 6140 N N . GLU C 1 247 ? 13.567 63.728 -40.207 1.00 24.08 229 GLU C N 1
ATOM 6141 C CA . GLU C 1 247 ? 14.042 63.360 -38.894 1.00 25.20 229 GLU C CA 1
ATOM 6142 C C . GLU C 1 247 ? 12.936 63.356 -37.813 1.00 23.59 229 GLU C C 1
ATOM 6143 O O . GLU C 1 247 ? 12.920 62.509 -36.926 1.00 22.06 229 GLU C O 1
ATOM 6149 N N . LYS C 1 248 ? 12.027 64.317 -37.884 1.00 23.10 230 LYS C N 1
ATOM 6150 C CA . LYS C 1 248 ? 10.949 64.412 -36.860 1.00 23.22 230 LYS C CA 1
ATOM 6151 C C . LYS C 1 248 ? 10.005 63.225 -37.020 1.00 21.88 230 LYS C C 1
ATOM 6152 O O . LYS C 1 248 ? 9.577 62.663 -36.040 1.00 21.25 230 LYS C O 1
ATOM 6158 N N . ASP C 1 249 ? 9.710 62.830 -38.257 1.00 22.21 231 ASP C N 1
ATOM 6159 C CA . ASP C 1 249 ? 8.820 61.678 -38.543 1.00 22.60 231 ASP C CA 1
ATOM 6160 C C . ASP C 1 249 ? 9.382 60.369 -37.998 1.00 22.11 231 ASP C C 1
ATOM 6161 O O . ASP C 1 249 ? 8.661 59.545 -37.363 1.00 20.98 231 ASP C O 1
ATOM 6166 N N . LYS C 1 250 ? 10.665 60.138 -38.256 1.00 21.65 232 LYS C N 1
ATOM 6167 C CA . LYS C 1 250 ? 11.245 58.875 -37.755 1.00 22.09 232 LYS C CA 1
ATOM 6168 C C . LYS C 1 250 ? 11.419 58.910 -36.248 1.00 21.16 232 LYS C C 1
ATOM 6169 O O . LYS C 1 250 ? 11.208 57.902 -35.595 1.00 20.71 232 LYS C O 1
ATOM 6175 N N . GLN C 1 251 ? 11.763 60.069 -35.690 1.00 21.21 233 GLN C N 1
ATOM 6176 C CA . GLN C 1 251 ? 11.865 60.204 -34.245 1.00 22.82 233 GLN C CA 1
ATOM 6177 C C . GLN C 1 251 ? 10.536 59.887 -33.533 1.00 22.02 233 GLN C C 1
ATOM 6178 O O . GLN C 1 251 ? 10.522 59.121 -32.532 1.00 20.46 233 GLN C O 1
ATOM 6184 N N . ALA C 1 252 ? 9.423 60.472 -34.026 1.00 20.86 234 ALA C N 1
ATOM 6185 C CA . ALA C 1 252 ? 8.063 60.098 -33.537 1.00 21.25 234 ALA C CA 1
ATOM 6186 C C . ALA C 1 252 ? 7.700 58.610 -33.699 1.00 21.69 234 ALA C C 1
ATOM 6187 O O . ALA C 1 252 ? 7.019 58.018 -32.833 1.00 20.26 234 ALA C O 1
ATOM 6189 N N . TYR C 1 253 ? 8.105 57.996 -34.823 1.00 20.85 235 TYR C N 1
ATOM 6190 C CA . TYR C 1 253 ? 7.886 56.546 -35.028 1.00 20.97 235 TYR C CA 1
ATOM 6191 C C . TYR C 1 253 ? 8.613 55.675 -33.953 1.00 19.64 235 TYR C C 1
ATOM 6192 O O . TYR C 1 253 ? 8.050 54.779 -33.342 1.00 18.80 235 TYR C O 1
ATOM 6201 N N . LEU C 1 254 ? 9.881 55.951 -33.736 1.00 19.38 236 LEU C N 1
ATOM 6202 C CA . LEU C 1 254 ? 10.657 55.243 -32.719 1.00 19.94 236 LEU C CA 1
ATOM 6203 C C . LEU C 1 254 ? 10.100 55.467 -31.308 1.00 19.36 236 LEU C C 1
ATOM 6204 O O . LEU C 1 254 ? 10.121 54.572 -30.497 1.00 19.84 236 LEU C O 1
ATOM 6209 N N . GLU C 1 255 ? 9.625 56.667 -31.011 1.00 21.08 237 GLU C N 1
ATOM 6210 C CA . GLU C 1 255 ? 8.992 56.911 -29.682 1.00 21.85 237 GLU C CA 1
ATOM 6211 C C . GLU C 1 255 ? 7.682 56.126 -29.527 1.00 21.81 237 GLU C C 1
ATOM 6212 O O . GLU C 1 255 ? 7.370 55.608 -28.427 1.00 22.11 237 GLU C O 1
ATOM 6218 N N . ALA C 1 256 ? 6.923 56.030 -30.622 1.00 21.35 238 ALA C N 1
ATOM 6219 C CA . ALA C 1 256 ? 5.734 55.157 -30.674 1.00 21.65 238 ALA C CA 1
ATOM 6220 C C . ALA C 1 256 ? 6.046 53.714 -30.395 1.00 22.13 238 ALA C C 1
ATOM 6221 O O . ALA C 1 256 ? 5.326 53.075 -29.625 1.00 20.52 238 ALA C O 1
ATOM 6223 N N . ALA C 1 257 ? 7.098 53.185 -31.035 1.00 20.98 239 ALA C N 1
ATOM 6224 C CA . ALA C 1 257 ? 7.566 51.812 -30.779 1.00 19.14 239 ALA C CA 1
ATOM 6225 C C . ALA C 1 257 ? 7.919 51.667 -29.282 1.00 18.71 239 ALA C C 1
ATOM 6226 O O . ALA C 1 257 ? 7.467 50.734 -28.641 1.00 19.32 239 ALA C O 1
ATOM 6228 N N . TYR C 1 258 ? 8.673 52.621 -28.741 1.00 18.80 240 TYR C N 1
ATOM 6229 C CA . TYR C 1 258 ? 9.142 52.578 -27.332 1.00 20.94 240 TYR C CA 1
ATOM 6230 C C . TYR C 1 258 ? 7.952 52.463 -26.361 1.00 21.20 240 TYR C C 1
ATOM 6231 O O . TYR C 1 258 ? 7.936 51.598 -25.452 1.00 20.13 240 TYR C O 1
ATOM 6240 N N . ALA C 1 259 ? 6.966 53.322 -26.608 1.00 21.86 241 ALA C N 1
ATOM 6241 C CA . ALA C 1 259 ? 5.730 53.360 -25.845 1.00 24.85 241 ALA C CA 1
ATOM 6242 C C . ALA C 1 259 ? 5.006 52.018 -25.878 1.00 24.97 241 ALA C C 1
ATOM 6243 O O . ALA C 1 259 ? 4.464 51.582 -24.830 1.00 25.61 241 ALA C O 1
ATOM 6245 N N . ALA C 1 260 ? 5.026 51.347 -27.048 1.00 23.79 242 ALA C N 1
ATOM 6246 C CA . ALA C 1 260 ? 4.430 50.003 -27.195 1.00 23.72 242 ALA C CA 1
ATOM 6247 C C . ALA C 1 260 ? 5.321 48.860 -26.653 1.00 23.71 242 ALA C C 1
ATOM 6248 O O . ALA C 1 260 ? 4.970 47.695 -26.798 1.00 24.04 242 ALA C O 1
ATOM 6250 N N . GLY C 1 261 ? 6.442 49.187 -26.015 1.00 22.23 243 GLY C N 1
ATOM 6251 C CA . GLY C 1 261 ? 7.235 48.172 -25.312 1.00 21.16 243 GLY C CA 1
ATOM 6252 C C . GLY C 1 261 ? 8.467 47.748 -26.132 1.00 19.89 243 GLY C C 1
ATOM 6253 O O . GLY C 1 261 ? 9.257 46.891 -25.693 1.00 19.59 243 GLY C O 1
ATOM 6254 N N . VAL C 1 262 ? 8.653 48.339 -27.312 1.00 18.92 244 VAL C N 1
ATOM 6255 C CA . VAL C 1 262 ? 9.840 48.001 -28.143 1.00 17.82 244 VAL C CA 1
ATOM 6256 C C . VAL C 1 262 ? 11.160 48.615 -27.577 1.00 17.21 244 VAL C C 1
ATOM 6257 O O . VAL C 1 262 ? 11.274 49.827 -27.325 1.00 19.02 244 VAL C O 1
ATOM 6261 N N . ARG C 1 263 ? 12.172 47.755 -27.404 1.00 17.02 245 ARG C N 1
ATOM 6262 C CA . ARG C 1 263 ? 13.468 48.206 -26.908 1.00 16.89 245 ARG C CA 1
ATOM 6263 C C . ARG C 1 263 ? 14.617 48.007 -27.929 1.00 17.53 245 ARG C C 1
ATOM 6264 O O . ARG C 1 263 ? 15.666 48.618 -27.783 1.00 17.24 245 ARG C O 1
ATOM 6272 N N . ASN C 1 264 ? 14.379 47.219 -28.972 1.00 17.39 246 ASN C N 1
ATOM 6273 C CA . ASN C 1 264 ? 15.361 47.135 -30.056 1.00 17.89 246 ASN C CA 1
ATOM 6274 C C . ASN C 1 264 ? 14.770 46.702 -31.402 1.00 17.86 246 ASN C C 1
ATOM 6275 O O . ASN C 1 264 ? 13.613 46.266 -31.488 1.00 19.28 246 ASN C O 1
ATOM 6280 N N . ILE C 1 265 ? 15.574 46.838 -32.448 1.00 17.40 247 ILE C N 1
ATOM 6281 C CA . ILE C 1 265 ? 15.102 46.613 -33.817 1.00 18.04 247 ILE C CA 1
ATOM 6282 C C . ILE C 1 265 ? 16.139 45.720 -34.523 1.00 19.19 247 ILE C C 1
ATOM 6283 O O . ILE C 1 265 ? 17.357 46.025 -34.499 1.00 17.74 247 ILE C O 1
ATOM 6288 N N . GLU C 1 266 ? 15.660 44.652 -35.160 1.00 19.40 248 GLU C N 1
ATOM 6289 C CA . GLU C 1 266 ? 16.542 43.837 -35.994 1.00 21.35 248 GLU C CA 1
ATOM 6290 C C . GLU C 1 266 ? 15.763 43.219 -37.150 1.00 21.00 248 GLU C C 1
ATOM 6291 O O . GLU C 1 266 ? 14.696 43.736 -37.487 1.00 19.26 248 GLU C O 1
ATOM 6297 N N . MET C 1 267 ? 16.287 42.148 -37.761 1.00 20.81 249 MET C N 1
ATOM 6298 C CA . MET C 1 267 ? 15.712 41.676 -39.066 1.00 22.71 249 MET C CA 1
ATOM 6299 C C . MET C 1 267 ? 15.323 40.193 -39.211 1.00 22.67 249 MET C C 1
ATOM 6300 O O . MET C 1 267 ? 14.916 39.766 -40.304 1.00 23.01 249 MET C O 1
ATOM 6305 N N . GLU C 1 268 ? 15.350 39.430 -38.122 1.00 22.49 250 GLU C N 1
ATOM 6306 C CA . GLU C 1 268 ? 15.089 37.983 -38.200 1.00 23.64 250 GLU C CA 1
ATOM 6307 C C . GLU C 1 268 ? 14.150 37.398 -37.133 1.00 23.70 250 GLU C C 1
ATOM 6308 O O . GLU C 1 268 ? 13.680 36.277 -37.268 1.00 23.87 250 GLU C O 1
ATOM 6314 N N . SER C 1 269 ? 13.885 38.142 -36.068 1.00 23.69 251 SER C N 1
ATOM 6315 C CA . SER C 1 269 ? 13.247 37.534 -34.886 1.00 24.92 251 SER C CA 1
ATOM 6316 C C . SER C 1 269 ? 11.823 37.021 -35.133 1.00 24.26 251 SER C C 1
ATOM 6317 O O . SER C 1 269 ? 11.435 36.038 -34.520 1.00 25.03 251 SER C O 1
ATOM 6320 N N . SER C 1 270 ? 11.039 37.666 -36.005 1.00 23.62 252 SER C N 1
ATOM 6321 C CA . SER C 1 270 ? 9.628 37.250 -36.122 1.00 23.72 252 SER C CA 1
ATOM 6322 C C . SER C 1 270 ? 9.493 35.879 -36.804 1.00 22.47 252 SER C C 1
ATOM 6323 O O . SER C 1 270 ? 8.744 34.974 -36.334 1.00 21.90 252 SER C O 1
ATOM 6326 N N . VAL C 1 271 ? 10.165 35.714 -37.944 1.00 20.64 253 VAL C N 1
ATOM 6327 C CA . VAL C 1 271 ? 10.102 34.410 -38.601 1.00 21.43 253 VAL C CA 1
ATOM 6328 C C . VAL C 1 271 ? 10.723 33.327 -37.735 1.00 21.61 253 VAL C C 1
ATOM 6329 O O . VAL C 1 271 ? 10.197 32.219 -37.632 1.00 21.91 253 VAL C O 1
ATOM 6333 N N . PHE C 1 272 ? 11.843 33.656 -37.101 1.00 21.46 254 PHE C N 1
ATOM 6334 C CA . PHE C 1 272 ? 12.470 32.750 -36.135 1.00 22.44 254 PHE C CA 1
ATOM 6335 C C . PHE C 1 272 ? 11.486 32.257 -35.034 1.00 22.98 254 PHE C C 1
ATOM 6336 O O . PHE C 1 272 ? 11.345 31.054 -34.797 1.00 23.71 254 PHE C O 1
ATOM 6344 N N . ALA C 1 273 ? 10.818 33.196 -34.364 1.00 23.99 255 ALA C N 1
ATOM 6345 C CA . ALA C 1 273 ? 9.898 32.878 -33.268 1.00 25.36 255 ALA C CA 1
ATOM 6346 C C . ALA C 1 273 ? 8.757 31.986 -33.805 1.00 26.73 255 ALA C C 1
ATOM 6347 O O . ALA C 1 273 ? 8.422 30.940 -33.195 1.00 29.72 255 ALA C O 1
ATOM 6349 N N . ALA C 1 274 ? 8.194 32.366 -34.958 1.00 26.39 256 ALA C N 1
ATOM 6350 C CA . ALA C 1 274 ? 7.056 31.627 -35.556 1.00 27.11 256 ALA C CA 1
ATOM 6351 C C . ALA C 1 274 ? 7.374 30.170 -36.012 1.00 28.39 256 ALA C C 1
ATOM 6352 O O . ALA C 1 274 ? 6.567 29.239 -35.818 1.00 28.63 256 ALA C O 1
ATOM 6354 N N . MET C 1 275 ? 8.557 29.946 -36.575 1.00 26.90 257 MET C N 1
ATOM 6355 C CA . MET C 1 275 ? 8.899 28.603 -37.021 1.00 28.38 257 MET C CA 1
ATOM 6356 C C . MET C 1 275 ? 9.304 27.684 -35.872 1.00 28.22 257 MET C C 1
ATOM 6357 O O . MET C 1 275 ? 8.839 26.552 -35.785 1.00 27.43 257 MET C O 1
ATOM 6362 N N . CYS C 1 276 ? 10.117 28.191 -34.972 1.00 29.28 258 CYS C N 1
ATOM 6363 C CA . CYS C 1 276 ? 10.648 27.363 -33.911 1.00 31.38 258 CYS C CA 1
ATOM 6364 C C . CYS C 1 276 ? 9.536 26.812 -33.020 1.00 32.67 258 CYS C C 1
ATOM 6365 O O . CYS C 1 276 ? 9.492 25.597 -32.781 1.00 33.13 258 CYS C O 1
ATOM 6368 N N . SER C 1 277 ? 8.609 27.671 -32.603 1.00 34.34 259 SER C N 1
ATOM 6369 C CA . SER C 1 277 ? 7.501 27.237 -31.748 1.00 36.39 259 SER C CA 1
ATOM 6370 C C . SER C 1 277 ? 6.590 26.224 -32.433 1.00 36.81 259 SER C C 1
ATOM 6371 O O . SER C 1 277 ? 6.215 25.225 -31.811 1.00 37.17 259 SER C O 1
ATOM 6374 N N . ALA C 1 278 ? 6.268 26.453 -33.705 1.00 36.22 260 ALA C N 1
ATOM 6375 C CA . ALA C 1 278 ? 5.463 25.496 -34.457 1.00 36.25 260 ALA C CA 1
ATOM 6376 C C . ALA C 1 278 ? 6.091 24.087 -34.550 1.00 35.87 260 ALA C C 1
ATOM 6377 O O . ALA C 1 278 ? 5.374 23.084 -34.646 1.00 35.69 260 ALA C O 1
ATOM 6379 N N . CYS C 1 279 ? 7.423 24.006 -34.500 1.00 35.23 261 CYS C N 1
ATOM 6380 C CA . CYS C 1 279 ? 8.122 22.751 -34.751 1.00 34.53 261 CYS C CA 1
ATOM 6381 C C . CYS C 1 279 ? 8.655 22.074 -33.486 1.00 34.74 261 CYS C C 1
ATOM 6382 O O . CYS C 1 279 ? 9.435 21.130 -33.547 1.00 34.70 261 CYS C O 1
ATOM 6385 N N . GLY C 1 280 ? 8.224 22.548 -32.330 1.00 35.47 262 GLY C N 1
ATOM 6386 C CA . GLY C 1 280 ? 8.601 21.885 -31.067 1.00 35.49 262 GLY C CA 1
ATOM 6387 C C . GLY C 1 280 ? 9.972 22.242 -30.535 1.00 35.36 262 GLY C C 1
ATOM 6388 O O . GLY C 1 280 ? 10.546 21.486 -29.740 1.00 36.38 262 GLY C O 1
ATOM 6389 N N . LEU C 1 281 ? 10.499 23.390 -30.961 1.00 33.66 263 LEU C N 1
ATOM 6390 C CA . LEU C 1 281 ? 11.774 23.891 -30.453 1.00 32.49 263 LEU C CA 1
ATOM 6391 C C . LEU C 1 281 ? 11.528 25.007 -29.439 1.00 31.65 263 LEU C C 1
ATOM 6392 O O . LEU C 1 281 ? 10.638 25.841 -29.653 1.00 32.14 263 LEU C O 1
ATOM 6397 N N . GLN C 1 282 ? 12.315 25.014 -28.361 1.00 30.36 264 GLN C N 1
ATOM 6398 C CA . GLN C 1 282 ? 12.276 26.089 -27.368 1.00 29.39 264 GLN C CA 1
ATOM 6399 C C . GLN C 1 282 ? 13.244 27.198 -27.786 1.00 27.08 264 GLN C C 1
ATOM 6400 O O . GLN C 1 282 ? 14.453 26.978 -27.847 1.00 24.50 264 GLN C O 1
ATOM 6406 N N . ALA C 1 283 ? 12.717 28.398 -28.045 1.00 24.54 265 ALA C N 1
ATOM 6407 C CA . ALA C 1 283 ? 13.509 29.406 -28.712 1.00 23.35 265 ALA C CA 1
ATOM 6408 C C . ALA C 1 283 ? 13.625 30.695 -27.902 1.00 22.85 265 ALA C C 1
ATOM 6409 O O . ALA C 1 283 ? 12.683 31.080 -27.201 1.00 21.99 265 ALA C O 1
ATOM 6411 N N . ALA C 1 284 ? 14.788 31.322 -27.997 1.00 22.10 266 ALA C N 1
ATOM 6412 C CA . ALA C 1 284 ? 15.018 32.665 -27.452 1.00 21.57 266 ALA C CA 1
ATOM 6413 C C . ALA C 1 284 ? 15.816 33.551 -28.442 1.00 21.36 266 ALA C C 1
ATOM 6414 O O . ALA C 1 284 ? 16.497 33.052 -29.352 1.00 20.39 266 ALA C O 1
ATOM 6416 N N . VAL C 1 285 ? 15.769 34.860 -28.217 1.00 21.22 267 VAL C N 1
ATOM 6417 C CA . VAL C 1 285 ? 16.570 35.816 -29.012 1.00 22.26 267 VAL C CA 1
ATOM 6418 C C . VAL C 1 285 ? 17.335 36.741 -28.063 1.00 22.24 267 VAL C C 1
ATOM 6419 O O . VAL C 1 285 ? 16.755 37.374 -27.192 1.00 22.35 267 VAL C O 1
ATOM 6423 N N . VAL C 1 286 ? 18.656 36.770 -28.200 1.00 20.42 268 VAL C N 1
ATOM 6424 C CA . VAL C 1 286 ? 19.526 37.552 -27.368 1.00 20.38 268 VAL C CA 1
ATOM 6425 C C . VAL C 1 286 ? 20.364 38.454 -28.313 1.00 21.03 268 VAL C C 1
ATOM 6426 O O . VAL C 1 286 ? 21.224 37.971 -29.058 1.00 20.09 268 VAL C O 1
ATOM 6430 N N . CYS C 1 287 ? 20.084 39.750 -28.297 1.00 19.88 269 CYS C N 1
ATOM 6431 C CA . CYS C 1 287 ? 20.801 40.689 -29.145 1.00 21.34 269 CYS C CA 1
ATOM 6432 C C . CYS C 1 287 ? 21.420 41.775 -28.316 1.00 20.50 269 CYS C C 1
ATOM 6433 O O . CYS C 1 287 ? 20.861 42.247 -27.312 1.00 23.25 269 CYS C O 1
ATOM 6436 N N . VAL C 1 288 ? 22.534 42.263 -28.795 1.00 20.11 270 VAL C N 1
ATOM 6437 C CA . VAL C 1 288 ? 23.127 43.431 -28.196 1.00 19.69 270 VAL C CA 1
ATOM 6438 C C . VAL C 1 288 ? 22.798 44.672 -29.038 1.00 20.16 270 VAL C C 1
ATOM 6439 O O . VAL C 1 288 ? 22.659 44.577 -30.287 1.00 19.47 270 VAL C O 1
ATOM 6443 N N . THR C 1 289 ? 22.636 45.820 -28.372 1.00 20.21 271 THR C N 1
ATOM 6444 C CA . THR C 1 289 ? 22.393 47.071 -29.096 1.00 19.72 271 THR C CA 1
ATOM 6445 C C . THR C 1 289 ? 23.712 47.756 -29.393 1.00 20.80 271 THR C C 1
ATOM 6446 O O . THR C 1 289 ? 24.582 47.891 -28.519 1.00 21.33 271 THR C O 1
ATOM 6450 N N . LEU C 1 290 ? 23.881 48.202 -30.644 1.00 20.34 272 LEU C N 1
ATOM 6451 C CA . LEU C 1 290 ? 25.152 48.849 -31.027 1.00 20.89 272 LEU C CA 1
ATOM 6452 C C . LEU C 1 290 ? 25.086 50.366 -30.944 1.00 20.93 272 LEU C C 1
ATOM 6453 O O . LEU C 1 290 ? 26.097 51.061 -31.043 1.00 21.96 272 LEU C O 1
ATOM 6458 N N . LEU C 1 291 ? 23.880 50.904 -30.766 1.00 20.57 273 LEU C N 1
ATOM 6459 C CA . LEU C 1 291 ? 23.663 52.336 -30.734 1.00 20.70 273 LEU C CA 1
ATOM 6460 C C . LEU C 1 291 ? 22.224 52.587 -30.270 1.00 21.23 273 LEU C C 1
ATOM 6461 O O . LEU C 1 291 ? 21.386 51.682 -30.341 1.00 20.97 273 LEU C O 1
ATOM 6466 N N . ASN C 1 292 ? 21.962 53.802 -29.815 1.00 20.08 274 ASN C N 1
ATOM 6467 C CA . ASN C 1 292 ? 20.593 54.225 -29.430 1.00 20.55 274 ASN C CA 1
ATOM 6468 C C . ASN C 1 292 ? 20.019 55.060 -30.595 1.00 18.79 274 ASN C C 1
ATOM 6469 O O . ASN C 1 292 ? 20.483 56.163 -30.845 1.00 19.72 274 ASN C O 1
ATOM 6474 N N . ARG C 1 293 ? 19.067 54.475 -31.313 1.00 19.23 275 ARG C N 1
ATOM 6475 C CA . ARG C 1 293 ? 18.480 55.087 -32.545 1.00 20.12 275 ARG C CA 1
ATOM 6476 C C . ARG C 1 293 ? 17.822 56.445 -32.275 1.00 21.57 275 ARG C C 1
ATOM 6477 O O . ARG C 1 293 ? 17.694 57.285 -33.177 1.00 22.56 275 ARG C O 1
ATOM 6485 N N . LEU C 1 294 ? 17.434 56.693 -31.025 1.00 22.54 276 LEU C N 1
ATOM 6486 C CA . LEU C 1 294 ? 16.884 58.012 -30.682 1.00 25.06 276 LEU C CA 1
ATOM 6487 C C . LEU C 1 294 ? 17.989 59.115 -30.754 1.00 26.42 276 LEU C C 1
ATOM 6488 O O . LEU C 1 294 ? 17.670 60.308 -30.865 1.00 27.20 276 LEU C O 1
ATOM 6493 N N . GLU C 1 295 ? 19.260 58.698 -30.773 1.00 27.74 277 GLU C N 1
ATOM 6494 C CA . GLU C 1 295 ? 20.440 59.606 -30.888 1.00 29.86 277 GLU C CA 1
ATOM 6495 C C . GLU C 1 295 ? 21.049 59.690 -32.300 1.00 30.36 277 GLU C C 1
ATOM 6496 O O . GLU C 1 295 ? 21.933 60.528 -32.563 1.00 31.62 277 GLU C O 1
ATOM 6502 N N . GLY C 1 296 ? 20.623 58.804 -33.197 1.00 29.78 278 GLY C N 1
ATOM 6503 C CA . GLY C 1 296 ? 21.119 58.808 -34.568 1.00 29.17 278 GLY C CA 1
ATOM 6504 C C . GLY C 1 296 ? 21.250 57.429 -35.169 1.00 29.42 278 GLY C C 1
ATOM 6505 O O . GLY C 1 296 ? 20.772 56.429 -34.614 1.00 27.98 278 GLY C O 1
ATOM 6506 N N . ASP C 1 297 ? 21.882 57.380 -36.332 1.00 29.50 279 ASP C N 1
ATOM 6507 C CA . ASP C 1 297 ? 21.890 56.193 -37.170 1.00 30.17 279 ASP C CA 1
ATOM 6508 C C . ASP C 1 297 ? 23.232 55.482 -37.190 1.00 31.30 279 ASP C C 1
ATOM 6509 O O . ASP C 1 297 ? 23.302 54.292 -37.559 1.00 32.84 279 ASP C O 1
ATOM 6514 N N . GLN C 1 298 ? 24.293 56.189 -36.817 1.00 32.11 280 GLN C N 1
ATOM 6515 C CA . GLN C 1 298 ? 25.643 55.617 -36.981 1.00 34.86 280 GLN C CA 1
ATOM 6516 C C . GLN C 1 298 ? 26.326 55.288 -35.637 1.00 33.10 280 GLN C C 1
ATOM 6517 O O . GLN C 1 298 ? 26.038 55.902 -34.606 1.00 32.76 280 GLN C O 1
ATOM 6523 N N . ILE C 1 299 ? 27.157 54.249 -35.650 1.00 33.13 281 ILE C N 1
ATOM 6524 C CA . ILE C 1 299 ? 27.793 53.750 -34.431 1.00 32.61 281 ILE C CA 1
ATOM 6525 C C . ILE C 1 299 ? 28.893 54.756 -34.085 1.00 33.25 281 ILE C C 1
ATOM 6526 O O . ILE C 1 299 ? 29.747 55.027 -34.921 1.00 32.74 281 ILE C O 1
ATOM 6531 N N . SER C 1 300 ? 28.862 55.336 -32.888 1.00 33.17 282 SER C N 1
ATOM 6532 C CA . SER C 1 300 ? 29.914 56.292 -32.551 1.00 35.61 282 SER C CA 1
ATOM 6533 C C . SER C 1 300 ? 31.015 55.693 -31.666 1.00 35.12 282 SER C C 1
ATOM 6534 O O . SER C 1 300 ? 32.022 56.357 -31.406 1.00 35.61 282 SER C O 1
ATOM 6537 N N . SER C 1 301 ? 30.813 54.450 -31.218 1.00 33.82 283 SER C N 1
ATOM 6538 C CA . SER C 1 301 ? 31.728 53.764 -30.293 1.00 33.64 283 SER C CA 1
ATOM 6539 C C . SER C 1 301 ? 33.062 53.507 -30.977 1.00 33.70 283 SER C C 1
ATOM 6540 O O . SER C 1 301 ? 33.102 53.282 -32.196 1.00 32.35 283 SER C O 1
ATOM 6543 N N . PRO C 1 302 ? 34.162 53.543 -30.200 1.00 33.88 284 PRO C N 1
ATOM 6544 C CA . PRO C 1 302 ? 35.406 53.157 -30.858 1.00 34.74 284 PRO C CA 1
ATOM 6545 C C . PRO C 1 302 ? 35.478 51.658 -31.143 1.00 35.46 284 PRO C C 1
ATOM 6546 O O . PRO C 1 302 ? 34.794 50.862 -30.498 1.00 34.41 284 PRO C O 1
ATOM 6550 N N . ARG C 1 303 ? 36.325 51.300 -32.106 1.00 35.66 285 ARG C N 1
ATOM 6551 C CA . ARG C 1 303 ? 36.565 49.916 -32.488 1.00 36.27 285 ARG C CA 1
ATOM 6552 C C . ARG C 1 303 ? 36.670 48.918 -31.325 1.00 35.29 285 ARG C C 1
ATOM 6553 O O . ARG C 1 303 ? 35.995 47.884 -31.334 1.00 34.35 285 ARG C O 1
ATOM 6561 N N . ASN C 1 304 ? 37.516 49.208 -30.337 1.00 34.89 286 ASN C N 1
ATOM 6562 C CA . ASN C 1 304 ? 37.702 48.268 -29.223 1.00 34.71 286 ASN C CA 1
ATOM 6563 C C . ASN C 1 304 ? 36.432 48.089 -28.380 1.00 33.23 286 ASN C C 1
ATOM 6564 O O . ASN C 1 304 ? 36.111 46.986 -27.959 1.00 33.04 286 ASN C O 1
ATOM 6569 N N . VAL C 1 305 ? 35.694 49.172 -28.185 1.00 32.12 287 VAL C N 1
ATOM 6570 C CA . VAL C 1 305 ? 34.438 49.091 -27.461 1.00 30.28 287 VAL C CA 1
ATOM 6571 C C . VAL C 1 305 ? 33.396 48.329 -28.283 1.00 29.40 287 VAL C C 1
ATOM 6572 O O . VAL C 1 305 ? 32.634 47.526 -27.735 1.00 29.54 287 VAL C O 1
ATOM 6576 N N . LEU C 1 306 ? 33.351 48.573 -29.590 1.00 28.77 288 LEU C N 1
ATOM 6577 C CA . LEU C 1 306 ? 32.411 47.838 -30.454 1.00 28.08 288 LEU C CA 1
ATOM 6578 C C . LEU C 1 306 ? 32.688 46.336 -30.382 1.00 27.45 288 LEU C C 1
ATOM 6579 O O . LEU C 1 306 ? 31.754 45.539 -30.302 1.00 25.00 288 LEU C O 1
ATOM 6584 N N . SER C 1 307 ? 33.967 45.934 -30.411 1.00 26.54 289 SER C N 1
ATOM 6585 C CA . SER C 1 307 ? 34.284 44.512 -30.305 1.00 27.42 289 SER C CA 1
ATOM 6586 C C . SER C 1 307 ? 33.830 43.900 -28.980 1.00 26.06 289 SER C C 1
ATOM 6587 O O . SER C 1 307 ? 33.347 42.795 -28.958 1.00 24.87 289 SER C O 1
ATOM 6590 N N . GLU C 1 308 ? 33.974 44.631 -27.891 1.00 25.37 290 GLU C N 1
ATOM 6591 C CA . GLU C 1 308 ? 33.479 44.140 -26.600 1.00 26.11 290 GLU C CA 1
ATOM 6592 C C . GLU C 1 308 ? 31.957 43.900 -26.667 1.00 24.66 290 GLU C C 1
ATOM 6593 O O . GLU C 1 308 ? 31.460 42.846 -26.283 1.00 24.75 290 GLU C O 1
ATOM 6599 N N . TYR C 1 309 ? 31.236 44.895 -27.137 1.00 23.08 291 TYR C N 1
ATOM 6600 C CA . TYR C 1 309 ? 29.757 44.796 -27.267 1.00 22.71 291 TYR C CA 1
ATOM 6601 C C . TYR C 1 309 ? 29.360 43.591 -28.136 1.00 22.10 291 TYR C C 1
ATOM 6602 O O . TYR C 1 309 ? 28.448 42.805 -27.787 1.00 21.55 291 TYR C O 1
ATOM 6611 N N . GLN C 1 310 ? 30.058 43.402 -29.267 1.00 20.93 292 GLN C N 1
ATOM 6612 C CA . GLN C 1 310 ? 29.666 42.348 -30.200 1.00 22.97 292 GLN C CA 1
ATOM 6613 C C . GLN C 1 310 ? 29.741 40.946 -29.634 1.00 23.12 292 GLN C C 1
ATOM 6614 O O . GLN C 1 310 ? 29.076 40.051 -30.101 1.00 24.17 292 GLN C O 1
ATOM 6620 N N . GLN C 1 311 ? 30.553 40.794 -28.599 1.00 23.07 293 GLN C N 1
ATOM 6621 C CA . GLN C 1 311 ? 30.826 39.523 -27.921 1.00 24.32 293 GLN C CA 1
ATOM 6622 C C . GLN C 1 311 ? 29.823 39.270 -26.751 1.00 23.22 293 GLN C C 1
ATOM 6623 O O . GLN C 1 311 ? 29.728 38.146 -26.224 1.00 21.76 293 GLN C O 1
ATOM 6629 N N . ARG C 1 312 ? 29.028 40.281 -26.379 1.00 21.88 294 ARG C N 1
ATOM 6630 C CA . ARG C 1 312 ? 28.139 40.121 -25.195 1.00 21.19 294 ARG C CA 1
ATOM 6631 C C . ARG C 1 312 ? 27.062 39.006 -25.330 1.00 20.61 294 ARG C C 1
ATOM 6632 O O . ARG C 1 312 ? 26.920 38.183 -24.431 1.00 21.30 294 ARG C O 1
ATOM 6640 N N . PRO C 1 313 ? 26.311 38.943 -26.455 1.00 21.14 295 PRO C N 1
ATOM 6641 C CA . PRO C 1 313 ? 25.394 37.820 -26.567 1.00 20.58 295 PRO C CA 1
ATOM 6642 C C . PRO C 1 313 ? 26.082 36.443 -26.554 1.00 20.34 295 PRO C C 1
ATOM 6643 O O . PRO C 1 313 ? 25.542 35.531 -25.979 1.00 21.10 295 PRO C O 1
ATOM 6647 N N . GLN C 1 314 ? 27.243 36.299 -27.195 1.00 20.30 296 GLN C N 1
ATOM 6648 C CA . GLN C 1 314 ? 27.982 35.044 -27.168 1.00 20.74 296 GLN C CA 1
ATOM 6649 C C . GLN C 1 314 ? 28.413 34.668 -25.734 1.00 20.91 296 GLN C C 1
ATOM 6650 O O . GLN C 1 314 ? 28.285 33.514 -25.326 1.00 21.10 296 GLN C O 1
ATOM 6656 N N . ARG C 1 315 ? 28.879 35.659 -24.995 1.00 21.31 297 ARG C N 1
ATOM 6657 C CA . ARG C 1 315 ? 29.263 35.518 -23.575 1.00 21.61 297 ARG C CA 1
ATOM 6658 C C . ARG C 1 315 ? 28.088 34.968 -22.757 1.00 22.17 297 ARG C C 1
ATOM 6659 O O . ARG C 1 315 ? 28.227 33.969 -22.007 1.00 22.38 297 ARG C O 1
ATOM 6667 N N . LEU C 1 316 ? 26.940 35.621 -22.881 1.00 21.01 298 LEU C N 1
ATOM 6668 C CA . LEU C 1 316 ? 25.759 35.201 -22.150 1.00 21.67 298 LEU C CA 1
ATOM 6669 C C . LEU C 1 316 ? 25.305 33.804 -22.510 1.00 21.51 298 LEU C C 1
ATOM 6670 O O . LEU C 1 316 ? 25.021 32.967 -21.606 1.00 20.22 298 LEU C O 1
ATOM 6675 N N . VAL C 1 317 ? 25.244 33.509 -23.810 1.00 20.73 299 VAL C N 1
ATOM 6676 C CA . VAL C 1 317 ? 24.671 32.247 -24.274 1.00 22.29 299 VAL C CA 1
ATOM 6677 C C . VAL C 1 317 ? 25.608 31.053 -24.019 1.00 22.88 299 VAL C C 1
ATOM 6678 O O . VAL C 1 317 ? 25.132 29.982 -23.641 1.00 23.10 299 VAL C O 1
ATOM 6682 N N . SER C 1 318 ? 26.912 31.243 -24.216 1.00 23.52 300 SER C N 1
ATOM 6683 C CA . SER C 1 318 ? 27.868 30.164 -23.866 1.00 24.41 300 SER C CA 1
ATOM 6684 C C . SER C 1 318 ? 27.839 29.801 -22.357 1.00 24.75 300 SER C C 1
ATOM 6685 O O . SER C 1 318 ? 27.951 28.645 -21.989 1.00 24.47 300 SER C O 1
ATOM 6688 N N . TYR C 1 319 ? 27.680 30.814 -21.523 1.00 25.87 301 TYR C N 1
ATOM 6689 C CA . TYR C 1 319 ? 27.594 30.649 -20.074 1.00 26.87 301 TYR C CA 1
ATOM 6690 C C . TYR C 1 319 ? 26.347 29.860 -19.723 1.00 26.31 301 TYR C C 1
ATOM 6691 O O . TYR C 1 319 ? 26.400 28.944 -18.894 1.00 26.36 301 TYR C O 1
ATOM 6700 N N . PHE C 1 320 ? 25.225 30.214 -20.355 1.00 25.55 302 PHE C N 1
ATOM 6701 C CA . PHE C 1 320 ? 23.949 29.562 -20.168 1.00 25.61 302 PHE C CA 1
ATOM 6702 C C . PHE C 1 320 ? 24.062 28.063 -20.493 1.00 27.43 302 PHE C C 1
ATOM 6703 O O . PHE C 1 320 ? 23.605 27.175 -19.722 1.00 25.10 302 PHE C O 1
ATOM 6711 N N . ILE C 1 321 ? 24.663 27.772 -21.651 1.00 27.05 303 ILE C N 1
ATOM 6712 C CA . ILE C 1 321 ? 24.878 26.383 -22.066 1.00 27.55 303 ILE C CA 1
ATOM 6713 C C . ILE C 1 321 ? 25.747 25.576 -21.093 1.00 28.84 303 ILE C C 1
ATOM 6714 O O . ILE C 1 321 ? 25.411 24.440 -20.736 1.00 28.71 303 ILE C O 1
ATOM 6719 N N . LYS C 1 322 ? 26.861 26.164 -20.680 1.00 31.25 304 LYS C N 1
ATOM 6720 C CA . LYS C 1 322 ? 27.728 25.563 -19.692 1.00 33.71 304 LYS C CA 1
ATOM 6721 C C . LYS C 1 322 ? 26.968 25.231 -18.414 1.00 34.89 304 LYS C C 1
ATOM 6722 O O . LYS C 1 322 ? 27.147 24.155 -17.889 1.00 34.97 304 LYS C O 1
ATOM 6728 N N . LYS C 1 323 ? 26.131 26.143 -17.918 1.00 35.93 305 LYS C N 1
ATOM 6729 C CA . LYS C 1 323 ? 25.331 25.870 -16.706 1.00 37.51 305 LYS C CA 1
ATOM 6730 C C . LYS C 1 323 ? 24.346 24.728 -16.919 1.00 38.18 305 LYS C C 1
ATOM 6731 O O . LYS C 1 323 ? 24.216 23.854 -16.057 1.00 37.60 305 LYS C O 1
ATOM 6737 N N . LYS C 1 324 ? 23.657 24.717 -18.056 1.00 38.37 306 LYS C N 1
ATOM 6738 C CA . LYS C 1 324 ? 22.688 23.664 -18.345 1.00 39.85 306 LYS C CA 1
ATOM 6739 C C . LYS C 1 324 ? 23.370 22.293 -18.476 1.00 41.32 306 LYS C C 1
ATOM 6740 O O . LYS C 1 324 ? 22.766 21.279 -18.127 1.00 41.47 306 LYS C O 1
ATOM 6746 N N . LEU C 1 325 ? 24.624 22.290 -18.941 1.00 42.12 307 LEU C N 1
ATOM 6747 C CA . LEU C 1 325 ? 25.397 21.070 -19.226 1.00 44.65 307 LEU C CA 1
ATOM 6748 C C . LEU C 1 325 ? 26.347 20.620 -18.125 1.00 46.87 307 LEU C C 1
ATOM 6749 O O . LEU C 1 325 ? 26.801 19.472 -18.139 1.00 47.61 307 LEU C O 1
ATOM 6754 N N . SER C 1 326 ? 26.697 21.534 -17.223 1.00 49.30 308 SER C N 1
ATOM 6755 C CA . SER C 1 326 ? 27.290 21.179 -15.945 1.00 51.67 308 SER C CA 1
ATOM 6756 C C . SER C 1 326 ? 26.162 20.526 -15.138 1.00 53.27 308 SER C C 1
ATOM 6757 O O . SER C 1 326 ? 26.371 19.502 -14.497 1.00 54.41 308 SER C O 1
ATOM 6760 N N . LYS C 1 327 ? 24.978 21.154 -15.196 1.00 55.16 309 LYS C N 1
ATOM 6761 C CA . LYS C 1 327 ? 23.626 20.583 -14.894 1.00 56.31 309 LYS C CA 1
ATOM 6762 C C . LYS C 1 327 ? 23.050 20.929 -13.520 1.00 56.78 309 LYS C C 1
ATOM 6763 O O . LYS C 1 327 ? 21.827 21.047 -13.373 1.00 57.21 309 LYS C O 1
ATOM 6769 N N . ASP D 1 34 ? 24.648 61.585 -70.870 1.00 51.42 16 ASP D N 1
ATOM 6770 C CA . ASP D 1 34 ? 25.424 61.021 -69.733 1.00 51.56 16 ASP D CA 1
ATOM 6771 C C . ASP D 1 34 ? 24.564 61.092 -68.475 1.00 50.30 16 ASP D C 1
ATOM 6772 O O . ASP D 1 34 ? 24.012 62.150 -68.140 1.00 51.16 16 ASP D O 1
ATOM 6777 N N . CYS D 1 35 ? 24.439 59.966 -67.789 1.00 48.10 17 CYS D N 1
ATOM 6778 C CA . CYS D 1 35 ? 23.485 59.863 -66.700 1.00 45.45 17 CYS D CA 1
ATOM 6779 C C . CYS D 1 35 ? 24.174 59.535 -65.377 1.00 42.35 17 CYS D C 1
ATOM 6780 O O . CYS D 1 35 ? 24.565 58.387 -65.168 1.00 41.17 17 CYS D O 1
ATOM 6783 N N . PRO D 1 36 ? 24.312 60.541 -64.487 1.00 39.62 18 PRO D N 1
ATOM 6784 C CA . PRO D 1 36 ? 24.968 60.289 -63.198 1.00 37.09 18 PRO D CA 1
ATOM 6785 C C . PRO D 1 36 ? 24.094 59.409 -62.332 1.00 33.94 18 PRO D C 1
ATOM 6786 O O . PRO D 1 36 ? 22.867 59.425 -62.461 1.00 32.48 18 PRO D O 1
ATOM 6790 N N . VAL D 1 37 ? 24.730 58.614 -61.485 1.00 32.17 19 VAL D N 1
ATOM 6791 C CA . VAL D 1 37 ? 24.041 57.913 -60.415 1.00 29.89 19 VAL D CA 1
ATOM 6792 C C . VAL D 1 37 ? 23.502 59.008 -59.474 1.00 29.80 19 VAL D C 1
ATOM 6793 O O . VAL D 1 37 ? 24.204 60.008 -59.212 1.00 27.05 19 VAL D O 1
ATOM 6797 N N . ARG D 1 38 ? 22.258 58.844 -59.026 1.00 28.76 20 ARG D N 1
ATOM 6798 C CA . ARG D 1 38 ? 21.612 59.825 -58.145 1.00 30.16 20 ARG D CA 1
ATOM 6799 C C . ARG D 1 38 ? 21.033 59.151 -56.912 1.00 28.93 20 ARG D C 1
ATOM 6800 O O . ARG D 1 38 ? 20.655 57.988 -56.959 1.00 28.47 20 ARG D O 1
ATOM 6808 N N . LEU D 1 39 ? 20.989 59.886 -55.800 1.00 28.11 21 LEU D N 1
ATOM 6809 C CA . LEU D 1 39 ? 20.286 59.459 -54.581 1.00 27.71 21 LEU D CA 1
ATOM 6810 C C . LEU D 1 39 ? 18.957 60.187 -54.502 1.00 28.60 21 LEU D C 1
ATOM 6811 O O . LEU D 1 39 ? 18.791 61.249 -55.133 1.00 28.53 21 LEU D O 1
ATOM 6816 N N . LEU D 1 40 ? 18.011 59.633 -53.743 1.00 28.14 22 LEU D N 1
ATOM 6817 C CA . LEU D 1 40 ? 16.743 60.324 -53.478 1.00 28.65 22 LEU D CA 1
ATOM 6818 C C . LEU D 1 40 ? 16.666 60.517 -51.982 1.00 28.10 22 LEU D C 1
ATOM 6819 O O . LEU D 1 40 ? 15.783 59.989 -51.320 1.00 27.16 22 LEU D O 1
ATOM 6824 N N . ASN D 1 41 ? 17.653 61.212 -51.446 1.00 27.84 23 ASN D N 1
ATOM 6825 C CA . ASN D 1 41 ? 17.773 61.388 -49.994 1.00 27.93 23 ASN D CA 1
ATOM 6826 C C . ASN D 1 41 ? 18.453 62.710 -49.739 1.00 28.80 23 ASN D C 1
ATOM 6827 O O . ASN D 1 41 ? 19.676 62.806 -49.806 1.00 28.59 23 ASN D O 1
ATOM 6832 N N . PRO D 1 42 ? 17.670 63.729 -49.364 1.00 30.01 24 PRO D N 1
ATOM 6833 C CA . PRO D 1 42 ? 18.279 65.049 -49.169 1.00 30.44 24 PRO D CA 1
ATOM 6834 C C . PRO D 1 42 ? 19.286 65.147 -47.995 1.00 30.91 24 PRO D C 1
ATOM 6835 O O . PRO D 1 42 ? 20.154 66.044 -47.994 1.00 31.68 24 PRO D O 1
ATOM 6839 N N . ASN D 1 43 ? 19.194 64.227 -47.036 1.00 29.23 25 ASN D N 1
ATOM 6840 C CA . ASN D 1 43 ? 20.084 64.187 -45.881 1.00 30.24 25 ASN D CA 1
ATOM 6841 C C . ASN D 1 43 ? 21.528 63.868 -46.190 1.00 30.05 25 ASN D C 1
ATOM 6842 O O . ASN D 1 43 ? 22.408 64.196 -45.403 1.00 30.46 25 ASN D O 1
ATOM 6847 N N . ILE D 1 44 ? 21.786 63.229 -47.330 1.00 29.29 26 ILE D N 1
ATOM 6848 C CA . ILE D 1 44 ? 23.135 62.756 -47.612 1.00 30.06 26 ILE D CA 1
ATOM 6849 C C . ILE D 1 44 ? 24.121 63.925 -47.745 1.00 32.69 26 ILE D C 1
ATO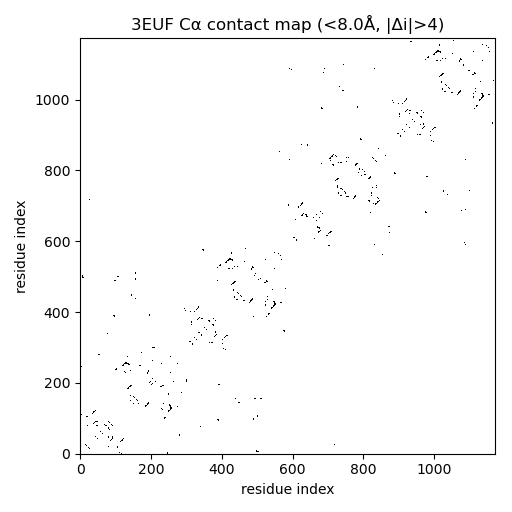M 6850 O O . ILE D 1 44 ? 25.225 63.835 -47.225 1.00 32.88 26 ILE D O 1
ATOM 6855 N N . ALA D 1 45 ? 23.680 65.010 -48.393 1.00 34.56 27 ALA D N 1
ATOM 6856 C CA . ALA D 1 45 ? 24.449 66.246 -48.604 1.00 36.72 27 ALA D CA 1
ATOM 6857 C C . ALA D 1 45 ? 24.758 66.955 -47.279 1.00 37.75 27 ALA D C 1
ATOM 6858 O O . ALA D 1 45 ? 25.777 67.642 -47.151 1.00 38.25 27 ALA D O 1
ATOM 6860 N N . LYS D 1 46 ? 23.885 66.763 -46.294 1.00 38.34 28 LYS D N 1
ATOM 6861 C CA . LYS D 1 46 ? 24.060 67.354 -44.985 1.00 39.26 28 LYS D CA 1
ATOM 6862 C C . LYS D 1 46 ? 25.067 66.614 -44.091 1.00 38.52 28 LYS D C 1
ATOM 6863 O O . LYS D 1 46 ? 25.499 67.168 -43.084 1.00 38.24 28 LYS D O 1
ATOM 6869 N N . MET D 1 47 ? 25.410 65.364 -44.420 1.00 37.39 29 MET D N 1
ATOM 6870 C CA . MET D 1 47 ? 26.245 64.527 -43.530 1.00 36.39 29 MET D CA 1
ATOM 6871 C C . MET D 1 47 ? 27.727 64.905 -43.641 1.00 36.13 29 MET D C 1
ATOM 6872 O O . MET D 1 47 ? 28.209 65.226 -44.724 1.00 35.69 29 MET D O 1
ATOM 6877 N N . LYS D 1 48 ? 28.440 64.840 -42.521 1.00 34.61 30 LYS D N 1
ATOM 6878 C CA . LYS D 1 48 ? 29.859 65.170 -42.503 1.00 35.79 30 LYS D CA 1
ATOM 6879 C C . LYS D 1 48 ? 30.707 64.028 -43.108 1.00 34.73 30 LYS D C 1
ATOM 6880 O O . LYS D 1 48 ? 31.615 64.246 -43.933 1.00 35.89 30 LYS D O 1
ATOM 6886 N N . GLU D 1 49 ? 30.434 62.812 -42.656 1.00 33.12 31 GLU D N 1
ATOM 6887 C CA . GLU D 1 49 ? 31.070 61.617 -43.205 1.00 30.99 31 GLU D CA 1
ATOM 6888 C C . GLU D 1 49 ? 30.001 60.547 -43.346 1.00 29.56 31 GLU D C 1
ATOM 6889 O O . GLU D 1 49 ? 28.931 60.615 -42.738 1.00 29.02 31 GLU D O 1
ATOM 6895 N N . ASP D 1 50 ? 30.329 59.525 -44.103 1.00 27.42 32 ASP D N 1
ATOM 6896 C CA . ASP D 1 50 ? 29.436 58.393 -44.189 1.00 26.63 32 ASP D CA 1
ATOM 6897 C C . ASP D 1 50 ? 30.272 57.145 -44.026 1.00 25.51 32 ASP D C 1
ATOM 6898 O O . ASP D 1 50 ? 31.430 57.103 -44.438 1.00 26.25 32 ASP D O 1
ATOM 6903 N N . ILE D 1 51 ? 29.698 56.163 -43.351 1.00 25.56 33 ILE D N 1
ATOM 6904 C CA . ILE D 1 51 ? 30.297 54.857 -43.179 1.00 23.95 33 ILE D CA 1
ATOM 6905 C C . ILE D 1 51 ? 29.420 53.840 -43.916 1.00 22.81 33 ILE D C 1
ATOM 6906 O O . ILE D 1 51 ? 28.198 53.707 -43.647 1.00 22.02 33 ILE D O 1
ATOM 6911 N N . LEU D 1 52 ? 30.043 53.120 -44.849 1.00 20.75 34 LEU D N 1
ATOM 6912 C CA . LEU D 1 52 ? 29.362 52.000 -45.473 1.00 19.39 34 LEU D CA 1
ATOM 6913 C C . LEU D 1 52 ? 29.626 50.735 -44.660 1.00 19.91 34 LEU D C 1
ATOM 6914 O O . LEU D 1 52 ? 30.523 49.936 -44.971 1.00 17.88 34 LEU D O 1
ATOM 6919 N N . TYR D 1 53 ? 28.797 50.530 -43.625 1.00 21.18 35 TYR D N 1
ATOM 6920 C CA . TYR D 1 53 ? 29.089 49.558 -42.560 1.00 22.61 35 TYR D CA 1
ATOM 6921 C C . TYR D 1 53 ? 29.272 48.147 -43.088 1.00 22.33 35 TYR D C 1
ATOM 6922 O O . TYR D 1 53 ? 30.140 47.414 -42.604 1.00 21.31 35 TYR D O 1
ATOM 6931 N N . HIS D 1 54 ? 28.450 47.757 -44.067 1.00 18.92 36 HIS D N 1
ATOM 6932 C CA . HIS D 1 54 ? 28.453 46.361 -44.503 1.00 20.15 36 HIS D CA 1
ATOM 6933 C C . HIS D 1 54 ? 29.539 46.021 -45.550 1.00 19.99 36 HIS D C 1
ATOM 6934 O O . HIS D 1 54 ? 29.695 44.859 -45.910 1.00 21.08 36 HIS D O 1
ATOM 6941 N N . PHE D 1 55 ? 30.248 47.066 -46.005 1.00 21.06 37 PHE D N 1
ATOM 6942 C CA . PHE D 1 55 ? 31.382 46.971 -46.925 1.00 21.79 37 PHE D CA 1
ATOM 6943 C C . PHE D 1 55 ? 32.700 47.253 -46.186 1.00 23.28 37 PHE D C 1
ATOM 6944 O O . PHE D 1 55 ? 33.770 47.118 -46.788 1.00 22.59 37 PHE D O 1
ATOM 6952 N N . ASN D 1 56 ? 32.619 47.679 -44.917 1.00 23.18 38 ASN D N 1
ATOM 6953 C CA . ASN D 1 56 ? 33.805 48.180 -44.190 1.00 25.61 38 ASN D CA 1
ATOM 6954 C C . ASN D 1 56 ? 34.493 49.326 -44.935 1.00 24.61 38 ASN D C 1
ATOM 6955 O O . ASN D 1 56 ? 35.704 49.342 -45.056 1.00 24.88 38 ASN D O 1
ATOM 6960 N N . LEU D 1 57 ? 33.738 50.271 -45.503 1.00 23.49 39 LEU D N 1
ATOM 6961 C CA . LEU D 1 57 ? 34.355 51.410 -46.156 1.00 24.31 39 LEU D CA 1
ATOM 6962 C C . LEU D 1 57 ? 33.846 52.750 -45.593 1.00 25.83 39 LEU D C 1
ATOM 6963 O O . LEU D 1 57 ? 32.654 52.896 -45.354 1.00 26.42 39 LEU D O 1
ATOM 6968 N N . THR D 1 58 ? 34.725 53.736 -45.450 1.00 26.58 40 THR D N 1
ATOM 6969 C CA . THR D 1 58 ? 34.327 55.049 -44.958 1.00 28.38 40 THR D CA 1
ATOM 6970 C C . THR D 1 58 ? 34.798 56.197 -45.866 1.00 28.31 40 THR D C 1
ATOM 6971 O O . THR D 1 58 ? 35.876 56.133 -46.471 1.00 28.33 40 THR D O 1
ATOM 6975 N N . THR D 1 59 ? 34.027 57.276 -45.908 1.00 27.84 41 THR D N 1
ATOM 6976 C CA . THR D 1 59 ? 34.417 58.451 -46.673 1.00 28.80 41 THR D CA 1
ATOM 6977 C C . THR D 1 59 ? 35.656 59.184 -46.113 1.00 30.40 41 THR D C 1
ATOM 6978 O O . THR D 1 59 ? 36.326 59.922 -46.846 1.00 30.27 41 THR D O 1
ATOM 6982 N N . SER D 1 60 ? 35.946 59.014 -44.827 1.00 30.35 42 SER D N 1
ATOM 6983 C CA . SER D 1 60 ? 37.032 59.799 -44.208 1.00 33.61 42 SER D CA 1
ATOM 6984 C C . SER D 1 60 ? 38.390 59.230 -44.564 1.00 34.92 42 SER D C 1
ATOM 6985 O O . SER D 1 60 ? 39.396 59.944 -44.499 1.00 35.02 42 SER D O 1
ATOM 6988 N N . ARG D 1 61 ? 38.401 57.949 -44.945 1.00 35.67 43 ARG D N 1
ATOM 6989 C CA . ARG D 1 61 ? 39.651 57.189 -45.201 1.00 38.38 43 ARG D CA 1
ATOM 6990 C C . ARG D 1 61 ? 39.873 56.861 -46.696 1.00 38.17 43 ARG D C 1
ATOM 6991 O O . ARG D 1 61 ? 41.007 56.645 -47.117 1.00 36.68 43 ARG D O 1
ATOM 6999 N N . HIS D 1 62 ? 38.786 56.797 -47.478 1.00 38.55 44 HIS D N 1
ATOM 7000 C CA . HIS D 1 62 ? 38.891 56.348 -48.887 1.00 38.96 44 HIS D CA 1
ATOM 7001 C C . HIS D 1 62 ? 38.511 57.456 -49.858 1.00 39.01 44 HIS D C 1
ATOM 7002 O O . HIS D 1 62 ? 37.488 58.151 -49.627 1.00 38.89 44 HIS D O 1
ATOM 7009 N N . ASN D 1 63 ? 39.305 57.609 -50.937 1.00 38.12 45 ASN D N 1
ATOM 7010 C CA . ASN D 1 63 ? 39.013 58.551 -52.029 1.00 37.01 45 ASN D CA 1
ATOM 7011 C C . ASN D 1 63 ? 38.105 57.808 -53.008 1.00 35.16 45 ASN D C 1
ATOM 7012 O O . ASN D 1 63 ? 38.580 57.029 -53.840 1.00 32.93 45 ASN D O 1
ATOM 7017 N N . PHE D 1 64 ? 36.805 58.054 -52.923 1.00 32.39 46 PHE D N 1
ATOM 7018 C CA . PHE D 1 64 ? 35.885 57.253 -53.732 1.00 31.42 46 PHE D CA 1
ATOM 7019 C C . PHE D 1 64 ? 36.065 57.468 -55.264 1.00 30.16 46 PHE D C 1
ATOM 7020 O O . PHE D 1 64 ? 36.054 56.486 -55.993 1.00 30.16 46 PHE D O 1
ATOM 7028 N N . PRO D 1 65 ? 36.188 58.727 -55.744 1.00 30.87 47 PRO D N 1
ATOM 7029 C CA . PRO D 1 65 ? 36.320 58.865 -57.212 1.00 31.00 47 PRO D CA 1
ATOM 7030 C C . PRO D 1 65 ? 37.587 58.246 -57.761 1.00 31.67 47 PRO D C 1
ATOM 7031 O O . PRO D 1 65 ? 37.571 57.680 -58.868 1.00 30.69 47 PRO D O 1
ATOM 7035 N N . ALA D 1 66 ? 38.663 58.310 -56.979 1.00 31.73 48 ALA D N 1
ATOM 7036 C CA . ALA D 1 66 ? 39.942 57.736 -57.383 1.00 32.53 48 ALA D CA 1
ATOM 7037 C C . ALA D 1 66 ? 39.870 56.203 -57.418 1.00 31.72 48 ALA D C 1
ATOM 7038 O O . ALA D 1 66 ? 40.426 55.595 -58.323 1.00 32.38 48 ALA D O 1
ATOM 7040 N N . LEU D 1 67 ? 39.142 55.603 -56.471 1.00 29.53 49 LEU D N 1
ATOM 7041 C CA . LEU D 1 67 ? 39.007 54.170 -56.368 1.00 27.59 49 LEU D CA 1
ATOM 7042 C C . LEU D 1 67 ? 37.924 53.524 -57.288 1.00 26.78 49 LEU D C 1
ATOM 7043 O O . LEU D 1 67 ? 38.117 52.399 -57.767 1.00 26.48 49 LEU D O 1
ATOM 7048 N N . PHE D 1 68 ? 36.786 54.188 -57.438 1.00 25.07 50 PHE D N 1
ATOM 7049 C CA . PHE D 1 68 ? 35.634 53.601 -58.102 1.00 25.71 50 PHE D CA 1
ATOM 7050 C C . PHE D 1 68 ? 35.089 54.464 -59.247 1.00 24.81 50 PHE D C 1
ATOM 7051 O O . PHE D 1 68 ? 34.123 54.085 -59.862 1.00 24.27 50 PHE D O 1
ATOM 7059 N N . GLY D 1 69 ? 35.718 55.606 -59.551 1.00 24.82 51 GLY D N 1
ATOM 7060 C CA . GLY D 1 69 ? 35.144 56.573 -60.473 1.00 25.97 51 GLY D CA 1
ATOM 7061 C C . GLY D 1 69 ? 35.057 56.052 -61.912 1.00 26.44 51 GLY D C 1
ATOM 7062 O O . GLY D 1 69 ? 34.260 56.529 -62.701 1.00 27.89 51 GLY D O 1
ATOM 7063 N N . ASP D 1 70 ? 35.869 55.062 -62.235 1.00 26.19 52 ASP D N 1
ATOM 7064 C CA . ASP D 1 70 ? 35.904 54.514 -63.598 1.00 27.08 52 ASP D CA 1
ATOM 7065 C C . ASP D 1 70 ? 34.915 53.336 -63.774 1.00 26.17 52 ASP D C 1
ATOM 7066 O O . ASP D 1 70 ? 34.804 52.775 -64.869 1.00 27.02 52 ASP D O 1
ATOM 7071 N N . VAL D 1 71 ? 34.204 52.954 -62.714 1.00 24.15 53 VAL D N 1
ATOM 7072 C CA . VAL D 1 71 ? 33.269 51.784 -62.817 1.00 22.84 53 VAL D CA 1
ATOM 7073 C C . VAL D 1 71 ? 32.097 52.078 -63.766 1.00 21.92 53 VAL D C 1
ATOM 7074 O O . VAL D 1 71 ? 31.432 53.100 -63.608 1.00 21.61 53 VAL D O 1
ATOM 7078 N N . LYS D 1 72 ? 31.846 51.175 -64.717 1.00 21.83 54 LYS D N 1
ATOM 7079 C CA . LYS D 1 72 ? 30.727 51.335 -65.676 1.00 23.02 54 LYS D CA 1
ATOM 7080 C C . LYS D 1 72 ? 29.781 50.153 -65.674 1.00 21.92 54 LYS D C 1
ATOM 7081 O O . LYS D 1 72 ? 28.646 50.255 -66.169 1.00 21.68 54 LYS D O 1
ATOM 7087 N N . PHE D 1 73 ? 30.292 49.022 -65.211 1.00 20.28 55 PHE D N 1
ATOM 7088 C CA . PHE D 1 73 ? 29.530 47.779 -65.174 1.00 21.06 55 PHE D CA 1
ATOM 7089 C C . PHE D 1 73 ? 29.576 47.184 -63.766 1.00 21.04 55 PHE D C 1
ATOM 7090 O O . PHE D 1 73 ? 30.665 47.009 -63.170 1.00 19.94 55 PHE D O 1
ATOM 7098 N N . VAL D 1 74 ? 28.407 46.842 -63.231 1.00 19.78 56 VAL D N 1
ATOM 7099 C CA . VAL D 1 74 ? 28.408 46.196 -61.911 1.00 19.81 56 VAL D CA 1
ATOM 7100 C C . VAL D 1 74 ? 27.613 44.896 -62.050 1.00 19.87 56 VAL D C 1
ATOM 7101 O O . VAL D 1 74 ? 26.518 44.916 -62.596 1.00 20.23 56 VAL D O 1
ATOM 7105 N N . CYS D 1 75 ? 28.212 43.780 -61.651 1.00 19.10 57 CYS D N 1
ATOM 7106 C CA . CYS D 1 75 ? 27.535 42.504 -61.629 1.00 19.02 57 CYS D CA 1
ATOM 7107 C C . CYS D 1 75 ? 27.293 42.090 -60.167 1.00 19.30 57 CYS D C 1
ATOM 7108 O O . CYS D 1 75 ? 28.226 42.112 -59.336 1.00 17.77 57 CYS D O 1
ATOM 7111 N N . VAL D 1 76 ? 26.050 41.714 -59.865 1.00 17.97 58 VAL D N 1
ATOM 7112 C CA . VAL D 1 76 ? 25.708 41.294 -58.502 1.00 18.99 58 VAL D CA 1
ATOM 7113 C C . VAL D 1 76 ? 25.073 39.893 -58.499 1.00 19.62 58 VAL D C 1
ATOM 7114 O O . VAL D 1 76 ? 24.430 39.507 -59.478 1.00 19.12 58 VAL D O 1
ATOM 7118 N N . GLY D 1 77 ? 25.279 39.128 -57.419 1.00 18.33 59 GLY D N 1
ATOM 7119 C CA . GLY D 1 77 ? 24.714 37.778 -57.316 1.00 18.26 59 GLY D CA 1
ATOM 7120 C C . GLY D 1 77 ? 24.877 37.228 -55.890 1.00 19.24 59 GLY D C 1
ATOM 7121 O O . GLY D 1 77 ? 25.650 37.782 -55.100 1.00 17.36 59 GLY D O 1
ATOM 7122 N N . GLY D 1 78 ? 24.171 36.135 -55.584 1.00 19.45 60 GLY D N 1
ATOM 7123 C CA . GLY D 1 78 ? 24.004 35.681 -54.185 1.00 21.38 60 GLY D CA 1
ATOM 7124 C C . GLY D 1 78 ? 25.287 35.217 -53.541 1.00 23.10 60 GLY D C 1
ATOM 7125 O O . GLY D 1 78 ? 25.639 35.638 -52.422 1.00 22.14 60 GLY D O 1
ATOM 7126 N N . SER D 1 79 ? 25.988 34.352 -54.271 1.00 22.96 61 SER D N 1
ATOM 7127 C CA . SER D 1 79 ? 27.155 33.644 -53.785 1.00 25.48 61 SER D CA 1
ATOM 7128 C C . SER D 1 79 ? 28.507 34.353 -53.944 1.00 25.87 61 SER D C 1
ATOM 7129 O O . SER D 1 79 ? 28.907 34.685 -55.077 1.00 25.33 61 SER D O 1
ATOM 7132 N N . PRO D 1 80 ? 29.241 34.551 -52.835 1.00 25.29 62 PRO D N 1
ATOM 7133 C CA . PRO D 1 80 ? 30.528 35.216 -52.897 1.00 26.39 62 PRO D CA 1
ATOM 7134 C C . PRO D 1 80 ? 31.550 34.441 -53.788 1.00 26.89 62 PRO D C 1
ATOM 7135 O O . PRO D 1 80 ? 32.396 35.059 -54.487 1.00 26.28 62 PRO D O 1
ATOM 7139 N N . SER D 1 81 ? 31.439 33.124 -53.793 1.00 27.07 63 SER D N 1
ATOM 7140 C CA . SER D 1 81 ? 32.384 32.307 -54.570 1.00 27.63 63 SER D CA 1
ATOM 7141 C C . SER D 1 81 ? 32.035 32.456 -56.054 1.00 25.73 63 SER D C 1
ATOM 7142 O O . SER D 1 81 ? 32.922 32.484 -56.915 1.00 24.86 63 SER D O 1
ATOM 7145 N N . ARG D 1 82 ? 30.745 32.590 -56.353 1.00 24.26 64 ARG D N 1
ATOM 7146 C CA . ARG D 1 82 ? 30.319 32.859 -57.740 1.00 24.13 64 ARG D CA 1
ATOM 7147 C C . ARG D 1 82 ? 30.797 34.230 -58.209 1.00 22.25 64 ARG D C 1
ATOM 7148 O O . ARG D 1 82 ? 31.240 34.401 -59.352 1.00 22.07 64 ARG D O 1
ATOM 7156 N N . MET D 1 83 ? 30.684 35.228 -57.350 1.00 21.31 65 MET D N 1
ATOM 7157 C CA . MET D 1 83 ? 31.139 36.566 -57.700 1.00 21.35 65 MET D CA 1
ATOM 7158 C C . MET D 1 83 ? 32.667 36.704 -57.889 1.00 21.30 65 MET D C 1
ATOM 7159 O O . MET D 1 83 ? 33.111 37.530 -58.668 1.00 21.06 65 MET D O 1
ATOM 7164 N N . LYS D 1 84 ? 33.448 35.932 -57.141 1.00 22.01 66 LYS D N 1
ATOM 7165 C CA . LYS D 1 84 ? 34.905 35.879 -57.383 1.00 23.46 66 LYS D CA 1
ATOM 7166 C C . LYS D 1 84 ? 35.206 35.165 -58.724 1.00 22.31 66 LYS D C 1
ATOM 7167 O O . LYS D 1 84 ? 36.040 35.653 -59.505 1.00 23.57 66 LYS D O 1
ATOM 7173 N N . ALA D 1 85 ? 34.537 34.046 -58.994 1.00 22.21 67 ALA D N 1
ATOM 7174 C CA . ALA D 1 85 ? 34.614 33.381 -60.304 1.00 22.75 67 ALA D CA 1
ATOM 7175 C C . ALA D 1 85 ? 34.305 34.341 -61.460 1.00 23.31 67 ALA D C 1
ATOM 7176 O O . ALA D 1 85 ? 35.023 34.370 -62.503 1.00 22.21 67 ALA D O 1
ATOM 7178 N N . PHE D 1 86 ? 33.226 35.121 -61.296 1.00 21.66 68 PHE D N 1
ATOM 7179 C CA . PHE D 1 86 ? 32.836 36.127 -62.276 1.00 22.24 68 PHE D CA 1
ATOM 7180 C C . PHE D 1 86 ? 33.948 37.126 -62.580 1.00 21.76 68 PHE D C 1
ATOM 7181 O O . PHE D 1 86 ? 34.294 37.332 -63.768 1.00 20.97 68 PHE D O 1
ATOM 7189 N N . ILE D 1 87 ? 34.516 37.739 -61.535 1.00 20.91 69 ILE D N 1
ATOM 7190 C CA . ILE D 1 87 ? 35.533 38.739 -61.735 1.00 22.13 69 ILE D CA 1
ATOM 7191 C C . ILE D 1 87 ? 36.757 38.130 -62.440 1.00 23.21 69 ILE D C 1
ATOM 7192 O O . ILE D 1 87 ? 37.371 38.794 -63.268 1.00 24.20 69 ILE D O 1
ATOM 7197 N N . ARG D 1 88 ? 37.091 36.893 -62.100 1.00 24.64 70 ARG D N 1
ATOM 7198 C CA . ARG D 1 88 ? 38.213 36.186 -62.759 1.00 28.12 70 ARG D CA 1
ATOM 7199 C C . ARG D 1 88 ? 37.922 36.002 -64.252 1.00 28.33 70 ARG D C 1
ATOM 7200 O O . ARG D 1 88 ? 38.748 36.316 -65.097 1.00 28.37 70 ARG D O 1
ATOM 7208 N N . CYS D 1 89 ? 36.717 35.522 -64.545 1.00 30.01 71 CYS D N 1
ATOM 7209 C CA . CYS D 1 89 ? 36.218 35.330 -65.893 1.00 29.23 71 CYS D CA 1
ATOM 7210 C C . CYS D 1 89 ? 36.340 36.589 -66.733 1.00 29.90 71 CYS D C 1
ATOM 7211 O O . CYS D 1 89 ? 36.978 36.562 -67.804 1.00 28.88 71 CYS D O 1
ATOM 7214 N N . VAL D 1 90 ? 35.747 37.691 -66.247 1.00 28.63 72 VAL D N 1
ATOM 7215 C CA . VAL D 1 90 ? 35.780 39.008 -66.885 1.00 30.23 72 VAL D CA 1
ATOM 7216 C C . VAL D 1 90 ? 37.209 39.529 -67.106 1.00 30.84 72 VAL D C 1
ATOM 7217 O O . VAL D 1 90 ? 37.537 40.053 -68.187 1.00 30.42 72 VAL D O 1
ATOM 7221 N N . GLY D 1 91 ? 38.029 39.393 -66.071 1.00 31.44 73 GLY D N 1
ATOM 7222 C CA . GLY D 1 91 ? 39.431 39.806 -66.129 1.00 33.11 73 GLY D CA 1
ATOM 7223 C C . GLY D 1 91 ? 40.119 39.171 -67.327 1.00 34.64 73 GLY D C 1
ATOM 7224 O O . GLY D 1 91 ? 40.760 39.890 -68.111 1.00 34.70 73 GLY D O 1
ATOM 7225 N N . ALA D 1 92 ? 39.982 37.846 -67.473 1.00 35.14 74 ALA D N 1
ATOM 7226 C CA . ALA D 1 92 ? 40.547 37.125 -68.627 1.00 37.12 74 ALA D CA 1
ATOM 7227 C C . ALA D 1 92 ? 39.938 37.603 -69.957 1.00 38.54 74 ALA D C 1
ATOM 7228 O O . ALA D 1 92 ? 40.683 37.980 -70.859 1.00 39.19 74 ALA D O 1
ATOM 7230 N N . GLU D 1 93 ? 38.611 37.637 -70.067 1.00 39.27 75 GLU D N 1
ATOM 7231 C CA . GLU D 1 93 ? 37.933 38.158 -71.272 1.00 40.79 75 GLU D CA 1
ATOM 7232 C C . GLU D 1 93 ? 38.521 39.502 -71.726 1.00 41.30 75 GLU D C 1
ATOM 7233 O O . GLU D 1 93 ? 38.703 39.747 -72.924 1.00 41.44 75 GLU D O 1
ATOM 7239 N N . LEU D 1 94 ? 38.824 40.369 -70.767 1.00 41.25 76 LEU D N 1
ATOM 7240 C CA . LEU D 1 94 ? 39.291 41.708 -71.062 1.00 42.14 76 LEU D CA 1
ATOM 7241 C C . LEU D 1 94 ? 40.812 41.788 -71.219 1.00 42.87 76 LEU D C 1
ATOM 7242 O O . LEU D 1 94 ? 41.361 42.876 -71.382 1.00 43.39 76 LEU D O 1
ATOM 7247 N N . GLY D 1 95 ? 41.476 40.641 -71.140 1.00 44.02 77 GLY D N 1
ATOM 7248 C CA . GLY D 1 95 ? 42.927 40.555 -71.242 1.00 46.58 77 GLY D CA 1
ATOM 7249 C C . GLY D 1 95 ? 43.669 41.327 -70.167 1.00 48.10 77 GLY D C 1
ATOM 7250 O O . GLY D 1 95 ? 44.851 41.630 -70.321 1.00 48.17 77 GLY D O 1
ATOM 7251 N N . LEU D 1 96 ? 42.969 41.648 -69.080 1.00 49.21 78 LEU D N 1
ATOM 7252 C CA . LEU D 1 96 ? 43.560 42.367 -67.949 1.00 50.61 78 LEU D CA 1
ATOM 7253 C C . LEU D 1 96 ? 44.113 41.366 -66.941 1.00 52.12 78 LEU D C 1
ATOM 7254 O O . LEU D 1 96 ? 44.602 41.747 -65.883 1.00 52.37 78 LEU D O 1
ATOM 7259 N N . ASP D 1 97 ? 44.058 40.084 -67.289 1.00 53.85 79 ASP D N 1
ATOM 7260 C CA . ASP D 1 97 ? 44.312 39.021 -66.329 1.00 56.29 79 ASP D CA 1
ATOM 7261 C C . ASP D 1 97 ? 45.774 38.889 -65.895 1.00 57.65 79 ASP D C 1
ATOM 7262 O O . ASP D 1 97 ? 46.710 39.079 -66.679 1.00 57.32 79 ASP D O 1
ATOM 7267 N N . CYS D 1 98 ? 45.937 38.587 -64.610 1.00 59.82 80 CYS D N 1
ATOM 7268 C CA . CYS D 1 98 ? 47.236 38.289 -64.006 1.00 61.82 80 CYS D CA 1
ATOM 7269 C C . CYS D 1 98 ? 47.210 36.845 -63.471 1.00 61.86 80 CYS D C 1
ATOM 7270 O O . CYS D 1 98 ? 46.683 36.581 -62.361 1.00 62.05 80 CYS D O 1
ATOM 7273 N N . PRO D 1 99 ? 47.706 35.888 -64.289 1.00 62.17 81 PRO D N 1
ATOM 7274 C CA . PRO D 1 99 ? 47.977 34.544 -63.771 1.00 61.91 81 PRO D CA 1
ATOM 7275 C C . PRO D 1 99 ? 48.813 34.556 -62.467 1.00 61.67 81 PRO D C 1
ATOM 7276 O O . PRO D 1 99 ? 49.802 35.309 -62.346 1.00 61.66 81 PRO D O 1
ATOM 7280 N N . GLY D 1 100 ? 48.374 33.743 -61.502 1.00 61.24 82 GLY D N 1
ATOM 7281 C CA . GLY D 1 100 ? 49.044 33.598 -60.206 1.00 60.34 82 GLY D CA 1
ATOM 7282 C C . GLY D 1 100 ? 48.968 34.834 -59.319 1.00 59.83 82 GLY D C 1
ATOM 7283 O O . GLY D 1 100 ? 49.780 35.003 -58.405 1.00 60.33 82 GLY D O 1
ATOM 7284 N N . ARG D 1 101 ? 47.998 35.703 -59.577 1.00 58.85 83 ARG D N 1
ATOM 7285 C CA . ARG D 1 101 ? 47.876 36.927 -58.793 1.00 58.05 83 ARG D CA 1
ATOM 7286 C C . ARG D 1 101 ? 46.453 37.131 -58.206 1.00 56.04 83 ARG D C 1
ATOM 7287 O O . ARG D 1 101 ? 45.585 36.235 -58.286 1.00 56.35 83 ARG D O 1
ATOM 7295 N N . ASP D 1 102 ? 46.238 38.317 -57.621 1.00 53.49 84 ASP D N 1
ATOM 7296 C CA . ASP D 1 102 ? 45.154 38.558 -56.686 1.00 50.05 84 ASP D CA 1
ATOM 7297 C C . ASP D 1 102 ? 44.047 39.436 -57.290 1.00 46.62 84 ASP D C 1
ATOM 7298 O O . ASP D 1 102 ? 44.320 40.476 -57.925 1.00 46.54 84 ASP D O 1
ATOM 7303 N N . TYR D 1 103 ? 42.798 39.001 -57.097 1.00 41.96 85 TYR D N 1
ATOM 7304 C CA . TYR D 1 103 ? 41.667 39.929 -57.065 1.00 36.84 85 TYR D CA 1
ATOM 7305 C C . TYR D 1 103 ? 41.315 40.047 -55.581 1.00 33.43 85 TYR D C 1
ATOM 7306 O O . TYR D 1 103 ? 40.677 39.160 -55.028 1.00 31.43 85 TYR D O 1
ATOM 7315 N N . PRO D 1 104 ? 41.792 41.106 -54.922 1.00 31.37 86 PRO D N 1
ATOM 7316 C CA . PRO D 1 104 ? 41.511 41.222 -53.478 1.00 30.12 86 PRO D CA 1
ATOM 7317 C C . PRO D 1 104 ? 40.023 41.519 -53.187 1.00 28.37 86 PRO D C 1
ATOM 7318 O O . PRO D 1 104 ? 39.375 42.250 -53.927 1.00 27.27 86 PRO D O 1
ATOM 7322 N N . ASN D 1 105 ? 39.533 40.991 -52.084 1.00 26.96 87 ASN D N 1
ATOM 7323 C CA . ASN D 1 105 ? 38.214 41.394 -51.589 1.00 26.68 87 ASN D CA 1
ATOM 7324 C C . ASN D 1 105 ? 38.254 42.831 -51.021 1.00 26.74 87 ASN D C 1
ATOM 7325 O O . ASN D 1 105 ? 38.928 43.112 -49.999 1.00 26.02 87 ASN D O 1
ATOM 7330 N N . ILE D 1 106 ? 37.553 43.746 -51.690 1.00 24.78 88 ILE D N 1
ATOM 7331 C CA . ILE D 1 106 ? 37.508 45.152 -51.272 1.00 26.17 88 ILE D CA 1
ATOM 7332 C C . ILE D 1 106 ? 36.884 45.278 -49.846 1.00 25.48 88 ILE D C 1
ATOM 7333 O O . ILE D 1 106 ? 37.233 46.176 -49.086 1.00 24.60 88 ILE D O 1
ATOM 7338 N N . CYS D 1 107 ? 36.004 44.347 -49.489 1.00 26.83 89 CYS D N 1
ATOM 7339 C CA . CYS D 1 107 ? 35.327 44.330 -48.176 1.00 27.62 89 CYS D CA 1
ATOM 7340 C C . CYS D 1 107 ? 36.094 43.559 -47.093 1.00 29.23 89 CYS D C 1
ATOM 7341 O O . CYS D 1 107 ? 35.571 43.351 -46.009 1.00 30.37 89 CYS D O 1
ATOM 7344 N N . ALA D 1 108 ? 37.315 43.110 -47.368 1.00 30.62 90 ALA D N 1
ATOM 7345 C CA . ALA D 1 108 ? 38.061 42.339 -46.356 1.00 32.61 90 ALA D CA 1
ATOM 7346 C C . ALA D 1 108 ? 38.032 43.009 -44.945 1.00 32.20 90 ALA D C 1
ATOM 7347 O O . ALA D 1 108 ? 38.058 44.230 -44.818 1.00 33.59 90 ALA D O 1
ATOM 7349 N N . GLY D 1 109 ? 37.885 42.231 -43.883 1.00 33.24 91 GLY D N 1
ATOM 7350 C CA . GLY D 1 109 ? 37.561 42.840 -42.568 1.00 32.29 91 GLY D CA 1
ATOM 7351 C C . GLY D 1 109 ? 36.073 42.763 -42.209 1.00 32.93 91 GLY D C 1
ATOM 7352 O O . GLY D 1 109 ? 35.681 42.908 -41.047 1.00 33.16 91 GLY D O 1
ATOM 7353 N N . THR D 1 110 ? 35.217 42.546 -43.206 1.00 31.00 92 THR D N 1
ATOM 7354 C CA . THR D 1 110 ? 33.857 42.142 -42.912 1.00 28.46 92 THR D CA 1
ATOM 7355 C C . THR D 1 110 ? 33.530 40.846 -43.651 1.00 27.29 92 THR D C 1
ATOM 7356 O O . THR D 1 110 ? 34.215 40.497 -44.605 1.00 27.65 92 THR D O 1
ATOM 7360 N N . ASP D 1 111 ? 32.519 40.118 -43.195 1.00 25.56 93 ASP D N 1
ATOM 7361 C CA . ASP D 1 111 ? 32.046 38.946 -43.921 1.00 26.45 93 ASP D CA 1
ATOM 7362 C C . ASP D 1 111 ? 30.568 39.022 -44.362 1.00 24.20 93 ASP D C 1
ATOM 7363 O O . ASP D 1 111 ? 29.973 38.002 -44.692 1.00 25.29 93 ASP D O 1
ATOM 7368 N N . ARG D 1 112 ? 30.010 40.226 -44.376 1.00 23.22 94 ARG D N 1
ATOM 7369 C CA . ARG D 1 112 ? 28.617 40.442 -44.819 1.00 21.91 94 ARG D CA 1
ATOM 7370 C C . ARG D 1 112 ? 28.513 40.302 -46.334 1.00 21.44 94 ARG D C 1
ATOM 7371 O O . ARG D 1 112 ? 27.631 39.584 -46.831 1.00 21.46 94 ARG D O 1
ATOM 7379 N N . TYR D 1 113 ? 29.407 40.977 -47.065 1.00 19.03 95 TYR D N 1
ATOM 7380 C CA . TYR D 1 113 ? 29.401 40.891 -48.552 1.00 18.72 95 TYR D CA 1
ATOM 7381 C C . TYR D 1 113 ? 30.852 40.870 -49.037 1.00 19.71 95 TYR D C 1
ATOM 7382 O O . TYR D 1 113 ? 31.728 41.367 -48.329 1.00 19.14 95 TYR D O 1
ATOM 7391 N N . ALA D 1 114 ? 31.064 40.313 -50.224 1.00 19.13 96 ALA D N 1
ATOM 7392 C CA . ALA D 1 114 ? 32.381 40.372 -50.892 1.00 20.10 96 ALA D CA 1
ATOM 7393 C C . ALA D 1 114 ? 32.268 41.251 -52.142 1.00 20.09 96 ALA D C 1
ATOM 7394 O O . ALA D 1 114 ? 31.186 41.316 -52.726 1.00 18.84 96 ALA D O 1
ATOM 7396 N N . MET D 1 115 ? 33.361 41.950 -52.523 1.00 19.99 97 MET D N 1
ATOM 7397 C CA . MET D 1 115 ? 33.365 42.898 -53.642 1.00 22.19 97 MET D CA 1
ATOM 7398 C C . MET D 1 115 ? 34.732 42.866 -54.331 1.00 22.15 97 MET D C 1
ATOM 7399 O O . MET D 1 115 ? 35.768 42.961 -53.666 1.00 21.40 97 MET D O 1
ATOM 7404 N N . TYR D 1 116 ? 34.722 42.717 -55.654 1.00 20.12 98 TYR D N 1
ATOM 7405 C CA . TYR D 1 116 ? 35.969 42.631 -56.442 1.00 20.92 98 TYR D CA 1
ATOM 7406 C C . TYR D 1 116 ? 35.878 43.596 -57.619 1.00 21.08 98 TYR D C 1
ATOM 7407 O O . TYR D 1 116 ? 34.757 43.983 -58.046 1.00 19.02 98 TYR D O 1
ATOM 7416 N N . LYS D 1 117 ? 37.040 44.074 -58.091 1.00 21.44 99 LYS D N 1
ATOM 7417 C CA . LYS D 1 117 ? 37.092 44.999 -59.231 1.00 22.79 99 LYS D CA 1
ATOM 7418 C C . LYS D 1 117 ? 38.190 44.596 -60.253 1.00 23.34 99 LYS D C 1
ATOM 7419 O O . LYS D 1 117 ? 39.266 44.160 -59.863 1.00 21.69 99 LYS D O 1
ATOM 7425 N N . VAL D 1 118 ? 37.867 44.685 -61.546 1.00 23.02 100 VAL D N 1
ATOM 7426 C CA . VAL D 1 118 ? 38.864 44.569 -62.622 1.00 24.06 100 VAL D CA 1
ATOM 7427 C C . VAL D 1 118 ? 38.482 45.580 -63.676 1.00 24.35 100 VAL D C 1
ATOM 7428 O O . VAL D 1 118 ? 37.357 45.573 -64.184 1.00 24.21 100 VAL D O 1
ATOM 7432 N N . GLY D 1 119 ? 39.404 46.509 -63.936 1.00 23.81 101 GLY D N 1
ATOM 7433 C CA . GLY D 1 119 ? 39.129 47.658 -64.817 1.00 23.61 101 GLY D CA 1
ATOM 7434 C C . GLY D 1 119 ? 37.808 48.337 -64.425 1.00 22.81 101 GLY D C 1
ATOM 7435 O O . GLY D 1 119 ? 37.596 48.631 -63.247 1.00 22.65 101 GLY D O 1
ATOM 7436 N N . PRO D 1 120 ? 36.918 48.574 -65.410 1.00 21.94 102 PRO D N 1
ATOM 7437 C CA . PRO D 1 120 ? 35.674 49.295 -65.129 1.00 21.51 102 PRO D CA 1
ATOM 7438 C C . PRO D 1 120 ? 34.537 48.397 -64.621 1.00 20.19 102 PRO D C 1
ATOM 7439 O O . PRO D 1 120 ? 33.364 48.792 -64.714 1.00 21.41 102 PRO D O 1
ATOM 7443 N N . VAL D 1 121 ? 34.883 47.210 -64.137 1.00 18.99 103 VAL D N 1
ATOM 7444 C CA . VAL D 1 121 ? 33.892 46.219 -63.683 1.00 20.28 103 VAL D CA 1
ATOM 7445 C C . VAL D 1 121 ? 34.019 45.903 -62.171 1.00 20.71 103 VAL D C 1
ATOM 7446 O O . VAL D 1 121 ? 35.108 45.581 -61.681 1.00 21.11 103 VAL D O 1
ATOM 7450 N N . LEU D 1 122 ? 32.875 45.916 -61.489 1.00 21.27 104 LEU D N 1
ATOM 7451 C CA . LEU D 1 122 ? 32.792 45.643 -60.061 1.00 20.52 104 LEU D CA 1
ATOM 7452 C C . LEU D 1 122 ? 31.886 44.398 -59.952 1.00 20.25 104 LEU D C 1
ATOM 7453 O O . LEU D 1 122 ? 30.898 44.302 -60.659 1.00 20.93 104 LEU D O 1
ATOM 7458 N N . SER D 1 123 ? 32.216 43.465 -59.085 1.00 18.18 105 SER D N 1
ATOM 7459 C CA . SER D 1 123 ? 31.397 42.284 -58.834 1.00 19.53 105 SER D CA 1
ATOM 7460 C C . SER D 1 123 ? 31.077 42.305 -57.326 1.00 19.43 105 SER D C 1
ATOM 7461 O O . SER D 1 123 ? 31.984 42.521 -56.526 1.00 19.30 105 SER D O 1
ATOM 7464 N N . VAL D 1 124 ? 29.815 42.101 -56.950 1.00 18.55 106 VAL D N 1
ATOM 7465 C CA . VAL D 1 124 ? 29.409 42.262 -55.518 1.00 18.71 106 VAL D CA 1
ATOM 7466 C C . VAL D 1 124 ? 28.486 41.125 -55.171 1.00 17.90 106 VAL D C 1
ATOM 7467 O O . VAL D 1 124 ? 27.571 40.844 -55.938 1.00 19.65 106 VAL D O 1
ATOM 7471 N N . SER D 1 125 ? 28.699 40.442 -54.041 1.00 18.16 107 SER D N 1
ATOM 7472 C CA . SER D 1 125 ? 27.772 39.386 -53.628 1.00 18.53 107 SER D CA 1
ATOM 7473 C C . SER D 1 125 ? 26.665 40.021 -52.806 1.00 19.48 107 SER D C 1
ATOM 7474 O O . SER D 1 125 ? 26.857 41.102 -52.187 1.00 19.79 107 SER D O 1
ATOM 7477 N N . HIS D 1 126 ? 25.519 39.349 -52.739 1.00 18.58 108 HIS D N 1
ATOM 7478 C CA . HIS D 1 126 ? 24.403 39.954 -52.022 1.00 19.57 108 HIS D CA 1
ATOM 7479 C C . HIS D 1 126 ? 23.624 39.023 -51.063 1.00 19.95 108 HIS D C 1
ATOM 7480 O O . HIS D 1 126 ? 22.665 39.497 -50.423 1.00 19.69 108 HIS D O 1
ATOM 7487 N N . GLY D 1 127 ? 24.034 37.742 -50.963 1.00 19.27 109 GLY D N 1
ATOM 7488 C CA . GLY D 1 127 ? 23.368 36.800 -50.061 1.00 20.06 109 GLY D CA 1
ATOM 7489 C C . GLY D 1 127 ? 21.960 36.549 -50.590 1.00 21.52 109 GLY D C 1
ATOM 7490 O O . GLY D 1 127 ? 21.667 36.836 -51.767 1.00 22.21 109 GLY D O 1
ATOM 7491 N N . MET D 1 128 ? 21.069 36.031 -49.741 1.00 20.17 110 MET D N 1
ATOM 7492 C CA . MET D 1 128 ? 19.779 35.553 -50.234 1.00 21.11 110 MET D CA 1
ATOM 7493 C C . MET D 1 128 ? 18.627 36.364 -49.684 1.00 19.19 110 MET D C 1
ATOM 7494 O O . MET D 1 128 ? 18.508 36.529 -48.451 1.00 18.64 110 MET D O 1
ATOM 7499 N N . GLY D 1 129 ? 17.800 36.888 -50.566 1.00 18.01 111 GLY D N 1
ATOM 7500 C CA . GLY D 1 129 ? 16.563 37.535 -50.082 1.00 16.96 111 GLY D CA 1
ATOM 7501 C C . GLY D 1 129 ? 16.536 39.035 -50.225 1.00 17.77 111 GLY D C 1
ATOM 7502 O O . GLY D 1 129 ? 17.576 39.722 -50.229 1.00 16.99 111 GLY D O 1
ATOM 7503 N N . ILE D 1 130 ? 15.329 39.545 -50.398 1.00 16.36 112 ILE D N 1
ATOM 7504 C CA . ILE D 1 130 ? 15.103 40.991 -50.431 1.00 18.23 112 ILE D CA 1
ATOM 7505 C C . ILE D 1 130 ? 15.891 41.830 -49.409 1.00 17.47 112 ILE D C 1
ATOM 7506 O O . ILE D 1 130 ? 16.516 42.828 -49.774 1.00 18.55 112 ILE D O 1
ATOM 7511 N N . PRO D 1 131 ? 15.795 41.520 -48.094 1.00 17.07 113 PRO D N 1
ATOM 7512 C CA . PRO D 1 131 ? 16.560 42.364 -47.177 1.00 15.96 113 PRO D CA 1
ATOM 7513 C C . PRO D 1 131 ? 18.068 42.375 -47.425 1.00 15.78 113 PRO D C 1
ATOM 7514 O O . PRO D 1 131 ? 18.690 43.425 -47.335 1.00 15.92 113 PRO D O 1
ATOM 7518 N N . SER D 1 132 ? 18.649 41.229 -47.721 1.00 15.59 114 SER D N 1
ATOM 7519 C CA . SER D 1 132 ? 20.123 41.119 -47.889 1.00 16.09 114 SER D CA 1
ATOM 7520 C C . SER D 1 132 ? 20.558 41.926 -49.129 1.00 17.04 114 SER D C 1
ATOM 7521 O O . SER D 1 132 ? 21.515 42.713 -49.071 1.00 17.03 114 SER D O 1
ATOM 7524 N N . ILE D 1 133 ? 19.830 41.784 -50.247 1.00 16.17 115 ILE D N 1
ATOM 7525 C CA . ILE D 1 133 ? 20.198 42.628 -51.396 1.00 15.96 115 ILE D CA 1
ATOM 7526 C C . ILE D 1 133 ? 19.901 44.114 -51.217 1.00 16.59 115 ILE D C 1
ATOM 7527 O O . ILE D 1 133 ? 20.655 44.948 -51.729 1.00 17.31 115 ILE D O 1
ATOM 7532 N N . SER D 1 134 ? 18.817 44.458 -50.477 1.00 16.85 116 SER D N 1
ATOM 7533 C CA . SER D 1 134 ? 18.438 45.857 -50.216 1.00 17.09 116 SER D CA 1
ATOM 7534 C C . SER D 1 134 ? 19.600 46.575 -49.492 1.00 16.91 116 SER D C 1
ATOM 7535 O O . SER D 1 134 ? 19.975 47.664 -49.878 1.00 15.88 116 SER D O 1
ATOM 7538 N N . ILE D 1 135 ? 20.138 45.998 -48.410 1.00 15.91 117 ILE D N 1
ATOM 7539 C CA . ILE D 1 135 ? 21.265 46.634 -47.700 1.00 17.08 117 ILE D CA 1
ATOM 7540 C C . ILE D 1 135 ? 22.471 46.884 -48.641 1.00 16.79 117 ILE D C 1
ATOM 7541 O O . ILE D 1 135 ? 23.054 47.979 -48.650 1.00 16.89 117 ILE D O 1
ATOM 7546 N N . MET D 1 136 ? 22.848 45.841 -49.385 1.00 18.51 118 MET D N 1
ATOM 7547 C CA . MET D 1 136 ? 23.950 45.930 -50.341 1.00 17.99 118 MET D CA 1
ATOM 7548 C C . MET D 1 136 ? 23.686 47.083 -51.319 1.00 17.49 118 MET D C 1
ATOM 7549 O O . MET D 1 136 ? 24.577 47.935 -51.566 1.00 16.24 118 MET D O 1
ATOM 7554 N N . LEU D 1 137 ? 22.454 47.144 -51.851 1.00 17.60 119 LEU D N 1
ATOM 7555 C CA . LEU D 1 137 ? 22.115 48.153 -52.869 1.00 17.53 119 LEU D CA 1
ATOM 7556 C C . LEU D 1 137 ? 22.148 49.565 -52.343 1.00 17.30 119 LEU D C 1
ATOM 7557 O O . LEU D 1 137 ? 22.682 50.430 -52.993 1.00 16.29 119 LEU D O 1
ATOM 7562 N N . HIS D 1 138 ? 21.652 49.803 -51.126 1.00 17.92 120 HIS D N 1
ATOM 7563 C CA . HIS D 1 138 ? 21.766 51.128 -50.538 1.00 16.83 120 HIS D CA 1
ATOM 7564 C C . HIS D 1 138 ? 23.217 51.563 -50.449 1.00 17.53 120 HIS D C 1
ATOM 7565 O O . HIS D 1 138 ? 23.543 52.674 -50.851 1.00 17.23 120 HIS D O 1
ATOM 7572 N N . GLU D 1 139 ? 24.076 50.704 -49.893 1.00 16.16 121 GLU D N 1
ATOM 7573 C CA . GLU D 1 139 ? 25.505 51.022 -49.735 1.00 17.14 121 GLU D CA 1
ATOM 7574 C C . GLU D 1 139 ? 26.270 51.120 -51.068 1.00 16.97 121 GLU D C 1
ATOM 7575 O O . GLU D 1 139 ? 27.096 51.992 -51.223 1.00 17.03 121 GLU D O 1
ATOM 7581 N N . LEU D 1 140 ? 25.926 50.252 -52.020 1.00 17.09 122 LEU D N 1
ATOM 7582 C CA . LEU D 1 140 ? 26.534 50.284 -53.380 1.00 17.57 122 LEU D CA 1
ATOM 7583 C C . LEU D 1 140 ? 26.145 51.558 -54.123 1.00 17.65 122 LEU D C 1
ATOM 7584 O O . LEU D 1 140 ? 27.008 52.217 -54.754 1.00 17.36 122 LEU D O 1
ATOM 7589 N N . ILE D 1 141 ? 24.846 51.915 -54.066 1.00 16.60 123 ILE D N 1
ATOM 7590 C CA . ILE D 1 141 ? 24.400 53.116 -54.757 1.00 19.03 123 ILE D CA 1
ATOM 7591 C C . ILE D 1 141 ? 25.105 54.338 -54.186 1.00 19.66 123 ILE D C 1
ATOM 7592 O O . ILE D 1 141 ? 25.613 55.196 -54.953 1.00 19.10 123 ILE D O 1
ATOM 7597 N N . LYS D 1 142 ? 25.175 54.416 -52.857 1.00 17.85 124 LYS D N 1
ATOM 7598 C CA . LYS D 1 142 ? 25.933 55.506 -52.267 1.00 18.60 124 LYS D CA 1
ATOM 7599 C C . LYS D 1 142 ? 27.415 55.488 -52.687 1.00 18.61 124 LYS D C 1
ATOM 7600 O O . LYS D 1 142 ? 27.969 56.547 -52.943 1.00 19.40 124 LYS D O 1
ATOM 7606 N N . LEU D 1 143 ? 28.031 54.314 -52.702 1.00 19.38 125 LEU D N 1
ATOM 7607 C CA . LEU D 1 143 ? 29.433 54.195 -53.151 1.00 20.41 125 LEU D CA 1
ATOM 7608 C C . LEU D 1 143 ? 29.615 54.789 -54.572 1.00 20.97 125 LEU D C 1
ATOM 7609 O O . LEU D 1 143 ? 30.546 55.576 -54.832 1.00 19.23 125 LEU D O 1
ATOM 7614 N N . LEU D 1 144 ? 28.730 54.416 -55.473 1.00 19.93 126 LEU D N 1
ATOM 7615 C CA . LEU D 1 144 ? 28.856 54.893 -56.865 1.00 22.33 126 LEU D CA 1
ATOM 7616 C C . LEU D 1 144 ? 28.619 56.396 -56.980 1.00 22.45 126 LEU D C 1
ATOM 7617 O O . LEU D 1 144 ? 29.241 57.106 -57.810 1.00 23.01 126 LEU D O 1
ATOM 7622 N N . TYR D 1 145 ? 27.678 56.865 -56.166 1.00 22.64 127 TYR D N 1
ATOM 7623 C CA . TYR D 1 145 ? 27.394 58.285 -56.052 1.00 23.71 127 TYR D CA 1
ATOM 7624 C C . TYR D 1 145 ? 28.604 59.080 -55.503 1.00 23.59 127 TYR D C 1
ATOM 7625 O O . TYR D 1 145 ? 28.999 60.095 -56.093 1.00 23.99 127 TYR D O 1
ATOM 7634 N N . TYR D 1 146 ? 29.187 58.643 -54.390 1.00 22.64 128 TYR D N 1
ATOM 7635 C CA . TYR D 1 146 ? 30.378 59.318 -53.866 1.00 23.41 128 TYR D CA 1
ATOM 7636 C C . TYR D 1 146 ? 31.540 59.295 -54.895 1.00 23.61 128 TYR D C 1
ATOM 7637 O O . TYR D 1 146 ? 32.337 60.240 -54.982 1.00 22.55 128 TYR D O 1
ATOM 7646 N N . ALA D 1 147 ? 31.638 58.192 -55.638 1.00 22.78 129 ALA D N 1
ATOM 7647 C CA . ALA D 1 147 ? 32.663 58.038 -56.706 1.00 23.72 129 ALA D CA 1
ATOM 7648 C C . ALA D 1 147 ? 32.392 58.880 -57.967 1.00 24.56 129 ALA D C 1
ATOM 7649 O O . ALA D 1 147 ? 33.226 58.913 -58.884 1.00 25.24 129 ALA D O 1
ATOM 7651 N N . ARG D 1 148 ? 31.241 59.544 -57.999 1.00 25.36 130 ARG D N 1
ATOM 7652 C CA . ARG D 1 148 ? 30.733 60.338 -59.130 1.00 26.66 130 ARG D CA 1
ATOM 7653 C C . ARG D 1 148 ? 30.565 59.533 -60.419 1.00 26.95 130 ARG D C 1
ATOM 7654 O O . ARG D 1 148 ? 30.759 60.063 -61.519 1.00 27.97 130 ARG D O 1
ATOM 7662 N N . CYS D 1 149 ? 30.191 58.264 -60.286 1.00 25.61 131 CYS D N 1
ATOM 7663 C CA . CYS D 1 149 ? 29.979 57.381 -61.443 1.00 26.67 131 CYS D CA 1
ATOM 7664 C C . CYS D 1 149 ? 28.803 57.831 -62.315 1.00 26.75 131 CYS D C 1
ATOM 7665 O O . CYS D 1 149 ? 27.868 58.469 -61.836 1.00 26.66 131 CYS D O 1
ATOM 7668 N N . SER D 1 150 ? 28.868 57.509 -63.607 1.00 26.87 132 SER D N 1
ATOM 7669 C CA . SER D 1 150 ? 27.786 57.866 -64.513 1.00 27.17 132 SER D CA 1
ATOM 7670 C C . SER D 1 150 ? 27.696 56.799 -65.576 1.00 26.72 132 SER D C 1
ATOM 7671 O O . SER D 1 150 ? 28.668 56.046 -65.774 1.00 24.65 132 SER D O 1
ATOM 7674 N N . ASN D 1 151 ? 26.509 56.699 -66.189 1.00 26.16 133 ASN D N 1
ATOM 7675 C CA . ASN D 1 151 ? 26.179 55.683 -67.216 1.00 26.73 133 ASN D CA 1
ATOM 7676 C C . ASN D 1 151 ? 26.550 54.274 -66.774 1.00 25.35 133 ASN D C 1
ATOM 7677 O O . ASN D 1 151 ? 27.254 53.518 -67.485 1.00 24.47 133 ASN D O 1
ATOM 7682 N N . VAL D 1 152 ? 26.073 53.909 -65.588 1.00 22.77 134 VAL D N 1
ATOM 7683 C CA . VAL D 1 152 ? 26.423 52.618 -65.015 1.00 22.60 134 VAL D CA 1
ATOM 7684 C C . VAL D 1 152 ? 25.344 51.616 -65.356 1.00 21.40 134 VAL D C 1
ATOM 7685 O O . VAL D 1 152 ? 24.154 51.904 -65.224 1.00 21.70 134 VAL D O 1
ATOM 7689 N N . THR D 1 153 ? 25.777 50.431 -65.748 1.00 19.34 135 THR D N 1
ATOM 7690 C CA . THR D 1 153 ? 24.900 49.311 -66.033 1.00 21.36 135 THR D CA 1
ATOM 7691 C C . THR D 1 153 ? 25.069 48.328 -64.902 1.00 20.87 135 THR D C 1
ATOM 7692 O O . THR D 1 153 ? 26.201 47.972 -64.527 1.00 21.81 135 THR D O 1
ATOM 7696 N N . ILE D 1 154 ? 23.950 47.885 -64.348 1.00 20.70 136 ILE D N 1
ATOM 7697 C CA . ILE D 1 154 ? 24.004 46.872 -63.301 1.00 19.51 136 ILE D CA 1
ATOM 7698 C C . ILE D 1 154 ? 23.216 45.626 -63.674 1.00 19.82 136 ILE D C 1
ATOM 7699 O O . ILE D 1 154 ? 22.052 45.714 -64.087 1.00 19.34 136 ILE D O 1
ATOM 7704 N N . ILE D 1 155 ? 23.853 44.472 -63.542 1.00 18.86 137 ILE D N 1
ATOM 7705 C CA . ILE D 1 155 ? 23.205 43.207 -63.870 1.00 19.73 137 ILE D CA 1
ATOM 7706 C C . ILE D 1 155 ? 23.273 42.218 -62.717 1.00 18.99 137 ILE D C 1
ATOM 7707 O O . ILE D 1 155 ? 24.351 41.880 -62.208 1.00 19.72 137 ILE D O 1
ATOM 7712 N N . ARG D 1 156 ? 22.107 41.743 -62.299 1.00 18.92 138 ARG D N 1
ATOM 7713 C CA . ARG D 1 156 ? 22.064 40.646 -61.334 1.00 19.89 138 ARG D CA 1
ATOM 7714 C C . ARG D 1 156 ? 22.184 39.314 -62.110 1.00 19.58 138 ARG D C 1
ATOM 7715 O O . ARG D 1 156 ? 21.386 39.045 -63.020 1.00 20.26 138 ARG D O 1
ATOM 7723 N N . ILE D 1 157 ? 23.141 38.471 -61.728 1.00 19.17 139 ILE D N 1
ATOM 7724 C CA . ILE D 1 157 ? 23.147 37.085 -62.185 1.00 19.99 139 ILE D CA 1
ATOM 7725 C C . ILE D 1 157 ? 22.710 36.180 -61.061 1.00 20.72 139 ILE D C 1
ATOM 7726 O O . ILE D 1 157 ? 23.105 36.361 -59.896 1.00 21.35 139 ILE D O 1
ATOM 7731 N N . GLY D 1 158 ? 21.823 35.265 -61.367 1.00 20.95 140 GLY D N 1
ATOM 7732 C CA . GLY D 1 158 ? 21.347 34.374 -60.323 1.00 23.37 140 GLY D CA 1
ATOM 7733 C C . GLY D 1 158 ? 20.907 33.013 -60.785 1.00 22.08 140 GLY D C 1
ATOM 7734 O O . GLY D 1 158 ? 21.145 32.621 -61.930 1.00 21.36 140 GLY D O 1
ATOM 7735 N N . THR D 1 159 ? 20.293 32.283 -59.850 1.00 21.47 141 THR D N 1
ATOM 7736 C CA . THR D 1 159 ? 19.660 30.997 -60.112 1.00 21.67 141 THR D CA 1
ATOM 7737 C C . THR D 1 159 ? 18.152 31.157 -59.827 1.00 19.97 141 THR D C 1
ATOM 7738 O O . THR D 1 159 ? 17.739 32.106 -59.156 1.00 19.63 141 THR D O 1
ATOM 7742 N N . SER D 1 160 ? 17.355 30.206 -60.274 1.00 19.81 142 SER D N 1
ATOM 7743 C CA . SER D 1 160 ? 15.914 30.363 -60.150 1.00 19.33 142 SER D CA 1
ATOM 7744 C C . SER D 1 160 ? 15.236 29.018 -60.364 1.00 19.08 142 SER D C 1
ATOM 7745 O O . SER D 1 160 ? 15.889 28.020 -60.773 1.00 18.53 142 SER D O 1
ATOM 7748 N N . GLY D 1 161 ? 13.937 28.983 -60.074 1.00 19.64 143 GLY D N 1
ATOM 7749 C CA . GLY D 1 161 ? 13.104 27.811 -60.346 1.00 20.61 143 GLY D CA 1
ATOM 7750 C C . GLY D 1 161 ? 12.388 28.137 -61.647 1.00 21.56 143 GLY D C 1
ATOM 7751 O O . GLY D 1 161 ? 11.821 29.208 -61.785 1.00 21.55 143 GLY D O 1
ATOM 7752 N N . GLY D 1 162 ? 12.432 27.244 -62.621 1.00 21.89 144 GLY D N 1
ATOM 7753 C CA . GLY D 1 162 ? 11.765 27.523 -63.893 1.00 21.25 144 GLY D CA 1
ATOM 7754 C C . GLY D 1 162 ? 10.295 27.054 -63.810 1.00 21.60 144 GLY D C 1
ATOM 7755 O O . GLY D 1 162 ? 9.952 26.225 -63.002 1.00 22.97 144 GLY D O 1
ATOM 7756 N N . ILE D 1 163 ? 9.431 27.704 -64.578 1.00 22.76 145 ILE D N 1
ATOM 7757 C CA . ILE D 1 163 ? 8.049 27.267 -64.772 1.00 24.30 145 ILE D CA 1
ATOM 7758 C C . ILE D 1 163 ? 7.823 26.997 -66.295 1.00 24.67 145 ILE D C 1
ATOM 7759 O O . ILE D 1 163 ? 7.700 27.934 -67.082 1.00 25.36 145 ILE D O 1
ATOM 7764 N N . GLY D 1 164 ? 7.787 25.725 -66.659 1.00 25.39 146 GLY D N 1
ATOM 7765 C CA . GLY D 1 164 ? 7.529 25.284 -68.059 1.00 26.86 146 GLY D CA 1
ATOM 7766 C C . GLY D 1 164 ? 8.727 25.503 -68.974 1.00 27.19 146 GLY D C 1
ATOM 7767 O O . GLY D 1 164 ? 8.573 25.719 -70.174 1.00 28.76 146 GLY D O 1
ATOM 7768 N N . LEU D 1 165 ? 9.921 25.493 -68.393 1.00 27.13 147 LEU D N 1
ATOM 7769 C CA . LEU D 1 165 ? 11.167 25.616 -69.153 1.00 26.97 147 LEU D CA 1
ATOM 7770 C C . LEU D 1 165 ? 12.023 24.414 -68.818 1.00 27.84 147 LEU D C 1
ATOM 7771 O O . LEU D 1 165 ? 11.991 23.919 -67.667 1.00 26.36 147 LEU D O 1
ATOM 7776 N N . GLU D 1 166 ? 12.812 23.925 -69.783 1.00 27.21 148 GLU D N 1
ATOM 7777 C CA . GLU D 1 166 ? 13.828 22.942 -69.443 1.00 29.66 148 GLU D CA 1
ATOM 7778 C C . GLU D 1 166 ? 14.899 23.453 -68.432 1.00 27.21 148 GLU D C 1
ATOM 7779 O O . GLU D 1 166 ? 15.329 24.587 -68.505 1.00 26.77 148 GLU D O 1
ATOM 7785 N N . PRO D 1 167 ? 15.331 22.601 -67.498 1.00 27.07 149 PRO D N 1
ATOM 7786 C CA . PRO D 1 167 ? 16.455 22.963 -66.605 1.00 25.98 149 PRO D CA 1
ATOM 7787 C C . PRO D 1 167 ? 17.664 23.448 -67.419 1.00 25.19 149 PRO D C 1
ATOM 7788 O O . PRO D 1 167 ? 17.927 22.928 -68.521 1.00 24.71 149 PRO D O 1
ATOM 7792 N N . GLY D 1 168 ? 18.359 24.454 -66.911 1.00 23.56 150 GLY D N 1
ATOM 7793 C CA . GLY D 1 168 ? 19.489 25.072 -67.605 1.00 23.20 150 GLY D CA 1
ATOM 7794 C C . GLY D 1 168 ? 19.145 26.220 -68.550 1.00 21.60 150 GLY D C 1
ATOM 7795 O O . GLY D 1 168 ? 20.025 26.841 -69.077 1.00 22.10 150 GLY D O 1
ATOM 7796 N N . THR D 1 169 ? 17.868 26.531 -68.729 1.00 21.45 151 THR D N 1
ATOM 7797 C CA . THR D 1 169 ? 17.431 27.697 -69.520 1.00 22.06 151 THR D CA 1
ATOM 7798 C C . THR D 1 169 ? 17.783 29.002 -68.856 1.00 22.27 151 THR D C 1
ATOM 7799 O O . THR D 1 169 ? 17.550 29.187 -67.639 1.00 23.77 151 THR D O 1
ATOM 7803 N N . VAL D 1 170 ? 18.347 29.923 -69.628 1.00 19.72 152 VAL D N 1
ATOM 7804 C CA . VAL D 1 170 ? 18.625 31.239 -69.119 1.00 20.17 152 VAL D CA 1
ATOM 7805 C C . VAL D 1 170 ? 17.418 32.150 -69.429 1.00 20.40 152 VAL D C 1
ATOM 7806 O O . VAL D 1 170 ? 16.962 32.246 -70.599 1.00 19.61 152 VAL D O 1
ATOM 7810 N N . VAL D 1 171 ? 16.924 32.828 -68.390 1.00 19.07 153 VAL D N 1
ATOM 7811 C CA . VAL D 1 171 ? 15.844 33.845 -68.527 1.00 19.02 153 VAL D CA 1
ATOM 7812 C C . VAL D 1 171 ? 16.403 35.255 -68.348 1.00 20.26 153 VAL D C 1
ATOM 7813 O O . VAL D 1 171 ? 17.012 35.580 -67.302 1.00 17.84 153 VAL D O 1
ATOM 7817 N N . ILE D 1 172 ? 16.195 36.089 -69.371 1.00 17.58 154 ILE D N 1
ATOM 7818 C CA . ILE D 1 172 ? 16.403 37.520 -69.250 1.00 18.96 154 ILE D CA 1
ATOM 7819 C C . ILE D 1 172 ? 15.054 38.099 -68.779 1.00 19.45 154 ILE D C 1
ATOM 7820 O O . ILE D 1 172 ? 14.042 38.026 -69.491 1.00 18.12 154 ILE D O 1
ATOM 7825 N N . THR D 1 173 ? 15.049 38.668 -67.585 1.00 19.86 155 THR D N 1
ATOM 7826 C CA . THR D 1 173 ? 13.796 39.199 -66.993 1.00 20.99 155 THR D CA 1
ATOM 7827 C C . THR D 1 173 ? 13.289 40.417 -67.771 1.00 21.98 155 THR D C 1
ATOM 7828 O O . THR D 1 173 ? 14.008 41.383 -68.004 1.00 20.82 155 THR D O 1
ATOM 7832 N N . GLU D 1 174 ? 12.035 40.354 -68.203 1.00 23.35 156 GLU D N 1
ATOM 7833 C CA . GLU D 1 174 ? 11.363 41.526 -68.743 1.00 26.38 156 GLU D CA 1
ATOM 7834 C C . GLU D 1 174 ? 10.768 42.422 -67.610 1.00 26.38 156 GLU D C 1
ATOM 7835 O O . GLU D 1 174 ? 11.099 43.596 -67.482 1.00 28.07 156 GLU D O 1
ATOM 7841 N N . GLN D 1 175 ? 9.908 41.842 -66.782 1.00 26.38 157 GLN D N 1
ATOM 7842 C CA . GLN D 1 175 ? 9.429 42.493 -65.562 1.00 25.83 157 GLN D CA 1
ATOM 7843 C C . GLN D 1 175 ? 9.644 41.601 -64.373 1.00 24.67 157 GLN D C 1
ATOM 7844 O O . GLN D 1 175 ? 9.373 40.393 -64.414 1.00 22.77 157 GLN D O 1
ATOM 7850 N N . ALA D 1 176 ? 10.119 42.201 -63.286 1.00 23.82 158 ALA D N 1
ATOM 7851 C CA . ALA D 1 176 ? 10.150 41.532 -62.003 1.00 25.12 158 ALA D CA 1
ATOM 7852 C C . ALA D 1 176 ? 8.751 41.697 -61.387 1.00 25.58 158 ALA D C 1
ATOM 7853 O O . ALA D 1 176 ? 8.248 42.807 -61.317 1.00 27.87 158 ALA D O 1
ATOM 7855 N N . VAL D 1 177 ? 8.111 40.598 -60.994 1.00 26.02 159 VAL D N 1
ATOM 7856 C CA . VAL D 1 177 ? 6.705 40.643 -60.510 1.00 25.95 159 VAL D CA 1
ATOM 7857 C C . VAL D 1 177 ? 6.553 40.046 -59.115 1.00 26.75 159 VAL D C 1
ATOM 7858 O O . VAL D 1 177 ? 7.382 39.223 -58.660 1.00 26.73 159 VAL D O 1
ATOM 7862 N N . ASP D 1 178 ? 5.493 40.452 -58.429 1.00 27.61 160 ASP D N 1
ATOM 7863 C CA . ASP D 1 178 ? 5.209 39.936 -57.093 1.00 28.59 160 ASP D CA 1
ATOM 7864 C C . ASP D 1 178 ? 4.357 38.652 -57.115 1.00 29.88 160 ASP D C 1
ATOM 7865 O O . ASP D 1 178 ? 4.187 38.011 -58.172 1.00 29.41 160 ASP D O 1
ATOM 7870 N N . THR D 1 179 ? 3.818 38.261 -55.961 1.00 30.11 161 THR D N 1
ATOM 7871 C CA . THR D 1 179 ? 3.058 37.022 -55.902 1.00 32.21 161 THR D CA 1
ATOM 7872 C C . THR D 1 179 ? 1.630 37.117 -56.496 1.00 32.84 161 THR D C 1
ATOM 7873 O O . THR D 1 179 ? 0.896 36.135 -56.487 1.00 34.32 161 THR D O 1
ATOM 7877 N N . CYS D 1 180 ? 1.227 38.293 -56.955 1.00 33.95 162 CYS D N 1
ATOM 7878 C CA . CYS D 1 180 ? -0.001 38.442 -57.733 1.00 36.29 162 CYS D CA 1
ATOM 7879 C C . CYS D 1 180 ? 0.352 38.609 -59.198 1.00 35.40 162 CYS D C 1
ATOM 7880 O O . CYS D 1 180 ? -0.528 38.871 -60.013 1.00 36.22 162 CYS D O 1
ATOM 7883 N N . PHE D 1 181 ? 1.644 38.499 -59.519 1.00 34.06 163 PHE D N 1
ATOM 7884 C CA . PHE D 1 181 ? 2.130 38.595 -60.897 1.00 33.66 163 PHE D CA 1
ATOM 7885 C C . PHE D 1 181 ? 2.112 40.023 -61.446 1.00 33.00 163 PHE D C 1
ATOM 7886 O O . PHE D 1 181 ? 2.231 40.209 -62.648 1.00 33.23 163 PHE D O 1
ATOM 7894 N N . LYS D 1 182 ? 2.028 41.025 -60.562 1.00 32.30 164 LYS D N 1
ATOM 7895 C CA . LYS D 1 182 ? 2.131 42.440 -60.948 1.00 32.23 164 LYS D CA 1
ATOM 7896 C C . LYS D 1 182 ? 3.556 42.973 -60.755 1.00 30.82 164 LYS D C 1
ATOM 7897 O O . LYS D 1 182 ? 4.231 42.599 -59.780 1.00 29.59 164 LYS D O 1
ATOM 7903 N N . ALA D 1 183 ? 3.948 43.897 -61.636 1.00 29.58 165 ALA D N 1
ATOM 7904 C CA . ALA D 1 183 ? 5.257 44.565 -61.595 1.00 30.68 165 ALA D CA 1
ATOM 7905 C C . ALA D 1 183 ? 5.333 45.639 -60.500 1.00 29.92 165 ALA D C 1
ATOM 7906 O O . ALA D 1 183 ? 5.498 46.823 -60.792 1.00 29.63 165 ALA D O 1
ATOM 7908 N N . GLU D 1 184 ? 5.273 45.208 -59.246 1.00 30.97 166 GLU D N 1
ATOM 7909 C CA . GLU D 1 184 ? 5.291 46.121 -58.093 1.00 32.22 166 GLU D CA 1
ATOM 7910 C C . GLU D 1 184 ? 6.146 45.543 -56.973 1.00 32.00 166 GLU D C 1
ATOM 7911 O O . GLU D 1 184 ? 6.229 44.310 -56.848 1.00 32.11 166 GLU D O 1
ATOM 7917 N N . PHE D 1 185 ? 6.770 46.432 -56.186 1.00 31.42 167 PHE D N 1
ATOM 7918 C CA . PHE D 1 185 ? 7.477 46.065 -54.922 1.00 30.58 167 PHE D CA 1
ATOM 7919 C C . PHE D 1 185 ? 6.798 46.854 -53.769 1.00 30.52 167 PHE D C 1
ATOM 7920 O O . PHE D 1 185 ? 6.724 48.082 -53.829 1.00 29.71 167 PHE D O 1
ATOM 7928 N N . GLU D 1 186 ? 6.329 46.145 -52.735 1.00 30.11 168 GLU D N 1
ATOM 7929 C CA . GLU D 1 186 ? 5.738 46.774 -51.550 1.00 29.76 168 GLU D CA 1
ATOM 7930 C C . GLU D 1 186 ? 6.637 46.611 -50.319 1.00 28.68 168 GLU D C 1
ATOM 7931 O O . GLU D 1 186 ? 7.171 45.526 -50.085 1.00 27.29 168 GLU D O 1
ATOM 7937 N N . GLN D 1 187 ? 6.798 47.695 -49.563 1.00 26.60 169 GLN D N 1
ATOM 7938 C CA . GLN D 1 187 ? 7.482 47.676 -48.298 1.00 27.88 169 GLN D CA 1
ATOM 7939 C C . GLN D 1 187 ? 6.789 48.604 -47.305 1.00 27.07 169 GLN D C 1
ATOM 7940 O O . GLN D 1 187 ? 5.863 49.341 -47.639 1.00 25.63 169 GLN D O 1
ATOM 7946 N N . ILE D 1 188 ? 7.239 48.533 -46.068 1.00 27.68 170 ILE D N 1
ATOM 7947 C CA . ILE D 1 188 ? 6.621 49.294 -44.984 1.00 26.83 170 ILE D CA 1
ATOM 7948 C C . ILE D 1 188 ? 7.652 50.297 -44.558 1.00 26.83 170 ILE D C 1
ATOM 7949 O O . ILE D 1 188 ? 8.809 49.936 -44.264 1.00 26.23 170 ILE D O 1
ATOM 7954 N N . VAL D 1 189 ? 7.248 51.552 -44.570 1.00 26.32 171 VAL D N 1
ATOM 7955 C CA . VAL D 1 189 ? 8.121 52.664 -44.232 1.00 25.83 171 VAL D CA 1
ATOM 7956 C C . VAL D 1 189 ? 7.395 53.464 -43.153 1.00 25.48 171 VAL D C 1
ATOM 7957 O O . VAL D 1 189 ? 6.289 54.013 -43.391 1.00 25.01 171 VAL D O 1
ATOM 7961 N N . LEU D 1 190 ? 8.001 53.510 -41.960 1.00 24.59 172 LEU D N 1
ATOM 7962 C CA . LEU D 1 190 ? 7.377 54.123 -40.802 1.00 23.77 172 LEU D CA 1
ATOM 7963 C C . LEU D 1 190 ? 5.947 53.641 -40.575 1.00 24.81 172 LEU D C 1
ATOM 7964 O O . LEU D 1 190 ? 5.059 54.409 -40.231 1.00 25.08 172 LEU D O 1
ATOM 7969 N N . GLY D 1 191 ? 5.715 52.362 -40.773 1.00 24.04 173 GLY D N 1
ATOM 7970 C CA . GLY D 1 191 ? 4.381 51.812 -40.535 1.00 26.48 173 GLY D CA 1
ATOM 7971 C C . GLY D 1 191 ? 3.430 51.907 -41.722 1.00 26.98 173 GLY D C 1
ATOM 7972 O O . GLY D 1 191 ? 2.358 51.327 -41.691 1.00 28.75 173 GLY D O 1
ATOM 7973 N N . LYS D 1 192 ? 3.815 52.604 -42.770 1.00 26.41 174 LYS D N 1
ATOM 7974 C CA . LYS D 1 192 ? 2.942 52.754 -43.933 1.00 28.29 174 LYS D CA 1
ATOM 7975 C C . LYS D 1 192 ? 3.382 51.849 -45.100 1.00 28.55 174 LYS D C 1
ATOM 7976 O O . LYS D 1 192 ? 4.580 51.796 -45.430 1.00 25.97 174 LYS D O 1
ATOM 7982 N N . ARG D 1 193 ? 2.418 51.132 -45.701 1.00 29.78 175 ARG D N 1
ATOM 7983 C CA . ARG D 1 193 ? 2.716 50.324 -46.913 1.00 32.46 175 ARG D CA 1
ATOM 7984 C C . ARG D 1 193 ? 2.964 51.250 -48.096 1.00 32.48 175 ARG D C 1
ATOM 7985 O O . ARG D 1 193 ? 2.111 52.060 -48.446 1.00 32.76 175 ARG D O 1
ATOM 7993 N N . VAL D 1 194 ? 4.130 51.136 -48.731 1.00 32.42 176 VAL D N 1
ATOM 7994 C CA . VAL D 1 194 ? 4.449 51.938 -49.892 1.00 32.53 176 VAL D CA 1
ATOM 7995 C C . VAL D 1 194 ? 4.759 50.989 -51.069 1.00 34.02 176 VAL D C 1
ATOM 7996 O O . VAL D 1 194 ? 5.478 50.013 -50.895 1.00 32.70 176 VAL D O 1
ATOM 8000 N N . ILE D 1 195 ? 4.215 51.291 -52.255 1.00 34.91 177 ILE D N 1
ATOM 8001 C CA . ILE D 1 195 ? 4.434 50.474 -53.467 1.00 35.08 177 ILE D CA 1
ATOM 8002 C C . ILE D 1 195 ? 5.289 51.241 -54.469 1.00 35.77 177 ILE D C 1
ATOM 8003 O O . ILE D 1 195 ? 5.053 52.433 -54.709 1.00 35.74 177 ILE D O 1
ATOM 8008 N N . ARG D 1 196 ? 6.313 50.578 -55.010 1.00 35.45 178 ARG D N 1
ATOM 8009 C CA . ARG D 1 196 ? 7.139 51.146 -56.077 1.00 36.85 178 ARG D CA 1
ATOM 8010 C C . ARG D 1 196 ? 6.961 50.272 -57.309 1.00 35.96 178 ARG D C 1
ATOM 8011 O O . ARG D 1 196 ? 6.671 49.063 -57.199 1.00 34.51 178 ARG D O 1
ATOM 8019 N N . LYS D 1 197 ? 7.144 50.862 -58.484 1.00 35.77 179 LYS D N 1
ATOM 8020 C CA . LYS D 1 197 ? 7.050 50.058 -59.690 1.00 36.46 179 LYS D CA 1
ATOM 8021 C C . LYS D 1 197 ? 8.384 49.418 -59.951 1.00 36.49 179 LYS D C 1
ATOM 8022 O O . LYS D 1 197 ? 9.437 50.007 -59.679 1.00 36.64 179 LYS D O 1
ATOM 8028 N N . THR D 1 198 ? 8.348 48.205 -60.478 1.00 36.27 180 THR D N 1
ATOM 8029 C CA . THR D 1 198 ? 9.564 47.573 -60.891 1.00 36.61 180 THR D CA 1
ATOM 8030 C C . THR D 1 198 ? 9.714 47.937 -62.377 1.00 38.39 180 THR D C 1
ATOM 8031 O O . THR D 1 198 ? 8.731 47.980 -63.120 1.00 38.68 180 THR D O 1
ATOM 8035 N N . ASP D 1 199 ? 10.931 48.278 -62.779 1.00 39.69 181 ASP D N 1
ATOM 8036 C CA . ASP D 1 199 ? 11.169 48.711 -64.151 1.00 40.45 181 ASP D CA 1
ATOM 8037 C C . ASP D 1 199 ? 12.608 48.401 -64.525 1.00 38.02 181 ASP D C 1
ATOM 8038 O O . ASP D 1 199 ? 13.503 49.159 -64.179 1.00 39.72 181 ASP D O 1
ATOM 8043 N N . LEU D 1 200 ? 12.823 47.301 -65.248 1.00 36.02 182 LEU D N 1
ATOM 8044 C CA . LEU D 1 200 ? 14.152 46.957 -65.781 1.00 32.21 182 LEU D CA 1
ATOM 8045 C C . LEU D 1 200 ? 14.315 47.584 -67.142 1.00 31.42 182 LEU D C 1
ATOM 8046 O O . LEU D 1 200 ? 13.332 47.673 -67.870 1.00 30.51 182 LEU D O 1
ATOM 8051 N N . ASN D 1 201 ? 15.545 47.979 -67.487 1.00 27.84 183 ASN D N 1
ATOM 8052 C CA . ASN D 1 201 ? 15.823 48.785 -68.672 1.00 27.31 183 ASN D CA 1
ATOM 8053 C C . ASN D 1 201 ? 15.526 47.980 -69.948 1.00 27.21 183 ASN D C 1
ATOM 8054 O O . ASN D 1 201 ? 16.178 46.973 -70.180 1.00 23.90 183 ASN D O 1
ATOM 8059 N N . LYS D 1 202 ? 14.539 48.406 -70.749 1.00 26.69 184 LYS D N 1
ATOM 8060 C CA . LYS D 1 202 ? 14.159 47.656 -71.979 1.00 27.71 184 LYS D CA 1
ATOM 8061 C C . LYS D 1 202 ? 15.303 47.574 -73.001 1.00 26.54 184 LYS D C 1
ATOM 8062 O O . LYS D 1 202 ? 15.469 46.553 -73.679 1.00 25.66 184 LYS D O 1
ATOM 8068 N N . LYS D 1 203 ? 16.071 48.652 -73.127 1.00 26.33 185 LYS D N 1
ATOM 8069 C CA . LYS D 1 203 ? 17.173 48.689 -74.047 1.00 26.61 185 LYS D CA 1
ATOM 8070 C C . LYS D 1 203 ? 18.258 47.658 -73.650 1.00 25.47 185 LYS D C 1
ATOM 8071 O O . LYS D 1 203 ? 18.892 47.005 -74.493 1.00 24.11 185 LYS D O 1
ATOM 8077 N N . LEU D 1 204 ? 18.490 47.524 -72.350 1.00 24.19 186 LEU D N 1
ATOM 8078 C CA . LEU D 1 204 ? 19.459 46.537 -71.852 1.00 23.00 186 LEU D CA 1
ATOM 8079 C C . LEU D 1 204 ? 18.939 45.117 -72.067 1.00 22.57 186 LEU D C 1
ATOM 8080 O O . LEU D 1 204 ? 19.695 44.236 -72.438 1.00 21.39 186 LEU D O 1
ATOM 8085 N N . VAL D 1 205 ? 17.653 44.891 -71.827 1.00 22.89 187 VAL D N 1
ATOM 8086 C CA . VAL D 1 205 ? 17.053 43.582 -72.057 1.00 23.57 187 VAL D CA 1
ATOM 8087 C C . VAL D 1 205 ? 17.256 43.187 -73.532 1.00 23.57 187 VAL D C 1
ATOM 8088 O O . VAL D 1 205 ? 17.663 42.055 -73.829 1.00 22.52 187 VAL D O 1
ATOM 8092 N N . GLN D 1 206 ? 16.993 44.125 -74.444 1.00 22.90 188 GLN D N 1
ATOM 8093 C CA . GLN D 1 206 ? 17.193 43.847 -75.857 1.00 23.23 188 GLN D CA 1
ATOM 8094 C C . GLN D 1 206 ? 18.661 43.524 -76.202 1.00 22.99 188 GLN D C 1
ATOM 8095 O O . GLN D 1 206 ? 18.945 42.562 -76.940 1.00 22.06 188 GLN D O 1
ATOM 8101 N N . GLU D 1 207 ? 19.594 44.324 -75.676 1.00 22.81 189 GLU D N 1
ATOM 8102 C CA . GLU D 1 207 ? 21.026 44.085 -75.926 1.00 22.67 189 GLU D CA 1
ATOM 8103 C C . GLU D 1 207 ? 21.478 42.718 -75.427 1.00 20.43 189 GLU D C 1
ATOM 8104 O O . GLU D 1 207 ? 22.282 42.042 -76.076 1.00 20.41 189 GLU D O 1
ATOM 8110 N N . LEU D 1 208 ? 21.012 42.298 -74.247 1.00 19.19 190 LEU D N 1
ATOM 8111 C CA . LEU D 1 208 ? 21.372 40.969 -73.744 1.00 19.46 190 LEU D CA 1
ATOM 8112 C C . LEU D 1 208 ? 20.744 39.867 -74.618 1.00 19.19 190 LEU D C 1
ATOM 8113 O O . LEU D 1 208 ? 21.320 38.795 -74.821 1.00 17.98 190 LEU D O 1
ATOM 8118 N N . LEU D 1 209 ? 19.523 40.100 -75.070 1.00 18.41 191 LEU D N 1
ATOM 8119 C CA . LEU D 1 209 ? 18.892 39.126 -75.986 1.00 21.07 191 LEU D CA 1
ATOM 8120 C C . LEU D 1 209 ? 19.687 38.955 -77.293 1.00 19.96 191 LEU D C 1
ATOM 8121 O O . LEU D 1 209 ? 19.981 37.825 -77.712 1.00 20.46 191 LEU D O 1
ATOM 8126 N N . LEU D 1 210 ? 20.057 40.073 -77.903 1.00 20.84 192 LEU D N 1
ATOM 8127 C CA . LEU D 1 210 ? 20.944 40.071 -79.087 1.00 21.37 192 LEU D CA 1
ATOM 8128 C C . LEU D 1 210 ? 22.274 39.355 -78.815 1.00 23.00 192 LEU D C 1
ATOM 8129 O O . LEU D 1 210 ? 22.738 38.555 -79.616 1.00 21.66 192 LEU D O 1
ATOM 8134 N N . CYS D 1 211 ? 22.865 39.627 -77.652 1.00 24.28 193 CYS D N 1
ATOM 8135 C CA . CYS D 1 211 ? 24.094 38.969 -77.284 1.00 24.17 193 CYS D CA 1
ATOM 8136 C C . CYS D 1 211 ? 23.895 37.433 -77.158 1.00 22.63 193 CYS D C 1
ATOM 8137 O O . CYS D 1 211 ? 24.738 36.639 -77.634 1.00 21.90 193 CYS D O 1
ATOM 8140 N N . SER D 1 212 ? 22.784 37.010 -76.530 1.00 20.95 194 SER D N 1
ATOM 8141 C CA . SER D 1 212 ? 22.500 35.588 -76.377 1.00 21.72 194 SER D CA 1
ATOM 8142 C C . SER D 1 212 ? 22.360 34.817 -77.716 1.00 20.84 194 SER D C 1
ATOM 8143 O O . SER D 1 212 ? 22.914 33.674 -77.888 1.00 20.14 194 SER D O 1
ATOM 8146 N N . ALA D 1 213 ? 21.660 35.450 -78.649 1.00 19.84 195 ALA D N 1
ATOM 8147 C CA . ALA D 1 213 ? 21.436 34.877 -79.995 1.00 19.32 195 ALA D CA 1
ATOM 8148 C C . ALA D 1 213 ? 22.756 34.763 -80.771 1.00 19.88 195 ALA D C 1
ATOM 8149 O O . ALA D 1 213 ? 22.967 33.811 -81.518 1.00 21.15 195 ALA D O 1
ATOM 8151 N N . GLU D 1 214 ? 23.641 35.728 -80.590 1.00 19.37 196 GLU D N 1
ATOM 8152 C CA . GLU D 1 214 ? 24.921 35.709 -81.246 1.00 22.12 196 GLU D CA 1
ATOM 8153 C C . GLU D 1 214 ? 25.867 34.683 -80.586 1.00 22.30 196 GLU D C 1
ATOM 8154 O O . GLU D 1 214 ? 26.547 33.909 -81.267 1.00 21.02 196 GLU D O 1
ATOM 8160 N N . LEU D 1 215 ? 25.871 34.642 -79.256 1.00 21.31 197 LEU D N 1
ATOM 8161 C CA . LEU D 1 215 ? 26.684 33.650 -78.522 1.00 22.96 197 LEU D CA 1
ATOM 8162 C C . LEU D 1 215 ? 26.240 32.217 -78.805 1.00 23.66 197 LEU D C 1
ATOM 8163 O O . LEU D 1 215 ? 27.078 31.326 -79.026 1.00 23.21 197 LEU D O 1
ATOM 8168 N N . SER D 1 216 ? 24.929 31.983 -78.756 1.00 23.34 198 SER D N 1
ATOM 8169 C CA . SER D 1 216 ? 24.323 30.701 -79.141 1.00 25.59 198 SER D CA 1
ATOM 8170 C C . SER D 1 216 ? 24.903 29.481 -78.378 1.00 25.73 198 SER D C 1
ATOM 8171 O O . SER D 1 216 ? 25.248 28.457 -78.999 1.00 24.93 198 SER D O 1
ATOM 8174 N N . GLU D 1 217 ? 25.012 29.577 -77.045 1.00 25.35 199 GLU D N 1
ATOM 8175 C CA . GLU D 1 217 ? 25.619 28.479 -76.271 1.00 26.33 199 GLU D CA 1
ATOM 8176 C C . GLU D 1 217 ? 24.629 27.709 -75.403 1.00 26.35 199 GLU D C 1
ATOM 8177 O O . GLU D 1 217 ? 24.936 26.618 -74.964 1.00 27.09 199 GLU D O 1
ATOM 8183 N N . PHE D 1 218 ? 23.419 28.248 -75.220 1.00 24.44 200 PHE D N 1
ATOM 8184 C CA . PHE D 1 218 ? 22.390 27.598 -74.441 1.00 23.02 200 PHE D CA 1
ATOM 8185 C C . PHE D 1 218 ? 21.057 28.316 -74.748 1.00 21.99 200 PHE D C 1
ATOM 8186 O O . PHE D 1 218 ? 21.052 29.487 -75.172 1.00 20.42 200 PHE D O 1
ATOM 8194 N N . THR D 1 219 ? 19.951 27.636 -74.476 1.00 21.25 201 THR D N 1
ATOM 8195 C CA . THR D 1 219 ? 18.622 28.219 -74.661 1.00 23.80 201 THR D CA 1
ATOM 8196 C C . THR D 1 219 ? 18.428 29.430 -73.755 1.00 22.88 201 THR D C 1
ATOM 8197 O O . THR D 1 219 ? 18.630 29.320 -72.542 1.00 21.80 201 THR D O 1
ATOM 8201 N N . THR D 1 220 ? 17.979 30.542 -74.344 1.00 22.19 202 THR D N 1
ATOM 8202 C CA . THR D 1 220 ? 17.696 31.787 -73.661 1.00 22.36 202 THR D CA 1
ATOM 8203 C C . THR D 1 220 ? 16.266 32.243 -73.976 1.00 23.13 202 THR D C 1
ATOM 8204 O O . THR D 1 220 ? 15.836 32.188 -75.154 1.00 21.35 202 THR D O 1
ATOM 8208 N N . VAL D 1 221 ? 15.535 32.640 -72.934 1.00 21.40 203 VAL D N 1
ATOM 8209 C CA . VAL D 1 221 ? 14.179 33.200 -73.118 1.00 23.00 203 VAL D CA 1
ATOM 8210 C C . VAL D 1 221 ? 14.037 34.576 -72.443 1.00 23.25 203 VAL D C 1
ATOM 8211 O O . VAL D 1 221 ? 14.822 34.927 -71.549 1.00 21.92 203 VAL D O 1
ATOM 8215 N N . VAL D 1 222 ? 13.094 35.386 -72.910 1.00 22.89 204 VAL D N 1
ATOM 8216 C CA . VAL D 1 222 ? 12.755 36.637 -72.250 1.00 25.01 204 VAL D CA 1
ATOM 8217 C C . VAL D 1 222 ? 11.370 36.367 -71.627 1.00 26.00 204 VAL D C 1
ATOM 8218 O O . VAL D 1 222 ? 10.487 35.816 -72.297 1.00 25.79 204 VAL D O 1
ATOM 8222 N N . GLY D 1 223 ? 11.195 36.673 -70.340 1.00 25.16 205 GLY D N 1
ATOM 8223 C CA . GLY D 1 223 ? 9.914 36.402 -69.682 1.00 24.13 205 GLY D CA 1
ATOM 8224 C C . GLY D 1 223 ? 9.838 37.112 -68.322 1.00 24.38 205 GLY D C 1
ATOM 8225 O O . GLY D 1 223 ? 10.777 37.811 -67.923 1.00 22.87 205 GLY D O 1
ATOM 8226 N N . ASN D 1 224 ? 8.724 36.951 -67.619 1.00 24.66 206 ASN D N 1
ATOM 8227 C CA . ASN D 1 224 ? 8.634 37.574 -66.288 1.00 24.28 206 ASN D CA 1
ATOM 8228 C C . ASN D 1 224 ? 9.184 36.695 -65.213 1.00 23.80 206 ASN D C 1
ATOM 8229 O O . ASN D 1 224 ? 9.189 35.465 -65.345 1.00 23.56 206 ASN D O 1
ATOM 8234 N N . THR D 1 225 ? 9.668 37.336 -64.142 1.00 23.06 207 THR D N 1
ATOM 8235 C CA . THR D 1 225 ? 10.326 36.645 -63.074 1.00 22.71 207 THR D CA 1
ATOM 8236 C C . THR D 1 225 ? 9.612 37.021 -61.774 1.00 21.52 207 THR D C 1
ATOM 8237 O O . THR D 1 225 ? 9.529 38.211 -61.439 1.00 22.58 207 THR D O 1
ATOM 8241 N N . MET D 1 226 ? 9.088 36.028 -61.071 1.00 21.94 208 MET D N 1
ATOM 8242 C CA . MET D 1 226 ? 8.401 36.286 -59.811 1.00 23.48 208 MET D CA 1
ATOM 8243 C C . MET D 1 226 ? 9.353 36.252 -58.631 1.00 22.59 208 MET D C 1
ATOM 8244 O O . MET D 1 226 ? 10.141 35.303 -58.467 1.00 21.87 208 MET D O 1
ATOM 8249 N N . CYS D 1 227 ? 9.270 37.301 -57.811 1.00 24.50 209 CYS D N 1
ATOM 8250 C CA . CYS D 1 227 ? 10.126 37.459 -56.632 1.00 25.73 209 CYS D CA 1
ATOM 8251 C C . CYS D 1 227 ? 9.336 37.128 -55.342 1.00 26.24 209 CYS D C 1
ATOM 8252 O O . CYS D 1 227 ? 8.245 37.645 -55.148 1.00 26.71 209 CYS D O 1
ATOM 8255 N N . THR D 1 228 ? 9.857 36.223 -54.510 1.00 26.79 210 THR D N 1
ATOM 8256 C CA . THR D 1 228 ? 9.206 35.806 -53.267 1.00 26.48 210 THR D CA 1
ATOM 8257 C C . THR D 1 228 ? 10.114 36.021 -52.043 1.00 27.79 210 THR D C 1
ATOM 8258 O O . THR D 1 228 ? 11.354 36.061 -52.169 1.00 27.62 210 THR D O 1
ATOM 8262 N N . LEU D 1 229 ? 9.497 36.149 -50.859 1.00 28.72 211 LEU D N 1
ATOM 8263 C CA . LEU D 1 229 ? 10.220 36.246 -49.567 1.00 30.13 211 LEU D CA 1
ATOM 8264 C C . LEU D 1 229 ? 10.576 34.915 -48.854 1.00 30.47 211 LEU D C 1
ATOM 8265 O O . LEU D 1 229 ? 11.208 34.873 -47.764 1.00 32.78 211 LEU D O 1
ATOM 8270 N N . ASP D 1 230 ? 10.054 33.827 -49.349 1.00 29.46 212 ASP D N 1
ATOM 8271 C CA . ASP D 1 230 ? 10.332 32.562 -48.724 1.00 30.12 212 ASP D CA 1
ATOM 8272 C C . ASP D 1 230 ? 10.539 31.616 -49.899 1.00 28.43 212 ASP D C 1
ATOM 8273 O O . ASP D 1 230 ? 9.818 31.678 -50.879 1.00 29.87 212 ASP D O 1
ATOM 8278 N N . PHE D 1 231 ? 11.514 30.745 -49.764 1.00 26.79 213 PHE D N 1
ATOM 8279 C CA . PHE D 1 231 ? 11.876 29.735 -50.744 1.00 25.73 213 PHE D CA 1
ATOM 8280 C C . PHE D 1 231 ? 10.934 28.510 -50.711 1.00 25.98 213 PHE D C 1
ATOM 8281 O O . PHE D 1 231 ? 10.679 27.897 -51.751 1.00 24.46 213 PHE D O 1
ATOM 8289 N N . TYR D 1 232 ? 10.466 28.128 -49.512 1.00 25.21 214 TYR D N 1
ATOM 8290 C CA . TYR D 1 232 ? 9.718 26.871 -49.348 1.00 26.34 214 TYR D CA 1
ATOM 8291 C C . TYR D 1 232 ? 8.244 27.115 -49.567 1.00 27.40 214 TYR D C 1
ATOM 8292 O O . TYR D 1 232 ? 7.786 27.028 -50.697 1.00 28.42 214 TYR D O 1
ATOM 8301 N N . GLU D 1 233 ? 7.515 27.529 -48.519 1.00 28.44 215 GLU D N 1
ATOM 8302 C CA . GLU D 1 233 ? 6.104 27.838 -48.685 1.00 28.88 215 GLU D CA 1
ATOM 8303 C C . GLU D 1 233 ? 5.868 29.021 -49.599 1.00 28.30 215 GLU D C 1
ATOM 8304 O O . GLU D 1 233 ? 4.872 29.066 -50.313 1.00 28.46 215 GLU D O 1
ATOM 8310 N N . GLY D 1 234 ? 6.803 29.974 -49.630 1.00 27.62 216 GLY D N 1
ATOM 8311 C CA . GLY D 1 234 ? 6.607 31.158 -50.467 1.00 26.55 216 GLY D CA 1
ATOM 8312 C C . GLY D 1 234 ? 6.721 30.856 -51.960 1.00 26.13 216 GLY D C 1
ATOM 8313 O O . GLY D 1 234 ? 6.329 31.680 -52.777 1.00 27.40 216 GLY D O 1
ATOM 8314 N N . GLN D 1 235 ? 7.247 29.681 -52.308 1.00 24.62 217 GLN D N 1
ATOM 8315 C CA . GLN D 1 235 ? 7.292 29.241 -53.707 1.00 24.56 217 GLN D CA 1
ATOM 8316 C C . GLN D 1 235 ? 6.455 27.980 -54.010 1.00 25.51 217 GLN D C 1
ATOM 8317 O O . GLN D 1 235 ? 6.647 27.359 -55.064 1.00 25.79 217 GLN D O 1
ATOM 8323 N N . GLY D 1 236 ? 5.528 27.628 -53.104 1.00 26.41 218 GLY D N 1
ATOM 8324 C CA . GLY D 1 236 ? 4.671 26.452 -53.249 1.00 27.39 218 GLY D CA 1
ATOM 8325 C C . GLY D 1 236 ? 5.371 25.106 -53.289 1.00 27.73 218 GLY D C 1
ATOM 8326 O O . GLY D 1 236 ? 4.876 24.148 -53.893 1.00 28.82 218 GLY D O 1
ATOM 8327 N N . ARG D 1 237 ? 6.530 25.022 -52.665 1.00 27.97 219 ARG D N 1
ATOM 8328 C CA . ARG D 1 237 ? 7.225 23.757 -52.542 1.00 28.18 219 ARG D CA 1
ATOM 8329 C C . ARG D 1 237 ? 6.486 22.820 -51.585 1.00 29.94 219 ARG D C 1
ATOM 8330 O O . ARG D 1 237 ? 5.731 23.275 -50.712 1.00 31.12 219 ARG D O 1
ATOM 8338 N N . LEU D 1 238 ? 6.743 21.528 -51.745 1.00 29.75 220 LEU D N 1
ATOM 8339 C CA . LEU D 1 238 ? 6.144 20.501 -50.911 1.00 31.12 220 LEU D CA 1
ATOM 8340 C C . LEU D 1 238 ? 7.147 19.908 -49.909 1.00 31.12 220 LEU D C 1
ATOM 8341 O O . LEU D 1 238 ? 6.794 19.012 -49.144 1.00 32.92 220 LEU D O 1
ATOM 8346 N N . ASP D 1 239 ? 8.378 20.440 -49.849 1.00 31.33 221 ASP D N 1
ATOM 8347 C CA . ASP D 1 239 ? 9.431 19.808 -49.044 1.00 31.73 221 ASP D CA 1
ATOM 8348 C C . ASP D 1 239 ? 9.999 20.627 -47.856 1.00 31.41 221 ASP D C 1
ATOM 8349 O O . ASP D 1 239 ? 11.090 20.342 -47.371 1.00 31.25 221 ASP D O 1
ATOM 8354 N N . GLY D 1 240 ? 9.274 21.656 -47.412 1.00 31.19 222 GLY D N 1
ATOM 8355 C CA . GLY D 1 240 ? 9.740 22.487 -46.293 1.00 30.48 222 GLY D CA 1
ATOM 8356 C C . GLY D 1 240 ? 9.533 21.774 -44.973 1.00 29.94 222 GLY D C 1
ATOM 8357 O O . GLY D 1 240 ? 8.980 20.661 -44.945 1.00 30.98 222 GLY D O 1
ATOM 8358 N N . ALA D 1 241 ? 9.993 22.373 -43.882 1.00 30.23 223 ALA D N 1
ATOM 8359 C CA . ALA D 1 241 ? 9.604 21.917 -42.522 1.00 30.32 223 ALA D CA 1
ATOM 8360 C C . ALA D 1 241 ? 8.094 22.080 -42.293 1.00 30.93 223 ALA D C 1
ATOM 8361 O O . ALA D 1 241 ? 7.514 21.421 -41.420 1.00 31.08 223 ALA D O 1
ATOM 8363 N N . LEU D 1 242 ? 7.497 23.018 -43.020 1.00 31.33 224 LEU D N 1
ATOM 8364 C CA . LEU D 1 242 ? 6.073 23.369 -42.926 1.00 32.46 224 LEU D CA 1
ATOM 8365 C C . LEU D 1 242 ? 5.479 23.374 -44.312 1.00 33.23 224 LEU D C 1
ATOM 8366 O O . LEU D 1 242 ? 6.107 23.850 -45.245 1.00 32.13 224 LEU D O 1
ATOM 8371 N N . CYS D 1 243 ? 4.265 22.834 -44.453 1.00 35.19 225 CYS D N 1
ATOM 8372 C CA . CYS D 1 243 ? 3.558 22.865 -45.715 1.00 36.97 225 CYS D CA 1
ATOM 8373 C C . CYS D 1 243 ? 2.061 22.726 -45.476 1.00 38.08 225 CYS D C 1
ATOM 8374 O O . CYS D 1 243 ? 1.610 21.673 -45.040 1.00 39.54 225 CYS D O 1
ATOM 8377 N N . SER D 1 244 ? 1.306 23.764 -45.818 1.00 38.96 226 SER D N 1
ATOM 8378 C CA . SER D 1 244 ? -0.122 23.879 -45.496 1.00 40.23 226 SER D CA 1
ATOM 8379 C C . SER D 1 244 ? -1.089 23.738 -46.697 1.00 41.10 226 SER D C 1
ATOM 8380 O O . SER D 1 244 ? -2.297 24.029 -46.576 1.00 41.57 226 SER D O 1
ATOM 8383 N N . TYR D 1 245 ? -0.562 23.284 -47.839 1.00 40.42 227 TYR D N 1
ATOM 8384 C CA . TYR D 1 245 ? -1.327 23.183 -49.070 1.00 40.19 227 TYR D CA 1
ATOM 8385 C C . TYR D 1 245 ? -1.024 21.833 -49.733 1.00 40.46 227 TYR D C 1
ATOM 8386 O O . TYR D 1 245 ? -0.096 21.106 -49.320 1.00 39.69 227 TYR D O 1
ATOM 8395 N N . THR D 1 246 ? -1.814 21.521 -50.762 1.00 41.06 228 THR D N 1
ATOM 8396 C CA . THR D 1 246 ? -1.679 20.279 -51.521 1.00 41.67 228 THR D CA 1
ATOM 8397 C C . THR D 1 246 ? -0.874 20.464 -52.810 1.00 41.76 228 THR D C 1
ATOM 8398 O O . THR D 1 246 ? -0.724 21.581 -53.292 1.00 41.68 228 THR D O 1
ATOM 8402 N N . GLU D 1 247 ? -0.366 19.354 -53.349 1.00 42.51 229 GLU D N 1
ATOM 8403 C CA . GLU D 1 247 ? 0.211 19.302 -54.689 1.00 43.57 229 GLU D CA 1
ATOM 8404 C C . GLU D 1 247 ? -0.697 19.922 -55.761 1.00 42.94 229 GLU D C 1
ATOM 8405 O O . GLU D 1 247 ? -0.207 20.609 -56.655 1.00 42.92 229 GLU D O 1
ATOM 8411 N N . LYS D 1 248 ? -2.014 19.703 -55.670 1.00 42.70 230 LYS D N 1
ATOM 8412 C CA . LYS D 1 248 ? -2.980 20.312 -56.606 1.00 42.62 230 LYS D CA 1
ATOM 8413 C C . LYS D 1 248 ? -3.086 21.825 -56.452 1.00 40.93 230 LYS D C 1
ATOM 8414 O O . LYS D 1 248 ? -3.258 22.553 -57.425 1.00 40.09 230 LYS D O 1
ATOM 8420 N N . ASP D 1 249 ? -3.020 22.289 -55.209 1.00 40.19 231 ASP D N 1
ATOM 8421 C CA . ASP D 1 249 ? -3.084 23.725 -54.924 1.00 39.80 231 ASP D CA 1
ATOM 8422 C C . ASP D 1 249 ? -1.868 24.461 -55.511 1.00 37.90 231 ASP D C 1
ATOM 8423 O O . ASP D 1 249 ? -1.989 25.511 -56.124 1.00 37.82 231 ASP D O 1
ATOM 8428 N N . LYS D 1 250 ? -0.698 23.895 -55.304 1.00 37.56 232 LYS D N 1
ATOM 8429 C CA . LYS D 1 250 ? 0.526 24.540 -55.746 1.00 37.22 232 LYS D CA 1
ATOM 8430 C C . LYS D 1 250 ? 0.642 24.475 -57.268 1.00 36.36 232 LYS D C 1
ATOM 8431 O O . LYS D 1 250 ? 1.107 25.411 -57.900 1.00 34.79 232 LYS D O 1
ATOM 8437 N N . GLN D 1 251 ? 0.164 23.384 -57.858 1.00 36.17 233 GLN D N 1
ATOM 8438 C CA . GLN D 1 251 ? 0.148 23.288 -59.316 1.00 35.87 233 GLN D CA 1
ATOM 8439 C C . GLN D 1 251 ? -0.774 24.326 -59.975 1.00 34.77 233 GLN D C 1
ATOM 8440 O O . GLN D 1 251 ? -0.378 24.971 -60.954 1.00 34.69 233 GLN D O 1
ATOM 8446 N N . ALA D 1 252 ? -1.982 24.523 -59.444 1.00 33.71 234 ALA D N 1
ATOM 8447 C CA . ALA D 1 252 ? -2.859 25.606 -59.936 1.00 33.19 234 ALA D CA 1
ATOM 8448 C C . ALA D 1 252 ? -2.207 27.000 -59.800 1.00 32.88 234 ALA D C 1
ATOM 8449 O O . ALA D 1 252 ? -2.345 27.860 -60.676 1.00 33.63 234 ALA D O 1
ATOM 8451 N N . TYR D 1 253 ? -1.497 27.221 -58.697 1.00 31.92 235 TYR D N 1
ATOM 8452 C CA . TYR D 1 253 ? -0.788 28.474 -58.508 1.00 30.60 235 TYR D CA 1
ATOM 8453 C C . TYR D 1 253 ? 0.356 28.682 -59.530 1.00 29.13 235 TYR D C 1
ATOM 8454 O O . TYR D 1 253 ? 0.473 29.766 -60.097 1.00 29.13 235 TYR D O 1
ATOM 8463 N N . LEU D 1 254 ? 1.189 27.667 -59.745 1.00 28.55 236 LEU D N 1
ATOM 8464 C CA . LEU D 1 254 ? 2.274 27.770 -60.734 1.00 29.20 236 LEU D CA 1
ATOM 8465 C C . LEU D 1 254 ? 1.709 27.925 -62.132 1.00 29.57 236 LEU D C 1
ATOM 8466 O O . LEU D 1 254 ? 2.227 28.701 -62.907 1.00 28.60 236 LEU D O 1
ATOM 8471 N N . GLU D 1 255 ? 0.632 27.193 -62.444 1.00 30.23 237 GLU D N 1
ATOM 8472 C CA . GLU D 1 255 ? -0.037 27.370 -63.754 1.00 30.80 237 GLU D CA 1
ATOM 8473 C C . GLU D 1 255 ? -0.606 28.772 -63.968 1.00 30.06 237 GLU D C 1
ATOM 8474 O O . GLU D 1 255 ? -0.571 29.311 -65.079 1.00 30.11 237 GLU D O 1
ATOM 8480 N N . ALA D 1 256 ? -1.149 29.363 -62.911 1.00 28.85 238 ALA D N 1
ATOM 8481 C CA . ALA D 1 256 ? -1.641 30.737 -62.971 1.00 28.16 238 ALA D CA 1
ATOM 8482 C C . ALA D 1 256 ? -0.497 31.727 -63.168 1.00 27.94 238 ALA D C 1
ATOM 8483 O O . ALA D 1 256 ? -0.627 32.725 -63.887 1.00 27.73 238 ALA D O 1
ATOM 8485 N N . ALA D 1 257 ? 0.607 31.464 -62.486 1.00 27.06 239 ALA D N 1
ATOM 8486 C CA . ALA D 1 257 ? 1.827 32.276 -62.703 1.00 27.81 239 ALA D CA 1
ATOM 8487 C C . ALA D 1 257 ? 2.239 32.210 -64.176 1.00 26.19 239 ALA D C 1
ATOM 8488 O O . ALA D 1 257 ? 2.447 33.230 -64.798 1.00 26.40 239 ALA D O 1
ATOM 8490 N N . TYR D 1 258 ? 2.331 31.001 -64.728 1.00 27.68 240 TYR D N 1
ATOM 8491 C CA . TYR D 1 258 ? 2.691 30.816 -66.162 1.00 28.13 240 TYR D CA 1
ATOM 8492 C C . TYR D 1 258 ? 1.765 31.568 -67.140 1.00 28.14 240 TYR D C 1
ATOM 8493 O O . TYR D 1 258 ? 2.215 32.312 -68.042 1.00 26.62 240 TYR D O 1
ATOM 8502 N N . ALA D 1 259 ? 0.454 31.398 -66.944 1.00 28.82 241 ALA D N 1
ATOM 8503 C CA . ALA D 1 259 ? -0.552 32.109 -67.753 1.00 29.16 241 ALA D CA 1
ATOM 8504 C C . ALA D 1 259 ? -0.373 33.625 -67.700 1.00 29.54 241 ALA D C 1
ATOM 8505 O O . ALA D 1 259 ? -0.612 34.314 -68.685 1.00 29.14 241 ALA D O 1
ATOM 8507 N N . ALA D 1 260 ? 0.077 34.128 -66.544 1.00 28.85 242 ALA D N 1
ATOM 8508 C CA . ALA D 1 260 ? 0.356 35.549 -66.366 1.00 29.02 242 ALA D CA 1
ATOM 8509 C C . ALA D 1 260 ? 1.731 35.964 -66.891 1.00 28.53 242 ALA D C 1
ATOM 8510 O O . ALA D 1 260 ? 2.079 37.140 -66.795 1.00 30.32 242 ALA D O 1
ATOM 8512 N N . GLY D 1 261 ? 2.502 35.024 -67.470 1.00 27.77 243 GLY D N 1
ATOM 8513 C CA . GLY D 1 261 ? 3.726 35.421 -68.202 1.00 25.70 243 GLY D CA 1
ATOM 8514 C C . GLY D 1 261 ? 5.005 35.131 -67.428 1.00 24.35 243 GLY D C 1
ATOM 8515 O O . GLY D 1 261 ? 6.103 35.423 -67.900 1.00 24.93 243 GLY D O 1
ATOM 8516 N N . VAL D 1 262 ? 4.839 34.545 -66.252 1.00 23.79 244 VAL D N 1
ATOM 8517 C CA . VAL D 1 262 ? 5.967 34.185 -65.381 1.00 22.34 244 VAL D CA 1
ATOM 8518 C C . VAL D 1 262 ? 6.682 32.945 -65.924 1.00 21.93 244 VAL D C 1
ATOM 8519 O O . VAL D 1 262 ? 6.066 31.918 -66.237 1.00 23.27 244 VAL D O 1
ATOM 8523 N N . ARG D 1 263 ? 7.997 33.040 -66.026 1.00 20.14 245 ARG D N 1
ATOM 8524 C CA . ARG D 1 263 ? 8.768 31.895 -66.466 1.00 20.48 245 ARG D CA 1
ATOM 8525 C C . ARG D 1 263 ? 9.760 31.415 -65.449 1.00 19.70 245 ARG D C 1
ATOM 8526 O O . ARG D 1 263 ? 10.267 30.332 -65.574 1.00 17.88 245 ARG D O 1
ATOM 8534 N N . ASN D 1 264 ? 10.096 32.249 -64.464 1.00 19.91 246 ASN D N 1
ATOM 8535 C CA . ASN D 1 264 ? 10.928 31.718 -63.391 1.00 19.82 246 ASN D CA 1
ATOM 8536 C C . ASN D 1 264 ? 10.665 32.419 -62.071 1.00 20.33 246 ASN D C 1
ATOM 8537 O O . ASN D 1 264 ? 9.929 33.435 -62.036 1.00 19.80 246 ASN D O 1
ATOM 8542 N N . ILE D 1 265 ? 11.266 31.879 -61.011 1.00 20.18 247 ILE D N 1
ATOM 8543 C CA . ILE D 1 265 ? 11.005 32.312 -59.644 1.00 19.64 247 ILE D CA 1
ATOM 8544 C C . ILE D 1 265 ? 12.316 32.426 -58.884 1.00 20.20 247 ILE D C 1
ATOM 8545 O O . ILE D 1 265 ? 13.140 31.492 -58.882 1.00 16.12 247 ILE D O 1
ATOM 8550 N N . GLU D 1 266 ? 12.511 33.572 -58.219 1.00 20.91 248 GLU D N 1
ATOM 8551 C CA . GLU D 1 266 ? 13.703 33.755 -57.384 1.00 21.25 248 GLU D CA 1
ATOM 8552 C C . GLU D 1 266 ? 13.396 34.724 -56.228 1.00 22.28 248 GLU D C 1
ATOM 8553 O O . GLU D 1 266 ? 12.220 34.966 -55.943 1.00 20.56 248 GLU D O 1
ATOM 8559 N N . MET D 1 267 ? 14.433 35.284 -55.585 1.00 21.43 249 MET D N 1
ATOM 8560 C CA . MET D 1 267 ? 14.195 36.040 -54.347 1.00 23.52 249 MET D CA 1
ATOM 8561 C C . MET D 1 267 ? 14.796 37.465 -54.259 1.00 22.61 249 MET D C 1
ATOM 8562 O O . MET D 1 267 ? 14.798 38.044 -53.168 1.00 24.33 249 MET D O 1
ATOM 8567 N N . GLU D 1 268 ? 15.289 38.051 -55.360 1.00 23.38 250 GLU D N 1
ATOM 8568 C CA . GLU D 1 268 ? 15.857 39.422 -55.276 1.00 22.77 250 GLU D CA 1
ATOM 8569 C C . GLU D 1 268 ? 15.401 40.485 -56.274 1.00 23.67 250 GLU D C 1
ATOM 8570 O O . GLU D 1 268 ? 15.673 41.676 -56.070 1.00 22.03 250 GLU D O 1
ATOM 8576 N N . SER D 1 269 ? 14.724 40.076 -57.346 1.00 22.17 251 SER D N 1
ATOM 8577 C CA . SER D 1 269 ? 14.647 40.969 -58.498 1.00 23.57 251 SER D CA 1
ATOM 8578 C C . SER D 1 269 ? 13.722 42.175 -58.267 1.00 22.65 251 SER D C 1
ATOM 8579 O O . SER D 1 269 ? 13.924 43.207 -58.836 1.00 22.26 251 SER D O 1
ATOM 8582 N N . SER D 1 270 ? 12.711 42.034 -57.405 1.00 22.58 252 SER D N 1
ATOM 8583 C CA . SER D 1 270 ? 11.709 43.102 -57.283 1.00 22.26 252 SER D CA 1
ATOM 8584 C C . SER D 1 270 ? 12.347 44.365 -56.643 1.00 21.09 252 SER D C 1
ATOM 8585 O O . SER D 1 270 ? 12.260 45.482 -57.199 1.00 19.77 252 SER D O 1
ATOM 8588 N N . VAL D 1 271 ? 13.052 44.199 -55.509 1.00 20.65 253 VAL D N 1
ATOM 8589 C CA . VAL D 1 271 ? 13.656 45.363 -54.854 1.00 19.81 253 VAL D CA 1
ATOM 8590 C C . VAL D 1 271 ? 14.836 45.863 -55.727 1.00 19.19 253 VAL D C 1
ATOM 8591 O O . VAL D 1 271 ? 15.064 47.038 -55.851 1.00 19.29 253 VAL D O 1
ATOM 8595 N N . PHE D 1 272 ? 15.573 44.939 -56.337 1.00 19.13 254 PHE D N 1
ATOM 8596 C CA . PHE D 1 272 ? 16.641 45.305 -57.310 1.00 19.48 254 PHE D CA 1
ATOM 8597 C C . PHE D 1 272 ? 16.131 46.239 -58.432 1.00 18.88 254 PHE D C 1
ATOM 8598 O O . PHE D 1 272 ? 16.651 47.333 -58.630 1.00 20.57 254 PHE D O 1
ATOM 8606 N N . ALA D 1 273 ? 15.071 45.818 -59.125 1.00 20.27 255 ALA D N 1
ATOM 8607 C CA . ALA D 1 273 ? 14.478 46.611 -60.199 1.00 21.54 255 ALA D CA 1
ATOM 8608 C C . ALA D 1 273 ? 14.008 47.972 -59.710 1.00 22.90 255 ALA D C 1
ATOM 8609 O O . ALA D 1 273 ? 14.271 48.973 -60.366 1.00 24.67 255 ALA D O 1
ATOM 8611 N N . ALA D 1 274 ? 13.350 48.026 -58.545 1.00 22.82 256 ALA D N 1
ATOM 8612 C CA . ALA D 1 274 ? 12.769 49.299 -58.043 1.00 22.64 256 ALA D CA 1
ATOM 8613 C C . ALA D 1 274 ? 13.872 50.280 -57.640 1.00 23.32 256 ALA D C 1
ATOM 8614 O O . ALA D 1 274 ? 13.813 51.455 -57.976 1.00 25.31 256 ALA D O 1
ATOM 8616 N N . MET D 1 275 ? 14.925 49.801 -56.990 1.00 21.12 257 MET D N 1
ATOM 8617 C CA . MET D 1 275 ? 15.927 50.730 -56.455 1.00 23.37 257 MET D CA 1
ATOM 8618 C C . MET D 1 275 ? 16.839 51.288 -57.557 1.00 23.63 257 MET D C 1
ATOM 8619 O O . MET D 1 275 ? 17.188 52.478 -57.550 1.00 22.38 257 MET D O 1
ATOM 8624 N N . CYS D 1 276 ? 17.236 50.417 -58.484 1.00 24.03 258 CYS D N 1
ATOM 8625 C CA . CYS D 1 276 ? 18.174 50.777 -59.531 1.00 25.91 258 CYS D CA 1
ATOM 8626 C C . CYS D 1 276 ? 17.622 51.838 -60.474 1.00 27.50 258 CYS D C 1
ATOM 8627 O O . CYS D 1 276 ? 18.275 52.840 -60.706 1.00 27.04 258 CYS D O 1
ATOM 8630 N N . SER D 1 277 ? 16.402 51.631 -60.977 1.00 29.20 259 SER D N 1
ATOM 8631 C CA . SER D 1 277 ? 15.774 52.604 -61.878 1.00 31.50 259 SER D CA 1
ATOM 8632 C C . SER D 1 277 ? 15.651 53.955 -61.180 1.00 31.06 259 SER D C 1
ATOM 8633 O O . SER D 1 277 ? 16.055 54.958 -61.745 1.00 31.62 259 SER D O 1
ATOM 8636 N N . ALA D 1 278 ? 15.145 53.961 -59.947 1.00 30.72 260 ALA D N 1
ATOM 8637 C CA . ALA D 1 278 ? 15.041 55.199 -59.119 1.00 29.85 260 ALA D CA 1
ATOM 8638 C C . ALA D 1 278 ? 16.343 55.991 -58.984 1.00 29.91 260 ALA D C 1
ATOM 8639 O O . ALA D 1 278 ? 16.339 57.233 -58.996 1.00 30.36 260 ALA D O 1
ATOM 8641 N N . CYS D 1 279 ? 17.458 55.286 -58.882 1.00 27.63 261 CYS D N 1
ATOM 8642 C CA . CYS D 1 279 ? 18.750 55.944 -58.679 1.00 27.24 261 CYS D CA 1
ATOM 8643 C C . CYS D 1 279 ? 19.603 56.094 -59.948 1.00 27.19 261 CYS D C 1
ATOM 8644 O O . CYS D 1 279 ? 20.780 56.480 -59.886 1.00 26.19 261 CYS D O 1
ATOM 8647 N N . GLY D 1 280 ? 19.002 55.821 -61.095 1.00 27.81 262 GLY D N 1
ATOM 8648 C CA . GLY D 1 280 ? 19.663 56.146 -62.359 1.00 29.10 262 GLY D CA 1
ATOM 8649 C C . GLY D 1 280 ? 20.701 55.178 -62.885 1.00 29.57 262 GLY D C 1
ATOM 8650 O O . GLY D 1 280 ? 21.592 55.590 -63.653 1.00 29.93 262 GLY D O 1
ATOM 8651 N N . LEU D 1 281 ? 20.570 53.901 -62.497 1.00 28.80 263 LEU D N 1
ATOM 8652 C CA . LEU D 1 281 ? 21.385 52.807 -63.015 1.00 27.77 263 LEU D CA 1
ATOM 8653 C C . LEU D 1 281 ? 20.555 52.033 -64.036 1.00 27.62 263 LEU D C 1
ATOM 8654 O O . LEU D 1 281 ? 19.337 51.894 -63.864 1.00 28.33 263 LEU D O 1
ATOM 8659 N N . GLN D 1 282 ? 21.170 51.563 -65.116 1.00 26.93 264 GLN D N 1
ATOM 8660 C CA . GLN D 1 282 ? 20.403 50.739 -66.105 1.00 25.96 264 GLN D CA 1
ATOM 8661 C C . GLN D 1 282 ? 20.539 49.312 -65.677 1.00 23.62 264 GLN D C 1
ATOM 8662 O O . GLN D 1 282 ? 21.646 48.795 -65.647 1.00 22.70 264 GLN D O 1
ATOM 8668 N N . ALA D 1 283 ? 19.425 48.686 -65.297 1.00 21.35 265 ALA D N 1
ATOM 8669 C CA . ALA D 1 283 ? 19.445 47.374 -64.673 1.00 20.47 265 ALA D CA 1
ATOM 8670 C C . ALA D 1 283 ? 18.754 46.300 -65.507 1.00 20.20 265 ALA D C 1
ATOM 8671 O O . ALA D 1 283 ? 17.759 46.580 -66.231 1.00 19.54 265 ALA D O 1
ATOM 8673 N N . ALA D 1 284 ? 19.261 45.085 -65.326 1.00 19.08 266 ALA D N 1
ATOM 8674 C CA . ALA D 1 284 ? 18.751 43.862 -65.909 1.00 19.00 266 ALA D CA 1
ATOM 8675 C C . ALA D 1 284 ? 19.029 42.670 -64.961 1.00 19.79 266 ALA D C 1
ATOM 8676 O O . ALA D 1 284 ? 19.937 42.713 -64.087 1.00 18.21 266 ALA D O 1
ATOM 8678 N N . VAL D 1 285 ? 18.251 41.614 -65.166 1.00 18.26 267 VAL D N 1
ATOM 8679 C CA . VAL D 1 285 ? 18.373 40.367 -64.403 1.00 19.14 267 VAL D CA 1
ATOM 8680 C C . VAL D 1 285 ? 18.523 39.201 -65.345 1.00 18.81 267 VAL D C 1
ATOM 8681 O O . VAL D 1 285 ? 17.681 38.956 -66.228 1.00 19.42 267 VAL D O 1
ATOM 8685 N N . VAL D 1 286 ? 19.610 38.473 -65.145 1.00 18.55 268 VAL D N 1
ATOM 8686 C CA . VAL D 1 286 ? 19.886 37.260 -65.917 1.00 19.32 268 VAL D CA 1
ATOM 8687 C C . VAL D 1 286 ? 20.022 36.048 -64.985 1.00 21.21 268 VAL D C 1
ATOM 8688 O O . VAL D 1 286 ? 21.008 35.944 -64.175 1.00 20.42 268 VAL D O 1
ATOM 8692 N N . CYS D 1 287 ? 19.028 35.149 -65.046 1.00 19.76 269 CYS D N 1
ATOM 8693 C CA . CYS D 1 287 ? 19.046 33.938 -64.184 1.00 21.94 269 CYS D CA 1
ATOM 8694 C C . CYS D 1 287 ? 18.950 32.641 -64.947 1.00 21.85 269 CYS D C 1
ATOM 8695 O O . CYS D 1 287 ? 18.193 32.542 -65.909 1.00 23.87 269 CYS D O 1
ATOM 8698 N N . VAL D 1 288 ? 19.640 31.616 -64.464 1.00 19.19 270 VAL D N 1
ATOM 8699 C CA . VAL D 1 288 ? 19.484 30.297 -65.002 1.00 18.85 270 VAL D CA 1
ATOM 8700 C C . VAL D 1 288 ? 18.489 29.526 -64.128 1.00 19.74 270 VAL D C 1
ATOM 8701 O O . VAL D 1 288 ? 18.443 29.688 -62.880 1.00 19.06 270 VAL D O 1
ATOM 8705 N N . THR D 1 289 ? 17.670 28.706 -64.777 1.00 20.89 271 THR D N 1
ATOM 8706 C CA . THR D 1 289 ? 16.754 27.822 -64.069 1.00 20.99 271 THR D CA 1
ATOM 8707 C C . THR D 1 289 ? 17.499 26.515 -63.741 1.00 21.99 271 THR D C 1
ATOM 8708 O O . THR D 1 289 ? 18.301 26.009 -64.547 1.00 22.46 271 THR D O 1
ATOM 8712 N N . LEU D 1 290 ? 17.291 25.998 -62.533 1.00 21.02 272 LEU D N 1
ATOM 8713 C CA . LEU D 1 290 ? 17.985 24.770 -62.091 1.00 22.55 272 LEU D CA 1
ATOM 8714 C C . LEU D 1 290 ? 17.055 23.559 -62.183 1.00 22.19 272 LEU D C 1
ATOM 8715 O O . LEU D 1 290 ? 17.500 22.425 -62.050 1.00 22.97 272 LEU D O 1
ATOM 8720 N N . LEU D 1 291 ? 15.771 23.813 -62.427 1.00 23.50 273 LEU D N 1
ATOM 8721 C CA . LEU D 1 291 ? 14.738 22.751 -62.487 1.00 24.92 273 LEU D CA 1
ATOM 8722 C C . LEU D 1 291 ? 13.442 23.359 -63.018 1.00 25.24 273 LEU D C 1
ATOM 8723 O O . LEU D 1 291 ? 13.316 24.572 -63.064 1.00 25.36 273 LEU D O 1
ATOM 8728 N N . ASN D 1 292 ? 12.511 22.499 -63.433 1.00 25.87 274 ASN D N 1
ATOM 8729 C CA . ASN D 1 292 ? 11.198 22.896 -63.896 1.00 27.72 274 ASN D CA 1
ATOM 8730 C C . ASN D 1 292 ? 10.223 22.583 -62.762 1.00 28.30 274 ASN D C 1
ATOM 8731 O O . ASN D 1 292 ? 9.990 21.425 -62.442 1.00 29.37 274 ASN D O 1
ATOM 8736 N N . ARG D 1 293 ? 9.694 23.631 -62.137 1.00 29.29 275 ARG D N 1
ATOM 8737 C CA . ARG D 1 293 ? 8.892 23.489 -60.929 1.00 30.27 275 ARG D CA 1
ATOM 8738 C C . ARG D 1 293 ? 7.565 22.761 -61.163 1.00 31.43 275 ARG D C 1
ATOM 8739 O O . ARG D 1 293 ? 6.999 22.190 -60.232 1.00 29.99 275 ARG D O 1
ATOM 8747 N N . LEU D 1 294 ? 7.104 22.732 -62.404 1.00 31.83 276 LEU D N 1
ATOM 8748 C CA . LEU D 1 294 ? 5.901 21.922 -62.735 1.00 33.70 276 LEU D CA 1
ATOM 8749 C C . LEU D 1 294 ? 6.194 20.422 -62.540 1.00 34.65 276 LEU D C 1
ATOM 8750 O O . LEU D 1 294 ? 5.297 19.654 -62.240 1.00 35.98 276 LEU D O 1
ATOM 8755 N N . GLU D 1 295 ? 7.456 20.009 -62.643 1.00 36.50 277 GLU D N 1
ATOM 8756 C CA . GLU D 1 295 ? 7.818 18.606 -62.381 1.00 38.17 277 GLU D CA 1
ATOM 8757 C C . GLU D 1 295 ? 8.307 18.251 -60.955 1.00 38.77 277 GLU D C 1
ATOM 8758 O O . GLU D 1 295 ? 8.464 17.081 -60.636 1.00 38.21 277 GLU D O 1
ATOM 8764 N N . GLY D 1 296 ? 8.557 19.247 -60.099 1.00 39.28 278 GLY D N 1
ATOM 8765 C CA . GLY D 1 296 ? 9.100 18.963 -58.772 1.00 39.24 278 GLY D CA 1
ATOM 8766 C C . GLY D 1 296 ? 9.833 20.115 -58.121 1.00 39.92 278 GLY D C 1
ATOM 8767 O O . GLY D 1 296 ? 9.892 21.226 -58.680 1.00 38.95 278 GLY D O 1
ATOM 8768 N N . ASP D 1 297 ? 10.405 19.833 -56.942 1.00 39.18 279 ASP D N 1
ATOM 8769 C CA . ASP D 1 297 ? 10.954 20.860 -56.051 1.00 40.02 279 ASP D CA 1
ATOM 8770 C C . ASP D 1 297 ? 12.457 20.746 -55.872 1.00 39.93 279 ASP D C 1
ATOM 8771 O O . ASP D 1 297 ? 13.110 21.699 -55.426 1.00 40.56 279 ASP D O 1
ATOM 8776 N N . GLN D 1 298 ? 12.993 19.585 -56.216 1.00 40.50 280 GLN D N 1
ATOM 8777 C CA . GLN D 1 298 ? 14.417 19.311 -56.028 1.00 41.59 280 GLN D CA 1
ATOM 8778 C C . GLN D 1 298 ? 15.133 18.999 -57.359 1.00 41.09 280 GLN D C 1
ATOM 8779 O O . GLN D 1 298 ? 14.548 18.486 -58.318 1.00 41.03 280 GLN D O 1
ATOM 8785 N N . ILE D 1 299 ? 16.416 19.338 -57.399 1.00 41.48 281 ILE D N 1
ATOM 8786 C CA . ILE D 1 299 ? 17.191 19.325 -58.639 1.00 41.37 281 ILE D CA 1
ATOM 8787 C C . ILE D 1 299 ? 17.598 17.892 -58.947 1.00 41.75 281 ILE D C 1
ATOM 8788 O O . ILE D 1 299 ? 18.292 17.277 -58.141 1.00 42.14 281 ILE D O 1
ATOM 8793 N N . SER D 1 300 ? 17.158 17.365 -60.094 1.00 41.29 282 SER D N 1
ATOM 8794 C CA . SER D 1 300 ? 17.542 16.026 -60.520 1.00 41.64 282 SER D CA 1
ATOM 8795 C C . SER D 1 300 ? 18.733 15.988 -61.522 1.00 41.15 282 SER D C 1
ATOM 8796 O O . SER D 1 300 ? 19.243 14.914 -61.858 1.00 41.71 282 SER D O 1
ATOM 8799 N N . SER D 1 301 ? 19.191 17.142 -61.989 1.00 39.50 283 SER D N 1
ATOM 8800 C CA . SER D 1 301 ? 20.423 17.187 -62.792 1.00 37.71 283 SER D CA 1
ATOM 8801 C C . SER D 1 301 ? 21.649 16.691 -62.001 1.00 37.11 283 SER D C 1
ATOM 8802 O O . SER D 1 301 ? 21.853 17.102 -60.867 1.00 37.45 283 SER D O 1
ATOM 8805 N N . PRO D 1 302 ? 22.471 15.791 -62.591 1.00 36.70 284 PRO D N 1
ATOM 8806 C CA . PRO D 1 302 ? 23.674 15.348 -61.877 1.00 36.14 284 PRO D CA 1
ATOM 8807 C C . PRO D 1 302 ? 24.624 16.503 -61.568 1.00 35.71 284 PRO D C 1
ATOM 8808 O O . PRO D 1 302 ? 24.580 17.536 -62.256 1.00 35.02 284 PRO D O 1
ATOM 8812 N N . ARG D 1 303 ? 25.475 16.316 -60.564 1.00 34.52 285 ARG D N 1
ATOM 8813 C CA . ARG D 1 303 ? 26.379 17.336 -60.094 1.00 35.79 285 ARG D CA 1
ATOM 8814 C C . ARG D 1 303 ? 27.154 18.070 -61.213 1.00 34.06 285 ARG D C 1
ATOM 8815 O O . ARG D 1 303 ? 27.207 19.299 -61.208 1.00 32.55 285 ARG D O 1
ATOM 8823 N N . ASN D 1 304 ? 27.771 17.329 -62.139 1.00 32.53 286 ASN D N 1
ATOM 8824 C CA . ASN D 1 304 ? 28.627 17.997 -63.138 1.00 31.93 286 ASN D CA 1
ATOM 8825 C C . ASN D 1 304 ? 27.837 18.729 -64.233 1.00 31.27 286 ASN D C 1
ATOM 8826 O O . ASN D 1 304 ? 28.389 19.616 -64.901 1.00 30.93 286 ASN D O 1
ATOM 8831 N N . VAL D 1 305 ? 26.572 18.353 -64.404 1.00 29.33 287 VAL D N 1
ATOM 8832 C CA . VAL D 1 305 ? 25.668 19.097 -65.281 1.00 29.07 287 VAL D CA 1
ATOM 8833 C C . VAL D 1 305 ? 25.169 20.342 -64.576 1.00 28.28 287 VAL D C 1
ATOM 8834 O O . VAL D 1 305 ? 25.077 21.398 -65.167 1.00 27.91 287 VAL D O 1
ATOM 8838 N N . LEU D 1 306 ? 24.828 20.209 -63.298 1.00 28.45 288 LEU D N 1
ATOM 8839 C CA . LEU D 1 306 ? 24.414 21.361 -62.510 1.00 27.87 288 LEU D CA 1
ATOM 8840 C C . LEU D 1 306 ? 25.489 22.412 -62.538 1.00 26.29 288 LEU D C 1
ATOM 8841 O O . LEU D 1 306 ? 25.189 23.574 -62.661 1.00 25.52 288 LEU D O 1
ATOM 8846 N N . SER D 1 307 ? 26.754 22.008 -62.446 1.00 25.62 289 SER D N 1
ATOM 8847 C CA . SER D 1 307 ? 27.885 22.958 -62.458 1.00 27.07 289 SER D CA 1
ATOM 8848 C C . SER D 1 307 ? 27.960 23.784 -63.743 1.00 25.63 289 SER D C 1
ATOM 8849 O O . SER D 1 307 ? 28.318 24.959 -63.728 1.00 25.69 289 SER D O 1
ATOM 8852 N N . GLU D 1 308 ? 27.677 23.141 -64.862 1.00 25.40 290 GLU D N 1
ATOM 8853 C CA . GLU D 1 308 ? 27.626 23.831 -66.162 1.00 26.07 290 GLU D CA 1
ATOM 8854 C C . GLU D 1 308 ? 26.510 24.881 -66.181 1.00 24.31 290 GLU D C 1
ATOM 8855 O O . GLU D 1 308 ? 26.716 26.002 -66.634 1.00 23.57 290 GLU D O 1
ATOM 8861 N N . TYR D 1 309 ? 25.316 24.494 -65.729 1.00 23.36 291 TYR D N 1
ATOM 8862 C CA . TYR D 1 309 ? 24.175 25.440 -65.715 1.00 23.75 291 TYR D CA 1
ATOM 8863 C C . TYR D 1 309 ? 24.488 26.686 -64.882 1.00 23.91 291 TYR D C 1
ATOM 8864 O O . TYR D 1 309 ? 24.198 27.813 -65.300 1.00 21.79 291 TYR D O 1
ATOM 8873 N N . GLN D 1 310 ? 25.120 26.483 -63.714 1.00 23.79 292 GLN D N 1
ATOM 8874 C CA . GLN D 1 310 ? 25.457 27.583 -62.809 1.00 25.46 292 GLN D CA 1
ATOM 8875 C C . GLN D 1 310 ? 26.419 28.643 -63.400 1.00 24.65 292 GLN D C 1
ATOM 8876 O O . GLN D 1 310 ? 26.497 29.751 -62.890 1.00 25.80 292 GLN D O 1
ATOM 8882 N N . GLN D 1 311 ? 27.144 28.283 -64.468 1.00 24.31 293 GLN D N 1
ATOM 8883 C CA . GLN D 1 311 ? 28.094 29.169 -65.129 1.00 24.23 293 GLN D CA 1
ATOM 8884 C C . GLN D 1 311 ? 27.441 29.980 -66.242 1.00 22.53 293 GLN D C 1
ATOM 8885 O O . GLN D 1 311 ? 28.055 30.875 -66.749 1.00 20.63 293 GLN D O 1
ATOM 8891 N N . ARG D 1 312 ? 26.219 29.632 -66.655 1.00 20.54 294 ARG D N 1
ATOM 8892 C CA . ARG D 1 312 ? 25.629 30.245 -67.862 1.00 19.73 294 ARG D CA 1
ATOM 8893 C C . ARG D 1 312 ? 25.344 31.734 -67.757 1.00 19.04 294 ARG D C 1
ATOM 8894 O O . ARG D 1 312 ? 25.652 32.469 -68.683 1.00 20.30 294 ARG D O 1
ATOM 8902 N N . PRO D 1 313 ? 24.713 32.201 -66.643 1.00 19.56 295 PRO D N 1
ATOM 8903 C CA . PRO D 1 313 ? 24.538 33.649 -66.509 1.00 18.65 295 PRO D CA 1
ATOM 8904 C C . PRO D 1 313 ? 25.880 34.391 -66.553 1.00 18.85 295 PRO D C 1
ATOM 8905 O O . PRO D 1 313 ? 25.971 35.426 -67.209 1.00 18.61 295 PRO D O 1
ATOM 8909 N N . GLN D 1 314 ? 26.919 33.837 -65.905 1.00 18.76 296 GLN D N 1
ATOM 8910 C CA . GLN D 1 314 ? 28.249 34.469 -65.899 1.00 20.49 296 GLN D CA 1
ATOM 8911 C C . GLN D 1 314 ? 28.786 34.560 -67.348 1.00 21.12 296 GLN D C 1
ATOM 8912 O O . GLN D 1 314 ? 29.389 35.560 -67.732 1.00 20.81 296 GLN D O 1
ATOM 8918 N N . ARG D 1 315 ? 28.605 33.476 -68.104 1.00 21.08 297 ARG D N 1
ATOM 8919 C CA . ARG D 1 315 ? 29.095 33.414 -69.488 1.00 21.59 297 ARG D CA 1
ATOM 8920 C C . ARG D 1 315 ? 28.453 34.514 -70.318 1.00 21.27 297 ARG D C 1
ATOM 8921 O O . ARG D 1 315 ? 29.134 35.277 -70.999 1.00 22.56 297 ARG D O 1
ATOM 8929 N N . LEU D 1 316 ? 27.137 34.632 -70.231 1.00 21.33 298 LEU D N 1
ATOM 8930 C CA . LEU D 1 316 ? 26.417 35.672 -71.021 1.00 21.15 298 LEU D CA 1
ATOM 8931 C C . LEU D 1 316 ? 26.797 37.096 -70.673 1.00 21.91 298 LEU D C 1
ATOM 8932 O O . LEU D 1 316 ? 27.035 37.919 -71.566 1.00 20.60 298 LEU D O 1
ATOM 8937 N N . VAL D 1 317 ? 26.815 37.424 -69.372 1.00 20.83 299 VAL D N 1
ATOM 8938 C CA . VAL D 1 317 ? 27.120 38.779 -68.938 1.00 20.98 299 VAL D CA 1
ATOM 8939 C C . VAL D 1 317 ? 28.598 39.160 -69.163 1.00 19.83 299 VAL D C 1
ATOM 8940 O O . VAL D 1 317 ? 28.886 40.282 -69.558 1.00 19.45 299 VAL D O 1
ATOM 8944 N N . SER D 1 318 ? 29.515 38.225 -68.948 1.00 20.15 300 SER D N 1
ATOM 8945 C CA . SER D 1 318 ? 30.919 38.557 -69.218 1.00 21.87 300 SER D CA 1
ATOM 8946 C C . SER D 1 318 ? 31.142 38.743 -70.738 1.00 21.70 300 SER D C 1
ATOM 8947 O O . SER D 1 318 ? 31.900 39.604 -71.143 1.00 21.40 300 SER D O 1
ATOM 8950 N N . TYR D 1 319 ? 30.432 37.967 -71.547 1.00 23.54 301 TYR D N 1
ATOM 8951 C CA . TYR D 1 319 ? 30.476 38.136 -73.024 1.00 24.80 301 TYR D CA 1
ATOM 8952 C C . TYR D 1 319 ? 29.883 39.490 -73.436 1.00 24.49 301 TYR D C 1
ATOM 8953 O O . TYR D 1 319 ? 30.440 40.220 -74.273 1.00 25.11 301 TYR D O 1
ATOM 8962 N N . PHE D 1 320 ? 28.736 39.837 -72.861 1.00 23.56 302 PHE D N 1
ATOM 8963 C CA . PHE D 1 320 ? 28.134 41.160 -73.045 1.00 23.79 302 PHE D CA 1
ATOM 8964 C C . PHE D 1 320 ? 29.063 42.339 -72.725 1.00 24.20 302 PHE D C 1
ATOM 8965 O O . PHE D 1 320 ? 29.201 43.286 -73.522 1.00 23.25 302 PHE D O 1
ATOM 8973 N N . ILE D 1 321 ? 29.707 42.282 -71.562 1.00 23.86 303 ILE D N 1
ATOM 8974 C CA . ILE D 1 321 ? 30.660 43.323 -71.128 1.00 24.12 303 ILE D CA 1
ATOM 8975 C C . ILE D 1 321 ? 31.863 43.466 -72.078 1.00 24.99 303 ILE D C 1
ATOM 8976 O O . ILE D 1 321 ? 32.183 44.574 -72.499 1.00 25.45 303 ILE D O 1
ATOM 8981 N N . LYS D 1 322 ? 32.514 42.352 -72.396 1.00 25.77 304 LYS D N 1
ATOM 8982 C CA . LYS D 1 322 ? 33.577 42.328 -73.397 1.00 28.56 304 LYS D CA 1
ATOM 8983 C C . LYS D 1 322 ? 33.155 43.047 -74.701 1.00 29.89 304 LYS D C 1
ATOM 8984 O O . LYS D 1 322 ? 33.873 43.953 -75.189 1.00 29.53 304 LYS D O 1
ATOM 8990 N N . LYS D 1 323 ? 31.973 42.689 -75.215 1.00 31.63 305 LYS D N 1
ATOM 8991 C CA . LYS D 1 323 ? 31.425 43.292 -76.429 1.00 33.85 305 LYS D CA 1
ATOM 8992 C C . LYS D 1 323 ? 31.209 44.779 -76.303 1.00 35.09 305 LYS D C 1
ATOM 8993 O O . LYS D 1 323 ? 31.618 45.529 -77.183 1.00 34.20 305 LYS D O 1
ATOM 8999 N N . LYS D 1 324 ? 30.566 45.211 -75.212 1.00 35.68 306 LYS D N 1
ATOM 9000 C CA . LYS D 1 324 ? 30.330 46.640 -74.975 1.00 37.68 306 LYS D CA 1
ATOM 9001 C C . LYS D 1 324 ? 31.635 47.428 -74.888 1.00 38.87 306 LYS D C 1
ATOM 9002 O O . LYS D 1 324 ? 31.724 48.523 -75.435 1.00 38.76 306 LYS D O 1
ATOM 9008 N N . LEU D 1 325 ? 32.628 46.853 -74.204 1.00 40.51 307 LEU D N 1
ATOM 9009 C CA . LEU D 1 325 ? 33.905 47.515 -73.932 1.00 42.87 307 LEU D CA 1
ATOM 9010 C C . LEU D 1 325 ? 34.799 47.629 -75.147 1.00 45.47 307 LEU D C 1
ATOM 9011 O O . LEU D 1 325 ? 35.452 48.656 -75.331 1.00 45.92 307 LEU D O 1
ATOM 9016 N N . SER D 1 326 ? 34.827 46.589 -75.978 1.00 48.05 308 SER D N 1
ATOM 9017 C CA . SER D 1 326 ? 35.622 46.622 -77.210 1.00 50.65 308 SER D CA 1
ATOM 9018 C C . SER D 1 326 ? 34.967 47.533 -78.267 1.00 52.12 308 SER D C 1
ATOM 9019 O O . SER D 1 326 ? 35.300 47.467 -79.452 1.00 53.23 308 SER D O 1
ATOM 9022 N N . LYS D 1 327 ? 34.066 48.403 -77.801 1.00 53.93 309 LYS D N 1
ATOM 9023 C CA . LYS D 1 327 ? 33.223 49.270 -78.632 1.00 55.19 309 LYS D CA 1
ATOM 9024 C C . LYS D 1 327 ? 32.334 48.487 -79.594 1.00 55.61 309 LYS D C 1
ATOM 9025 O O . LYS D 1 327 ? 31.102 48.565 -79.514 1.00 56.65 309 LYS D O 1
#

GO terms:
  GO:0006139 nucleobase-containing compound metabolic process (P, TAS)
  GO:0005829 cytosol (C, TAS)
  GO:0005654 nucleoplasm (C, IDA)
  GO:0004850 uridine phosphorylase activity (F, IDA)
  GO:0006218 uridine catabolic process (P, IDA)
  GO:0042802 identical protein binding (F, IPI)

Secondary structure (DSSP, 8-state):
--B---B-TTGGG-S--EETTTTEETTT--HHHHHTT--EEEEES-HHHHHHHHHHHHHHHT---TT-----TTTT--S--EEEETTEEEEE--SSHHHHHHHHHHHHHHHHHTT-BS-EEEEEEEEEESSS-TT-EEEEEEEE-TTS-SEEEEEETTEEEEEE----HHHHHHHHHHHHHH-SS-EEEEEEEE-S-SSGGGT-S-SSB--S-HHHHHHHHHHHHHTTEEEEESSHHHHHHHHHHTT-EEEEEEEEEEETTS-SS--S-HHHHHHHHTHHHHHHHHHHHHHT-/--B---B-GGGTT-S--EEGGGTEETTTS-HHHHHTT--EEEEES-HHHHHHHHHHHHHHHT---TT-PPP-TTTT-SS--EEEETTEEEEE--SSHHHHHHHHHHHHHHHHHTT-BS-EEEEEEEEEESSS-TT-EEEEEEEE-TTS-SEEEEEETTEEEEEE----HHHHHHHHHHHHHH-SS-EEEEEEEE-S-SSGGGT-S-SSB--S-HHHHHHHHHHHHHTTEEEEESSHHHHHHHHHHTT-EEEEEEEEEEEGGG-SS--S-HHHHHHHHHHHHHHHHHHHHHHH-/--B---B-GGGTT-S--EEGGGTEETTTS-HHHHHTT--EEEEES-HHHHHHHHHHHHHHTT---TT-PPP-TTTT--S--EEEETTEEEEE--SSHHHHHHHHHHHHHHHHHTT-BS-EEEEEEEEEESSS-TT-EEEEEEEE-TTS-SEEEEEETTEEEEEE----HHHHHHHHHHHHHH-SS-EEEEEEEE-S-SSGGGT-S-SSB--S-HHHHHHHHHHHHHTTEEEEESSHHHHHHHHHHTT-EEEEEEEEEEEGGG-SS--S-HHHHHHHHHHHHHHHHHHHHHHHH-/--B---B-THHHH-S--EEGGGTEETTT--HHHHHTT--EEEEES-HHHHHHHHHHHHHHTT---TT-----TTTT-SS--EEEETTEEEEE--SSHHHHHHHHHHHHHHHHHTT-BS-EEEEEEEEEESSS-TT-EEEEEEEE-TTS-SEEEEEETTEEEEEE----HHHHHHHHHHHHHH-SS-EEEEEEEE-S-SSGGGT-S-SSB--S-HHHHHHHHHHHHHTTEEEEESSHHHHHHHHHHTT-EEEEEEEEEEETTT-SS--S-HHHHHHHHTHHHHHHHHHHHHHHT-

CATH classification: 3.40.50.1580

Organism: Homo sapiens (NCBI:txid9606)

Solvent-accessible surface area: 43978 Å² total; per-residue (Å²): 163,52,86,7,115,26,77,12,96,32,11,93,164,61,139,59,3,70,0,76,11,0,34,4,21,43,28,99,41,96,6,56,79,76,0,23,78,0,64,15,3,1,0,1,12,16,47,72,64,0,62,39,0,0,91,33,0,0,64,47,34,62,92,60,20,118,92,143,67,12,87,50,47,0,72,76,32,60,70,5,8,0,16,52,15,26,23,0,0,0,0,1,0,25,17,0,4,0,3,0,4,2,0,0,9,0,0,0,0,0,0,90,42,1,195,3,29,59,2,9,0,4,6,4,13,45,10,8,0,0,33,23,116,51,1,2,0,0,0,0,97,85,1,1,38,23,70,42,109,26,48,13,61,20,45,10,39,43,142,123,42,95,72,174,16,74,10,48,167,141,2,6,107,35,0,53,102,1,7,82,98,24,95,87,25,70,27,41,48,7,20,0,0,8,3,75,13,42,5,8,6,5,0,12,24,5,0,0,10,11,95,20,78,118,183,66,8,55,66,19,0,86,48,0,77,91,49,25,1,55,0,2,6,13,10,0,7,2,0,0,1,6,0,34,15,0,15,9,73,2,0,0,0,0,0,0,15,15,24,0,40,144,26,20,48,32,112,24,80,162,111,45,27,62,71,27,51,50,35,4,19,60,0,0,1,28,3,3,69,68,105,75,122,166,54,88,8,107,28,88,11,91,31,11,93,158,61,200,93,2,65,0,67,9,0,63,6,14,34,74,163,57,96,4,49,82,81,4,25,69,0,68,13,2,1,0,1,13,16,47,70,65,0,60,37,0,0,88,36,0,0,60,44,42,68,90,63,45,126,91,138,85,10,75,50,51,0,71,75,33,58,61,6,8,0,14,49,13,30,28,0,0,0,0,2,1,26,14,0,14,0,4,0,4,1,0,0,4,0,0,0,0,0,0,86,40,2,190,2,27,49,1,11,0,3,7,3,15,44,10,7,0,0,34,23,93,16,0,1,0,0,0,0,94,84,1,1,37,27,76,40,114,24,63,23,67,25,39,4,40,32,126,132,38,106,62,171,14,68,8,47,170,143,4,15,93,40,0,63,107,3,6,75,102,20,78,87,29,67,29,40,50,6,21,0,1,9,4,48,7,39,6,12,8,8,1,14,27,8,0,0,7,13,88,26,79,112,172,76,6,60,62,26,1,84,48,0,79,92,51,26,0,56,0,1,6,13,10,0,8,4,0,0,3,6,0,32,20,0,11,8,64,2,0,0,0,0,0,0,13,12,22,0,38,143,24,19,62,40,100,8,19,96,36,0,8,57,30,0,52,57,12,4,16,58,0,0,0,28,4,1,66,103,101,75,123,163,54,83,6,98,24,78,13,103,34,12,94,169,57,200,89,2,68,0,73,10,0,74,7,26,29,73,170,60,97,5,46,83,80,5,26,67,0,71,14,3,0,0,0,12,17,51,70,65,0,60,40,0,0,87,37,0,0,60,46,40,67,88,59,64,126,94,136,90,19,69,48,47,0,69,80,32,61,66,6,9,0,14,55,13,29,28,0,0,0,0,2,0,25,17,0,12,0,3,0,4,2,0,0,3,0,0,0,0,0,0,91,41,2,190,2,28,71,1,13,0,3,7,4,14,44,11,6,0,0,36,23,76,27,0,2,0,0,0,0,93,83,0,1,38,25,74,44,113,23,47,22,67,24,40,9,40,30,134,115,40,103,63,161,13,78,7,42,164,118,4,8,112,41,0,58,115,7,5,81,88,24,94,83,24,69,29,40,53,6,18,0,0,10,3,59,6,42,6,7,6,6,1,13,25,7,0,0,3,11,88,23,76,108,173,67,6,57,66,25,1,89,46,0,78,92,49,26,0,53,0,1,7,12,9,0,7,3,0,0,2,6,0,36,20,0,11,9,58,3,0,0,0,0,0,0,15,14,11,0,39,90,26,20,44,32,67,16,22,144,114,16,22,62,79,9,46,56,36,3,16,67,0,0,1,22,4,2,56,94,91,43,90,192,162,48,87,7,106,26,78,11,107,34,13,95,181,60,66,30,3,33,0,77,9,0,66,7,16,38,8,96,54,82,6,52,81,82,4,25,70,0,69,16,3,1,0,1,13,16,48,72,61,0,68,38,0,0,96,32,1,0,58,43,38,67,91,60,38,122,95,148,79,10,77,46,48,0,66,80,33,58,64,5,9,0,17,55,15,29,29,0,0,0,0,2,0,26,16,0,7,0,4,0,3,1,0,0,8,0,0,0,0,0,0,84,42,2,196,2,18,74,0,11,0,2,6,5,12,45,11,6,0,0,35,23,113,46,1,2,0,0,0,0,96,79,0,1,38,23,72,41,106,24,52,17,58,19,38,11,38,39,141,118,49,99,65,169,11,89,7,48,179,141,7,16,91,34,0,64,107,12,5,78,103,20,89,92,30,68,29,38,54,8,19,0,0,10,5,66,11,44,7,6,4,5,0,11,28,7,0,0,6,10,90,20,79,117,176,68,8,48,66,22,0,83,46,0,79,91,49,25,0,53,0,2,7,12,9,0,7,2,0,0,2,5,0,45,23,0,8,8,54,2,0,0,0,0,0,0,14,14,23,1,46,145,25,20,52,36,111,25,89,159,116,46,23,56,100,34,53,93,54,4,12,77,0,1,1,20,7,2,70,97,96,62,89,226

InterPro domains:
  IPR000845 Nucleoside phosphorylase domain [PF01048] (54-304)
  IPR010059 Uridine phosphorylase, eukaryotic [TIGR01719] (23-308)
  IPR010059 Uridine phosphorylase, eukaryotic [cd17763] (31-305)
  IPR018016 Nucleoside phosphorylase, conserved site [PS01232] (107-122)
  IPR035994 Nucleoside phosphorylase superfamily [G3DSA:3.40.50.1580] (1-310)
  IPR035994 Nucleoside phosphorylase superfamily [SSF53167] (35-303)